Protein AF-A0A355TWX0-F1 (afdb_monomer_lite)

Structure (mmCIF, N/CA/C/O backbone):
data_AF-A0A355TWX0-F1
#
_entry.id   AF-A0A355TWX0-F1
#
loop_
_atom_site.group_PDB
_atom_site.id
_atom_site.type_symbol
_atom_site.label_atom_id
_atom_site.label_alt_id
_atom_site.label_comp_id
_atom_site.label_asym_id
_atom_site.label_entity_id
_atom_site.label_seq_id
_atom_site.pdbx_PDB_ins_code
_atom_site.Cartn_x
_atom_site.Cartn_y
_atom_site.Cartn_z
_atom_site.occupancy
_atom_site.B_iso_or_equiv
_atom_site.auth_seq_id
_atom_site.auth_comp_id
_atom_site.auth_asym_id
_atom_site.auth_atom_id
_atom_site.pdbx_PDB_model_num
ATOM 1 N N . MET A 1 1 ? -43.172 -21.709 34.635 1.00 44.25 1 MET A N 1
ATOM 2 C CA . MET A 1 1 ? -42.109 -20.843 35.189 1.00 44.25 1 MET A CA 1
ATOM 3 C C . MET A 1 1 ? -42.657 -19.439 35.405 1.00 44.25 1 MET A C 1
ATOM 5 O O . MET A 1 1 ? -43.652 -19.101 34.771 1.00 44.25 1 MET A O 1
ATOM 9 N N . GLY A 1 2 ? -42.067 -18.658 36.313 1.00 56.00 2 GLY A N 1
ATOM 10 C CA . GLY A 1 2 ? -42.347 -17.220 36.398 1.00 56.00 2 GLY A CA 1
ATOM 11 C C . GLY A 1 2 ? -41.626 -16.473 35.274 1.00 56.00 2 GLY A C 1
ATOM 12 O O . GLY A 1 2 ? -40.561 -16.911 34.855 1.00 56.00 2 GLY A O 1
ATOM 13 N N . LEU A 1 3 ? -42.208 -15.376 34.787 1.00 77.69 3 LEU A N 1
ATOM 14 C CA . LEU A 1 3 ? -41.522 -14.461 33.871 1.00 77.69 3 LEU A CA 1
ATOM 15 C C . LEU A 1 3 ? -40.485 -13.654 34.659 1.00 77.69 3 LEU A C 1
ATOM 17 O O . LEU A 1 3 ? -40.818 -13.106 35.714 1.00 77.69 3 LEU A O 1
ATOM 21 N N . GLN A 1 4 ? -39.258 -13.576 34.146 1.00 88.56 4 GLN A N 1
ATOM 22 C CA . GLN A 1 4 ? -38.233 -12.677 34.672 1.00 88.56 4 GLN A CA 1
ATOM 23 C C . GLN A 1 4 ? -38.623 -11.228 34.353 1.00 88.56 4 GLN A C 1
ATOM 25 O O . GLN A 1 4 ? -39.091 -10.934 33.254 1.00 88.56 4 GLN A O 1
ATOM 30 N N . LEU A 1 5 ? -38.485 -10.341 35.341 1.00 90.44 5 LEU A N 1
ATOM 31 C CA . LEU A 1 5 ? -38.778 -8.915 35.212 1.00 90.44 5 LEU A CA 1
ATOM 32 C C . LEU A 1 5 ? -37.480 -8.118 35.310 1.00 90.44 5 LEU A C 1
ATOM 34 O O . LEU A 1 5 ? -36.675 -8.365 36.205 1.00 90.44 5 LEU A O 1
ATOM 38 N N . TYR A 1 6 ? -37.347 -7.133 34.431 1.00 92.31 6 TYR A N 1
ATOM 39 C CA . TYR A 1 6 ? -36.217 -6.214 34.337 1.00 92.31 6 TYR A CA 1
ATOM 40 C C . TYR A 1 6 ? -36.683 -4.785 34.663 1.00 92.31 6 TYR A C 1
ATOM 42 O O . TYR A 1 6 ? -37.870 -4.461 34.511 1.00 92.31 6 TYR A O 1
ATOM 50 N N . GLY A 1 7 ? -35.767 -3.928 35.117 1.00 90.94 7 GLY A N 1
ATOM 51 C CA . GLY A 1 7 ? -36.046 -2.533 35.475 1.00 90.94 7 GLY A CA 1
ATOM 52 C C . GLY A 1 7 ? -36.865 -2.334 36.759 1.00 90.94 7 GLY A C 1
ATOM 53 O O . GLY A 1 7 ? -36.877 -3.152 37.684 1.00 90.94 7 GLY A O 1
ATOM 54 N N . ASN A 1 8 ? -37.583 -1.213 36.826 1.00 93.62 8 ASN A N 1
ATOM 55 C CA . ASN A 1 8 ? -38.192 -0.697 38.047 1.00 93.62 8 ASN A CA 1
ATOM 56 C C . ASN A 1 8 ? -39.490 -1.420 38.457 1.00 93.62 8 ASN A C 1
ATOM 58 O O . ASN A 1 8 ? -40.620 -0.984 38.194 1.00 93.62 8 ASN A O 1
ATOM 62 N N . THR A 1 9 ? -39.336 -2.510 39.208 1.00 90.44 9 THR A N 1
ATOM 63 C CA . THR A 1 9 ? -40.466 -3.237 39.810 1.00 90.44 9 THR A CA 1
ATOM 64 C C . THR A 1 9 ? -41.230 -2.420 40.866 1.00 90.44 9 THR A C 1
ATOM 66 O O . THR A 1 9 ? -42.434 -2.635 41.034 1.00 90.44 9 THR A O 1
ATOM 69 N N . ILE A 1 10 ? -40.590 -1.446 41.533 1.00 90.69 10 ILE A N 1
ATOM 70 C CA . ILE A 1 10 ? -41.229 -0.562 42.528 1.00 90.69 10 ILE A CA 1
ATOM 71 C C . ILE A 1 10 ? -42.217 0.380 41.833 1.00 90.69 10 ILE A C 1
ATOM 73 O O . ILE A 1 10 ? -43.380 0.451 42.238 1.00 90.69 10 ILE A O 1
ATOM 77 N N . TRP A 1 11 ? -41.785 1.050 40.762 1.00 92.56 11 TRP A N 1
ATOM 78 C CA . TRP A 1 11 ? -42.647 1.847 39.885 1.00 92.56 11 TRP A CA 1
ATOM 79 C C . TRP A 1 11 ? -43.801 0.997 39.336 1.00 92.56 11 TRP A C 1
ATOM 81 O O . TRP A 1 11 ? -44.975 1.339 39.508 1.00 92.56 11 TRP A O 1
ATOM 91 N N . ASN A 1 12 ? -43.490 -0.171 38.761 1.00 90.25 12 ASN A N 1
ATOM 92 C CA . ASN A 1 12 ? -44.493 -1.022 38.122 1.00 90.25 12 ASN A CA 1
ATOM 93 C C . ASN A 1 12 ? -45.580 -1.500 39.107 1.00 90.25 12 ASN A C 1
ATOM 95 O O . ASN A 1 12 ? -46.757 -1.557 38.749 1.00 90.25 12 ASN A O 1
ATOM 99 N N . ALA A 1 13 ? -45.218 -1.788 40.361 1.00 87.25 13 ALA A N 1
ATOM 100 C CA . ALA A 1 13 ? -46.159 -2.215 41.398 1.00 87.25 13 ALA A CA 1
ATOM 101 C C . ALA A 1 13 ? -47.043 -1.088 41.975 1.00 87.25 13 ALA A C 1
ATOM 103 O O . ALA A 1 13 ? -48.058 -1.391 42.611 1.00 87.25 13 ALA A O 1
ATOM 104 N N . ASN A 1 14 ? -46.671 0.185 41.786 1.00 86.88 14 ASN A N 1
ATOM 105 C CA . ASN A 1 14 ? -47.329 1.333 42.424 1.00 86.88 14 ASN A CA 1
ATOM 106 C C . ASN A 1 14 ? -47.987 2.320 41.444 1.00 86.88 14 ASN A C 1
ATOM 108 O O . ASN A 1 14 ? -48.842 3.100 41.862 1.00 86.88 14 ASN A O 1
ATOM 112 N N . VAL A 1 15 ? -47.659 2.267 40.150 1.00 86.25 15 VAL A N 1
ATOM 113 C CA . VAL A 1 15 ? -48.318 3.066 39.104 1.00 86.25 15 VAL A CA 1
ATOM 114 C C . VAL A 1 15 ? -49.469 2.283 38.461 1.00 86.25 15 VAL A C 1
ATOM 116 O O . VAL A 1 15 ? -49.325 1.112 38.105 1.00 86.25 15 VAL A O 1
ATOM 119 N N . SER A 1 16 ? -50.621 2.941 38.291 1.00 84.69 16 SER A N 1
ATOM 120 C CA . SER A 1 16 ? -51.802 2.373 37.623 1.00 84.69 16 SER A CA 1
ATOM 121 C C . SER A 1 16 ? -51.508 2.002 36.167 1.00 84.69 16 SER A C 1
ATOM 123 O O . SER A 1 16 ? -50.857 2.760 35.451 1.00 84.69 16 SER A O 1
ATOM 125 N N . ASN A 1 17 ? -52.064 0.884 35.694 1.00 86.00 17 ASN A N 1
ATOM 126 C CA . ASN A 1 17 ? -51.941 0.453 34.296 1.00 86.00 17 ASN A CA 1
ATOM 127 C C . ASN A 1 17 ? -52.525 1.478 33.306 1.00 86.00 17 ASN A C 1
ATOM 129 O O . ASN A 1 17 ? -52.008 1.607 32.202 1.00 86.00 17 ASN A O 1
ATOM 133 N N . SER A 1 18 ? -53.515 2.282 33.720 1.00 85.75 18 SER A N 1
ATOM 134 C CA . SER A 1 18 ? -54.042 3.418 32.940 1.00 85.75 18 SER A CA 1
ATOM 135 C C . SER A 1 18 ? -52.997 4.477 32.567 1.00 85.75 18 SER A C 1
ATOM 137 O O . SER A 1 18 ? -53.204 5.237 31.623 1.00 85.75 18 SER A O 1
ATOM 139 N N . ASN A 1 19 ? -51.899 4.550 33.325 1.00 88.25 19 ASN A N 1
ATOM 140 C CA . ASN A 1 19 ? -50.845 5.550 33.168 1.00 88.25 19 ASN A CA 1
ATOM 141 C C . ASN A 1 19 ? -49.601 4.961 32.481 1.00 88.25 19 ASN A C 1
ATOM 143 O O . ASN A 1 19 ? -48.581 5.640 32.390 1.00 88.25 19 ASN A O 1
ATOM 147 N N . LYS A 1 20 ? -49.681 3.711 32.004 1.00 91.31 20 LYS A N 1
ATOM 148 C CA . LYS A 1 20 ? -48.594 2.996 31.334 1.00 91.31 20 LYS A CA 1
ATOM 149 C C . LYS A 1 20 ? -48.941 2.704 29.879 1.00 91.31 20 LYS A C 1
ATOM 151 O O . LYS A 1 20 ? -50.099 2.437 29.547 1.00 91.31 20 LYS A O 1
ATOM 156 N N . VAL A 1 21 ? -47.915 2.665 29.044 1.00 93.00 21 VAL A N 1
ATOM 157 C CA . VAL A 1 21 ? -47.951 2.025 27.722 1.00 93.00 21 VAL A CA 1
ATOM 158 C C . VAL A 1 21 ? -46.900 0.921 27.675 1.00 93.00 21 VAL A C 1
ATOM 160 O O . VAL A 1 21 ? -46.016 0.877 28.530 1.00 93.00 21 VAL A O 1
ATOM 163 N N . VAL A 1 22 ? -47.032 -0.001 26.726 1.00 93.88 22 VAL A N 1
ATOM 164 C CA . VAL A 1 22 ? -46.075 -1.086 26.490 1.00 93.88 22 VAL A CA 1
ATOM 165 C C . VAL A 1 22 ? -45.462 -0.883 25.116 1.00 93.88 22 VAL A C 1
ATOM 167 O O . VAL A 1 22 ? -46.180 -0.888 24.120 1.00 93.88 22 VAL A O 1
ATOM 170 N N . ILE A 1 23 ? -44.148 -0.709 25.081 1.00 94.50 23 ILE A N 1
ATOM 171 C CA . ILE A 1 23 ? -43.345 -0.751 23.865 1.00 94.50 23 ILE A CA 1
ATOM 172 C C . ILE A 1 23 ? -43.099 -2.229 23.540 1.00 94.50 23 ILE A C 1
ATOM 174 O O . ILE A 1 23 ? -42.716 -3.004 24.424 1.00 94.50 23 ILE A O 1
ATOM 178 N N . LEU A 1 24 ? -43.364 -2.611 22.295 1.00 93.56 24 LEU A N 1
ATOM 179 C CA . LEU A 1 24 ? -42.996 -3.897 21.716 1.00 93.56 24 LEU A CA 1
ATOM 180 C C . LEU A 1 24 ? -41.779 -3.712 20.817 1.00 93.56 24 LEU A C 1
ATOM 182 O O . LEU A 1 24 ? -41.798 -2.860 19.927 1.00 93.56 24 LEU A O 1
ATOM 186 N N . ALA A 1 25 ? -40.763 -4.538 21.031 1.00 94.12 25 ALA A N 1
ATOM 187 C CA . ALA A 1 25 ? -39.569 -4.610 20.200 1.00 94.12 25 ALA A CA 1
ATOM 188 C C . ALA A 1 25 ? -39.130 -6.072 20.028 1.00 94.12 25 ALA A C 1
ATOM 190 O O . ALA A 1 25 ? -39.566 -6.960 20.769 1.00 94.12 25 ALA A O 1
ATOM 191 N N . GLU A 1 26 ? -38.266 -6.308 19.050 1.00 92.00 26 GLU A N 1
ATOM 192 C CA . GLU A 1 26 ? -37.586 -7.587 18.868 1.00 92.00 26 GLU A CA 1
ATOM 193 C C . GLU A 1 26 ? -36.626 -7.874 20.037 1.00 92.00 26 GLU A C 1
ATOM 195 O O . GLU A 1 26 ? -36.173 -6.965 20.738 1.00 92.00 26 GLU A O 1
ATOM 200 N N . GLU A 1 27 ? -36.337 -9.153 20.284 1.00 91.31 27 GLU A N 1
ATOM 201 C CA . GLU A 1 27 ? -35.490 -9.581 21.408 1.00 91.31 27 GLU A CA 1
ATOM 202 C C . GLU A 1 27 ? -34.032 -9.099 21.273 1.00 91.31 27 GLU A C 1
ATOM 204 O O . GLU A 1 27 ? -33.437 -8.684 22.262 1.00 91.31 27 GLU A O 1
ATOM 209 N N . ASN A 1 28 ? -33.502 -9.027 20.047 1.00 89.62 28 ASN A N 1
ATOM 210 C CA . ASN A 1 28 ? -32.175 -8.475 19.718 1.00 89.62 28 ASN A CA 1
ATOM 211 C C . ASN A 1 28 ? -32.001 -6.981 20.087 1.00 89.62 28 ASN A C 1
ATOM 213 O O . ASN A 1 28 ? -30.883 -6.546 20.350 1.00 89.62 28 ASN A O 1
ATOM 217 N N . LYS A 1 29 ? -33.078 -6.182 20.141 1.00 89.50 29 LYS A N 1
ATOM 218 C CA . LYS A 1 29 ? -33.030 -4.761 20.539 1.00 89.50 29 LYS A CA 1
ATOM 219 C C . LYS A 1 29 ? -33.185 -4.562 22.052 1.00 89.50 29 LYS A C 1
ATOM 221 O O . LYS A 1 29 ? -33.024 -3.440 22.532 1.00 89.50 29 LYS A O 1
ATOM 226 N N . PHE A 1 30 ? -33.510 -5.617 22.809 1.00 91.19 30 PHE A N 1
ATOM 227 C CA . PHE A 1 30 ? -33.924 -5.524 24.213 1.00 91.19 30 PHE A CA 1
ATOM 228 C C . PHE A 1 30 ? -32.911 -4.788 25.092 1.00 91.19 30 PHE A C 1
ATOM 230 O O . PHE A 1 30 ? -33.267 -3.787 25.719 1.00 91.19 30 PHE A O 1
ATOM 237 N N . ASP A 1 31 ? -31.660 -5.250 25.100 1.00 86.06 31 ASP A N 1
ATOM 238 C CA . ASP A 1 31 ? -30.634 -4.736 26.006 1.00 86.06 31 ASP A CA 1
ATOM 239 C C . ASP A 1 31 ? -30.263 -3.284 25.690 1.00 86.06 31 ASP A C 1
ATOM 241 O O . ASP A 1 31 ? -30.164 -2.477 26.615 1.00 86.06 31 ASP A O 1
ATOM 245 N N . ASN A 1 32 ? -30.174 -2.909 24.405 1.00 83.38 32 ASN A N 1
ATOM 246 C CA . ASN A 1 32 ? -29.962 -1.514 24.009 1.00 83.38 32 ASN A CA 1
ATOM 247 C C . ASN A 1 32 ? -31.094 -0.617 24.538 1.00 83.38 32 ASN A C 1
ATOM 249 O O . ASN A 1 32 ? -30.827 0.351 25.249 1.00 83.38 32 ASN A O 1
ATOM 253 N N . ILE A 1 33 ? -32.363 -0.987 24.309 1.00 89.31 33 ILE A N 1
ATOM 254 C CA . ILE A 1 33 ? -33.507 -0.197 24.796 1.00 89.31 33 ILE A CA 1
ATOM 255 C C . ILE A 1 33 ? -33.472 -0.056 26.326 1.00 89.31 33 ILE A C 1
ATOM 257 O O . ILE A 1 33 ? -33.697 1.038 26.848 1.00 89.31 33 ILE A O 1
ATOM 261 N N . LEU A 1 34 ? -33.181 -1.136 27.064 1.00 89.94 34 LEU A N 1
ATOM 262 C CA . LEU A 1 34 ? -33.087 -1.068 28.526 1.00 89.94 34 LEU A CA 1
ATOM 263 C C . LEU A 1 34 ? -31.946 -0.143 28.974 1.00 89.94 34 LEU A C 1
ATOM 265 O O . LEU A 1 34 ? -32.145 0.677 29.875 1.00 89.94 34 LEU A O 1
ATOM 269 N N . LYS A 1 35 ? -30.785 -0.238 28.318 1.00 84.62 35 LYS A N 1
ATOM 270 C CA . LYS A 1 35 ? -29.582 0.561 28.579 1.00 84.62 35 LYS A CA 1
ATOM 271 C C . LYS A 1 35 ? -29.831 2.053 28.318 1.00 84.62 35 LYS A C 1
ATOM 273 O O . LYS A 1 35 ? -29.577 2.870 29.205 1.00 84.62 35 LYS A O 1
ATOM 278 N N . THR A 1 36 ? -30.464 2.426 27.199 1.00 85.38 36 THR A N 1
ATOM 279 C CA . THR A 1 36 ? -30.859 3.825 26.930 1.00 85.38 36 THR A CA 1
ATOM 280 C C . THR A 1 36 ? -31.862 4.360 27.962 1.00 85.38 36 THR A C 1
ATOM 282 O O . THR A 1 36 ? -31.747 5.501 28.420 1.00 85.38 36 THR A O 1
ATOM 285 N N . LEU A 1 37 ? -32.854 3.554 28.363 1.00 90.00 37 LEU A N 1
ATOM 286 C CA . LEU A 1 37 ? -33.849 3.956 29.368 1.00 90.00 37 LEU A CA 1
ATOM 287 C C . LEU A 1 37 ? -33.242 4.089 30.779 1.00 90.00 37 LEU A C 1
ATOM 289 O O . LEU A 1 37 ? -33.706 4.915 31.569 1.00 90.00 37 LEU A O 1
ATOM 293 N N . GLU A 1 38 ? -32.198 3.317 31.099 1.00 87.31 38 GLU A N 1
ATOM 294 C CA . GLU A 1 38 ? -31.423 3.478 32.333 1.00 87.31 38 GLU A CA 1
ATOM 295 C C . GLU A 1 38 ? -30.555 4.744 32.327 1.00 87.31 38 GLU A C 1
ATOM 297 O O . GLU A 1 38 ? -30.631 5.504 33.295 1.00 87.31 38 GLU A O 1
ATOM 302 N N . TYR A 1 39 ? -29.796 5.023 31.258 1.00 79.31 39 TYR A N 1
ATOM 303 C CA . TYR A 1 39 ? -28.942 6.224 31.164 1.00 79.31 39 TYR A CA 1
ATOM 304 C C . TYR A 1 39 ? -29.718 7.544 31.182 1.00 79.31 39 TYR A C 1
ATOM 306 O O . TYR A 1 39 ? -29.200 8.573 31.603 1.00 79.31 39 TYR A O 1
ATOM 314 N N . THR A 1 40 ? -30.972 7.520 30.740 1.00 84.44 40 THR A N 1
ATOM 315 C CA . THR A 1 40 ? -31.854 8.697 30.689 1.00 84.44 40 THR A CA 1
ATOM 316 C C . THR A 1 40 ? -32.690 8.872 31.964 1.00 84.44 40 THR A C 1
ATOM 318 O O . THR A 1 40 ? -33.552 9.753 32.051 1.00 84.44 40 THR A O 1
ATOM 321 N N . GLY A 1 41 ? -32.476 8.017 32.974 1.00 88.44 41 GLY A N 1
ATOM 322 C CA . GLY A 1 41 ? -33.188 8.066 34.250 1.00 88.44 41 GLY A CA 1
ATOM 323 C C . GLY A 1 41 ? -34.691 7.774 34.140 1.00 88.44 41 GLY A C 1
ATOM 324 O O . GLY A 1 41 ? -35.460 8.155 35.032 1.00 88.44 41 GLY A O 1
ATOM 325 N N . LEU A 1 42 ? -35.151 7.137 33.056 1.00 92.44 42 LEU A N 1
ATOM 326 C CA . LEU A 1 42 ? -36.567 6.847 32.834 1.00 92.44 42 LEU A CA 1
ATOM 327 C C . LEU A 1 42 ? -37.028 5.608 33.617 1.00 92.44 42 LEU A C 1
ATOM 329 O O . LEU A 1 42 ? -36.277 4.665 33.888 1.00 92.44 42 LEU A O 1
ATOM 333 N N . ASN A 1 43 ? -38.304 5.620 34.007 1.00 94.62 43 ASN A N 1
ATOM 334 C CA . ASN A 1 43 ? -38.945 4.484 34.658 1.00 94.62 43 ASN A CA 1
ATOM 335 C C . ASN A 1 43 ? -39.535 3.536 33.612 1.00 94.62 43 ASN A C 1
ATOM 337 O O . ASN A 1 43 ? -40.449 3.901 32.870 1.00 94.62 43 ASN A O 1
ATOM 341 N N . TYR A 1 44 ? -39.061 2.294 33.627 1.00 95.56 44 TYR A N 1
ATOM 342 C CA . TYR A 1 44 ? -39.633 1.198 32.859 1.00 95.56 44 TYR A CA 1
ATOM 343 C C . TYR A 1 44 ? -39.730 -0.070 33.711 1.00 95.56 44 TYR A C 1
ATOM 345 O O . TYR A 1 44 ? -39.137 -0.162 34.785 1.00 95.56 44 TYR A O 1
ATOM 353 N N . CYS A 1 45 ? -40.461 -1.072 33.232 1.00 94.12 45 CYS A N 1
ATOM 354 C CA . CYS A 1 45 ? -40.326 -2.451 33.692 1.00 94.12 45 CYS A CA 1
ATOM 355 C C . CYS A 1 45 ? -40.658 -3.401 32.542 1.00 94.12 45 CYS A C 1
ATOM 357 O O . CYS A 1 45 ? -41.705 -3.255 31.907 1.00 94.12 45 CYS A O 1
ATOM 359 N N . ALA A 1 46 ? -39.773 -4.357 32.270 1.00 95.12 46 ALA A N 1
ATOM 360 C CA . ALA A 1 46 ? -39.812 -5.144 31.044 1.00 95.12 46 ALA A CA 1
ATOM 361 C C . ALA A 1 46 ? -39.712 -6.656 31.278 1.00 95.12 46 ALA A C 1
ATOM 363 O O . ALA A 1 46 ? -39.327 -7.107 32.357 1.00 95.12 46 ALA A O 1
ATOM 364 N N . TYR A 1 47 ? -40.086 -7.431 30.261 1.00 93.44 47 TYR A N 1
ATOM 365 C CA . TYR A 1 47 ? -39.895 -8.880 30.186 1.00 93.44 47 TYR A CA 1
ATOM 366 C C . TYR A 1 47 ? -39.862 -9.335 28.726 1.00 93.44 47 TYR A C 1
ATOM 368 O O . TYR A 1 47 ? -40.479 -8.710 27.863 1.00 93.44 47 TYR A O 1
ATOM 376 N N . ILE A 1 48 ? -39.196 -10.455 28.469 1.00 92.50 48 ILE A N 1
ATOM 377 C CA . ILE A 1 48 ? -39.247 -11.157 27.186 1.00 92.50 48 ILE A CA 1
ATOM 378 C C . ILE A 1 48 ? -40.395 -12.174 27.221 1.00 92.50 48 ILE A C 1
ATOM 380 O O . ILE A 1 48 ? -40.610 -12.870 28.221 1.00 92.50 48 ILE A O 1
ATOM 384 N N . TYR A 1 49 ? -41.160 -12.264 26.133 1.00 89.12 49 TYR A N 1
ATOM 385 C CA . TYR A 1 49 ? -42.185 -13.290 25.952 1.00 89.12 49 TYR A CA 1
ATOM 386 C C . TYR A 1 49 ? -42.325 -13.667 24.478 1.00 89.12 49 TYR A C 1
ATOM 388 O O . TYR A 1 49 ? -42.741 -12.845 23.668 1.00 89.12 49 TYR A O 1
ATOM 396 N N . LYS A 1 50 ? -42.033 -14.937 24.153 1.00 87.19 50 LYS A N 1
ATOM 397 C CA . LYS A 1 50 ? -42.103 -15.502 22.791 1.00 87.19 50 LYS A CA 1
ATOM 398 C C . LYS A 1 50 ? -41.314 -14.682 21.750 1.00 87.19 50 LYS A C 1
ATOM 400 O O . LYS A 1 50 ? -41.912 -14.191 20.795 1.00 87.19 50 LYS A O 1
ATOM 405 N N . GLY A 1 51 ? -40.004 -14.506 21.935 1.00 85.56 51 GLY A N 1
ATOM 406 C CA . GLY A 1 51 ? -39.159 -13.807 20.954 1.00 85.56 51 GLY A CA 1
ATOM 407 C C . GLY A 1 51 ? -39.326 -12.282 20.923 1.00 85.56 51 GLY A C 1
ATOM 408 O O . GLY A 1 51 ? -38.868 -11.642 19.986 1.00 85.56 51 GLY A O 1
ATOM 409 N N . ASN A 1 52 ? -40.074 -11.699 21.869 1.00 90.06 52 ASN A N 1
ATOM 410 C CA . ASN A 1 52 ? -40.479 -10.293 21.829 1.00 90.06 52 ASN A CA 1
ATOM 411 C C . ASN A 1 52 ? -40.296 -9.611 23.190 1.00 90.06 52 ASN A C 1
ATOM 413 O O . ASN A 1 52 ? -40.825 -10.067 24.217 1.00 90.06 52 ASN A O 1
ATOM 417 N N . ALA A 1 53 ? -39.625 -8.464 23.176 1.00 93.81 53 ALA A N 1
ATOM 418 C CA . ALA A 1 53 ? -39.484 -7.565 24.307 1.00 93.81 53 ALA A CA 1
ATOM 419 C C . ALA A 1 53 ? -40.795 -6.813 24.582 1.00 93.81 53 ALA A C 1
ATOM 421 O O . ALA A 1 53 ? -41.377 -6.187 23.698 1.00 93.81 53 ALA A O 1
ATOM 422 N N . HIS A 1 54 ? -41.256 -6.855 25.833 1.00 94.12 54 HIS A N 1
ATOM 423 C CA . HIS A 1 54 ? -42.442 -6.142 26.306 1.00 94.12 54 HIS A CA 1
ATOM 424 C C . HIS A 1 54 ? -42.031 -5.155 27.402 1.00 94.12 54 HIS A C 1
ATOM 426 O O . HIS A 1 54 ? -41.879 -5.536 28.565 1.00 94.12 54 HIS A O 1
ATOM 432 N N . ILE A 1 55 ? -41.859 -3.883 27.043 1.00 95.44 55 ILE A N 1
ATOM 433 C CA . ILE A 1 55 ? -41.259 -2.854 27.903 1.00 95.44 55 ILE A CA 1
ATOM 434 C C . ILE A 1 55 ? -42.342 -1.859 28.331 1.00 95.44 55 ILE A C 1
ATOM 436 O O . ILE A 1 55 ? -42.804 -1.036 27.543 1.00 95.44 55 ILE A O 1
ATOM 440 N N . ALA A 1 56 ? -42.801 -1.942 29.582 1.00 94.31 56 ALA A N 1
ATOM 441 C CA . ALA A 1 56 ? -43.791 -1.007 30.111 1.00 94.31 56 ALA A CA 1
ATOM 442 C C . ALA A 1 56 ? -43.118 0.291 30.572 1.00 94.31 56 ALA A C 1
ATOM 444 O O . ALA A 1 56 ? -42.203 0.233 31.386 1.00 94.31 56 ALA A O 1
ATOM 445 N N . VAL A 1 57 ? -43.623 1.442 30.125 1.00 94.94 57 VAL A N 1
ATOM 446 C CA . VAL A 1 57 ? -43.124 2.796 30.448 1.00 94.94 57 VAL A CA 1
ATOM 447 C C . VAL A 1 57 ? -44.276 3.720 30.859 1.00 94.94 57 VAL A C 1
ATOM 449 O O . VAL A 1 57 ? -45.451 3.385 30.670 1.00 94.94 57 VAL A O 1
ATOM 452 N N . ASN A 1 58 ? -43.975 4.897 31.416 1.00 93.69 58 ASN A N 1
ATOM 453 C CA . ASN A 1 58 ? -44.993 5.927 31.649 1.00 93.69 58 ASN A CA 1
ATOM 454 C C . ASN A 1 58 ? -45.584 6.429 30.326 1.00 93.69 58 ASN A C 1
ATOM 456 O O . ASN A 1 58 ? -44.863 6.793 29.400 1.00 93.69 58 ASN A O 1
ATOM 460 N N . LYS A 1 59 ? -46.908 6.600 30.283 1.00 92.19 59 LYS A N 1
ATOM 461 C CA . LYS A 1 59 ? -47.590 7.250 29.155 1.00 92.19 59 LYS A CA 1
ATOM 462 C C . LYS A 1 59 ? -47.161 8.716 28.958 1.00 92.19 59 LYS A C 1
ATOM 464 O O . LYS A 1 59 ? -47.244 9.222 27.849 1.00 92.19 59 LYS A O 1
ATOM 469 N N . SER A 1 60 ? -46.722 9.396 30.018 1.00 91.88 60 SER A N 1
ATOM 470 C CA . SER A 1 60 ? -46.245 10.787 29.975 1.00 91.88 60 SER A CA 1
ATOM 471 C C . SER A 1 60 ? -44.817 10.956 29.451 1.00 91.88 60 SER A C 1
ATOM 473 O O . SER A 1 60 ? -44.394 12.089 29.261 1.00 91.88 60 SER A O 1
ATOM 475 N N . ASP A 1 61 ? -44.072 9.864 29.253 1.00 93.31 61 ASP A N 1
ATOM 476 C CA . ASP A 1 61 ? -42.688 9.912 28.768 1.00 93.31 61 ASP A CA 1
ATOM 477 C C . ASP A 1 61 ? -42.566 9.501 27.287 1.00 93.31 61 ASP A C 1
ATOM 479 O O . ASP A 1 61 ? -41.457 9.438 26.772 1.00 93.31 61 ASP A O 1
ATOM 483 N N . ILE A 1 62 ? -43.680 9.271 26.573 1.00 91.94 62 ILE A N 1
ATOM 484 C CA . ILE A 1 62 ? -43.672 8.880 25.147 1.00 91.94 62 ILE A CA 1
ATOM 485 C C . ILE A 1 62 ? -42.916 9.908 24.293 1.00 91.94 62 ILE A C 1
ATOM 487 O O . ILE A 1 62 ? -42.019 9.522 23.553 1.00 91.94 62 ILE A O 1
ATOM 491 N N . ASP A 1 63 ? -43.193 11.202 24.464 1.00 90.25 63 ASP A N 1
ATOM 492 C CA . ASP A 1 63 ? -42.537 12.281 23.707 1.00 90.25 63 ASP A CA 1
ATOM 493 C C . ASP A 1 63 ? -41.016 12.346 23.966 1.00 90.25 63 ASP A C 1
ATOM 495 O O . ASP A 1 63 ? -40.257 12.843 23.141 1.00 90.25 63 ASP A O 1
ATOM 499 N N . LYS A 1 64 ? -40.549 11.839 25.118 1.00 92.00 64 LYS A N 1
ATOM 500 C CA . LYS A 1 64 ? -39.117 11.706 25.435 1.00 92.00 64 LYS A CA 1
ATOM 501 C C . LYS A 1 64 ? -38.524 10.472 24.767 1.00 92.00 64 LYS A C 1
ATOM 503 O O . LYS A 1 64 ? -37.456 10.549 24.183 1.00 92.00 64 LYS A O 1
ATOM 508 N N . ILE A 1 65 ? -39.241 9.354 24.840 1.00 91.06 65 ILE A N 1
ATOM 509 C CA . ILE A 1 65 ? -38.874 8.053 24.266 1.00 91.06 65 ILE A CA 1
ATOM 510 C C . ILE A 1 65 ? -38.773 8.135 22.737 1.00 91.06 65 ILE A C 1
ATOM 512 O O . ILE A 1 65 ? -37.855 7.565 22.166 1.00 91.06 65 ILE A O 1
ATOM 516 N N . GLN A 1 66 ? -39.643 8.908 22.082 1.00 89.56 66 GLN A N 1
ATOM 517 C CA . GLN A 1 66 ? -39.580 9.181 20.639 1.00 89.56 66 GLN A CA 1
ATOM 518 C C . GLN A 1 66 ? -38.343 9.978 20.198 1.00 89.56 66 GLN A C 1
ATOM 520 O O . GLN A 1 66 ? -38.049 10.010 19.010 1.00 89.56 66 GLN A O 1
ATOM 525 N N . ARG A 1 67 ? -37.634 10.623 21.133 1.00 88.56 67 ARG A N 1
ATOM 526 C CA . ARG A 1 67 ? -36.395 11.367 20.867 1.00 88.56 67 ARG A CA 1
ATOM 527 C C . ARG A 1 67 ? -35.135 10.542 21.136 1.00 88.56 67 ARG A C 1
ATOM 529 O O . ARG A 1 67 ? -34.046 11.045 20.891 1.00 88.56 67 ARG A O 1
ATOM 536 N N . LEU A 1 68 ? -35.268 9.339 21.697 1.00 87.88 68 LEU A N 1
ATOM 537 C CA . LEU A 1 68 ? -34.148 8.455 22.019 1.00 87.88 68 LEU A CA 1
ATOM 538 C C . LEU A 1 68 ? -33.778 7.573 20.815 1.00 87.88 68 LEU A C 1
ATOM 540 O O . LEU A 1 68 ? -34.662 7.246 20.022 1.00 87.88 68 LEU A O 1
ATOM 544 N N . PRO A 1 69 ? -32.513 7.125 20.704 1.00 83.69 69 PRO A N 1
ATOM 545 C CA . PRO A 1 69 ? -32.037 6.293 19.602 1.00 83.69 69 PRO A CA 1
ATOM 546 C C . PRO A 1 69 ? -32.413 4.822 19.846 1.00 83.69 69 PRO A C 1
ATOM 548 O O . PRO A 1 69 ? -31.555 3.957 20.010 1.00 83.69 69 PRO A O 1
ATOM 551 N N . ILE A 1 70 ? -33.716 4.549 19.956 1.00 86.12 70 ILE A N 1
ATOM 552 C CA . ILE A 1 70 ? -34.260 3.217 20.239 1.00 86.12 70 ILE A CA 1
ATOM 553 C C . ILE A 1 70 ? -35.255 2.786 19.168 1.00 86.12 70 ILE A C 1
ATOM 555 O O . ILE A 1 70 ? -36.250 3.456 18.894 1.00 86.12 70 ILE A O 1
ATOM 559 N N . GLU A 1 71 ? -35.008 1.614 18.599 1.00 85.50 71 GLU A N 1
ATOM 560 C CA . GLU A 1 71 ? -35.881 0.994 17.609 1.00 85.50 71 GLU A CA 1
ATOM 561 C C . GLU A 1 71 ? -36.939 0.129 18.297 1.00 85.50 71 GLU A C 1
ATOM 563 O O . GLU A 1 71 ? -36.644 -0.663 19.194 1.00 85.50 71 GLU A O 1
ATOM 568 N N . TYR A 1 72 ? -38.196 0.277 17.884 1.00 90.12 72 TYR A N 1
ATOM 569 C CA . TYR A 1 72 ? -39.317 -0.502 18.401 1.00 90.12 72 TYR A CA 1
ATOM 570 C C . TYR A 1 72 ? -40.423 -0.623 17.352 1.00 90.12 72 TYR A C 1
ATOM 572 O O . TYR A 1 72 ? -40.651 0.288 16.560 1.00 90.12 72 TYR A O 1
ATOM 580 N N . GLY A 1 73 ? -41.152 -1.740 17.370 1.00 87.62 73 GLY A N 1
ATOM 581 C CA . GLY A 1 73 ? -42.196 -2.020 16.384 1.00 87.62 73 GLY A CA 1
ATOM 582 C C . GLY A 1 73 ? -43.532 -1.336 16.686 1.00 87.62 73 GLY A C 1
ATOM 583 O O . GLY A 1 73 ? -44.207 -0.862 15.776 1.00 87.62 73 GLY A O 1
ATOM 584 N N . ALA A 1 74 ? -43.954 -1.282 17.957 1.00 90.19 74 ALA A N 1
ATOM 585 C CA . ALA A 1 74 ? -45.254 -0.703 18.316 1.00 90.19 74 ALA A CA 1
ATOM 586 C C . ALA A 1 74 ? -45.334 -0.193 19.761 1.00 90.19 74 ALA A C 1
ATOM 588 O O . ALA A 1 74 ? -44.768 -0.784 20.677 1.00 90.19 74 ALA A O 1
ATOM 589 N N . ILE A 1 75 ? -46.142 0.850 19.985 1.00 92.12 75 ILE A N 1
ATOM 590 C CA . ILE A 1 75 ? -46.542 1.311 21.323 1.00 92.12 75 ILE A CA 1
ATOM 591 C C . ILE A 1 75 ? -48.014 0.956 21.548 1.00 92.12 75 ILE A C 1
ATOM 593 O O . ILE A 1 75 ? -48.905 1.478 20.878 1.00 92.12 75 ILE A O 1
ATOM 597 N N . LEU A 1 76 ? -48.282 0.085 22.521 1.00 89.25 76 LEU A N 1
ATOM 598 C CA . LEU A 1 76 ? -49.623 -0.390 22.852 1.00 89.25 76 LEU A CA 1
ATOM 599 C C . LEU A 1 76 ? -50.137 0.195 24.181 1.00 89.25 76 LEU A C 1
ATOM 601 O O . LEU A 1 76 ? -49.383 0.303 25.154 1.00 89.25 76 LEU A O 1
ATOM 605 N N . PRO A 1 77 ? -51.438 0.527 24.289 1.00 82.62 77 PRO A N 1
ATOM 606 C CA . PRO A 1 77 ? -52.052 0.840 25.575 1.00 82.62 77 PRO A CA 1
ATOM 607 C C . PRO A 1 77 ? -52.084 -0.405 26.475 1.00 82.62 77 PRO A C 1
ATOM 609 O O . PRO A 1 77 ? -52.209 -1.533 25.996 1.00 82.62 77 PRO A O 1
ATOM 612 N N . SER A 1 78 ? -52.018 -0.217 27.797 1.00 70.62 78 SER A N 1
ATOM 613 C CA . SER A 1 78 ? -52.084 -1.352 28.723 1.00 70.62 78 SER A CA 1
ATOM 614 C C . SER A 1 78 ? -53.430 -2.085 28.635 1.00 70.62 78 SER A C 1
ATOM 616 O O . SER A 1 78 ? -54.486 -1.511 28.893 1.00 70.62 78 SER A O 1
ATOM 618 N N . SER A 1 79 ? -53.386 -3.383 28.327 1.00 62.47 79 SER A N 1
ATOM 619 C CA . SER A 1 79 ? -54.557 -4.266 28.215 1.00 62.47 79 SER A CA 1
ATOM 620 C C . SER A 1 79 ? -55.038 -4.849 29.554 1.00 62.47 79 SER A C 1
ATOM 622 O O . SER A 1 79 ? -55.986 -5.635 29.590 1.00 62.47 79 SER A O 1
ATOM 624 N N . LYS A 1 80 ? -54.397 -4.488 30.677 1.00 65.38 80 LYS A N 1
ATOM 625 C CA . LYS A 1 80 ? -54.749 -4.977 32.019 1.00 65.38 80 LYS A CA 1
ATOM 626 C C . LYS A 1 80 ? -55.665 -3.997 32.751 1.00 65.38 80 LYS A C 1
ATOM 628 O O . LYS A 1 80 ? -55.369 -2.810 32.843 1.00 65.38 80 LYS A O 1
ATOM 633 N N . ASN A 1 81 ? -56.717 -4.536 33.372 1.00 60.53 81 ASN A N 1
ATOM 634 C CA . ASN A 1 81 ? -57.612 -3.800 34.270 1.00 60.53 81 ASN A CA 1
ATOM 635 C C . ASN A 1 81 ? -56.842 -2.994 35.336 1.00 60.53 81 ASN A C 1
ATOM 637 O O . ASN A 1 81 ? -55.756 -3.391 35.773 1.00 60.53 81 ASN A O 1
ATOM 641 N N . ASN A 1 82 ? -57.436 -1.885 35.789 1.00 59.03 82 ASN A N 1
ATOM 642 C CA . ASN A 1 82 ? -56.870 -1.026 36.832 1.00 59.03 82 ASN A CA 1
ATOM 643 C C . ASN A 1 82 ? -56.667 -1.792 38.149 1.00 59.03 82 ASN A C 1
ATOM 645 O O . ASN A 1 82 ? -57.599 -1.988 38.930 1.00 59.03 82 ASN A O 1
ATOM 649 N N . THR A 1 83 ? -55.423 -2.174 38.425 1.00 56.28 83 THR A N 1
ATOM 650 C CA . THR A 1 83 ? -54.973 -2.589 39.754 1.00 56.28 83 THR A CA 1
ATOM 651 C C . THR A 1 83 ? -54.670 -1.355 40.596 1.00 56.28 83 THR A C 1
ATOM 653 O O . THR A 1 83 ? -53.831 -0.538 40.217 1.00 56.28 83 THR A O 1
ATOM 656 N N . LEU A 1 84 ? -55.339 -1.232 41.744 1.00 54.50 84 LEU A N 1
ATOM 657 C CA . LEU A 1 84 ? -55.020 -0.219 42.753 1.00 54.50 84 LEU A CA 1
ATOM 658 C C . LEU A 1 84 ? -53.580 -0.423 43.279 1.00 54.50 84 LEU A C 1
ATOM 660 O O . LEU A 1 84 ? -53.162 -1.578 43.412 1.00 54.50 84 LEU A O 1
ATOM 664 N N . PRO A 1 85 ? -52.831 0.653 43.601 1.00 57.97 85 PRO A N 1
ATOM 665 C CA . PRO A 1 85 ? -51.474 0.546 44.142 1.00 57.97 85 PRO A CA 1
ATOM 666 C C . PRO A 1 85 ? -51.410 -0.305 45.416 1.00 57.97 85 PRO A C 1
ATOM 668 O O . PRO A 1 85 ? -52.347 -0.306 46.222 1.00 57.97 85 PRO A O 1
ATOM 671 N N . LYS A 1 86 ? -50.283 -0.994 45.640 1.00 56.31 86 LYS A N 1
ATOM 672 C CA . LYS A 1 86 ? -50.033 -1.815 46.842 1.00 56.31 86 LYS A CA 1
ATOM 673 C C . LYS A 1 86 ? -49.717 -0.957 48.085 1.00 56.31 86 LYS A C 1
ATOM 675 O O . LYS A 1 86 ? -48.691 -1.127 48.737 1.00 56.31 86 LYS A O 1
ATOM 680 N N . GLY A 1 87 ? -50.645 -0.076 48.454 1.00 68.44 87 GLY A N 1
ATOM 681 C CA . GLY A 1 87 ? -50.528 0.826 49.601 1.00 68.44 87 GLY A CA 1
ATOM 682 C C . GLY A 1 87 ? -49.691 2.079 49.321 1.00 68.44 87 GLY A C 1
ATOM 683 O O . GLY A 1 87 ? -49.366 2.394 48.182 1.00 68.44 87 GLY A O 1
ATOM 684 N N . ASN A 1 88 ? -49.369 2.817 50.387 1.00 84.19 88 ASN A N 1
ATOM 685 C CA . ASN A 1 88 ? -48.745 4.146 50.309 1.00 84.19 88 ASN A CA 1
ATOM 686 C C . ASN A 1 88 ? -47.297 4.161 50.840 1.00 84.19 88 ASN A C 1
ATOM 688 O O . ASN A 1 88 ? -46.788 5.223 51.204 1.00 84.19 88 ASN A O 1
ATOM 692 N N . ILE A 1 89 ? -46.656 2.994 50.963 1.00 88.44 89 ILE A N 1
ATOM 693 C CA . ILE A 1 89 ? -45.298 2.837 51.498 1.00 88.44 89 ILE A CA 1
ATOM 694 C C . ILE A 1 89 ? -44.489 1.956 50.544 1.00 88.44 89 ILE A C 1
ATOM 696 O O . ILE A 1 89 ? -44.953 0.891 50.146 1.00 88.44 89 ILE A O 1
ATOM 700 N N . ILE A 1 90 ? -43.276 2.397 50.223 1.00 91.38 90 ILE A N 1
ATOM 701 C CA . ILE A 1 90 ? -42.261 1.667 49.452 1.00 91.38 90 ILE A CA 1
ATOM 702 C C . ILE A 1 90 ? -40.957 1.599 50.253 1.00 91.38 90 ILE A C 1
ATOM 704 O O . ILE A 1 90 ? -40.795 2.322 51.238 1.00 91.38 90 ILE A O 1
ATOM 708 N N . GLY A 1 91 ? -40.015 0.767 49.817 1.00 89.25 91 GLY A N 1
ATOM 709 C CA . GLY A 1 91 ? -38.653 0.737 50.349 1.00 89.25 91 GLY A CA 1
ATOM 710 C C . GLY A 1 91 ? -38.182 -0.630 50.822 1.00 89.25 91 GLY A C 1
ATOM 711 O O . GLY A 1 91 ? -38.972 -1.548 51.035 1.00 89.25 91 GLY A O 1
ATOM 712 N N . THR A 1 92 ? -36.866 -0.735 50.981 1.00 92.50 92 THR A N 1
ATOM 713 C CA . THR A 1 92 ? -36.142 -1.924 51.453 1.00 92.50 92 THR A CA 1
ATOM 714 C C . THR A 1 92 ? -36.189 -2.082 52.975 1.00 92.50 92 THR A C 1
ATOM 716 O O . THR A 1 92 ? -35.850 -3.141 53.501 1.00 92.50 92 THR A O 1
ATOM 719 N N . THR A 1 93 ? -36.621 -1.051 53.710 1.00 92.44 93 THR A N 1
ATOM 720 C CA . THR A 1 93 ? -36.678 -1.061 55.175 1.00 92.44 93 THR A CA 1
ATOM 721 C C . THR A 1 93 ? -37.915 -0.344 55.723 1.00 92.44 93 THR A C 1
ATOM 723 O O . THR A 1 93 ? -38.442 0.611 55.156 1.00 92.44 93 THR A O 1
ATOM 726 N N . SER A 1 94 ? -38.411 -0.816 56.870 1.00 90.38 94 SER A N 1
ATOM 727 C CA . SER A 1 94 ? -39.509 -0.167 57.595 1.00 90.38 94 SER A CA 1
ATOM 728 C C . SER A 1 94 ? -39.046 1.150 58.222 1.00 90.38 94 SER A C 1
ATOM 730 O O . SER A 1 94 ? -38.043 1.170 58.930 1.00 90.38 94 SER A O 1
ATOM 732 N N . TYR A 1 95 ? -39.836 2.220 58.085 1.00 90.44 95 TYR A N 1
ATOM 733 C CA . TYR A 1 95 ? -39.603 3.529 58.724 1.00 90.44 95 TYR A CA 1
ATOM 734 C C . TYR A 1 95 ? -39.264 3.453 60.228 1.00 90.44 95 TYR A C 1
ATOM 736 O O . TYR A 1 95 ? -38.545 4.299 60.756 1.00 90.44 95 TYR A O 1
ATOM 744 N N . LYS A 1 96 ? -39.782 2.441 60.941 1.00 90.56 96 LYS A N 1
ATOM 745 C CA . LYS A 1 96 ? -39.507 2.233 62.374 1.00 90.56 96 LYS A CA 1
ATOM 746 C C . LYS A 1 96 ? -38.079 1.757 62.667 1.00 90.56 96 LYS A C 1
ATOM 748 O O . LYS A 1 96 ? -37.628 1.945 63.790 1.00 90.56 96 LYS A O 1
ATOM 753 N N . ASN A 1 97 ? -37.412 1.142 61.690 1.00 92.44 97 ASN A N 1
ATOM 754 C CA . ASN A 1 97 ? -36.109 0.493 61.844 1.00 92.44 97 ASN A CA 1
ATOM 755 C C . ASN A 1 97 ? -34.938 1.414 61.454 1.00 92.44 97 ASN A C 1
ATOM 757 O O . ASN A 1 97 ? -33.801 1.115 61.796 1.00 92.44 97 ASN A O 1
ATOM 761 N N . ILE A 1 98 ? -35.210 2.526 60.764 1.00 92.50 98 ILE A N 1
ATOM 762 C CA . ILE A 1 98 ? -34.232 3.598 60.526 1.00 92.50 98 ILE A CA 1
ATOM 763 C C . ILE A 1 98 ? -33.964 4.281 61.871 1.00 92.50 98 ILE A C 1
ATOM 765 O O . ILE A 1 98 ? -34.927 4.596 62.580 1.00 92.50 98 ILE A O 1
ATOM 769 N N . SER A 1 99 ? -32.705 4.502 62.252 1.00 89.19 99 SER A N 1
ATOM 770 C CA . SER A 1 99 ? -32.368 4.998 63.591 1.00 89.19 99 SER A CA 1
ATOM 771 C C . SER A 1 99 ? -32.431 6.522 63.635 1.00 89.19 99 SER A C 1
ATOM 773 O O . SER A 1 99 ? -33.423 7.067 64.143 1.00 89.19 99 SER A O 1
ATOM 775 N N . ASP A 1 100 ? -31.443 7.198 63.043 1.00 94.88 100 ASP A N 1
ATOM 776 C CA . ASP A 1 100 ? -31.400 8.660 62.922 1.00 94.88 100 ASP A CA 1
ATOM 777 C C . ASP A 1 100 ? -31.969 9.057 61.554 1.00 94.88 100 ASP A C 1
ATOM 779 O O . ASP A 1 100 ? -31.437 8.681 60.517 1.00 94.88 100 ASP A O 1
ATOM 783 N N . LYS A 1 101 ? -33.126 9.725 61.531 1.00 95.06 101 LYS A N 1
ATOM 784 C CA . LYS A 1 101 ? -33.965 9.821 60.323 1.00 95.06 101 LYS A CA 1
ATOM 785 C C . LYS A 1 101 ? -33.743 11.133 59.596 1.00 95.06 101 LYS A C 1
ATOM 787 O O . LYS A 1 101 ? -34.260 12.164 60.026 1.00 95.06 101 LYS A O 1
ATOM 792 N N . GLU A 1 102 ? -33.116 11.060 58.431 1.00 96.19 102 GLU A N 1
ATOM 793 C CA . GLU A 1 102 ? -33.121 12.152 57.460 1.00 96.19 102 GLU A CA 1
ATOM 794 C C . GLU A 1 102 ? -34.138 11.870 56.353 1.00 96.19 102 GLU A C 1
ATOM 796 O O . GLU A 1 102 ? -34.324 10.731 55.917 1.00 96.19 102 GLU A O 1
ATOM 801 N N . TYR A 1 103 ? -34.829 12.913 55.892 1.00 92.81 103 TYR A N 1
ATOM 802 C CA . TYR A 1 103 ? -35.830 12.776 54.839 1.00 92.81 103 TYR A CA 1
ATOM 803 C C . TYR A 1 103 ? -35.784 13.904 53.811 1.00 92.81 103 TYR A C 1
ATOM 805 O O . TYR A 1 103 ? -35.432 15.057 54.084 1.00 92.81 103 TYR A O 1
ATOM 813 N N . ARG A 1 104 ? -36.170 13.542 52.589 1.00 94.75 104 ARG A N 1
ATOM 814 C CA . ARG A 1 104 ? -36.281 14.428 51.430 1.00 94.75 104 ARG A CA 1
ATOM 815 C C . ARG A 1 104 ? -37.584 14.137 50.694 1.00 94.75 104 ARG A C 1
ATOM 817 O O . ARG A 1 104 ? -38.145 13.047 50.802 1.00 94.75 104 ARG A O 1
ATOM 824 N N . LYS A 1 105 ? -38.105 15.134 49.985 1.00 95.38 105 LYS A N 1
ATOM 825 C CA . LYS A 1 105 ? -39.371 15.047 49.253 1.00 95.38 105 LYS A CA 1
ATOM 826 C C . LYS A 1 105 ? -39.105 15.312 47.779 1.00 95.38 105 LYS A C 1
ATOM 828 O O . LYS A 1 105 ? -38.545 16.353 47.452 1.00 95.38 105 LYS A O 1
ATOM 833 N N . TYR A 1 106 ? -39.555 14.400 46.928 1.00 95.69 106 TYR A N 1
ATOM 834 C CA . TYR A 1 106 ? -39.378 14.471 45.481 1.00 95.69 106 TYR A CA 1
ATOM 835 C C . TYR A 1 106 ? -40.728 14.354 44.771 1.00 95.69 106 TYR A C 1
ATOM 837 O O . TYR A 1 106 ? -41.727 13.944 45.378 1.00 95.69 106 TYR A O 1
ATOM 845 N N . ASP A 1 107 ? -40.744 14.703 43.485 1.00 93.50 107 ASP A N 1
ATOM 846 C CA . ASP A 1 107 ? -41.809 14.282 42.575 1.00 93.50 107 ASP A CA 1
ATOM 847 C C . ASP A 1 107 ? -41.986 12.750 42.619 1.00 93.50 107 ASP A C 1
ATOM 849 O O . ASP A 1 107 ? -41.047 12.010 42.923 1.00 93.50 107 ASP A O 1
ATOM 853 N N . ILE A 1 108 ? -43.207 12.277 42.367 1.00 90.38 108 ILE A N 1
ATOM 854 C CA . ILE A 1 108 ? -43.555 10.862 42.508 1.00 90.38 108 ILE A CA 1
ATOM 855 C C . ILE A 1 108 ? -42.809 9.958 41.512 1.00 90.38 108 ILE A C 1
ATOM 857 O O . ILE A 1 108 ? -42.384 8.874 41.908 1.00 90.38 108 ILE A O 1
ATOM 861 N N . ASP A 1 109 ? -42.590 10.401 40.270 1.00 90.94 109 ASP A N 1
ATOM 862 C CA . ASP A 1 109 ? -41.868 9.625 39.255 1.00 90.94 109 ASP A CA 1
ATOM 863 C C . ASP A 1 109 ? -40.364 9.580 39.556 1.00 90.94 109 ASP A C 1
ATOM 865 O O . ASP A 1 109 ? -39.759 8.504 39.623 1.00 90.94 109 ASP A O 1
ATOM 869 N N . PHE A 1 110 ? -39.778 10.749 39.844 1.00 94.19 110 PHE A N 1
ATOM 870 C CA . PHE A 1 110 ? -38.380 10.855 40.271 1.00 94.19 110 PHE A CA 1
ATOM 871 C C . PHE A 1 110 ? -38.106 9.983 41.504 1.00 94.19 110 PHE A C 1
ATOM 873 O O . PHE A 1 110 ? -37.117 9.255 41.548 1.00 94.19 110 PHE A O 1
ATOM 880 N N . ALA A 1 111 ? -39.012 9.991 42.486 1.00 94.94 111 ALA A N 1
ATOM 881 C CA . ALA A 1 111 ? -38.880 9.175 43.686 1.00 94.94 111 ALA A CA 1
ATOM 882 C C . ALA A 1 111 ? -38.937 7.668 43.417 1.00 94.94 111 ALA A C 1
ATOM 884 O O . ALA A 1 111 ? -38.282 6.916 44.136 1.00 94.94 111 ALA A O 1
ATOM 885 N N . PHE A 1 112 ? -39.704 7.207 42.422 1.00 94.56 112 PHE A N 1
ATOM 886 C CA . PHE A 1 112 ? -39.707 5.789 42.062 1.00 94.56 112 PHE A CA 1
ATOM 887 C C . PHE A 1 112 ? -38.387 5.362 41.416 1.00 94.56 112 PHE A C 1
ATOM 889 O O . PHE A 1 112 ? -37.892 4.285 41.753 1.00 94.56 112 PHE A O 1
ATOM 896 N N . LYS A 1 113 ? -37.782 6.194 40.557 1.00 95.12 113 LYS A N 1
ATOM 897 C CA . LYS A 1 113 ? -36.466 5.890 39.972 1.00 95.12 113 LYS A CA 1
ATOM 898 C C . LYS A 1 113 ? -35.356 5.955 41.024 1.00 95.12 113 LYS A C 1
ATOM 900 O O . LYS A 1 113 ? -34.542 5.043 41.122 1.00 95.12 113 LYS A O 1
ATOM 905 N N . LEU A 1 114 ? -35.394 6.952 41.909 1.00 95.31 114 LEU A N 1
ATOM 906 C CA . LEU A 1 114 ? -34.487 7.033 43.057 1.00 95.31 114 LEU A CA 1
ATOM 907 C C . LEU A 1 114 ? -34.635 5.821 43.999 1.00 95.31 114 LEU A C 1
ATOM 909 O O . LEU A 1 114 ? -33.642 5.307 44.501 1.00 95.31 114 LEU A O 1
ATOM 913 N N . ALA A 1 115 ? -35.857 5.318 44.202 1.00 94.50 115 ALA A N 1
ATOM 914 C CA . ALA A 1 115 ? -36.117 4.104 44.978 1.00 94.50 115 ALA A CA 1
ATOM 915 C C . ALA A 1 115 ? -35.540 2.828 44.328 1.00 94.50 115 ALA A C 1
ATOM 917 O O . ALA A 1 115 ? -35.107 1.931 45.055 1.00 94.50 115 ALA A O 1
ATOM 918 N N . GLN A 1 116 ? -35.499 2.747 42.991 1.00 93.94 116 GLN A N 1
ATOM 919 C CA . GLN A 1 116 ? -34.756 1.705 42.269 1.00 93.94 116 GLN A CA 1
ATOM 920 C C . GLN A 1 116 ? -33.254 1.831 42.574 1.00 93.94 116 GLN A C 1
ATOM 922 O O . GLN A 1 116 ? -32.693 0.914 43.173 1.00 93.94 116 GLN A O 1
ATOM 927 N N . ARG A 1 117 ? -32.644 2.996 42.300 1.00 91.31 117 ARG A N 1
ATOM 928 C CA . ARG A 1 117 ? -31.203 3.246 42.520 1.00 91.31 117 ARG A CA 1
ATOM 929 C C . ARG A 1 117 ? -30.753 2.962 43.961 1.00 91.31 117 ARG A C 1
ATOM 931 O O . ARG A 1 117 ? -29.715 2.340 44.168 1.00 91.31 117 ARG A O 1
ATOM 938 N N . LEU A 1 118 ? -31.540 3.369 44.963 1.00 93.50 118 LEU A N 1
ATOM 939 C CA . LEU A 1 118 ? -31.272 3.076 46.381 1.00 93.50 118 LEU A CA 1
ATOM 940 C C . LEU A 1 118 ? -31.296 1.569 46.680 1.00 93.50 118 LEU A C 1
ATOM 942 O O . LEU A 1 118 ? -30.482 1.092 47.466 1.00 93.50 118 LEU A O 1
ATOM 946 N N . SER A 1 119 ? -32.204 0.819 46.045 1.00 92.06 119 SER A N 1
ATOM 947 C CA . SER A 1 119 ? -32.285 -0.641 46.198 1.00 92.06 119 SER A CA 1
ATOM 948 C C . SER A 1 119 ? -31.079 -1.340 45.564 1.00 92.06 119 SER A C 1
ATOM 950 O O . SER A 1 119 ? -30.487 -2.210 46.194 1.00 92.06 119 SER A O 1
ATOM 952 N N . GLU A 1 120 ? -30.690 -0.925 44.355 1.00 89.00 120 GLU A N 1
ATOM 953 C CA . GLU A 1 120 ? -29.528 -1.446 43.613 1.00 89.00 120 GLU A CA 1
ATOM 954 C C . GLU A 1 120 ? -28.209 -1.188 44.358 1.00 89.00 120 GLU A C 1
ATOM 956 O O . GLU A 1 120 ? -27.355 -2.067 44.446 1.00 89.00 120 GLU A O 1
ATOM 961 N N . ASN A 1 121 ? -28.078 -0.018 44.990 1.00 87.69 121 ASN A N 1
ATOM 962 C CA . ASN A 1 121 ? -26.919 0.352 45.808 1.00 87.69 121 ASN A CA 1
ATOM 963 C C . ASN A 1 121 ? -26.977 -0.200 47.251 1.00 87.69 121 ASN A C 1
ATOM 965 O O . ASN A 1 121 ? -26.140 0.155 48.076 1.00 87.69 121 ASN A O 1
ATOM 969 N N . ASN A 1 122 ? -27.944 -1.070 47.574 1.00 91.88 122 ASN A N 1
ATOM 970 C CA . ASN A 1 122 ? -28.147 -1.666 48.904 1.00 91.88 122 ASN A CA 1
ATOM 971 C C . ASN A 1 122 ? -28.356 -0.654 50.056 1.00 91.88 122 ASN A C 1
ATOM 973 O O . ASN A 1 122 ? -28.133 -0.982 51.223 1.00 91.88 122 ASN A O 1
ATOM 977 N N . ILE A 1 123 ? -28.828 0.561 49.759 1.00 93.06 123 ILE A N 1
ATOM 978 C CA . ILE A 1 123 ? -29.068 1.617 50.752 1.00 93.06 123 ILE A CA 1
ATOM 979 C C . ILE A 1 123 ? -30.449 1.399 51.406 1.00 93.06 123 ILE A C 1
ATOM 981 O O . ILE A 1 123 ? -31.468 1.387 50.704 1.00 93.06 123 ILE A O 1
ATOM 985 N N . PRO A 1 124 ? -30.550 1.231 52.741 1.00 94.19 124 PRO A N 1
ATOM 986 C CA . PRO A 1 124 ? -31.833 1.039 53.413 1.00 94.19 124 PRO A CA 1
ATOM 987 C C . PRO A 1 124 ? -32.694 2.309 53.392 1.00 94.19 124 PRO A C 1
ATOM 989 O O . PRO A 1 124 ? -32.310 3.350 53.924 1.00 94.19 124 PRO A O 1
ATOM 992 N N . PHE A 1 125 ? -33.909 2.225 52.845 1.00 96.81 125 PHE A N 1
ATOM 993 C CA . PHE A 1 125 ? -34.830 3.368 52.820 1.00 96.81 125 PHE A CA 1
ATOM 994 C C . PHE A 1 125 ? -36.288 2.979 53.067 1.00 96.81 125 PHE A C 1
ATOM 996 O O . PHE A 1 125 ? -36.709 1.840 52.846 1.00 96.81 125 PHE A O 1
ATOM 1003 N N . SER A 1 126 ? -37.077 3.975 53.477 1.00 96.00 126 SER A N 1
ATOM 1004 C CA . SER A 1 126 ? -38.538 3.929 53.516 1.00 96.00 126 SER A CA 1
ATOM 1005 C C . SER A 1 126 ? -39.103 5.147 52.787 1.00 96.00 126 SER A C 1
ATOM 1007 O O . SER A 1 126 ? -38.815 6.286 53.147 1.00 96.00 126 SER A O 1
ATOM 1009 N N . GLY A 1 127 ? -39.909 4.918 51.752 1.00 94.50 127 GLY A N 1
ATOM 1010 C CA . GLY A 1 127 ? -40.621 5.954 51.012 1.00 94.50 127 GLY A CA 1
ATOM 1011 C C . GLY A 1 127 ? -42.101 5.997 51.381 1.00 94.50 127 GLY A C 1
ATOM 1012 O O . GLY A 1 127 ? -42.763 4.961 51.388 1.00 94.50 127 GLY A O 1
ATOM 1013 N N . ARG A 1 128 ? -42.655 7.185 51.641 1.00 92.88 128 ARG A N 1
ATOM 1014 C CA . ARG A 1 128 ? -44.101 7.396 51.821 1.00 92.88 128 ARG A CA 1
ATOM 1015 C C . ARG A 1 128 ? -44.686 8.161 50.641 1.00 92.88 128 ARG A C 1
ATOM 1017 O O . ARG A 1 128 ? -44.318 9.313 50.416 1.00 92.88 128 ARG A O 1
ATOM 1024 N N . ILE A 1 129 ? -45.613 7.519 49.935 1.00 90.06 129 ILE A N 1
ATOM 1025 C CA . ILE A 1 129 ? -46.294 8.055 48.754 1.00 90.06 129 ILE A CA 1
ATOM 1026 C C . ILE A 1 129 ? -47.454 8.965 49.186 1.00 90.06 129 ILE A C 1
ATOM 1028 O O . ILE A 1 129 ? -48.289 8.595 50.021 1.00 90.06 129 ILE A O 1
ATOM 1032 N N . TYR A 1 130 ? -47.522 10.139 48.565 1.00 85.38 130 TYR A N 1
ATOM 1033 C CA . TYR A 1 130 ? -48.644 11.079 48.582 1.00 85.38 130 TYR A CA 1
ATOM 1034 C C . TYR A 1 130 ? -49.121 11.325 47.136 1.00 85.38 130 TYR A C 1
ATOM 1036 O O . TYR A 1 130 ? -48.498 10.860 46.187 1.00 85.38 130 TYR A O 1
ATOM 1044 N N . ASN A 1 131 ? -50.208 12.081 46.948 1.00 77.50 131 ASN A N 1
ATOM 1045 C CA . ASN A 1 131 ? -50.890 12.223 45.648 1.00 77.50 131 ASN A CA 1
ATOM 1046 C C . ASN A 1 131 ? -50.000 12.657 44.462 1.00 77.50 131 ASN A C 1
ATOM 1048 O O . ASN A 1 131 ? -50.296 12.289 43.332 1.00 77.50 131 ASN A O 1
ATOM 1052 N N . SER A 1 132 ? -48.963 13.463 44.702 1.00 82.06 132 SER A N 1
ATOM 1053 C CA . SER A 1 132 ? -48.087 14.039 43.663 1.00 82.06 132 SER A CA 1
ATOM 1054 C C . SER A 1 132 ? -46.607 14.068 44.059 1.00 82.06 132 SER A C 1
ATOM 1056 O O . SER A 1 132 ? -45.819 14.829 43.513 1.00 82.06 132 SER A O 1
ATOM 1058 N N . SER A 1 133 ? -46.234 13.342 45.112 1.00 91.56 133 SER A N 1
ATOM 1059 C CA . SER A 1 133 ? -44.873 13.374 45.654 1.00 91.56 133 SER A CA 1
ATOM 1060 C C . SER A 1 133 ? -44.648 12.228 46.623 1.00 91.56 133 SER A C 1
ATOM 1062 O O . SER A 1 133 ? -45.589 11.745 47.252 1.00 91.56 133 SER A O 1
ATOM 1064 N N . THR A 1 134 ? -43.389 11.856 46.807 1.00 94.12 134 THR A N 1
ATOM 1065 C CA . THR A 1 134 ? -42.986 10.827 47.767 1.00 94.12 134 THR A CA 1
ATOM 1066 C C . THR A 1 134 ? -41.919 11.397 48.691 1.00 94.12 134 THR A C 1
ATOM 1068 O O . THR A 1 134 ? -40.989 12.078 48.253 1.00 94.12 134 THR A O 1
ATOM 1071 N N . THR A 1 135 ? -42.058 11.140 49.991 1.00 95.00 135 THR A N 1
ATOM 1072 C CA . THR A 1 135 ? -41.003 11.425 50.970 1.00 95.00 135 THR A CA 1
ATOM 1073 C C . THR A 1 135 ? -40.145 10.182 51.125 1.00 95.00 135 THR A C 1
ATOM 1075 O O . THR A 1 135 ? -40.647 9.176 51.616 1.00 95.00 135 THR A O 1
ATOM 1078 N N . ILE A 1 136 ? -38.880 10.257 50.719 1.00 97.00 136 ILE A N 1
ATOM 1079 C CA . ILE A 1 136 ? -37.871 9.221 50.961 1.00 97.00 136 ILE A CA 1
ATOM 1080 C C . ILE A 1 136 ? -37.197 9.523 52.303 1.00 97.00 136 ILE A C 1
ATOM 1082 O O . ILE A 1 136 ? -36.832 10.668 52.577 1.00 97.00 136 ILE A O 1
ATOM 1086 N N . THR A 1 137 ? -37.066 8.506 53.150 1.00 96.50 137 THR A N 1
ATOM 1087 C CA . THR A 1 137 ? -36.363 8.543 54.437 1.00 96.50 137 THR A CA 1
ATOM 1088 C C . THR A 1 137 ? -35.258 7.495 54.428 1.00 96.50 137 THR A C 1
ATOM 1090 O O . THR A 1 137 ? -35.522 6.338 54.098 1.00 96.50 137 THR A O 1
ATOM 1093 N N . VAL A 1 138 ? -34.053 7.909 54.812 1.00 96.81 138 VAL A N 1
ATOM 1094 C CA . VAL A 1 138 ? -32.845 7.080 54.972 1.00 96.81 138 VAL A CA 1
ATOM 1095 C C . VAL A 1 138 ? -32.285 7.280 56.382 1.00 96.81 138 VAL A C 1
ATOM 1097 O O . VAL A 1 138 ? -32.749 8.173 57.104 1.00 96.81 138 VAL A O 1
ATOM 1100 N N . ASP A 1 139 ? -31.308 6.468 56.792 1.00 96.12 139 ASP A N 1
ATOM 1101 C CA . ASP A 1 139 ? -30.528 6.818 57.980 1.00 96.12 139 ASP A CA 1
ATOM 1102 C C . ASP A 1 139 ? -29.602 8.003 57.667 1.00 96.12 139 ASP A C 1
ATOM 1104 O O . ASP A 1 139 ? -29.174 8.211 56.529 1.00 96.12 139 ASP A O 1
ATOM 1108 N N . LYS A 1 140 ? -29.297 8.815 58.674 1.00 95.00 140 LYS A N 1
ATOM 1109 C CA . LYS A 1 140 ? -28.430 9.984 58.540 1.00 95.00 140 LYS A CA 1
ATOM 1110 C C . LYS A 1 140 ? -27.017 9.627 58.085 1.00 95.00 140 LYS A C 1
ATOM 1112 O O . LYS A 1 140 ? -26.381 10.463 57.446 1.00 95.00 140 LYS A O 1
ATOM 1117 N N . SER A 1 141 ? -26.535 8.413 58.363 1.00 94.62 141 SER A N 1
ATOM 1118 C CA . SER A 1 141 ? -25.273 7.917 57.792 1.00 94.62 141 SER A CA 1
ATOM 1119 C C . SER A 1 141 ? -25.286 7.891 56.259 1.00 94.62 141 SER A C 1
ATOM 1121 O O . SER A 1 141 ? -24.265 8.173 55.636 1.00 94.62 141 SER A O 1
ATOM 1123 N N . ASP A 1 142 ? -26.449 7.639 55.654 1.00 94.12 142 ASP A N 1
ATOM 1124 C CA . ASP A 1 142 ? -26.605 7.426 54.211 1.00 94.12 142 ASP A CA 1
ATOM 1125 C C . ASP A 1 142 ? -26.986 8.711 53.455 1.00 94.12 142 ASP A C 1
ATOM 1127 O O . ASP A 1 142 ? -27.138 8.695 52.231 1.00 94.12 142 ASP A O 1
ATOM 1131 N N . ILE A 1 143 ? -27.126 9.855 54.145 1.00 92.19 143 ILE A N 1
ATOM 1132 C CA . ILE A 1 143 ? -27.569 11.110 53.512 1.00 92.19 143 ILE A CA 1
ATOM 1133 C C . ILE A 1 143 ? -26.614 11.591 52.409 1.00 92.19 143 ILE A C 1
ATOM 1135 O O . ILE A 1 143 ? -27.060 12.213 51.448 1.00 92.19 143 ILE A O 1
ATOM 1139 N N . GLY A 1 144 ? -25.316 11.283 52.522 1.00 88.38 144 GLY A N 1
ATOM 1140 C CA . GLY A 1 144 ? -24.330 11.547 51.471 1.00 88.38 144 GLY A CA 1
ATOM 1141 C C . GLY A 1 144 ? -24.642 10.756 50.201 1.00 88.38 144 GLY A C 1
ATOM 1142 O O . GLY A 1 144 ? -24.848 11.352 49.149 1.00 88.38 144 GLY A O 1
ATOM 1143 N N . ALA A 1 145 ? -24.791 9.435 50.325 1.00 87.44 145 ALA A N 1
ATOM 1144 C CA . ALA A 1 145 ? -25.120 8.552 49.207 1.00 87.44 145 ALA A CA 1
ATOM 1145 C C . ALA A 1 145 ? -26.492 8.870 48.579 1.00 87.44 145 ALA A C 1
ATOM 1147 O O . ALA A 1 145 ? -26.642 8.803 47.360 1.00 87.44 145 ALA A O 1
ATOM 1148 N N . LEU A 1 146 ? -27.480 9.293 49.384 1.00 91.62 146 LEU A N 1
ATOM 1149 C CA . LEU A 1 146 ? -28.754 9.797 48.863 1.00 91.62 146 LEU A CA 1
ATOM 1150 C C . LEU A 1 146 ? -28.556 11.048 47.994 1.00 91.62 146 LEU A C 1
ATOM 1152 O O . LEU A 1 146 ? -29.145 11.130 46.921 1.00 91.62 146 LEU A O 1
ATOM 1156 N N . ASN A 1 147 ? -27.758 12.023 48.444 1.00 90.81 147 ASN A N 1
ATOM 1157 C CA . ASN A 1 147 ? -27.515 13.248 47.675 1.00 90.81 147 ASN A CA 1
ATOM 1158 C C . ASN A 1 147 ? -26.712 12.968 46.393 1.00 90.81 147 ASN A C 1
ATOM 1160 O O . ASN A 1 147 ? -27.052 13.532 45.356 1.00 90.81 147 ASN A O 1
ATOM 1164 N N . ASP A 1 148 ? -25.718 12.071 46.445 1.00 83.00 148 ASP A N 1
ATOM 1165 C CA . ASP A 1 148 ? -24.974 11.609 45.265 1.00 83.00 148 ASP A CA 1
ATOM 1166 C C . ASP A 1 148 ? -25.940 11.045 44.210 1.00 83.00 148 ASP A C 1
ATOM 1168 O O . ASP A 1 148 ? -25.994 11.558 43.094 1.00 83.00 148 ASP A O 1
ATOM 1172 N N . LEU A 1 149 ? -26.769 10.053 44.572 1.00 87.88 149 LEU A N 1
ATOM 1173 C CA . LEU A 1 149 ? -27.740 9.433 43.655 1.00 87.88 149 LEU A CA 1
ATOM 1174 C C . LEU A 1 149 ? -28.801 10.416 43.134 1.00 87.88 149 LEU A C 1
ATOM 1176 O O . LEU A 1 149 ? -29.291 10.260 42.017 1.00 87.88 149 LEU A O 1
ATOM 1180 N N . VAL A 1 150 ? -29.163 11.428 43.927 1.00 89.94 150 VAL A N 1
ATOM 1181 C CA . VAL A 1 150 ? -30.068 12.502 43.491 1.00 89.94 150 VAL A CA 1
ATOM 1182 C C . VAL A 1 150 ? -29.405 13.383 42.437 1.00 89.94 150 VAL A C 1
ATOM 1184 O O . VAL A 1 150 ? -30.079 13.712 41.467 1.00 89.94 150 VAL A O 1
ATOM 1187 N N . SER A 1 151 ? -28.120 13.726 42.598 1.00 83.94 151 SER A N 1
ATOM 1188 C CA . SER A 1 151 ? -27.366 14.478 41.586 1.00 83.94 151 SER A CA 1
ATOM 1189 C C . SER A 1 151 ? -27.272 13.676 40.291 1.00 83.94 151 SER A C 1
ATOM 1191 O O . SER A 1 151 ? -27.712 14.167 39.259 1.00 83.94 151 SER A O 1
ATOM 1193 N N . VAL A 1 152 ? -26.833 12.410 40.365 1.00 79.62 152 VAL A N 1
ATOM 1194 C CA . VAL A 1 152 ? -26.744 11.519 39.192 1.00 79.62 152 VAL A CA 1
ATOM 1195 C C . VAL A 1 152 ? -28.060 11.483 38.421 1.00 79.62 152 VAL A C 1
ATOM 1197 O O . VAL A 1 152 ? -28.082 11.728 37.222 1.00 79.62 152 VAL A O 1
ATOM 1200 N N . LEU A 1 153 ? -29.179 11.248 39.109 1.00 86.06 153 LEU A N 1
ATOM 1201 C CA . LEU A 1 153 ? -30.483 11.141 38.456 1.00 86.06 153 LEU A CA 1
ATOM 1202 C C . LEU A 1 153 ? -31.017 12.491 37.925 1.00 86.06 153 LEU A C 1
ATOM 1204 O O . LEU A 1 153 ? -31.894 12.515 37.058 1.00 86.06 153 LEU A O 1
ATOM 1208 N N . GLN A 1 154 ? -30.527 13.622 38.442 1.00 86.00 154 GLN A N 1
ATOM 1209 C CA . GLN A 1 154 ? -30.797 14.947 37.875 1.00 86.00 154 GLN A CA 1
ATOM 1210 C C . GLN A 1 154 ? -29.985 15.180 36.596 1.00 86.00 154 GLN A C 1
ATOM 1212 O O . GLN A 1 154 ? -30.552 15.684 35.625 1.00 86.00 154 GLN A O 1
ATOM 1217 N N . ASP A 1 155 ? -28.719 14.760 36.581 1.00 76.25 155 ASP A N 1
ATOM 1218 C CA . ASP A 1 155 ? -27.827 14.845 35.423 1.00 76.25 155 ASP A CA 1
ATOM 1219 C C . ASP A 1 155 ? -28.333 13.934 34.280 1.00 76.25 155 ASP A C 1
ATOM 1221 O O . ASP A 1 155 ? -28.561 14.419 33.171 1.00 76.25 155 ASP A O 1
ATOM 1225 N N . GLU A 1 156 ? -28.667 12.667 34.571 1.00 81.69 156 GLU A N 1
ATOM 1226 C CA . GLU A 1 156 ? -29.279 11.701 33.631 1.00 81.69 156 GLU A CA 1
ATOM 1227 C C . GLU A 1 156 ? -30.560 12.247 32.972 1.00 81.69 156 GLU A C 1
ATOM 1229 O O . GLU A 1 156 ? -30.734 12.177 31.755 1.00 81.69 156 GLU A O 1
ATOM 1234 N N . LYS A 1 157 ? -31.464 12.849 33.761 1.00 85.88 157 LYS A N 1
ATOM 1235 C CA . LYS A 1 157 ? -32.708 13.437 33.231 1.00 85.88 157 LYS A CA 1
ATOM 1236 C C . LYS A 1 157 ? -32.495 14.774 32.509 1.00 85.88 157 LYS A C 1
ATOM 1238 O O . LYS A 1 157 ? -33.417 15.232 31.830 1.00 85.88 157 LYS A O 1
ATOM 1243 N N . SER A 1 158 ? -31.322 15.402 32.631 1.00 82.69 158 SER A N 1
ATOM 1244 C CA . SER A 1 158 ? -31.051 16.719 32.038 1.00 82.69 158 SER A CA 1
ATOM 1245 C C . SER A 1 158 ? -30.949 16.696 30.510 1.00 82.69 158 SER A C 1
ATOM 1247 O O . SER A 1 158 ? -31.214 17.719 29.877 1.00 82.69 158 SER A O 1
ATOM 1249 N N . VAL A 1 159 ? -30.676 15.529 29.910 1.00 78.56 159 VAL A N 1
ATOM 1250 C CA . VAL A 1 159 ? -30.618 15.328 28.450 1.00 78.56 159 VAL A CA 1
ATOM 1251 C C . VAL A 1 159 ? -31.911 15.762 27.739 1.00 78.56 159 VAL A C 1
ATOM 1253 O O . VAL A 1 159 ? -31.880 16.295 26.633 1.00 78.56 159 VAL A O 1
ATOM 1256 N N . PHE A 1 160 ? -33.062 15.649 28.413 1.00 84.75 160 PHE A N 1
ATOM 1257 C CA . PHE A 1 160 ? -34.359 16.057 27.868 1.00 84.75 160 PHE A CA 1
ATOM 1258 C C . PHE A 1 160 ? -34.637 17.569 27.938 1.00 84.75 160 PHE A C 1
ATOM 1260 O O . PHE A 1 160 ? -35.658 18.002 27.401 1.00 84.75 160 PHE A O 1
ATOM 1267 N N . ASN A 1 161 ? -33.770 18.369 28.575 1.00 83.06 161 ASN A N 1
ATOM 1268 C CA . ASN A 1 161 ? -33.953 19.822 28.724 1.00 83.06 161 ASN A CA 1
ATOM 1269 C C . ASN A 1 161 ? -33.728 20.607 27.421 1.00 83.06 161 ASN A C 1
ATOM 1271 O O . ASN A 1 161 ? -34.159 21.756 27.325 1.00 83.06 161 ASN A O 1
ATOM 1275 N N . ARG A 1 162 ? -33.025 20.019 26.447 1.00 73.12 162 ARG A N 1
ATOM 1276 C CA . ARG A 1 162 ? -32.853 20.566 25.091 1.00 73.12 162 ARG A CA 1
ATOM 1277 C C . ARG A 1 162 ? -33.951 20.014 24.174 1.00 73.12 162 ARG A C 1
ATOM 1279 O O . ARG A 1 162 ? -34.526 18.968 24.478 1.00 73.12 162 ARG A O 1
ATOM 1286 N N . GLU A 1 163 ? -34.247 20.695 23.072 1.00 69.19 163 GLU A N 1
ATOM 1287 C CA . GLU A 1 163 ? -35.102 20.168 21.993 1.00 69.19 163 GLU A CA 1
ATOM 1288 C C . GLU A 1 163 ? -34.256 19.370 20.983 1.00 69.19 163 GLU A C 1
ATOM 1290 O O . GLU A 1 163 ? -33.037 19.511 20.974 1.00 69.19 163 GLU A O 1
ATOM 1295 N N . GLY A 1 164 ? -34.888 18.526 20.159 1.00 76.12 164 GLY A N 1
ATOM 1296 C CA . GLY A 1 164 ? -34.208 17.698 19.150 1.00 76.12 164 GLY A CA 1
ATOM 1297 C C . GLY A 1 164 ? -34.064 16.216 19.519 1.00 76.12 164 GLY A C 1
ATOM 1298 O O . GLY A 1 164 ? -34.419 15.790 20.628 1.00 76.12 164 GLY A O 1
ATOM 1299 N N . ASN A 1 165 ? -33.566 15.434 18.560 1.00 80.06 165 ASN A N 1
ATOM 1300 C CA . ASN A 1 165 ? -33.206 14.030 18.757 1.00 80.06 165 ASN A CA 1
ATOM 1301 C C . ASN A 1 165 ? -31.996 13.923 19.693 1.00 80.06 165 ASN A C 1
ATOM 1303 O O . ASN A 1 165 ? -31.204 14.855 19.826 1.00 80.06 165 ASN A O 1
ATOM 1307 N N . ILE A 1 166 ? -31.884 12.790 20.375 1.00 82.94 166 ILE A N 1
ATOM 1308 C CA . ILE A 1 166 ? -30.816 12.504 21.325 1.00 82.94 166 ILE A CA 1
ATOM 1309 C C . ILE A 1 166 ? -30.001 11.345 20.755 1.00 82.94 166 ILE A C 1
ATOM 1311 O O . ILE A 1 166 ? -30.554 10.287 20.465 1.00 82.94 166 ILE A O 1
ATOM 1315 N N . TYR A 1 167 ? -28.691 11.530 20.635 1.00 82.56 167 TYR A N 1
ATOM 1316 C CA . TYR A 1 167 ? -27.747 10.450 20.368 1.00 82.56 167 TYR A CA 1
ATOM 1317 C C . TYR A 1 167 ? -27.111 10.010 21.688 1.00 82.56 167 TYR A C 1
ATOM 1319 O O . TYR A 1 167 ? -26.680 10.858 22.469 1.00 82.56 167 TYR A O 1
ATOM 1327 N N . ILE A 1 168 ? -27.063 8.704 21.954 1.00 82.25 168 ILE A N 1
ATOM 1328 C CA . ILE A 1 168 ? -26.368 8.106 23.102 1.00 82.25 168 ILE A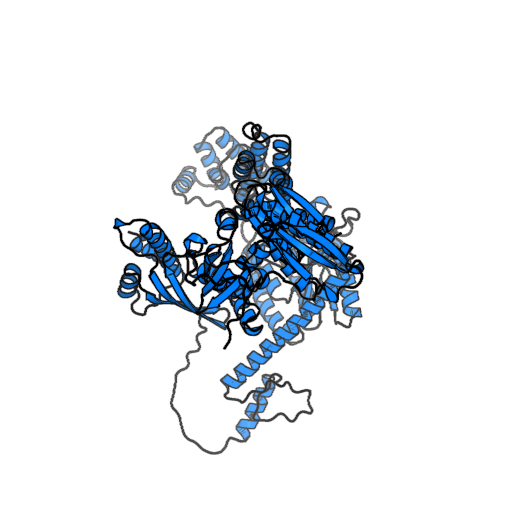 CA 1
ATOM 1329 C C . ILE A 1 168 ? -25.697 6.826 22.615 1.00 82.25 168 ILE A C 1
ATOM 1331 O O . ILE A 1 168 ? -26.379 5.938 22.107 1.00 82.25 168 ILE A O 1
ATOM 1335 N N . TYR A 1 169 ? -24.394 6.708 22.848 1.00 83.06 169 TYR A N 1
ATOM 1336 C CA . TYR A 1 169 ? -23.637 5.474 22.648 1.00 83.06 169 TYR A CA 1
ATOM 1337 C C . TYR A 1 169 ? -22.685 5.260 23.831 1.00 83.06 169 TYR A C 1
ATOM 1339 O O . TYR A 1 169 ? -22.133 6.218 24.373 1.00 83.06 169 TYR A O 1
ATOM 1347 N N . SER A 1 170 ? -22.510 4.012 24.269 1.00 80.62 170 SER A N 1
ATOM 1348 C CA . SER A 1 170 ? -21.625 3.676 25.389 1.00 80.62 170 SER A CA 1
ATOM 1349 C C . SER A 1 170 ? -21.114 2.245 25.303 1.00 80.62 170 SER A C 1
ATOM 1351 O O . SER A 1 170 ? -21.907 1.298 25.240 1.00 80.62 170 SER A O 1
ATOM 1353 N N . ASN A 1 171 ? -19.795 2.089 25.410 1.00 83.50 171 ASN A N 1
ATOM 1354 C CA . ASN A 1 171 ? -19.134 0.789 25.512 1.00 83.50 171 ASN A CA 1
ATOM 1355 C C . ASN A 1 171 ? -19.094 0.240 26.954 1.00 83.50 171 ASN A C 1
ATOM 1357 O O . ASN A 1 171 ? -18.557 -0.841 27.173 1.00 83.50 171 ASN A O 1
ATOM 1361 N N . SER A 1 172 ? -19.656 0.949 27.946 1.00 72.12 172 SER A N 1
ATOM 1362 C CA . SER A 1 172 ? -19.523 0.577 29.361 1.00 72.12 172 SER A CA 1
ATOM 1363 C C . SER A 1 172 ? -20.830 0.674 30.145 1.00 72.12 172 SER A C 1
ATOM 1365 O O . SER A 1 172 ? -21.401 1.749 30.337 1.00 72.12 172 SER A O 1
ATOM 1367 N N . ASP A 1 173 ? -21.271 -0.452 30.705 1.00 61.94 173 ASP A N 1
ATOM 1368 C CA . ASP A 1 173 ? -22.516 -0.543 31.484 1.00 61.94 173 ASP A CA 1
ATOM 1369 C C . ASP A 1 173 ? -22.496 0.277 32.790 1.00 61.94 173 ASP A C 1
ATOM 1371 O O . ASP A 1 173 ? -23.543 0.515 33.389 1.00 61.94 173 ASP A O 1
ATOM 1375 N N . ASN A 1 174 ? -21.317 0.736 33.232 1.00 56.47 174 ASN A N 1
ATOM 1376 C CA . ASN A 1 174 ? -21.136 1.467 34.490 1.00 56.47 174 ASN A CA 1
ATOM 1377 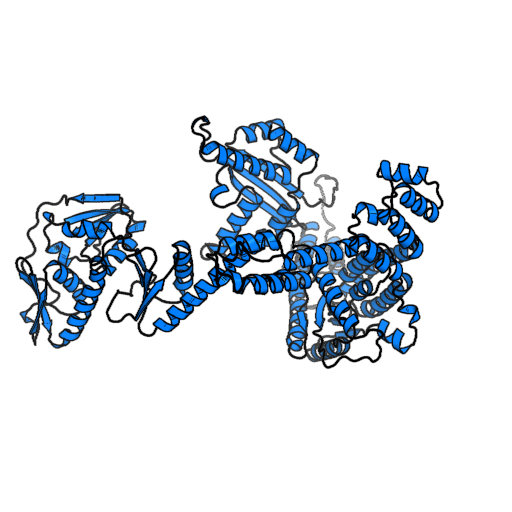C C . ASN A 1 174 ? -21.066 2.999 34.341 1.00 56.47 174 ASN A C 1
ATOM 1379 O O . ASN A 1 174 ? -21.178 3.704 35.351 1.00 56.47 174 ASN A O 1
ATOM 1383 N N . ILE A 1 175 ? -20.911 3.547 33.126 1.00 54.41 175 ILE A N 1
ATOM 1384 C CA . ILE A 1 175 ? -20.837 5.007 32.932 1.00 54.41 175 ILE A CA 1
ATOM 1385 C C . ILE A 1 175 ? -22.243 5.609 32.909 1.00 54.41 175 ILE A C 1
ATOM 1387 O O . ILE A 1 175 ? -22.837 5.887 31.868 1.00 54.41 175 ILE A O 1
ATOM 1391 N N . SER A 1 176 ? -22.758 5.854 34.112 1.00 53.59 176 SER A N 1
ATOM 1392 C CA . SER A 1 176 ? -23.789 6.872 34.334 1.00 53.59 176 SER A CA 1
ATOM 1393 C C . SER A 1 176 ? -23.254 8.269 33.986 1.00 53.59 176 SER A C 1
ATOM 1395 O O . SER A 1 176 ? -22.075 8.560 34.195 1.00 53.59 176 SER A O 1
ATOM 1397 N N . ILE A 1 177 ? -24.140 9.162 33.531 1.00 55.47 177 ILE A N 1
ATOM 1398 C CA . ILE A 1 177 ? -23.869 10.574 33.167 1.00 55.47 177 ILE A CA 1
ATOM 1399 C C . ILE A 1 177 ? -23.651 11.441 34.441 1.00 55.47 177 ILE A C 1
ATOM 1401 O O . ILE A 1 177 ? -24.078 12.584 34.553 1.00 55.47 177 ILE A O 1
ATOM 1405 N N . ALA A 1 178 ? -23.056 10.849 35.474 1.00 52.84 178 ALA A N 1
ATOM 1406 C CA . ALA A 1 178 ? -23.037 11.325 36.848 1.00 52.84 178 ALA A CA 1
ATOM 1407 C C . ALA A 1 178 ? -21.992 12.412 37.117 1.00 52.84 178 ALA A C 1
ATOM 1409 O O . ALA A 1 178 ? -20.892 12.381 36.568 1.00 52.84 178 ALA A O 1
ATOM 1410 N N . ALA A 1 179 ? -22.238 13.208 38.163 1.00 47.53 179 ALA A N 1
ATOM 1411 C CA . ALA A 1 179 ? -21.290 14.102 38.848 1.00 47.53 179 ALA A CA 1
ATOM 1412 C C . ALA A 1 179 ? -19.937 13.494 39.333 1.00 47.53 179 ALA A C 1
ATOM 1414 O O . ALA A 1 179 ? -19.192 14.146 40.072 1.00 47.53 179 ALA A O 1
ATOM 1415 N N . LYS A 1 180 ? -19.606 12.248 38.967 1.00 51.62 180 LYS A N 1
ATOM 1416 C CA . LYS A 1 180 ? -18.291 11.615 39.177 1.00 51.62 180 LYS A CA 1
ATOM 1417 C C . LYS A 1 180 ? -17.529 11.328 37.878 1.00 51.62 180 LYS A C 1
ATOM 1419 O O . LYS A 1 180 ? -16.340 11.059 37.988 1.00 51.62 180 LYS A O 1
ATOM 1424 N N . ALA A 1 181 ? -18.160 11.407 36.707 1.00 67.12 181 ALA A N 1
ATOM 1425 C CA . ALA A 1 181 ? -17.484 11.315 35.417 1.00 67.12 181 ALA A CA 1
ATOM 1426 C C . ALA A 1 181 ? -16.783 12.640 35.075 1.00 67.12 181 ALA A C 1
ATOM 1428 O O . ALA A 1 181 ? -17.289 13.719 35.399 1.00 67.12 181 ALA A O 1
ATOM 1429 N N . ASP A 1 182 ? -15.640 12.563 34.395 1.00 79.06 182 ASP A N 1
ATOM 1430 C CA . ASP A 1 182 ? -15.108 13.726 33.683 1.00 79.06 182 ASP A CA 1
ATOM 1431 C C . ASP A 1 182 ? -15.758 13.795 32.296 1.00 79.06 182 ASP A C 1
ATOM 1433 O O . ASP A 1 182 ? -16.081 12.764 31.708 1.00 79.06 182 ASP A O 1
ATOM 1437 N N . TYR A 1 183 ? -15.940 15.004 31.759 1.00 83.50 183 TYR A N 1
ATOM 1438 C CA . TYR A 1 183 ? -16.506 15.192 30.423 1.00 83.50 183 TYR A CA 1
ATOM 1439 C C . TYR A 1 183 ? -15.857 16.338 29.644 1.00 83.50 183 TYR A C 1
ATOM 1441 O O . TYR A 1 183 ? -15.172 17.203 30.214 1.00 83.50 183 TYR A O 1
ATOM 1449 N N . PHE A 1 184 ? -16.061 16.337 28.329 1.00 85.00 184 PHE A N 1
ATOM 1450 C CA . PHE A 1 184 ? -15.746 17.438 27.418 1.00 85.00 184 PHE A CA 1
ATOM 1451 C C . PHE A 1 184 ? -16.544 17.317 26.117 1.00 85.00 184 PHE A C 1
ATOM 1453 O O . PHE A 1 184 ? -16.946 16.225 25.727 1.00 85.00 184 PHE A O 1
ATOM 1460 N N . ASP A 1 185 ? -16.739 18.450 25.449 1.00 85.19 185 ASP A N 1
ATOM 1461 C CA . ASP A 1 185 ? -17.389 18.510 24.144 1.00 85.19 185 ASP A CA 1
ATOM 1462 C C . ASP A 1 185 ? -16.342 18.381 23.031 1.00 85.19 185 ASP A C 1
ATOM 1464 O O . ASP A 1 185 ? -15.292 19.031 23.075 1.00 85.19 185 ASP A O 1
ATOM 1468 N N . VAL A 1 186 ? -16.646 17.565 22.025 1.00 86.19 186 VAL A N 1
ATOM 1469 C CA . VAL A 1 186 ? -15.872 17.393 20.791 1.00 86.19 186 VAL A CA 1
ATOM 1470 C C . VAL A 1 186 ? -16.754 17.814 19.625 1.00 86.19 186 VAL A C 1
ATOM 1472 O O . VAL A 1 186 ? -17.928 17.451 19.568 1.00 86.19 186 VAL A O 1
ATOM 1475 N N . LYS A 1 187 ? -16.200 18.588 18.691 1.00 84.75 187 LYS A N 1
ATOM 1476 C CA . LYS A 1 187 ? -16.867 18.853 17.416 1.00 84.75 187 LYS A CA 1
ATOM 1477 C C . LYS A 1 187 ? -16.435 17.814 16.400 1.00 84.75 187 LYS A C 1
ATOM 1479 O O . LYS A 1 187 ? -15.237 17.596 16.259 1.00 84.75 187 LYS A O 1
ATOM 1484 N N . ILE A 1 188 ? -17.403 17.212 15.723 1.00 80.12 188 ILE A N 1
ATOM 1485 C CA . ILE A 1 188 ? -17.188 16.191 14.694 1.00 80.12 188 ILE A CA 1
ATOM 1486 C C . ILE A 1 188 ? -18.035 16.601 13.488 1.00 80.12 188 ILE A C 1
ATOM 1488 O O . ILE A 1 188 ? -19.160 17.080 13.661 1.00 80.12 188 ILE A O 1
ATOM 1492 N N . SER A 1 189 ? -17.475 16.508 12.281 1.00 69.31 189 SER A N 1
ATOM 1493 C CA . SER A 1 189 ? -18.064 17.137 11.092 1.00 69.31 189 SER A CA 1
ATOM 1494 C C . SER A 1 189 ? -19.139 16.280 10.421 1.00 69.31 189 SER A C 1
ATOM 1496 O O . SER A 1 189 ? -19.998 16.823 9.727 1.00 69.31 189 SER A O 1
ATOM 1498 N N . ASN A 1 190 ? -19.106 14.958 10.614 1.00 71.62 190 ASN A N 1
ATOM 1499 C CA . ASN A 1 190 ? -20.126 14.022 10.135 1.00 71.62 190 ASN A CA 1
ATOM 1500 C C . ASN A 1 190 ? -20.182 12.734 10.983 1.00 71.62 190 ASN A C 1
ATOM 1502 O O . ASN A 1 190 ? -19.327 12.483 11.830 1.00 71.62 190 ASN A O 1
ATOM 1506 N N . PHE A 1 191 ? -21.200 11.906 10.744 1.00 70.69 191 PHE A N 1
ATOM 1507 C CA . PHE A 1 191 ? -21.453 10.697 11.530 1.00 70.69 191 PHE A CA 1
ATOM 1508 C C . PHE A 1 191 ? -20.441 9.561 11.276 1.00 70.69 191 PHE A C 1
ATOM 1510 O O . PHE A 1 191 ? -20.068 8.867 12.214 1.00 70.69 191 PHE A O 1
ATOM 1517 N N . ASN A 1 192 ? -19.923 9.409 10.054 1.00 74.00 192 ASN A N 1
ATOM 1518 C CA . ASN A 1 192 ? -18.957 8.350 9.720 1.00 74.00 192 ASN A CA 1
ATOM 1519 C C . ASN A 1 192 ? -17.601 8.574 10.422 1.00 74.00 192 ASN A C 1
ATOM 1521 O O . ASN A 1 192 ? -16.923 7.631 10.835 1.00 74.00 192 ASN A O 1
ATOM 1525 N N . GLU A 1 193 ? -17.207 9.842 10.582 1.00 77.44 193 GLU A N 1
ATOM 1526 C CA . GLU A 1 193 ? -16.056 10.251 11.393 1.00 77.44 193 GLU A CA 1
ATOM 1527 C C . GLU A 1 193 ? -16.274 9.893 12.872 1.00 77.44 193 GLU A C 1
ATOM 1529 O O . GLU A 1 193 ? -15.389 9.305 13.492 1.00 77.44 193 GLU A O 1
ATOM 1534 N N . LEU A 1 194 ? -17.474 10.151 13.412 1.00 83.50 194 LEU A N 1
ATOM 1535 C CA . LEU A 1 194 ? -17.848 9.715 14.759 1.00 83.50 194 LEU A CA 1
ATOM 1536 C C . LEU A 1 194 ? -17.743 8.190 14.896 1.00 83.50 194 LEU A C 1
ATOM 1538 O O . LEU A 1 194 ? -17.061 7.738 15.807 1.00 83.50 194 LEU A O 1
ATOM 1542 N N . GLU A 1 195 ? -18.364 7.395 14.021 1.00 83.38 195 GLU A N 1
ATOM 1543 C CA . GLU A 1 195 ? -18.302 5.924 14.104 1.00 83.38 195 GLU A CA 1
ATOM 1544 C C . GLU A 1 195 ? -16.862 5.400 14.089 1.00 83.38 195 GLU A C 1
ATOM 1546 O O . GLU A 1 195 ? -16.502 4.565 14.918 1.00 83.38 195 GLU A O 1
ATOM 1551 N N . SER A 1 196 ? -16.009 5.960 13.229 1.00 82.38 196 SER A N 1
ATOM 1552 C CA . SER A 1 196 ? -14.583 5.616 13.167 1.00 82.38 196 SER A CA 1
ATOM 1553 C C . SER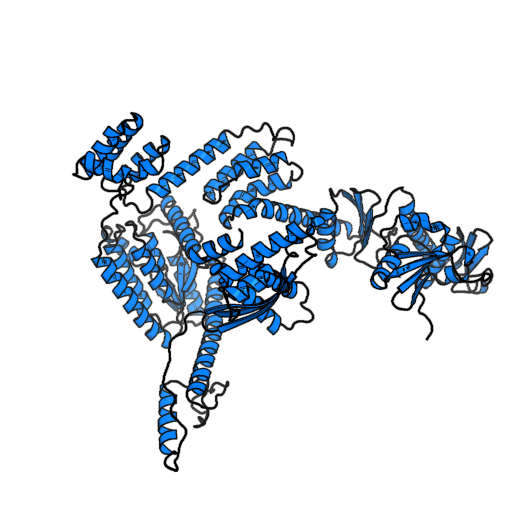 A 1 196 ? -13.862 5.895 14.498 1.00 82.38 196 SER A C 1
ATOM 1555 O O . SER A 1 196 ? -13.104 5.052 14.987 1.00 82.38 196 SER A O 1
ATOM 1557 N N . ILE A 1 197 ? -14.143 7.041 15.134 1.00 89.25 197 ILE A N 1
ATOM 1558 C CA . ILE A 1 197 ? -13.631 7.378 16.474 1.00 89.25 197 ILE A CA 1
ATOM 1559 C C . ILE A 1 197 ? -14.174 6.399 17.526 1.00 89.25 197 ILE A C 1
ATOM 1561 O O . ILE A 1 197 ? -13.408 5.890 18.344 1.00 89.25 197 ILE A O 1
ATOM 1565 N N . LEU A 1 198 ? -15.480 6.112 17.522 1.00 89.50 198 LEU A N 1
ATOM 1566 C CA . LEU A 1 198 ? -16.122 5.229 18.504 1.00 89.50 198 LEU A CA 1
ATOM 1567 C C . LEU A 1 198 ? -15.559 3.805 18.443 1.00 89.50 198 LEU A C 1
ATOM 1569 O O . LEU A 1 198 ? -15.244 3.238 19.491 1.00 89.50 198 LEU A O 1
ATOM 1573 N N . THR A 1 199 ? -15.365 3.272 17.235 1.00 88.12 199 THR A N 1
ATOM 1574 C CA . THR A 1 199 ? -14.730 1.971 16.987 1.00 88.12 199 THR A CA 1
ATOM 1575 C C . THR A 1 199 ? -13.288 1.958 17.485 1.00 88.12 199 THR A C 1
ATOM 1577 O O . THR A 1 199 ? -12.910 1.058 18.234 1.00 88.12 199 THR A O 1
ATOM 1580 N N . TYR A 1 200 ? -12.489 2.989 17.177 1.00 89.31 200 TYR A N 1
ATOM 1581 C CA . TYR A 1 200 ? -11.114 3.081 17.682 1.00 89.31 200 TYR A CA 1
ATOM 1582 C C . TYR A 1 200 ? -11.044 3.125 19.218 1.00 89.31 200 TYR A C 1
ATOM 1584 O O . TYR A 1 200 ? -10.112 2.575 19.806 1.00 89.31 200 TYR A O 1
ATOM 1592 N N . LEU A 1 201 ? -12.009 3.761 19.885 1.00 90.62 201 LEU A N 1
ATOM 1593 C CA . LEU A 1 201 ? -12.048 3.870 21.346 1.00 90.62 201 LEU A CA 1
ATOM 1594 C C . LEU A 1 201 ? -12.558 2.608 22.063 1.00 90.62 201 LEU A C 1
ATOM 1596 O O . LEU A 1 201 ? -12.283 2.462 23.259 1.00 90.62 201 LEU A O 1
ATOM 1600 N N . TYR A 1 202 ? -13.306 1.740 21.374 1.00 87.56 202 TYR A N 1
ATOM 1601 C CA . TYR A 1 202 ? -14.205 0.746 21.977 1.00 87.56 202 TYR A CA 1
ATOM 1602 C C . TYR A 1 202 ? -13.539 -0.197 22.992 1.00 87.56 202 TYR A C 1
ATOM 1604 O O . TYR A 1 202 ? -14.119 -0.475 24.040 1.00 87.56 202 TYR A O 1
ATOM 1612 N N . ASP A 1 203 ? -12.312 -0.639 22.727 1.00 88.62 203 ASP A N 1
ATOM 1613 C CA . ASP A 1 203 ? -11.516 -1.538 23.576 1.00 88.62 203 ASP A CA 1
ATOM 1614 C C . ASP A 1 203 ? -10.497 -0.805 24.478 1.00 88.62 203 ASP A C 1
ATOM 1616 O O . ASP A 1 203 ? -9.947 -1.389 25.414 1.00 88.62 203 ASP A O 1
ATOM 1620 N N . LYS A 1 204 ? -10.236 0.489 24.235 1.00 91.00 204 LYS A N 1
ATOM 1621 C CA . LYS A 1 204 ? -9.090 1.225 24.821 1.00 91.00 204 LYS A CA 1
ATOM 1622 C C . LYS A 1 204 ? -9.437 1.994 26.094 1.00 91.00 204 LYS A C 1
ATOM 1624 O O . LYS A 1 204 ? -8.546 2.312 26.901 1.00 91.00 204 LYS A O 1
ATOM 1629 N N . ILE A 1 205 ? -10.706 2.361 26.264 1.00 88.75 205 ILE A N 1
ATOM 1630 C CA . ILE A 1 205 ? -11.190 3.203 27.364 1.00 88.75 205 ILE A CA 1
ATOM 1631 C C . ILE A 1 205 ? -12.710 3.090 27.516 1.00 88.75 205 ILE A C 1
ATOM 1633 O O . ILE A 1 205 ? -13.424 3.063 26.524 1.00 88.75 205 ILE A O 1
ATOM 1637 N N . ASN A 1 206 ? -13.223 3.080 28.748 1.00 87.06 206 ASN A N 1
ATOM 1638 C CA . ASN A 1 206 ? -14.663 3.209 28.979 1.00 87.06 206 ASN A CA 1
ATOM 1639 C C . ASN A 1 206 ? -15.106 4.650 28.681 1.00 87.06 206 ASN A C 1
ATOM 1641 O O . ASN A 1 206 ? -14.560 5.597 29.260 1.00 87.06 206 ASN A O 1
ATOM 1645 N N . PHE A 1 207 ? -16.132 4.821 27.850 1.00 87.44 207 PHE A N 1
ATOM 1646 C CA . PHE A 1 207 ? -16.754 6.116 27.603 1.00 87.44 207 PHE A CA 1
ATOM 1647 C C . PHE A 1 207 ? -18.267 5.999 27.343 1.00 87.44 207 PHE A C 1
ATOM 1649 O O . PHE A 1 207 ? -18.789 4.962 26.935 1.00 87.44 207 PHE A O 1
ATOM 1656 N N . THR A 1 208 ? -18.972 7.109 27.546 1.00 85.12 208 THR A N 1
ATOM 1657 C CA . THR A 1 208 ? -20.329 7.333 27.034 1.00 85.12 208 THR A CA 1
ATOM 1658 C C . THR A 1 208 ? -20.304 8.629 26.244 1.00 85.12 208 THR A C 1
ATOM 1660 O O . THR A 1 208 ? -19.871 9.651 26.770 1.00 85.12 208 THR A O 1
ATOM 1663 N N . VAL A 1 209 ? -20.766 8.614 25.000 1.00 86.19 209 VAL A N 1
ATOM 1664 C CA . VAL A 1 209 ? -20.969 9.825 24.203 1.00 86.19 209 VAL A CA 1
ATOM 1665 C C . VAL A 1 209 ? -22.455 10.162 24.172 1.00 86.19 209 VAL A C 1
ATOM 1667 O O . VAL A 1 209 ? -23.306 9.281 24.025 1.00 86.19 209 VAL A O 1
ATOM 1670 N N . VAL A 1 210 ? -22.772 11.444 24.332 1.00 81.44 210 VAL A N 1
ATOM 1671 C CA . VAL A 1 210 ? -24.133 11.976 24.231 1.00 81.44 210 VAL A CA 1
ATOM 1672 C C . VAL A 1 210 ? -24.118 13.170 23.292 1.00 81.44 210 VAL A C 1
ATOM 1674 O O . VAL A 1 210 ? -23.241 14.025 23.399 1.00 81.44 210 VAL A O 1
ATOM 1677 N N . SER A 1 211 ? -25.112 13.268 22.413 1.00 81.38 211 SER A N 1
ATOM 1678 C CA . SER A 1 211 ? -25.376 14.502 21.679 1.00 81.38 211 SER A CA 1
ATOM 1679 C C . SER A 1 211 ? -26.859 14.871 21.652 1.00 81.38 211 SER A C 1
ATOM 1681 O O . SER A 1 211 ? -27.746 14.025 21.777 1.00 81.38 211 SER A O 1
ATOM 1683 N N . THR A 1 212 ? -27.105 16.169 21.493 1.00 69.62 212 THR A N 1
ATOM 1684 C CA . THR A 1 212 ? -28.413 16.784 21.228 1.00 69.62 212 THR A CA 1
ATOM 1685 C C . THR A 1 212 ? -28.408 17.652 19.963 1.00 69.62 212 THR A C 1
ATOM 1687 O O . THR A 1 212 ? -29.383 18.354 19.709 1.00 69.62 212 THR A O 1
ATOM 1690 N N . ASP A 1 213 ? -27.293 17.679 19.228 1.00 69.25 213 ASP A N 1
ATOM 1691 C CA . ASP A 1 213 ? -27.121 18.384 17.956 1.00 69.25 213 ASP A CA 1
ATOM 1692 C C . ASP A 1 213 ? -26.149 17.615 17.046 1.00 69.25 213 ASP A C 1
ATOM 1694 O O . ASP A 1 213 ? -25.318 16.844 17.520 1.00 69.25 213 ASP A O 1
ATOM 1698 N N . ASP A 1 214 ? -26.250 17.788 15.733 1.00 67.56 214 ASP A N 1
ATOM 1699 C CA . ASP A 1 214 ? -25.600 16.863 14.792 1.00 67.56 214 ASP A CA 1
ATOM 1700 C C . ASP A 1 214 ? -24.055 16.961 14.776 1.00 67.56 214 ASP A C 1
ATOM 1702 O O . ASP A 1 214 ? -23.392 16.093 14.212 1.00 67.56 214 ASP A O 1
ATOM 1706 N N . ASN A 1 215 ? -23.469 17.986 15.420 1.00 73.56 215 ASN A N 1
ATOM 1707 C CA . ASN A 1 215 ? -22.052 18.344 15.277 1.00 73.56 215 ASN A CA 1
ATOM 1708 C C . ASN A 1 215 ? -21.267 18.444 16.606 1.00 73.56 215 ASN A C 1
ATOM 1710 O O . ASN A 1 215 ? -20.049 18.639 16.560 1.00 73.56 215 ASN A O 1
ATOM 1714 N N . THR A 1 216 ? -21.913 18.371 17.780 1.00 82.75 216 THR A N 1
ATOM 1715 C CA . THR A 1 216 ? -21.266 18.578 19.096 1.00 82.75 216 THR A CA 1
ATOM 1716 C C . THR A 1 216 ? -21.528 17.416 20.051 1.00 82.75 216 THR A C 1
ATOM 1718 O O . THR A 1 216 ? -22.577 17.320 20.681 1.00 82.75 216 THR A O 1
ATOM 1721 N N . PHE A 1 217 ? -20.528 16.559 20.220 1.00 86.12 217 PHE A N 1
ATOM 1722 C CA . PHE A 1 217 ? -20.623 15.324 20.987 1.00 86.12 217 PHE A CA 1
ATOM 1723 C C . PHE A 1 217 ? -19.963 15.492 22.358 1.00 86.12 217 PHE A C 1
ATOM 1725 O O . PHE A 1 217 ? -18.756 15.719 22.453 1.00 86.12 217 PHE A O 1
ATOM 1732 N N . THR A 1 218 ? -20.739 15.377 23.436 1.00 85.44 218 THR A N 1
ATOM 1733 C CA . THR A 1 218 ? -20.210 15.385 24.805 1.00 85.44 218 THR A CA 1
ATOM 1734 C C . THR A 1 218 ? -19.755 13.975 25.174 1.00 85.44 218 THR A C 1
ATOM 1736 O O . THR A 1 218 ? -20.573 13.069 25.344 1.00 85.44 218 THR A O 1
ATOM 1739 N N . PHE A 1 219 ? -18.446 13.790 25.323 1.00 87.69 219 PHE A N 1
ATOM 1740 C CA . PHE A 1 219 ? -17.845 12.544 25.791 1.00 87.69 219 PHE A CA 1
ATOM 1741 C C . PHE A 1 219 ? -17.705 12.563 27.316 1.00 87.69 219 PHE A C 1
ATOM 1743 O O . PHE A 1 219 ? -17.148 13.505 27.881 1.00 87.69 219 PHE A O 1
ATOM 1750 N N . TYR A 1 220 ? -18.177 11.501 27.966 1.00 84.75 220 TYR A N 1
ATOM 1751 C CA . TYR A 1 220 ? -18.075 11.219 29.398 1.00 84.75 220 TYR A CA 1
ATOM 1752 C C . TYR A 1 220 ? -17.151 10.020 29.627 1.00 84.75 220 TYR A C 1
ATOM 1754 O O . TYR A 1 220 ? -17.245 9.027 28.906 1.00 84.75 220 TYR A O 1
ATOM 1762 N N . CYS A 1 221 ? -16.303 10.074 30.654 1.00 85.75 221 CYS A N 1
ATOM 1763 C CA . CYS A 1 221 ? -15.402 8.979 31.019 1.00 85.75 221 CYS A CA 1
ATOM 1764 C C . CYS A 1 221 ? -15.196 8.853 32.534 1.00 85.75 221 CYS A C 1
ATOM 1766 O O . CYS A 1 221 ? -15.515 9.758 33.312 1.00 85.75 221 CYS A O 1
ATOM 1768 N N . ASP A 1 222 ? -14.582 7.743 32.948 1.00 82.81 222 ASP A N 1
ATOM 1769 C CA . ASP A 1 222 ? -14.150 7.525 34.329 1.00 82.81 222 ASP A CA 1
ATOM 1770 C C . ASP A 1 222 ? -13.241 8.664 34.830 1.00 82.81 222 ASP A C 1
ATOM 1772 O O . ASP A 1 222 ? -12.391 9.186 34.099 1.00 82.81 222 ASP A O 1
ATOM 1776 N N . LYS A 1 223 ? -13.398 9.042 36.104 1.00 80.00 223 LYS A N 1
ATOM 1777 C CA . LYS A 1 223 ? -12.689 10.179 36.709 1.00 80.00 223 LYS A CA 1
ATOM 1778 C C . LYS A 1 223 ? -11.168 10.050 36.613 1.00 80.00 223 LYS A C 1
ATOM 1780 O O . LYS A 1 223 ? -10.603 9.040 37.023 1.00 80.00 223 LYS A O 1
ATOM 1785 N N . GLY A 1 224 ? -10.505 11.108 36.158 1.00 82.81 224 GLY A N 1
ATOM 1786 C CA . GLY A 1 224 ? -9.066 11.142 35.899 1.00 82.81 224 GLY A CA 1
ATOM 1787 C C . GLY A 1 224 ? -8.669 10.610 34.519 1.00 82.81 224 GLY A C 1
ATOM 1788 O O . GLY A 1 224 ? -7.510 10.748 34.144 1.00 82.81 224 GLY A O 1
ATOM 1789 N N . SER A 1 225 ? -9.603 10.055 33.736 1.00 87.75 225 SER A N 1
ATOM 1790 C CA . SER A 1 225 ? -9.312 9.489 32.406 1.00 87.75 225 SER A CA 1
ATOM 1791 C C . SER A 1 225 ? -9.449 10.500 31.263 1.00 87.75 225 SER A C 1
ATOM 1793 O O . SER A 1 225 ? -9.177 10.157 30.115 1.00 87.75 225 SER A O 1
ATOM 1795 N N . LYS A 1 226 ? -9.843 11.747 31.560 1.00 88.69 226 LYS A N 1
ATOM 1796 C CA . LYS A 1 226 ? -10.119 12.792 30.562 1.00 88.69 226 LYS A CA 1
ATOM 1797 C C . LYS A 1 226 ? -8.965 13.030 29.590 1.00 88.69 226 LYS A C 1
ATOM 1799 O O . LYS A 1 226 ? -9.191 13.065 28.386 1.00 88.69 226 LYS A O 1
ATOM 1804 N N . GLU A 1 227 ? -7.743 13.170 30.100 1.00 91.31 227 GLU A N 1
ATOM 1805 C CA . GLU A 1 227 ? -6.556 13.412 29.267 1.00 91.31 227 GLU A CA 1
ATOM 1806 C C . GLU A 1 227 ? -6.251 12.206 28.363 1.00 91.31 227 GLU A C 1
ATOM 1808 O O . GLU A 1 227 ? -5.975 12.389 27.179 1.00 91.31 227 GLU A O 1
ATOM 1813 N N . LYS A 1 228 ? -6.407 10.973 28.876 1.00 93.12 228 LYS A N 1
ATOM 1814 C CA . LYS A 1 228 ? -6.265 9.740 28.083 1.00 93.12 228 LYS A CA 1
ATOM 1815 C C . LYS A 1 228 ? -7.315 9.668 26.968 1.00 93.12 228 LYS A C 1
ATOM 1817 O O . LYS A 1 228 ? -6.971 9.332 25.841 1.00 93.12 228 LYS A O 1
ATOM 1822 N N . LEU A 1 229 ? -8.579 9.993 27.260 1.00 91.88 229 LEU A N 1
ATOM 1823 C CA . LEU A 1 229 ? -9.639 9.990 26.245 1.00 91.88 229 LEU A CA 1
ATOM 1824 C C . LEU A 1 229 ? -9.383 11.045 25.159 1.00 91.88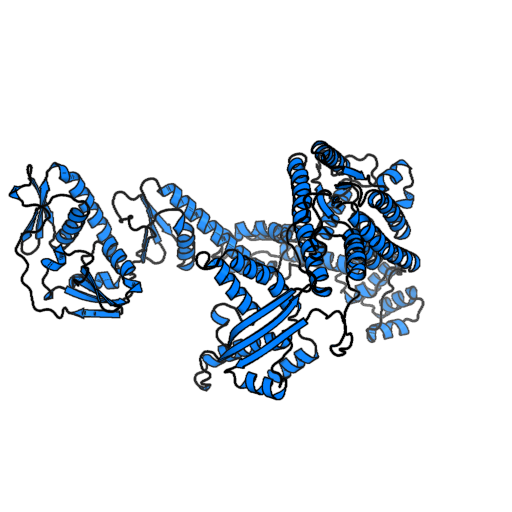 229 LEU A C 1
ATOM 1826 O O . LEU A 1 229 ? -9.553 10.755 23.982 1.00 91.88 229 LEU A O 1
ATOM 1830 N N . GLN A 1 230 ? -8.923 12.241 25.539 1.00 92.00 230 GLN A N 1
ATOM 1831 C CA . GLN A 1 230 ? -8.562 13.295 24.584 1.00 92.00 230 GLN A CA 1
ATOM 1832 C C . GLN A 1 230 ? -7.401 12.882 23.673 1.00 92.00 230 GLN A C 1
ATOM 1834 O O . GLN A 1 230 ? -7.479 13.091 22.467 1.00 92.00 230 GLN A O 1
ATOM 1839 N N . GLN A 1 231 ? -6.361 12.247 24.222 1.00 91.38 231 GLN A N 1
ATOM 1840 C CA . GLN A 1 231 ? -5.260 11.700 23.423 1.00 91.38 231 GLN A CA 1
ATOM 1841 C C . GLN A 1 231 ? -5.749 10.632 22.438 1.00 91.38 231 GLN A C 1
ATOM 1843 O O . GLN A 1 231 ? -5.439 10.720 21.256 1.00 91.38 231 GLN A O 1
ATOM 1848 N N . LEU A 1 232 ? -6.564 9.675 22.895 1.00 93.44 232 LEU A N 1
ATOM 1849 C CA . LEU A 1 232 ? -7.089 8.614 22.031 1.00 93.44 232 LEU A CA 1
ATOM 1850 C C . LEU A 1 232 ? -8.002 9.144 20.912 1.00 93.44 232 LEU A C 1
ATOM 1852 O O . LEU A 1 232 ? -7.935 8.631 19.802 1.00 93.44 232 LEU A O 1
ATOM 1856 N N . ILE A 1 233 ? -8.819 10.174 21.171 1.00 89.75 233 ILE A N 1
ATOM 1857 C CA . ILE A 1 233 ? -9.635 10.826 20.128 1.00 89.75 233 ILE A CA 1
ATOM 1858 C C . ILE A 1 233 ? -8.744 11.531 19.097 1.00 89.75 233 ILE A C 1
ATOM 1860 O O . ILE A 1 233 ? -8.993 11.412 17.901 1.00 89.75 233 ILE A O 1
ATOM 1864 N N . ASN A 1 234 ? -7.679 12.214 19.529 1.00 86.19 234 ASN A N 1
ATOM 1865 C CA . ASN A 1 234 ? -6.740 12.842 18.598 1.00 86.19 234 ASN A CA 1
ATOM 1866 C C . ASN A 1 234 ? -6.047 11.796 17.707 1.00 86.19 234 ASN A C 1
ATOM 1868 O O . ASN A 1 234 ? -6.027 11.965 16.493 1.00 86.19 234 ASN A O 1
ATOM 1872 N N . THR A 1 235 ? -5.571 10.685 18.281 1.00 88.31 235 THR A N 1
ATOM 1873 C CA . THR A 1 235 ? -4.963 9.585 17.511 1.00 88.31 235 THR A CA 1
ATOM 1874 C C . THR A 1 235 ? -5.964 8.907 16.569 1.00 88.31 235 THR A C 1
ATOM 1876 O O . THR A 1 235 ? -5.599 8.538 15.456 1.00 88.31 235 THR A O 1
ATOM 1879 N N . ALA A 1 236 ? -7.238 8.775 16.961 1.00 87.00 236 ALA A N 1
ATOM 1880 C CA . ALA A 1 236 ? -8.285 8.296 16.057 1.00 87.00 236 ALA A CA 1
ATOM 1881 C C . ALA A 1 236 ? -8.418 9.210 14.826 1.00 87.00 236 ALA A C 1
ATOM 1883 O O . ALA A 1 236 ? -8.430 8.723 13.698 1.00 87.00 236 ALA A O 1
ATOM 1884 N N . ASN A 1 237 ? -8.446 10.529 15.039 1.00 81.12 237 ASN A N 1
ATOM 1885 C CA . ASN A 1 237 ? -8.539 11.515 13.962 1.00 81.12 237 ASN A CA 1
ATOM 1886 C C . ASN A 1 237 ? -7.303 11.499 13.049 1.00 81.12 237 ASN A C 1
ATOM 1888 O O . ASN A 1 237 ? -7.453 11.528 11.830 1.00 81.12 237 ASN A O 1
ATOM 1892 N N . GLU A 1 238 ? -6.095 11.399 13.613 1.00 78.81 238 GLU A N 1
ATOM 1893 C CA . GLU A 1 238 ? -4.843 11.253 12.851 1.00 78.81 238 GLU A CA 1
ATOM 1894 C C . GLU A 1 238 ? -4.879 10.009 11.943 1.00 78.81 238 GLU A C 1
ATOM 1896 O O . GLU A 1 238 ? -4.567 10.103 10.754 1.00 78.81 238 GLU A O 1
ATOM 1901 N N . ASN A 1 239 ? -5.355 8.871 12.462 1.00 80.38 239 ASN A N 1
ATOM 1902 C CA . ASN A 1 239 ? -5.515 7.639 11.684 1.00 80.38 239 ASN A CA 1
ATOM 1903 C C . ASN A 1 239 ? -6.555 7.791 10.559 1.00 80.38 239 ASN A C 1
ATOM 1905 O O . ASN A 1 239 ? -6.286 7.393 9.429 1.00 80.38 239 ASN A O 1
ATOM 1909 N N . ILE A 1 240 ? -7.711 8.412 10.831 1.00 77.12 240 ILE A N 1
ATOM 1910 C CA . ILE A 1 240 ? -8.761 8.665 9.823 1.00 77.12 240 ILE A CA 1
ATOM 1911 C C . ILE A 1 240 ? -8.233 9.556 8.687 1.00 77.12 240 ILE A C 1
ATOM 1913 O O . ILE A 1 240 ? -8.502 9.290 7.512 1.00 77.12 240 ILE A O 1
ATOM 1917 N N . LEU A 1 241 ? -7.469 10.603 9.017 1.00 73.38 241 LEU A N 1
ATOM 1918 C CA . LEU A 1 241 ? -6.859 11.501 8.032 1.00 73.38 241 LEU A CA 1
ATOM 1919 C C . LEU A 1 241 ? -5.811 10.774 7.178 1.00 73.38 241 LEU A C 1
ATOM 1921 O O . LEU A 1 241 ? -5.823 10.916 5.954 1.00 73.38 241 LEU A O 1
ATOM 1925 N N . ALA A 1 242 ? -4.970 9.937 7.796 1.00 72.69 242 ALA A N 1
ATOM 1926 C CA . ALA A 1 242 ? -4.013 9.099 7.078 1.00 72.69 242 ALA A CA 1
ATOM 1927 C C . ALA A 1 242 ? -4.712 8.121 6.117 1.00 72.69 242 ALA A C 1
ATOM 1929 O O . ALA A 1 242 ? -4.354 8.072 4.943 1.00 72.69 242 ALA A O 1
ATOM 1930 N N . SER A 1 243 ? -5.761 7.417 6.561 1.00 76.50 243 SER A N 1
ATOM 1931 C CA . SER A 1 243 ? -6.537 6.511 5.700 1.00 76.50 243 SER A CA 1
ATOM 1932 C C . SER A 1 243 ? -7.150 7.230 4.495 1.00 76.50 243 SER A C 1
ATOM 1934 O O . SER A 1 243 ? -7.090 6.720 3.378 1.00 76.50 243 SER A O 1
ATOM 1936 N N . ARG A 1 244 ? -7.693 8.442 4.684 1.00 76.31 244 ARG A N 1
ATOM 1937 C CA . ARG A 1 244 ? -8.236 9.252 3.578 1.00 76.31 244 ARG A CA 1
ATOM 1938 C C . ARG A 1 244 ? -7.157 9.743 2.608 1.00 76.31 244 ARG A C 1
ATOM 1940 O O . ARG A 1 244 ? -7.439 9.841 1.418 1.00 76.31 244 ARG A O 1
ATOM 1947 N N . PHE A 1 245 ? -5.949 10.054 3.084 1.00 80.62 245 PHE A N 1
ATOM 1948 C CA . PHE A 1 245 ? -4.827 10.388 2.199 1.00 80.62 245 PHE A CA 1
ATOM 1949 C C . PHE A 1 245 ? -4.377 9.172 1.384 1.00 80.62 245 PHE A C 1
ATOM 1951 O O . PHE A 1 245 ? -4.202 9.291 0.176 1.00 80.62 245 PHE A O 1
ATOM 1958 N N . ASN A 1 246 ? -4.286 7.995 2.007 1.00 81.00 246 ASN A N 1
ATOM 1959 C CA . ASN A 1 246 ? -3.926 6.759 1.313 1.00 81.00 246 ASN A CA 1
ATOM 1960 C C . ASN A 1 246 ? -4.953 6.423 0.209 1.00 81.00 246 ASN A C 1
ATOM 1962 O O . ASN A 1 246 ? -4.568 6.150 -0.923 1.00 81.00 246 ASN A O 1
ATOM 1966 N N . LEU A 1 247 ? -6.256 6.579 0.483 1.00 81.12 247 LEU A N 1
ATOM 1967 C CA . LEU A 1 247 ? -7.330 6.471 -0.525 1.00 81.12 247 LEU A CA 1
ATOM 1968 C C . LEU A 1 247 ? -7.282 7.555 -1.623 1.00 81.12 247 LEU A C 1
ATOM 1970 O O . LEU A 1 247 ? -7.863 7.382 -2.689 1.00 81.12 247 LEU A O 1
ATOM 1974 N N . LEU A 1 248 ? -6.626 8.694 -1.380 1.00 81.62 248 LEU A N 1
ATOM 1975 C CA . LEU A 1 248 ? -6.414 9.740 -2.389 1.00 81.62 248 LEU A CA 1
ATOM 1976 C C . LEU A 1 248 ? -5.228 9.444 -3.316 1.00 81.62 248 LEU A C 1
ATOM 1978 O O . LEU A 1 248 ? -5.144 10.077 -4.372 1.00 81.62 248 LEU A O 1
ATOM 1982 N N . ILE A 1 249 ? -4.326 8.531 -2.930 1.00 85.06 249 ILE A N 1
ATOM 1983 C CA . ILE A 1 249 ? -3.143 8.152 -3.717 1.00 85.06 249 ILE A CA 1
ATOM 1984 C C . ILE A 1 249 ? -3.159 6.712 -4.244 1.00 85.06 249 ILE A C 1
ATOM 1986 O O . ILE A 1 249 ? -2.394 6.415 -5.162 1.00 85.06 249 ILE A O 1
ATOM 1990 N N . SER A 1 250 ? -4.046 5.848 -3.741 1.00 82.44 250 SER A N 1
ATOM 1991 C CA . SER A 1 250 ? -4.178 4.442 -4.159 1.00 82.44 250 SER A CA 1
ATOM 1992 C C . SER A 1 250 ? -4.343 4.274 -5.672 1.00 82.44 250 SER A C 1
ATOM 1994 O O . SER A 1 250 ? -3.760 3.367 -6.266 1.00 82.44 250 SER A O 1
ATOM 1996 N N . ASP A 1 251 ? -5.068 5.195 -6.312 1.00 80.50 251 ASP A N 1
ATOM 1997 C CA . ASP A 1 251 ? -5.315 5.197 -7.760 1.00 80.50 251 ASP A CA 1
ATOM 1998 C C . ASP A 1 251 ? -4.021 5.337 -8.589 1.00 80.50 251 ASP A C 1
ATOM 2000 O O . ASP A 1 251 ? -3.975 4.906 -9.744 1.00 80.50 251 ASP A O 1
ATOM 2004 N N . TYR A 1 252 ? -2.953 5.913 -8.017 1.00 84.75 252 TYR A N 1
ATOM 2005 C CA . TYR A 1 252 ? -1.681 6.137 -8.713 1.00 84.75 252 TYR A CA 1
ATOM 2006 C C . TYR A 1 252 ? -0.712 4.950 -8.642 1.00 84.75 252 TYR A C 1
ATOM 2008 O O . TYR A 1 252 ? 0.248 4.938 -9.410 1.00 84.75 252 TYR A O 1
ATOM 2016 N N . LYS A 1 253 ? -0.958 3.951 -7.778 1.00 84.88 253 LYS A N 1
ATOM 2017 C CA . LYS A 1 253 ? -0.121 2.739 -7.630 1.00 84.88 253 LYS A CA 1
ATOM 2018 C C . LYS A 1 253 ? 1.372 3.049 -7.429 1.00 84.88 253 LYS A C 1
ATOM 2020 O O . LYS A 1 253 ? 2.222 2.568 -8.177 1.00 84.88 253 LYS A O 1
ATOM 2025 N N . TYR A 1 254 ? 1.669 3.897 -6.450 1.00 87.25 254 TYR A N 1
ATOM 2026 C CA . TYR A 1 254 ? 3.038 4.251 -6.082 1.00 87.25 254 TYR A CA 1
ATOM 2027 C C . TYR A 1 254 ? 3.775 3.094 -5.391 1.00 87.25 254 TYR A C 1
ATOM 2029 O O . TYR A 1 254 ? 3.158 2.254 -4.743 1.00 87.25 254 TYR A O 1
ATOM 2037 N N . THR A 1 255 ? 5.104 3.071 -5.507 1.00 85.38 255 THR A N 1
ATOM 2038 C CA . THR A 1 255 ? 5.983 2.271 -4.636 1.00 85.38 255 THR A CA 1
ATOM 2039 C C . THR A 1 255 ? 6.164 2.950 -3.276 1.00 85.38 255 THR A C 1
ATOM 2041 O O . THR A 1 255 ? 6.024 4.169 -3.173 1.00 85.38 255 THR A O 1
ATOM 2044 N N . ASP A 1 256 ? 6.582 2.212 -2.245 1.00 83.56 256 ASP A N 1
ATOM 2045 C CA . ASP A 1 256 ? 6.872 2.735 -0.897 1.00 83.56 256 ASP A CA 1
ATOM 2046 C C . ASP A 1 256 ? 7.738 4.009 -0.880 1.00 83.56 256 ASP A C 1
ATOM 2048 O O . ASP A 1 256 ? 7.590 4.876 -0.017 1.00 83.56 256 ASP A O 1
ATOM 2052 N N . GLU A 1 257 ? 8.695 4.122 -1.804 1.00 82.19 257 GLU A N 1
ATOM 2053 C CA . GLU A 1 257 ? 9.575 5.290 -1.914 1.00 82.19 257 GLU A CA 1
ATOM 2054 C C . GLU A 1 257 ? 8.889 6.485 -2.584 1.00 82.19 257 GLU A C 1
ATOM 2056 O O . GLU A 1 257 ? 9.146 7.637 -2.225 1.00 82.19 257 GLU A O 1
ATOM 2061 N N . GLN A 1 258 ? 8.003 6.221 -3.546 1.00 89.25 258 GLN A N 1
ATOM 2062 C CA . GLN A 1 258 ? 7.148 7.228 -4.168 1.00 89.25 258 GLN A CA 1
ATOM 2063 C C . GLN A 1 258 ? 6.062 7.715 -3.189 1.00 89.25 258 GLN A C 1
ATOM 2065 O O . GLN A 1 258 ? 5.804 8.916 -3.133 1.00 89.25 258 GLN A O 1
ATOM 2070 N N . GLU A 1 259 ? 5.495 6.832 -2.358 1.00 88.25 259 GLU A N 1
ATOM 2071 C CA . GLU A 1 259 ? 4.558 7.199 -1.285 1.00 88.25 259 GLU A CA 1
ATOM 2072 C C . GLU A 1 259 ? 5.219 8.127 -0.254 1.00 88.25 259 GLU A C 1
ATOM 2074 O O . GLU A 1 259 ? 4.724 9.227 0.007 1.00 88.25 259 GLU A O 1
ATOM 2079 N N . LYS A 1 260 ? 6.410 7.761 0.243 1.00 88.19 260 LYS A N 1
ATOM 2080 C CA . LYS A 1 260 ? 7.222 8.625 1.128 1.00 88.19 260 LYS A CA 1
ATOM 2081 C C . LYS A 1 260 ? 7.541 9.982 0.490 1.00 88.19 260 LYS A C 1
ATOM 2083 O O . LYS A 1 260 ? 7.612 10.993 1.185 1.00 88.19 260 LYS A O 1
ATOM 2088 N N . ALA A 1 261 ? 7.708 10.033 -0.833 1.00 89.88 261 ALA A N 1
ATOM 2089 C CA . ALA A 1 261 ? 7.959 11.275 -1.563 1.00 89.88 261 ALA A CA 1
ATOM 2090 C C . ALA A 1 261 ? 6.724 12.190 -1.704 1.00 89.88 261 ALA A C 1
ATOM 2092 O O . ALA A 1 261 ? 6.881 13.398 -1.918 1.00 89.88 261 ALA A O 1
ATOM 2093 N N . VAL A 1 262 ? 5.504 11.655 -1.575 1.00 90.38 262 VAL A N 1
ATOM 2094 C CA . VAL A 1 262 ? 4.255 12.444 -1.546 1.00 90.38 262 VAL A CA 1
ATOM 2095 C C . VAL A 1 262 ? 3.731 12.711 -0.134 1.00 90.38 262 VAL A C 1
ATOM 2097 O O . VAL A 1 262 ? 2.846 13.550 0.034 1.00 90.38 262 VAL A O 1
ATOM 2100 N N . GLU A 1 263 ? 4.321 12.102 0.898 1.00 84.25 263 GLU A N 1
ATOM 2101 C CA . GLU A 1 263 ? 3.930 12.288 2.302 1.00 84.25 263 GLU A CA 1
ATOM 2102 C C . GLU A 1 263 ? 3.996 13.759 2.766 1.00 84.25 263 GLU A C 1
ATOM 2104 O O . GLU A 1 263 ? 3.158 14.190 3.548 1.00 84.25 263 GLU A O 1
ATOM 2109 N N . ALA A 1 264 ? 4.870 14.601 2.203 1.00 81.25 264 ALA A N 1
ATOM 2110 C CA . ALA A 1 264 ? 4.858 16.044 2.495 1.00 81.25 264 ALA A CA 1
ATOM 2111 C C . ALA A 1 264 ? 3.518 16.738 2.139 1.00 81.25 264 ALA A C 1
ATOM 2113 O O . ALA A 1 264 ? 3.158 17.753 2.735 1.00 81.25 264 ALA A O 1
ATOM 2114 N N . VAL A 1 265 ? 2.757 16.194 1.182 1.00 89.62 265 VAL A N 1
ATOM 2115 C CA . VAL A 1 265 ? 1.427 16.699 0.799 1.00 89.62 265 VAL A CA 1
ATOM 2116 C C . VAL A 1 265 ? 0.335 16.217 1.766 1.00 89.62 265 VAL A C 1
ATOM 2118 O O . VAL A 1 265 ? -0.683 16.897 1.925 1.00 89.62 265 VAL A O 1
ATOM 2121 N N . LYS A 1 266 ? 0.554 15.091 2.460 1.00 83.88 266 LYS A N 1
ATOM 2122 C CA . LYS A 1 266 ? -0.365 14.519 3.458 1.00 83.88 266 LYS A CA 1
ATOM 2123 C C . LYS A 1 266 ? -0.653 15.497 4.583 1.00 83.88 266 LYS A C 1
ATOM 2125 O O . LYS A 1 266 ? -1.821 15.677 4.910 1.00 83.88 266 LYS A O 1
ATOM 2130 N N . ASP A 1 267 ? 0.364 16.163 5.125 1.00 81.31 267 ASP A N 1
ATOM 2131 C CA . ASP A 1 267 ? 0.198 17.141 6.210 1.00 81.31 267 ASP A CA 1
ATOM 2132 C C . ASP A 1 267 ? -0.689 18.318 5.774 1.00 81.31 267 ASP A C 1
ATOM 2134 O O . ASP A 1 267 ? -1.642 18.696 6.466 1.00 81.31 267 ASP A O 1
ATOM 2138 N N . LEU A 1 268 ? -0.437 18.852 4.573 1.00 87.12 268 LEU A N 1
ATOM 2139 C CA . LEU A 1 268 ? -1.231 19.938 4.002 1.00 87.12 268 LEU A CA 1
ATOM 2140 C C . LEU A 1 268 ? -2.687 19.511 3.769 1.00 87.12 268 LEU A C 1
ATOM 2142 O O . LEU A 1 268 ? -3.599 20.203 4.228 1.00 87.12 268 LEU A O 1
ATOM 2146 N N . LEU A 1 269 ? -2.918 18.377 3.100 1.00 84.81 269 LEU A N 1
ATOM 2147 C CA . LEU A 1 269 ? -4.271 17.876 2.840 1.00 84.81 269 LEU A CA 1
ATOM 2148 C C . LEU A 1 269 ? -5.003 17.522 4.139 1.00 84.81 269 LEU A C 1
ATOM 2150 O O . LEU A 1 269 ? -6.159 17.902 4.301 1.00 84.81 269 LEU A O 1
ATOM 2154 N N . SER A 1 270 ? -4.328 16.889 5.100 1.00 76.69 270 SER A N 1
ATOM 2155 C CA . SER A 1 270 ? -4.894 16.542 6.411 1.00 76.69 270 SER A CA 1
ATOM 2156 C C . SER A 1 270 ? -5.345 17.781 7.186 1.00 76.69 270 SER A C 1
ATOM 2158 O O . SER A 1 270 ? -6.402 17.768 7.811 1.00 76.69 270 SER A O 1
ATOM 2160 N N . SER A 1 271 ? -4.601 18.890 7.085 1.00 73.81 271 SER A N 1
ATOM 2161 C CA . SER A 1 271 ? -4.972 20.167 7.716 1.00 73.81 271 SER A CA 1
ATOM 2162 C C . SER A 1 271 ? -6.173 20.881 7.067 1.00 73.81 271 SER A C 1
ATOM 2164 O O . SER A 1 271 ? -6.718 21.816 7.660 1.00 73.81 271 SER A O 1
ATOM 2166 N N . LYS A 1 272 ? -6.582 20.473 5.853 1.00 76.88 272 LYS A N 1
ATOM 2167 C CA . LYS A 1 272 ? -7.603 21.142 5.022 1.00 76.88 272 LYS A CA 1
ATOM 2168 C C . LYS A 1 272 ? -8.497 20.152 4.249 1.00 76.88 272 LYS A C 1
ATOM 2170 O O . LYS A 1 272 ? -8.904 20.452 3.131 1.00 76.88 272 LYS A O 1
ATOM 2175 N N . MET A 1 273 ? -8.838 18.989 4.815 1.00 68.75 273 MET A N 1
ATOM 2176 C CA . MET A 1 273 ? -9.613 17.959 4.088 1.00 68.75 273 MET A CA 1
ATOM 2177 C C . MET A 1 273 ? -11.014 18.400 3.629 1.00 68.75 273 MET A C 1
ATOM 2179 O O . MET A 1 273 ? -11.559 17.809 2.703 1.00 68.75 273 MET A O 1
ATOM 2183 N N . ASP A 1 274 ? -11.574 19.460 4.214 1.00 71.56 274 ASP A N 1
ATOM 2184 C CA . ASP A 1 274 ? -12.857 20.046 3.797 1.00 71.56 274 ASP A CA 1
ATOM 2185 C C . ASP A 1 274 ? -12.741 20.943 2.535 1.00 71.56 274 ASP A C 1
ATOM 2187 O O . ASP A 1 274 ? -13.719 21.568 2.112 1.00 71.56 274 ASP A O 1
ATOM 2191 N N . ASP A 1 275 ? -11.537 21.097 1.970 1.00 83.38 275 ASP A N 1
ATOM 2192 C CA . ASP A 1 275 ? -11.246 21.956 0.818 1.00 83.38 275 ASP A CA 1
ATOM 2193 C C . ASP A 1 275 ? -11.268 21.161 -0.499 1.00 83.38 275 ASP A C 1
ATOM 2195 O O . ASP A 1 275 ? -10.241 20.725 -1.025 1.00 83.38 275 ASP A O 1
ATOM 2199 N N . GLU A 1 276 ? -12.468 21.014 -1.066 1.00 85.69 276 GLU A N 1
ATOM 2200 C CA . GLU A 1 276 ? -12.695 20.372 -2.370 1.00 85.69 276 GLU A CA 1
ATOM 2201 C C . GLU A 1 276 ? -11.820 20.958 -3.495 1.00 85.69 276 GLU A C 1
ATOM 2203 O O . GLU A 1 276 ? -11.406 20.223 -4.393 1.00 85.69 276 GLU A O 1
ATOM 2208 N N . ASN A 1 277 ? -11.488 22.257 -3.449 1.00 89.88 277 ASN A N 1
ATOM 2209 C CA . ASN A 1 277 ? -10.657 22.897 -4.473 1.00 89.88 277 ASN A CA 1
ATOM 2210 C C . ASN A 1 277 ? -9.190 22.471 -4.355 1.00 89.88 277 ASN A C 1
ATOM 2212 O O . ASN A 1 277 ? -8.527 22.264 -5.372 1.00 89.88 277 ASN A O 1
ATOM 2216 N N . LEU A 1 278 ? -8.686 22.319 -3.127 1.00 91.94 278 LEU A N 1
ATOM 2217 C CA . LEU A 1 278 ? -7.343 21.803 -2.866 1.00 91.94 278 LEU A CA 1
ATOM 2218 C C . LEU A 1 278 ? -7.223 20.324 -3.264 1.00 91.94 278 LEU A C 1
ATOM 2220 O O . LEU A 1 278 ? -6.238 19.939 -3.894 1.00 91.94 278 LEU A O 1
ATOM 2224 N N . ILE A 1 279 ? -8.242 19.512 -2.966 1.00 89.88 279 ILE A N 1
ATOM 2225 C CA . ILE A 1 279 ? -8.292 18.098 -3.373 1.00 89.88 279 ILE A CA 1
ATOM 2226 C C . ILE A 1 279 ? -8.365 17.970 -4.904 1.00 89.88 279 ILE A C 1
ATOM 2228 O O . ILE A 1 279 ? -7.644 17.161 -5.489 1.00 89.88 279 ILE A O 1
ATOM 2232 N N . ALA A 1 280 ? -9.180 18.788 -5.576 1.00 90.56 280 ALA A N 1
ATOM 2233 C CA . ALA A 1 280 ? -9.246 18.812 -7.038 1.00 90.56 280 ALA A CA 1
ATOM 2234 C C . ALA A 1 280 ? -7.913 19.250 -7.673 1.00 90.56 280 ALA A C 1
ATOM 2236 O O . ALA A 1 280 ? -7.471 18.651 -8.654 1.00 90.56 280 ALA A O 1
ATOM 2237 N N . ALA A 1 281 ? -7.242 20.251 -7.090 1.00 92.69 281 ALA A N 1
ATOM 2238 C CA . ALA A 1 281 ? -5.912 20.674 -7.517 1.00 92.69 281 ALA A CA 1
ATOM 2239 C C . ALA A 1 281 ? -4.864 19.566 -7.339 1.00 92.69 281 ALA A C 1
ATOM 2241 O O . ALA A 1 281 ? -4.077 19.330 -8.253 1.00 92.69 281 ALA A O 1
ATOM 2242 N N . PHE A 1 282 ? -4.881 18.852 -6.208 1.00 93.62 282 PHE A N 1
ATOM 2243 C CA . PHE A 1 282 ? -4.010 17.699 -5.980 1.00 93.62 282 PHE A CA 1
ATOM 2244 C C . PHE A 1 282 ? -4.201 16.637 -7.069 1.00 93.62 282 PHE A C 1
ATOM 2246 O O . PHE A 1 282 ? -3.235 16.277 -7.740 1.00 93.62 282 PHE A O 1
ATOM 2253 N N . LYS A 1 283 ? -5.448 16.209 -7.315 1.00 91.81 283 LYS A N 1
ATOM 2254 C CA . LYS A 1 283 ? -5.758 15.203 -8.345 1.00 91.81 283 LYS A CA 1
ATOM 2255 C C . LYS A 1 283 ? -5.286 15.615 -9.743 1.00 91.81 283 LYS A C 1
ATOM 2257 O O . LYS A 1 283 ? -4.732 14.791 -10.458 1.00 91.81 283 LYS A O 1
ATOM 2262 N N . LEU A 1 284 ? -5.440 16.887 -10.116 1.00 92.56 284 LEU A N 1
ATOM 2263 C CA . LEU A 1 284 ? -4.988 17.402 -11.415 1.00 92.56 284 LEU A CA 1
ATOM 2264 C C . LEU A 1 284 ? -3.450 17.457 -11.538 1.00 92.56 284 LEU A C 1
ATOM 2266 O O . LEU A 1 284 ? -2.888 17.144 -12.588 1.00 92.56 284 LEU A O 1
ATOM 2270 N N . ILE A 1 285 ? -2.748 17.866 -10.477 1.00 94.50 285 ILE A N 1
ATOM 2271 C CA . ILE A 1 285 ? -1.283 17.994 -10.500 1.00 94.50 285 ILE A CA 1
ATOM 2272 C C . ILE A 1 285 ? -0.596 16.623 -10.434 1.00 94.50 285 ILE A C 1
ATOM 2274 O O . ILE A 1 285 ? 0.372 16.409 -11.166 1.00 94.50 285 ILE A O 1
ATOM 2278 N N . PHE A 1 286 ? -1.118 15.677 -9.653 1.00 94.00 286 PHE A N 1
ATOM 2279 C CA . PHE A 1 286 ? -0.574 14.317 -9.517 1.00 94.00 286 PHE A CA 1
ATOM 2280 C C . PHE A 1 286 ? -1.176 13.306 -10.513 1.00 94.00 286 PHE A C 1
ATOM 2282 O O . PHE A 1 286 ? -0.868 12.118 -10.483 1.00 94.00 286 PHE A O 1
ATOM 2289 N N . GLU A 1 287 ? -1.976 13.772 -11.476 1.00 91.19 287 GLU A N 1
ATOM 2290 C CA . GLU A 1 287 ? -2.439 12.930 -12.577 1.00 91.19 287 GLU A CA 1
ATOM 2291 C C . GLU A 1 287 ? -1.250 12.384 -13.395 1.00 91.19 287 GLU A C 1
ATOM 2293 O O . GLU A 1 287 ? -0.382 13.149 -13.846 1.00 91.19 287 GLU A O 1
ATOM 2298 N N . ASN A 1 288 ? -1.247 11.064 -13.621 1.00 88.62 288 ASN A N 1
ATOM 2299 C CA . ASN A 1 288 ? -0.256 10.312 -14.402 1.00 88.62 288 ASN A CA 1
ATOM 2300 C C . ASN A 1 288 ? 1.202 10.393 -13.896 1.00 88.62 288 ASN A C 1
ATOM 2302 O O . ASN A 1 288 ? 2.131 10.188 -14.681 1.00 88.62 288 ASN A O 1
ATOM 2306 N N . THR A 1 289 ? 1.435 10.660 -12.604 1.00 93.62 289 THR A N 1
ATOM 2307 C CA . THR A 1 289 ? 2.798 10.779 -12.042 1.00 93.62 289 THR A CA 1
ATOM 2308 C C . THR A 1 289 ? 3.403 9.472 -11.508 1.00 93.62 289 THR A C 1
ATOM 2310 O O . THR A 1 289 ? 4.509 9.492 -10.981 1.00 93.62 289 THR A O 1
ATOM 2313 N N . SER A 1 290 ? 2.755 8.319 -11.702 1.00 89.38 290 SER A N 1
ATOM 2314 C CA . SER A 1 290 ? 3.285 6.988 -11.331 1.00 89.38 290 SER A CA 1
ATOM 2315 C C . SER A 1 290 ? 4.613 6.627 -12.015 1.00 89.38 290 SER A C 1
ATOM 2317 O O . SER A 1 290 ? 5.443 5.917 -11.456 1.00 89.38 290 SER A O 1
ATOM 2319 N N . LYS A 1 291 ? 4.848 7.178 -13.210 1.00 89.25 291 LYS A N 1
ATOM 2320 C CA . LYS A 1 291 ? 6.096 7.069 -13.988 1.00 89.25 291 LYS A CA 1
ATOM 2321 C C . LYS A 1 291 ? 7.231 7.999 -13.518 1.00 89.25 291 LYS A C 1
ATOM 2323 O O . LYS A 1 291 ? 8.299 7.984 -14.123 1.00 89.25 291 LYS A O 1
ATOM 2328 N N . TYR A 1 292 ? 7.003 8.861 -12.524 1.00 92.75 292 TYR A N 1
ATOM 2329 C CA . TYR A 1 292 ? 8.022 9.782 -12.001 1.00 92.75 292 TYR A CA 1
ATOM 2330 C C . TYR A 1 292 ? 8.837 9.098 -10.900 1.00 92.75 292 TYR A C 1
ATOM 2332 O O . TYR A 1 292 ? 8.285 8.366 -10.082 1.00 92.75 292 TYR A O 1
ATOM 2340 N N . SER A 1 293 ? 10.142 9.365 -10.821 1.00 88.69 293 SER A N 1
ATOM 2341 C CA . SER A 1 293 ? 10.954 8.839 -9.713 1.00 88.69 293 SER A CA 1
ATOM 2342 C C . SER A 1 293 ? 10.546 9.453 -8.368 1.00 88.69 293 SER A C 1
ATOM 2344 O O . SER A 1 293 ? 10.015 10.567 -8.314 1.00 88.69 293 SER A O 1
ATOM 2346 N N . SER A 1 294 ? 10.853 8.770 -7.260 1.00 90.12 294 SER A N 1
ATOM 2347 C CA . SER A 1 294 ? 10.643 9.282 -5.893 1.00 90.12 294 SER A CA 1
ATOM 2348 C C . SER A 1 294 ? 11.230 10.693 -5.709 1.00 90.12 294 SER A C 1
ATOM 2350 O O . SER A 1 294 ? 10.587 11.582 -5.155 1.00 90.12 294 SER A O 1
ATOM 2352 N N . LYS A 1 295 ? 12.402 10.970 -6.290 1.00 91.12 295 LYS A N 1
ATOM 2353 C CA . LYS A 1 295 ? 13.027 12.304 -6.304 1.00 91.12 295 LYS A CA 1
ATOM 2354 C C . LYS A 1 295 ? 12.226 13.360 -7.080 1.00 91.12 295 LYS A C 1
ATOM 2356 O O . LYS A 1 295 ? 12.139 14.503 -6.631 1.00 91.12 295 LYS A O 1
ATOM 2361 N N . GLN A 1 296 ? 11.655 13.008 -8.234 1.00 94.38 296 GLN A N 1
ATOM 2362 C CA . GLN A 1 296 ? 10.805 13.911 -9.022 1.00 94.38 296 GLN A CA 1
ATOM 2363 C C . GLN A 1 296 ? 9.478 14.191 -8.298 1.00 94.38 296 GLN A C 1
ATOM 2365 O O . GLN A 1 296 ? 9.059 15.347 -8.215 1.00 94.38 296 GLN A O 1
ATOM 2370 N N . LEU A 1 297 ? 8.867 13.164 -7.694 1.00 95.88 297 LEU A N 1
ATOM 2371 C CA . LEU A 1 297 ? 7.686 13.319 -6.841 1.00 95.88 297 LEU A CA 1
ATOM 2372 C C . LEU A 1 297 ? 7.975 14.207 -5.627 1.00 95.88 297 LEU A C 1
ATOM 2374 O O . LEU A 1 297 ? 7.205 15.124 -5.377 1.00 95.88 297 LEU A O 1
ATOM 2378 N N . ALA A 1 298 ? 9.105 14.037 -4.935 1.00 94.69 298 ALA A N 1
ATOM 2379 C CA . ALA A 1 298 ? 9.463 14.870 -3.782 1.00 94.69 298 ALA A CA 1
ATOM 2380 C C . ALA A 1 298 ? 9.591 16.364 -4.146 1.00 94.69 298 ALA A C 1
ATOM 2382 O O . ALA A 1 298 ? 9.153 17.237 -3.389 1.00 94.69 298 ALA A O 1
ATOM 2383 N N . LEU A 1 299 ? 10.146 16.674 -5.324 1.00 95.69 299 LEU A N 1
ATOM 2384 C CA . LEU A 1 299 ? 10.212 18.042 -5.850 1.00 95.69 299 LEU A CA 1
ATOM 2385 C C . LEU A 1 299 ? 8.820 18.595 -6.197 1.00 95.69 299 LEU A C 1
ATOM 2387 O O . LEU A 1 299 ? 8.513 19.730 -5.828 1.00 95.69 299 LEU A O 1
ATOM 2391 N N . LEU A 1 300 ? 7.972 17.797 -6.856 1.00 97.06 300 LEU A N 1
ATOM 2392 C CA . LEU A 1 300 ? 6.596 18.182 -7.195 1.00 97.06 300 LEU A CA 1
ATOM 2393 C C . LEU A 1 300 ? 5.752 18.426 -5.934 1.00 97.06 300 LEU A C 1
ATOM 2395 O O . LEU A 1 300 ? 5.075 19.446 -5.836 1.00 97.06 300 LEU A O 1
ATOM 2399 N N . SER A 1 301 ? 5.854 17.534 -4.947 1.00 96.06 301 SER A N 1
ATOM 2400 C CA . SER A 1 301 ? 5.230 17.629 -3.623 1.00 96.06 301 SER A CA 1
ATOM 2401 C C . SER A 1 301 ? 5.654 18.882 -2.872 1.00 96.06 301 SER A C 1
ATOM 2403 O O . SER A 1 301 ? 4.804 19.609 -2.362 1.00 96.06 301 SER A O 1
ATOM 2405 N N . THR A 1 302 ? 6.955 19.182 -2.857 1.00 96.19 302 THR A N 1
ATOM 2406 C CA . THR A 1 302 ? 7.484 20.391 -2.210 1.00 96.19 302 THR A CA 1
ATOM 2407 C C . THR A 1 302 ? 6.902 21.656 -2.844 1.00 96.19 302 THR A C 1
ATOM 2409 O O . THR A 1 302 ? 6.433 22.541 -2.128 1.00 96.19 302 THR A O 1
ATOM 2412 N N . GLU A 1 303 ? 6.869 21.746 -4.178 1.00 97.19 303 GLU A N 1
ATOM 2413 C CA . GLU A 1 303 ? 6.307 22.927 -4.844 1.00 97.19 303 GLU A CA 1
ATOM 2414 C C . GLU A 1 303 ? 4.776 22.984 -4.744 1.00 97.19 303 GLU A C 1
ATOM 2416 O O . GLU A 1 303 ? 4.208 24.075 -4.690 1.00 97.19 303 GLU A O 1
ATOM 2421 N N . PHE A 1 304 ? 4.092 21.841 -4.629 1.00 97.06 304 PHE A N 1
ATOM 2422 C CA . PHE A 1 304 ? 2.650 21.801 -4.380 1.00 97.06 304 PHE A CA 1
ATOM 2423 C C . PHE A 1 304 ? 2.331 22.373 -2.994 1.00 97.06 304 PHE A C 1
ATOM 2425 O O . PHE A 1 304 ? 1.488 23.264 -2.875 1.00 97.06 304 PHE A O 1
ATOM 2432 N N . VAL A 1 305 ? 3.068 21.953 -1.960 1.00 95.81 305 VAL A N 1
ATOM 2433 C CA . VAL A 1 305 ? 2.941 22.521 -0.610 1.00 95.81 305 VAL A CA 1
ATOM 2434 C C . VAL A 1 305 ? 3.231 24.024 -0.626 1.00 95.81 305 VAL A C 1
ATOM 2436 O O . VAL A 1 305 ? 2.370 24.798 -0.209 1.00 95.81 305 VAL A O 1
ATOM 2439 N N . ASN A 1 306 ? 4.355 24.463 -1.210 1.00 95.19 306 ASN A N 1
ATOM 2440 C CA . ASN A 1 306 ? 4.697 25.891 -1.336 1.00 95.19 306 ASN A CA 1
ATOM 2441 C C . ASN A 1 306 ? 3.578 26.724 -1.995 1.00 95.19 306 ASN A C 1
ATOM 2443 O O . ASN A 1 306 ? 3.359 27.879 -1.622 1.00 95.19 306 ASN A O 1
ATOM 2447 N N . THR A 1 307 ? 2.888 26.145 -2.983 1.00 96.12 307 THR A N 1
ATOM 2448 C CA . THR A 1 307 ? 1.832 26.808 -3.763 1.00 96.12 307 THR A CA 1
ATOM 2449 C C . THR A 1 307 ? 0.531 26.956 -2.965 1.00 96.12 307 THR A C 1
ATOM 2451 O O . THR A 1 307 ? -0.132 27.990 -3.064 1.00 96.12 307 THR A O 1
ATOM 2454 N N . TYR A 1 308 ? 0.168 25.953 -2.158 1.00 95.19 308 TYR A N 1
ATOM 2455 C CA . TYR A 1 308 ? -1.166 25.834 -1.552 1.00 95.19 308 TYR A CA 1
ATOM 2456 C C . TYR A 1 308 ? -1.221 25.996 -0.017 1.00 95.19 308 TYR A C 1
ATOM 2458 O O . TYR A 1 308 ? -2.298 26.252 0.534 1.00 95.19 308 TYR A O 1
ATOM 2466 N N . GLU A 1 309 ? -0.098 25.900 0.703 1.00 93.12 309 GLU A N 1
ATOM 2467 C CA . GLU A 1 309 ? -0.064 25.958 2.177 1.00 93.12 309 GLU A CA 1
ATOM 2468 C C . GLU A 1 309 ? -0.680 27.253 2.729 1.00 93.12 309 GLU A C 1
ATOM 2470 O O . GLU A 1 309 ? -1.497 27.222 3.652 1.00 93.12 309 GLU A O 1
ATOM 2475 N N . ASN A 1 310 ? -0.376 28.391 2.103 1.00 91.69 310 ASN A N 1
ATOM 2476 C CA . ASN A 1 310 ? -0.799 29.714 2.569 1.00 91.69 310 ASN A CA 1
ATOM 2477 C C . ASN A 1 310 ? -2.149 30.190 1.993 1.00 91.69 310 ASN A C 1
ATOM 2479 O O . ASN A 1 310 ? -2.574 31.304 2.300 1.00 91.69 310 ASN A O 1
ATOM 2483 N N . LEU A 1 311 ? -2.828 29.373 1.179 1.00 92.75 311 LEU A N 1
ATOM 2484 C CA . LEU A 1 311 ? -4.115 29.715 0.560 1.00 92.75 311 LEU A CA 1
ATOM 2485 C C . LEU A 1 311 ? -5.300 29.208 1.394 1.00 92.75 311 LEU A C 1
ATOM 2487 O O . LEU A 1 311 ? -5.239 28.132 1.997 1.00 92.75 311 LEU A O 1
ATOM 2491 N N . ASN A 1 312 ? -6.404 29.959 1.405 1.00 87.56 312 ASN A N 1
ATOM 2492 C CA . ASN A 1 312 ? -7.699 29.453 1.873 1.00 87.56 312 ASN A CA 1
ATOM 2493 C C . ASN A 1 312 ? -8.525 28.841 0.724 1.00 87.56 312 ASN A C 1
ATOM 2495 O O . ASN A 1 312 ? -8.249 29.091 -0.447 1.00 87.56 312 ASN A O 1
ATOM 2499 N N . LYS A 1 313 ? -9.600 28.113 1.049 1.00 85.81 313 LYS A N 1
ATOM 2500 C CA . LYS A 1 313 ? -10.415 27.370 0.068 1.00 85.81 313 LYS A CA 1
ATOM 2501 C C . LYS A 1 313 ? -10.988 28.163 -1.107 1.00 85.81 313 LYS A C 1
ATOM 2503 O O . LYS A 1 313 ? -11.295 27.583 -2.144 1.00 85.81 313 LYS A O 1
ATOM 2508 N N . PHE A 1 314 ? -11.155 29.480 -0.970 1.00 86.38 314 PHE A N 1
ATOM 2509 C CA . PHE A 1 314 ? -11.582 30.347 -2.074 1.00 86.38 314 PHE A CA 1
ATOM 2510 C C . PHE A 1 314 ? -10.405 30.863 -2.920 1.00 86.38 314 PHE A C 1
ATOM 2512 O O . PHE A 1 314 ? -10.606 31.274 -4.059 1.00 86.38 314 PHE A O 1
ATOM 2519 N N . GLU A 1 315 ? -9.187 30.844 -2.376 1.00 91.00 315 GLU A N 1
ATOM 2520 C CA . GLU A 1 315 ? -7.944 31.254 -3.041 1.00 91.00 315 GLU A CA 1
ATOM 2521 C C . GLU A 1 315 ? -7.284 30.099 -3.804 1.00 91.00 315 GLU A C 1
ATOM 2523 O O . GLU A 1 315 ? -6.674 30.353 -4.838 1.00 91.00 315 GLU A O 1
ATOM 2528 N N . CYS A 1 316 ? -7.472 28.843 -3.374 1.00 90.06 316 CYS A N 1
ATOM 2529 C CA . CYS A 1 316 ? -6.981 27.638 -4.064 1.00 90.06 316 CYS A CA 1
ATOM 2530 C C . CYS A 1 316 ? -7.375 27.588 -5.559 1.00 90.06 316 CYS A C 1
ATOM 2532 O O . CYS A 1 316 ? -6.599 27.121 -6.389 1.00 90.06 316 CYS A O 1
ATOM 2534 N N . VAL A 1 317 ? -8.542 28.139 -5.920 1.00 89.50 317 VAL A N 1
ATOM 2535 C CA . VAL A 1 317 ? -9.046 28.255 -7.308 1.00 89.50 317 VAL A CA 1
ATOM 2536 C C . VAL A 1 317 ? -8.198 29.201 -8.181 1.00 89.50 317 VAL A C 1
ATOM 2538 O O . VAL A 1 317 ? -8.227 29.112 -9.406 1.00 89.50 317 VAL A O 1
ATOM 2541 N N . PHE A 1 318 ? -7.438 30.109 -7.565 1.00 90.69 318 PHE A N 1
ATOM 2542 C CA . PHE A 1 318 ? -6.613 31.126 -8.227 1.00 90.69 318 PHE A CA 1
ATOM 2543 C C . PHE A 1 318 ? -5.102 30.899 -8.031 1.00 90.69 318 PHE A C 1
ATOM 2545 O O . PHE A 1 318 ? -4.315 31.819 -8.258 1.00 90.69 318 PHE A O 1
ATOM 2552 N N . ALA A 1 319 ? -4.697 29.701 -7.598 1.00 93.06 319 ALA A N 1
ATOM 2553 C CA . ALA A 1 319 ? -3.298 29.338 -7.392 1.00 93.06 319 ALA A CA 1
ATOM 2554 C C . ALA A 1 319 ? -2.466 29.423 -8.691 1.00 93.06 319 ALA A C 1
ATOM 2556 O O . ALA A 1 319 ? -2.919 29.035 -9.771 1.00 93.06 319 ALA A O 1
ATOM 2557 N N . ASP A 1 320 ? -1.229 29.916 -8.583 1.00 94.12 320 ASP A N 1
ATOM 2558 C CA . ASP A 1 320 ? -0.294 30.003 -9.708 1.00 94.12 320 ASP A CA 1
ATOM 2559 C C . ASP A 1 320 ? 0.456 28.677 -9.896 1.00 94.12 320 ASP A C 1
ATOM 2561 O O . ASP A 1 320 ? 1.539 28.460 -9.357 1.00 94.12 320 ASP A O 1
ATOM 2565 N N . ASN A 1 321 ? -0.122 27.798 -10.712 1.00 94.94 321 ASN A N 1
ATOM 2566 C CA . ASN A 1 321 ? 0.450 26.490 -11.030 1.00 94.94 321 ASN A CA 1
ATOM 2567 C C . ASN A 1 321 ? 1.561 26.533 -12.100 1.00 94.94 321 ASN A C 1
ATOM 2569 O O . ASN A 1 321 ? 1.949 25.479 -12.603 1.00 94.94 321 ASN A O 1
ATOM 2573 N N . SER A 1 322 ? 2.078 27.710 -12.489 1.00 94.81 322 SER A N 1
ATOM 2574 C CA . SER A 1 322 ? 3.106 27.828 -13.544 1.00 94.81 322 SER A CA 1
ATOM 2575 C C . SER A 1 322 ? 4.324 26.938 -13.282 1.00 94.81 322 SER A C 1
ATOM 2577 O O . SER A 1 322 ? 4.662 26.103 -14.116 1.00 94.81 322 SER A O 1
ATOM 2579 N N . ARG A 1 323 ? 4.911 27.027 -12.085 1.00 96.06 323 ARG A N 1
ATOM 2580 C CA . ARG A 1 323 ? 6.088 26.233 -11.698 1.00 96.06 323 ARG A CA 1
ATOM 2581 C C . ARG A 1 323 ? 5.815 24.735 -11.593 1.00 96.06 323 ARG A C 1
ATOM 2583 O O . ARG A 1 323 ? 6.679 23.941 -11.947 1.00 96.06 323 ARG A O 1
ATOM 2590 N N . LEU A 1 324 ? 4.624 24.345 -11.139 1.00 97.31 324 LEU A N 1
ATOM 2591 C CA . LEU A 1 324 ? 4.205 22.940 -11.102 1.00 97.31 324 LEU A CA 1
ATOM 2592 C C . LEU A 1 324 ? 4.121 22.357 -12.518 1.00 97.31 324 LEU A C 1
ATOM 2594 O O . LEU A 1 324 ? 4.611 21.257 -12.769 1.00 97.31 324 LEU A O 1
ATOM 2598 N N . ASN A 1 325 ? 3.566 23.123 -13.459 1.00 95.56 325 ASN A N 1
ATOM 2599 C CA . ASN A 1 325 ? 3.507 22.741 -14.868 1.00 95.56 325 ASN A CA 1
ATOM 2600 C C . ASN A 1 325 ? 4.903 22.705 -15.516 1.00 95.56 325 ASN A C 1
ATOM 2602 O O . ASN A 1 325 ? 5.189 21.780 -16.276 1.00 95.56 325 ASN A O 1
ATOM 2606 N N . ASP A 1 326 ? 5.782 23.658 -15.187 1.00 95.88 326 ASP A N 1
ATOM 2607 C CA . ASP A 1 326 ? 7.177 23.670 -15.649 1.00 95.88 326 ASP A CA 1
ATOM 2608 C C . ASP A 1 326 ? 7.951 22.438 -15.144 1.00 95.88 326 ASP A C 1
ATOM 2610 O O . ASP A 1 326 ? 8.651 21.797 -15.931 1.00 95.88 326 ASP A O 1
ATOM 2614 N N . LEU A 1 327 ? 7.776 22.051 -13.870 1.00 97.19 327 LEU A N 1
ATOM 2615 C CA . LEU A 1 327 ? 8.355 20.826 -13.300 1.00 97.19 327 LEU A CA 1
ATOM 2616 C C . LEU A 1 327 ? 7.830 19.568 -14.000 1.00 97.19 327 LEU A C 1
ATOM 2618 O O . LEU A 1 327 ? 8.638 18.745 -14.427 1.00 97.19 327 LEU A O 1
ATOM 2622 N N . LYS A 1 328 ? 6.505 19.426 -14.189 1.00 96.31 328 LYS A N 1
ATOM 2623 C CA . LYS A 1 328 ? 5.949 18.283 -14.944 1.00 96.31 328 LYS A CA 1
ATOM 2624 C C . LYS A 1 328 ? 6.551 18.220 -16.352 1.00 96.31 328 LYS A C 1
ATOM 2626 O O . LYS A 1 328 ? 7.054 17.176 -16.743 1.00 96.31 328 LYS A O 1
ATOM 2631 N N . ASN A 1 329 ? 6.589 19.337 -17.081 1.00 94.69 329 ASN A N 1
ATOM 2632 C CA . ASN A 1 329 ? 7.180 19.406 -18.423 1.00 94.69 329 ASN A CA 1
ATOM 2633 C C . ASN A 1 329 ? 8.680 19.041 -18.444 1.00 94.69 329 ASN A C 1
ATOM 2635 O O . ASN A 1 329 ? 9.142 18.389 -19.380 1.00 94.69 329 ASN A O 1
ATOM 2639 N N . GLN A 1 330 ? 9.446 19.421 -17.416 1.00 95.44 330 GLN A N 1
ATOM 2640 C CA . GLN A 1 330 ? 10.838 18.987 -17.271 1.00 95.44 330 GLN A CA 1
ATOM 2641 C C . GLN A 1 330 ? 10.933 17.466 -17.070 1.00 95.44 330 GLN A C 1
ATOM 2643 O O . GLN A 1 330 ? 11.713 16.814 -17.764 1.00 95.44 330 GLN A O 1
ATOM 2648 N N . PHE A 1 331 ? 10.139 16.894 -16.162 1.00 96.12 331 PHE A N 1
ATOM 2649 C CA . PHE A 1 331 ? 10.187 15.461 -15.851 1.00 96.12 331 PHE A CA 1
ATOM 2650 C C . PHE A 1 331 ? 9.751 14.595 -17.040 1.00 96.12 331 PHE A C 1
ATOM 2652 O O . PHE A 1 331 ? 10.409 13.601 -17.337 1.00 96.12 331 PHE A O 1
ATOM 2659 N N . GLU A 1 332 ? 8.731 15.012 -17.797 1.00 94.50 332 GLU A N 1
ATOM 2660 C CA . GLU A 1 332 ? 8.337 14.355 -19.055 1.00 94.50 332 GLU A CA 1
ATOM 2661 C C . GLU A 1 332 ? 9.487 14.324 -20.079 1.00 94.50 332 GLU A C 1
ATOM 2663 O O . GLU A 1 332 ? 9.697 13.315 -20.753 1.00 94.50 332 GLU A O 1
ATOM 2668 N N . LYS A 1 333 ? 10.280 15.401 -20.170 1.00 94.75 333 LYS A N 1
ATOM 2669 C CA . LYS A 1 333 ? 11.460 15.469 -21.052 1.00 94.75 333 LYS A CA 1
ATOM 2670 C C . LYS A 1 333 ? 12.616 14.600 -20.559 1.00 94.75 333 LYS A C 1
ATOM 2672 O O . LYS A 1 333 ? 13.302 13.991 -21.376 1.00 94.75 333 LYS A O 1
ATOM 2677 N N . GLU A 1 334 ? 12.830 14.517 -19.248 1.00 92.00 334 GLU A N 1
ATOM 2678 C CA . GLU A 1 334 ? 13.819 13.612 -18.646 1.00 92.00 334 GLU A CA 1
ATOM 2679 C C . GLU A 1 334 ? 13.453 12.140 -18.890 1.00 92.00 334 GLU A C 1
ATOM 2681 O O . GLU A 1 334 ? 14.308 11.362 -19.314 1.00 92.00 334 GLU A O 1
ATOM 2686 N N . ILE A 1 335 ? 12.177 11.780 -18.714 1.00 88.81 335 ILE A N 1
ATOM 2687 C CA . ILE A 1 335 ? 11.651 10.429 -18.961 1.00 88.81 335 ILE A CA 1
ATOM 2688 C C . ILE A 1 335 ? 11.731 10.074 -20.449 1.00 88.81 335 ILE A C 1
ATOM 2690 O O . ILE A 1 335 ? 12.227 9.001 -20.785 1.00 88.81 335 ILE A O 1
ATOM 2694 N N . LEU A 1 336 ? 11.321 10.977 -21.349 1.00 93.56 336 LEU A N 1
ATOM 2695 C CA . LEU A 1 336 ? 11.434 10.759 -22.794 1.00 93.56 336 LEU A CA 1
ATOM 2696 C C . LEU A 1 336 ? 12.895 10.579 -23.229 1.00 93.56 336 LEU A C 1
ATOM 2698 O O . LEU A 1 336 ? 13.185 9.692 -24.028 1.00 93.56 336 LEU A O 1
ATOM 2702 N N . LEU A 1 337 ? 13.821 11.387 -22.698 1.00 93.19 337 LEU A N 1
ATOM 2703 C CA . LEU A 1 337 ? 15.251 11.231 -22.975 1.00 93.19 337 LEU A CA 1
ATOM 2704 C C . LEU A 1 337 ? 15.767 9.867 -22.501 1.00 93.19 337 LEU A C 1
ATOM 2706 O O . LEU A 1 337 ? 16.501 9.213 -23.243 1.00 93.19 337 LEU A O 1
ATOM 2710 N N . ALA A 1 338 ? 15.388 9.437 -21.294 1.00 83.38 338 ALA A N 1
ATOM 2711 C CA . ALA A 1 338 ? 15.758 8.128 -20.772 1.00 83.38 338 ALA A CA 1
ATOM 2712 C C . ALA A 1 338 ? 15.205 7.002 -21.662 1.00 83.38 338 ALA A C 1
ATOM 2714 O O . ALA A 1 338 ? 15.973 6.163 -22.111 1.00 83.38 338 ALA A O 1
ATOM 2715 N N . ASP A 1 339 ? 13.918 7.022 -22.006 1.00 84.88 339 ASP A N 1
ATOM 2716 C CA . ASP A 1 339 ? 13.253 6.028 -22.865 1.00 84.88 339 ASP A CA 1
ATOM 2717 C C . ASP A 1 339 ? 13.905 5.895 -24.260 1.00 84.88 339 ASP A C 1
ATOM 2719 O O . ASP A 1 339 ? 14.202 4.786 -24.708 1.00 84.88 339 ASP A O 1
ATOM 2723 N N . VAL A 1 340 ? 14.232 7.009 -24.932 1.00 86.44 340 VAL A N 1
ATOM 2724 C CA . VAL A 1 340 ? 14.843 6.957 -26.280 1.00 86.44 340 VAL A CA 1
ATOM 2725 C C . VAL A 1 340 ? 16.352 6.682 -26.283 1.00 86.44 340 VAL A C 1
ATOM 2727 O O . VAL A 1 340 ? 16.913 6.458 -27.356 1.00 86.44 340 VAL A O 1
ATOM 2730 N N . THR A 1 341 ? 17.029 6.688 -25.126 1.00 81.75 341 THR A N 1
ATOM 2731 C CA . THR A 1 341 ? 18.485 6.434 -25.031 1.00 81.75 341 THR A CA 1
ATOM 2732 C C . THR A 1 341 ? 18.858 5.179 -24.236 1.00 81.75 341 THR A C 1
ATOM 2734 O O . THR A 1 341 ? 19.881 4.556 -24.550 1.00 81.75 341 THR A O 1
ATOM 2737 N N . LYS A 1 342 ? 18.034 4.757 -23.265 1.00 75.25 342 LYS A N 1
ATOM 2738 C CA . LYS A 1 342 ? 18.222 3.542 -22.458 1.00 75.25 342 LYS A CA 1
ATOM 2739 C C . LYS A 1 342 ? 18.369 2.351 -23.397 1.00 75.25 342 LYS A C 1
ATOM 2741 O O . LYS A 1 342 ? 17.565 2.127 -24.297 1.00 75.25 342 LYS A O 1
ATOM 2746 N N . ASN A 1 343 ? 19.440 1.594 -23.193 1.00 62.59 343 ASN A N 1
ATOM 2747 C CA . ASN A 1 343 ? 19.748 0.369 -23.928 1.00 62.59 343 ASN A CA 1
ATOM 2748 C C . ASN A 1 343 ? 20.008 0.529 -25.447 1.00 62.59 343 ASN A C 1
ATOM 2750 O O . ASN A 1 343 ? 20.091 -0.472 -26.154 1.00 62.59 343 ASN A O 1
ATOM 2754 N N . ARG A 1 344 ? 20.193 1.755 -25.968 1.00 70.06 344 ARG A N 1
ATOM 2755 C CA . ARG A 1 344 ? 20.396 2.008 -27.414 1.00 70.06 344 ARG A CA 1
ATOM 2756 C C . ARG A 1 344 ? 21.856 2.093 -27.879 1.00 70.06 344 ARG A C 1
ATOM 2758 O O . ARG A 1 344 ? 22.091 2.222 -29.074 1.00 70.06 344 ARG A O 1
ATOM 2765 N N . GLY A 1 345 ? 22.834 2.013 -26.974 1.00 69.56 345 GLY A N 1
ATOM 2766 C CA . GLY A 1 345 ? 24.266 2.017 -27.323 1.00 69.56 345 GLY A CA 1
ATOM 2767 C C . GLY A 1 345 ? 24.864 3.390 -27.666 1.00 69.56 345 GLY A C 1
ATOM 2768 O O . GLY A 1 345 ? 25.945 3.451 -28.246 1.00 69.56 345 GLY A O 1
ATOM 2769 N N . TYR A 1 346 ? 24.183 4.488 -27.322 1.00 82.12 346 TYR A N 1
ATOM 2770 C CA . TYR A 1 346 ? 24.691 5.842 -27.546 1.00 82.12 346 TYR A CA 1
ATOM 2771 C C . TYR A 1 346 ? 25.875 6.203 -26.630 1.00 82.12 346 TYR A C 1
ATOM 2773 O O . TYR A 1 346 ? 25.871 5.941 -25.429 1.00 82.12 346 TYR A O 1
ATOM 2781 N N . LEU A 1 347 ? 26.856 6.898 -27.201 1.00 81.00 347 LEU A N 1
ATOM 2782 C CA . LEU A 1 347 ? 27.936 7.600 -26.513 1.00 81.00 347 LEU A CA 1
ATOM 2783 C C . LEU A 1 347 ? 27.418 8.889 -25.840 1.00 81.00 347 LEU A C 1
ATOM 2785 O O . LEU A 1 347 ? 26.471 9.499 -26.345 1.00 81.00 347 LEU A O 1
ATOM 2789 N N . PRO A 1 348 ? 28.079 9.396 -24.779 1.00 82.94 348 PRO A N 1
ATOM 2790 C CA . PRO A 1 348 ? 27.649 10.611 -24.075 1.00 82.94 348 PRO A CA 1
ATOM 2791 C C . PRO A 1 348 ? 27.422 11.831 -24.985 1.00 82.94 348 PRO A C 1
ATOM 2793 O O . PRO A 1 348 ? 26.402 12.500 -24.870 1.00 82.94 348 PRO A O 1
ATOM 2796 N N . GLU A 1 349 ? 28.302 12.070 -25.965 1.00 85.25 349 GLU A N 1
ATOM 2797 C CA . GLU A 1 349 ? 28.176 13.194 -26.912 1.00 85.25 349 GLU A CA 1
ATOM 2798 C C . GLU A 1 349 ? 26.946 13.081 -27.841 1.00 85.25 349 GLU A C 1
ATOM 2800 O O . GLU A 1 349 ? 26.395 14.092 -28.292 1.00 85.25 349 GLU A O 1
ATOM 2805 N N . GLN A 1 350 ? 26.497 11.853 -28.132 1.00 91.50 350 GLN A N 1
ATOM 2806 C CA . GLN A 1 350 ? 25.247 11.606 -28.859 1.00 91.50 350 GLN A CA 1
ATOM 2807 C C . GLN A 1 350 ? 24.049 11.899 -27.944 1.00 91.50 350 GLN A C 1
ATOM 2809 O O . GLN A 1 350 ? 23.144 12.621 -28.359 1.00 91.50 350 GLN A O 1
ATOM 2814 N N . ILE A 1 351 ? 24.078 11.426 -26.690 1.00 89.50 351 ILE A N 1
ATOM 2815 C CA . ILE A 1 351 ? 23.023 11.659 -25.685 1.00 89.50 351 ILE A CA 1
ATOM 2816 C C . ILE A 1 351 ? 22.830 13.158 -25.413 1.00 89.50 351 ILE A C 1
ATOM 2818 O O . ILE A 1 351 ? 21.693 13.627 -25.419 1.00 89.50 351 ILE A O 1
ATOM 2822 N N . ASP A 1 352 ? 23.909 13.931 -25.260 1.00 92.50 352 ASP A N 1
ATOM 2823 C CA . ASP A 1 352 ? 23.838 15.393 -25.096 1.00 92.50 352 ASP A CA 1
ATOM 2824 C C . ASP A 1 352 ? 23.145 16.072 -26.290 1.00 92.50 352 ASP A C 1
ATOM 2826 O O . ASP A 1 352 ? 22.309 16.963 -26.120 1.00 92.50 352 ASP A O 1
ATOM 2830 N N . THR A 1 353 ? 23.426 15.607 -27.511 1.00 96.19 353 THR A N 1
ATOM 2831 C CA . THR A 1 353 ? 22.790 16.141 -28.725 1.00 96.19 353 THR A CA 1
ATOM 2832 C C . THR A 1 353 ? 21.311 15.727 -28.824 1.00 96.19 353 THR A C 1
ATOM 2834 O O . THR A 1 353 ? 20.463 16.534 -29.210 1.00 96.19 353 THR A O 1
ATOM 2837 N N . ILE A 1 354 ? 20.968 14.496 -28.430 1.00 96.31 354 ILE A N 1
ATOM 2838 C CA . ILE A 1 354 ? 19.578 14.012 -28.353 1.00 96.31 354 ILE A CA 1
ATOM 2839 C C . ILE A 1 354 ? 18.797 14.797 -27.288 1.00 96.31 354 ILE A C 1
ATOM 2841 O O . ILE A 1 354 ? 17.651 15.177 -27.520 1.00 96.31 354 ILE A O 1
ATOM 2845 N N . LYS A 1 355 ? 19.427 15.142 -26.159 1.00 96.50 355 LYS A N 1
ATOM 2846 C CA . LYS A 1 355 ? 18.853 15.998 -25.112 1.00 96.50 355 LYS A CA 1
ATOM 2847 C C . LYS A 1 355 ? 18.526 17.404 -25.619 1.00 96.50 355 LYS A C 1
ATOM 2849 O O . LYS A 1 355 ? 17.475 17.940 -25.270 1.00 96.50 355 LYS A O 1
ATOM 2854 N N . GLU A 1 356 ? 19.361 18.005 -26.471 1.00 96.31 356 GLU A N 1
ATOM 2855 C CA . GLU A 1 356 ? 19.003 19.264 -27.149 1.00 96.31 356 GLU A CA 1
ATOM 2856 C C . GLU A 1 356 ? 17.768 19.114 -28.054 1.00 96.31 356 GLU A C 1
ATOM 2858 O O . GLU A 1 356 ? 16.937 20.024 -28.105 1.00 96.31 356 GLU A O 1
ATOM 2863 N N . LEU A 1 357 ? 17.619 17.972 -28.731 1.00 95.56 357 LEU A N 1
ATOM 2864 C CA . LEU A 1 357 ? 16.490 17.685 -29.618 1.00 95.56 357 LEU A CA 1
ATOM 2865 C C . LEU A 1 357 ? 15.182 17.445 -28.831 1.00 95.56 357 LEU A C 1
ATOM 2867 O O . LEU A 1 357 ? 14.157 18.038 -29.167 1.00 95.56 357 LEU A O 1
ATOM 2871 N N . VAL A 1 358 ? 15.234 16.690 -27.726 1.00 96.69 358 VAL A N 1
ATOM 2872 C CA . VAL A 1 358 ? 14.123 16.516 -26.760 1.00 96.69 358 VAL A CA 1
ATOM 2873 C C . VAL A 1 358 ? 13.690 17.859 -26.161 1.00 96.69 358 VAL A C 1
ATOM 2875 O O . VAL A 1 358 ? 12.500 18.166 -26.090 1.00 96.69 358 VAL A O 1
ATOM 2878 N N . ASN A 1 359 ? 14.644 18.718 -25.788 1.00 94.75 359 ASN A N 1
ATOM 2879 C CA . ASN A 1 359 ? 14.341 20.050 -25.256 1.00 94.75 359 ASN A CA 1
ATOM 2880 C C . ASN A 1 359 ? 13.611 20.961 -26.261 1.00 94.75 359 ASN A C 1
ATOM 2882 O O . ASN A 1 359 ? 12.953 21.910 -25.833 1.00 94.75 359 ASN A O 1
ATOM 2886 N N . ARG A 1 360 ? 13.689 20.653 -27.564 1.00 93.75 360 ARG A N 1
ATOM 2887 C CA . ARG A 1 360 ? 12.977 21.313 -28.677 1.00 93.75 360 ARG A CA 1
ATOM 2888 C C . ARG A 1 360 ? 11.666 20.612 -29.060 1.00 93.75 360 ARG A C 1
ATOM 2890 O O . ARG A 1 360 ? 11.208 20.748 -30.196 1.00 93.75 360 ARG A O 1
ATOM 2897 N N . ASP A 1 361 ? 11.097 19.855 -28.126 1.00 93.81 361 ASP A N 1
ATOM 2898 C CA . ASP A 1 361 ? 9.794 19.195 -28.240 1.00 93.81 361 ASP A CA 1
ATOM 2899 C C . ASP A 1 361 ? 9.711 18.212 -29.426 1.00 93.81 361 ASP A C 1
ATOM 2901 O O . ASP A 1 361 ? 8.647 18.001 -30.008 1.00 93.81 361 ASP A O 1
ATOM 2905 N N . ALA A 1 362 ? 10.845 17.604 -29.801 1.00 94.06 362 ALA A N 1
ATOM 2906 C CA . ALA A 1 362 ? 10.863 16.515 -30.771 1.00 94.06 362 ALA A CA 1
ATOM 2907 C C . ALA A 1 362 ? 10.094 15.309 -30.220 1.00 94.06 362 ALA A C 1
ATOM 2909 O O . ALA A 1 362 ? 10.370 14.826 -29.122 1.00 94.06 362 ALA A O 1
ATOM 2910 N N . SER A 1 363 ? 9.121 14.819 -30.988 1.00 92.75 363 SER A N 1
ATOM 2911 C CA . SER A 1 363 ? 8.309 13.671 -30.589 1.00 92.75 363 SER A CA 1
ATOM 2912 C C . SER A 1 363 ? 9.126 12.377 -30.568 1.00 92.75 363 SER A C 1
ATOM 2914 O O . SER A 1 363 ? 10.097 12.231 -31.315 1.00 92.75 363 SER A O 1
ATOM 2916 N N . LYS A 1 364 ? 8.679 11.400 -29.766 1.00 92.44 364 LYS A N 1
ATOM 2917 C CA . LYS A 1 364 ? 9.275 10.055 -29.694 1.00 92.44 364 LYS A CA 1
ATOM 2918 C C . LYS A 1 364 ? 9.516 9.448 -31.085 1.00 92.44 364 LYS A C 1
ATOM 2920 O O . LYS A 1 364 ? 10.636 9.055 -31.372 1.00 92.44 364 LYS A O 1
ATOM 2925 N N . LEU A 1 365 ? 8.534 9.531 -31.987 1.00 90.44 365 LEU A N 1
ATOM 2926 C CA . LEU A 1 365 ? 8.641 9.046 -33.373 1.00 90.44 365 LEU A CA 1
ATOM 2927 C C . LEU A 1 365 ? 9.789 9.673 -34.186 1.00 90.44 365 LEU A C 1
ATOM 2929 O O . LEU A 1 365 ? 10.324 9.019 -35.070 1.00 90.44 365 LEU A O 1
ATOM 2933 N N . ILE A 1 366 ? 10.162 10.933 -33.926 1.00 92.44 366 ILE A N 1
ATOM 2934 C CA . ILE A 1 366 ? 11.294 11.599 -34.598 1.00 92.44 366 ILE A CA 1
ATOM 2935 C C . ILE A 1 366 ? 12.625 11.181 -33.966 1.00 92.44 366 ILE A C 1
ATOM 2937 O O . ILE A 1 366 ? 13.617 11.010 -34.674 1.00 92.44 366 ILE A O 1
ATOM 2941 N N . LEU A 1 367 ? 12.647 11.013 -32.642 1.00 94.06 367 LEU A N 1
ATOM 2942 C CA . LEU A 1 367 ? 13.819 10.570 -31.883 1.00 94.06 367 LEU A CA 1
ATOM 2943 C C . LEU A 1 367 ? 14.168 9.107 -32.197 1.00 94.06 367 LEU A C 1
ATOM 2945 O O . LEU A 1 367 ? 15.339 8.774 -32.347 1.00 94.06 367 LEU A O 1
ATOM 2949 N N . GLU A 1 368 ? 13.156 8.260 -32.384 1.00 90.69 368 GLU A N 1
ATOM 2950 C CA . GLU A 1 368 ? 13.286 6.848 -32.763 1.00 90.69 368 GLU A CA 1
ATOM 2951 C C . GLU A 1 368 ? 13.777 6.627 -34.201 1.00 90.69 368 GLU A C 1
ATOM 2953 O O . GLU A 1 368 ? 14.065 5.493 -34.558 1.00 90.69 368 GLU A O 1
ATOM 2958 N N . LEU A 1 369 ? 13.939 7.671 -35.025 1.00 93.38 369 LEU A N 1
ATOM 2959 C CA . LEU A 1 369 ? 14.623 7.539 -36.321 1.00 93.38 369 LEU A CA 1
ATOM 2960 C C . LEU A 1 369 ? 16.153 7.431 -36.183 1.00 93.38 369 LEU A C 1
ATOM 2962 O O . LEU A 1 369 ? 16.832 7.056 -37.145 1.00 93.38 369 LEU A O 1
ATOM 2966 N N . LEU A 1 370 ? 16.690 7.771 -35.008 1.00 94.25 370 LEU A N 1
ATOM 2967 C CA . LEU A 1 370 ? 18.112 7.738 -34.680 1.00 94.25 370 LEU A CA 1
ATOM 2968 C C . LEU A 1 370 ? 18.513 6.406 -34.026 1.00 94.25 370 LEU A C 1
ATOM 2970 O O . LEU A 1 370 ? 17.715 5.742 -33.364 1.00 94.25 370 LEU A O 1
ATOM 2974 N N . ASP A 1 371 ? 19.791 6.060 -34.164 1.00 91.31 371 ASP A N 1
ATOM 2975 C CA . ASP A 1 371 ? 20.448 4.979 -33.426 1.00 91.31 371 ASP A CA 1
ATOM 2976 C C . ASP A 1 371 ? 21.956 5.245 -33.258 1.00 91.31 371 ASP A C 1
ATOM 2978 O O . ASP A 1 371 ? 22.481 6.268 -33.713 1.00 91.31 371 ASP A O 1
ATOM 2982 N N . TYR A 1 372 ? 22.666 4.320 -32.603 1.00 85.56 372 TYR A N 1
ATOM 2983 C CA . TYR A 1 372 ? 24.088 4.447 -32.268 1.00 85.56 372 TYR A CA 1
ATOM 2984 C C . TYR A 1 372 ? 25.014 4.704 -33.474 1.00 85.56 372 TYR A C 1
ATOM 2986 O O . TYR A 1 372 ? 26.125 5.206 -33.280 1.00 85.56 372 TYR A O 1
ATOM 2994 N N . THR A 1 373 ? 24.586 4.398 -34.709 1.00 89.12 373 THR A N 1
ATOM 2995 C CA . THR A 1 373 ? 25.394 4.618 -35.926 1.00 89.12 373 THR A CA 1
ATOM 2996 C C . THR A 1 373 ? 25.513 6.095 -36.321 1.00 89.12 373 THR A C 1
ATOM 2998 O O . THR A 1 373 ? 26.440 6.466 -37.044 1.00 89.12 373 THR A O 1
ATOM 3001 N N . PHE A 1 374 ? 24.616 6.961 -35.836 1.00 94.94 374 PHE A N 1
ATOM 3002 C CA . PHE A 1 374 ? 24.634 8.397 -36.124 1.00 94.94 374 PHE A CA 1
ATOM 3003 C C . PHE A 1 374 ? 25.682 9.103 -35.264 1.00 94.94 374 PHE A C 1
ATOM 3005 O O . PHE A 1 374 ? 25.515 9.207 -34.051 1.00 94.94 374 PHE A O 1
ATOM 3012 N N . THR A 1 375 ? 26.738 9.670 -35.853 1.00 94.06 375 THR A N 1
ATOM 3013 C CA . THR A 1 375 ? 27.693 10.475 -35.065 1.00 94.06 375 THR A CA 1
ATOM 3014 C C . THR A 1 375 ? 27.001 11.692 -34.436 1.00 94.06 375 THR A C 1
ATOM 3016 O O . THR A 1 375 ? 25.985 12.165 -34.946 1.00 94.06 375 THR A O 1
ATOM 3019 N N . ALA A 1 376 ? 27.560 12.267 -33.365 1.00 92.81 376 ALA A N 1
ATOM 3020 C CA . ALA A 1 376 ? 26.991 13.472 -32.748 1.00 92.81 376 ALA A CA 1
ATOM 3021 C C . ALA A 1 376 ? 26.808 14.634 -33.755 1.00 92.81 376 ALA A C 1
ATOM 3023 O O . ALA A 1 376 ? 25.871 15.419 -33.635 1.00 92.81 376 ALA A O 1
ATOM 3024 N N . ASP A 1 377 ? 27.647 14.723 -34.794 1.00 95.00 377 ASP A N 1
ATOM 3025 C CA . ASP A 1 377 ? 27.500 15.720 -35.862 1.00 95.00 377 ASP A CA 1
ATOM 3026 C C . ASP A 1 377 ? 26.429 15.348 -36.908 1.00 95.00 377 ASP A C 1
ATOM 3028 O O . ASP A 1 377 ? 25.788 16.242 -37.471 1.00 95.00 377 ASP A O 1
ATOM 3032 N N . ASP A 1 378 ? 26.157 14.057 -37.132 1.00 97.31 378 ASP A N 1
ATOM 3033 C CA . ASP A 1 378 ? 24.987 13.615 -37.904 1.00 97.31 378 ASP A CA 1
ATOM 3034 C C . ASP A 1 378 ? 23.686 13.917 -37.146 1.00 97.31 378 ASP A C 1
ATOM 3036 O O . ASP A 1 378 ? 22.753 14.451 -37.745 1.00 97.31 378 ASP A O 1
ATOM 3040 N N . ILE A 1 379 ? 23.646 13.701 -35.824 1.00 97.50 379 ILE A N 1
ATOM 3041 C CA . ILE A 1 379 ? 22.496 14.068 -34.975 1.00 97.50 379 ILE A CA 1
ATOM 3042 C C . ILE A 1 379 ? 22.294 15.595 -34.961 1.00 97.50 379 ILE A C 1
ATOM 3044 O O . ILE A 1 379 ? 21.165 16.064 -35.099 1.00 97.50 379 ILE A O 1
ATOM 3048 N N . LYS A 1 380 ? 23.363 16.408 -34.898 1.00 97.19 380 LYS A N 1
ATOM 3049 C CA . LYS A 1 380 ? 23.254 17.878 -35.055 1.00 97.19 380 LYS A CA 1
ATOM 3050 C C . LYS A 1 380 ? 22.719 18.274 -36.431 1.00 97.19 380 LYS A C 1
ATOM 3052 O O . LYS A 1 380 ? 21.932 19.214 -36.528 1.00 97.19 380 LYS A O 1
ATOM 3057 N N . SER A 1 381 ? 23.132 17.572 -37.487 1.00 97.25 381 SER A N 1
ATOM 3058 C CA . SER A 1 381 ? 22.638 17.809 -38.851 1.00 97.25 381 SER A CA 1
ATOM 3059 C C . SER A 1 381 ? 21.148 17.468 -38.962 1.00 97.25 381 SER A C 1
ATOM 3061 O O . SER A 1 381 ? 20.370 18.267 -39.478 1.00 97.25 381 SER A O 1
ATOM 3063 N N . PHE A 1 382 ? 20.732 16.334 -38.393 1.00 97.44 382 PHE A N 1
ATOM 3064 C CA . PHE A 1 382 ? 19.332 15.926 -38.271 1.00 97.44 382 PHE A CA 1
ATOM 3065 C C . PHE A 1 382 ? 18.507 16.964 -37.491 1.00 97.44 382 PHE A C 1
ATOM 3067 O O . PHE A 1 382 ? 17.475 17.428 -37.972 1.00 97.44 382 PHE A O 1
ATOM 3074 N N . MET A 1 383 ? 19.007 17.430 -36.340 1.00 96.62 383 MET A N 1
ATOM 3075 C CA . MET A 1 383 ? 18.368 18.483 -35.545 1.00 96.62 383 MET A CA 1
ATOM 3076 C C . MET A 1 383 ? 18.189 19.795 -36.328 1.00 96.62 383 MET A C 1
ATOM 3078 O O . MET A 1 383 ? 17.153 20.442 -36.185 1.00 96.62 383 MET A O 1
ATOM 3082 N N . GLN A 1 384 ? 19.150 20.202 -37.166 1.00 96.31 384 GLN A N 1
ATOM 3083 C CA . GLN A 1 384 ? 18.984 21.399 -38.004 1.00 96.31 384 GLN A CA 1
ATOM 3084 C C . GLN A 1 384 ? 17.844 21.237 -39.015 1.00 96.31 384 GLN A C 1
ATOM 3086 O O . GLN A 1 384 ? 17.036 22.153 -39.173 1.00 96.31 384 GLN A O 1
ATOM 3091 N N . GLU A 1 385 ? 17.729 20.077 -39.662 1.00 96.94 385 GLU A N 1
ATOM 3092 C CA . GLU A 1 385 ? 16.636 19.811 -40.602 1.00 96.94 385 GLU A CA 1
ATOM 3093 C C . GLU A 1 385 ? 15.272 19.697 -39.895 1.00 96.94 385 GLU A C 1
ATOM 3095 O O . GLU A 1 385 ? 14.272 20.181 -40.431 1.00 96.94 385 GLU A O 1
ATOM 3100 N N . TYR A 1 386 ? 15.235 19.179 -38.659 1.00 95.12 386 TYR A N 1
ATOM 3101 C CA . TYR A 1 386 ? 14.045 19.190 -37.795 1.00 95.12 386 TYR A CA 1
ATOM 3102 C C . TYR A 1 386 ? 13.605 20.624 -37.462 1.00 95.12 386 TYR A C 1
ATOM 3104 O O . TYR A 1 386 ? 12.454 20.986 -37.701 1.00 95.12 386 TYR A O 1
ATOM 3112 N N . ILE A 1 387 ? 14.532 21.477 -37.002 1.00 93.62 387 ILE A N 1
ATOM 3113 C CA . ILE A 1 387 ? 14.273 22.900 -36.704 1.00 93.62 387 ILE A CA 1
ATOM 3114 C C . ILE A 1 387 ? 13.760 23.651 -37.946 1.00 93.62 387 ILE A C 1
ATOM 3116 O O . ILE A 1 387 ? 12.913 24.536 -37.830 1.00 93.62 387 ILE A O 1
ATOM 3120 N N . ASN A 1 388 ? 14.246 23.289 -39.136 1.00 94.56 388 ASN A N 1
ATOM 3121 C CA . ASN A 1 388 ? 13.807 23.868 -40.407 1.00 94.56 388 ASN A CA 1
ATOM 3122 C C . ASN A 1 388 ? 12.458 23.314 -40.914 1.00 94.56 388 ASN A C 1
ATOM 3124 O O . ASN A 1 388 ? 11.969 23.780 -41.945 1.00 94.56 388 ASN A O 1
ATOM 3128 N N . GLY A 1 389 ? 11.870 22.309 -40.251 1.00 93.31 389 GLY A N 1
ATOM 3129 C CA . GLY A 1 389 ? 10.676 21.598 -40.727 1.00 93.31 389 GLY A CA 1
ATOM 3130 C C . GLY A 1 389 ? 10.899 20.835 -42.042 1.00 93.31 389 GLY A C 1
ATOM 3131 O O . GLY A 1 389 ? 9.951 20.577 -42.786 1.00 93.31 389 GLY A O 1
ATOM 3132 N N . ASN A 1 390 ? 12.151 20.510 -42.375 1.00 94.75 390 ASN A N 1
ATOM 3133 C CA . ASN A 1 390 ? 12.529 19.940 -43.661 1.00 94.75 390 ASN A CA 1
ATOM 3134 C C . ASN A 1 390 ? 12.577 18.410 -43.593 1.00 94.75 390 ASN A C 1
ATOM 3136 O O . ASN A 1 390 ? 13.642 17.807 -43.459 1.00 94.75 390 ASN A O 1
ATOM 3140 N N . TYR A 1 391 ? 11.415 17.778 -43.762 1.00 92.25 391 TYR A N 1
ATOM 3141 C CA . TYR A 1 391 ? 11.288 16.318 -43.803 1.00 92.25 391 TYR A CA 1
ATOM 3142 C C . TYR A 1 391 ? 12.274 15.660 -44.789 1.00 92.25 391 TYR A C 1
ATOM 3144 O O . TYR A 1 391 ? 13.015 14.755 -44.418 1.00 92.25 391 TYR A O 1
ATOM 3152 N N . ARG A 1 392 ? 12.410 16.191 -46.015 1.00 93.06 392 ARG A N 1
ATOM 3153 C CA . ARG A 1 392 ? 13.404 15.690 -46.987 1.00 93.06 392 ARG A CA 1
ATOM 3154 C C . ARG A 1 392 ? 14.850 15.827 -46.504 1.00 93.06 392 ARG A C 1
ATOM 3156 O O . ARG A 1 392 ? 15.686 15.013 -46.882 1.00 93.06 392 ARG A O 1
ATOM 3163 N N . GLY A 1 393 ? 15.151 16.847 -45.705 1.00 93.81 393 GLY A N 1
ATOM 3164 C CA . GLY A 1 393 ? 16.445 17.021 -45.047 1.00 93.81 393 GLY A CA 1
ATOM 3165 C C . GLY A 1 393 ? 16.736 15.890 -44.063 1.00 93.81 393 GLY A C 1
ATOM 3166 O O . GLY A 1 393 ? 17.783 15.258 -44.172 1.00 93.81 393 GLY A O 1
ATOM 3167 N N . LEU A 1 394 ? 15.778 15.571 -43.185 1.00 94.50 394 LEU A N 1
ATOM 3168 C CA . LEU A 1 394 ? 15.873 14.456 -42.231 1.00 94.50 394 LEU A CA 1
ATOM 3169 C C . LEU A 1 394 ? 16.154 13.127 -42.946 1.00 94.50 394 LEU A C 1
ATOM 3171 O O . LEU A 1 394 ? 17.142 12.458 -42.643 1.00 94.50 394 LEU A O 1
ATOM 3175 N N . ILE A 1 395 ? 15.352 12.801 -43.964 1.00 96.31 395 ILE A N 1
ATOM 3176 C CA . ILE A 1 395 ? 15.499 11.579 -44.769 1.00 96.31 395 ILE A CA 1
ATOM 3177 C C . ILE A 1 395 ? 16.876 11.513 -45.458 1.00 96.31 395 ILE A C 1
ATOM 3179 O O . ILE A 1 395 ? 17.500 10.453 -45.494 1.00 96.31 395 ILE A O 1
ATOM 3183 N N . ASN A 1 396 ? 17.405 12.641 -45.952 1.00 95.56 396 ASN A N 1
ATOM 3184 C CA . ASN A 1 396 ? 18.753 12.692 -46.532 1.00 95.56 396 ASN A CA 1
ATOM 3185 C C . ASN A 1 396 ? 19.862 12.416 -45.498 1.00 95.56 396 ASN A C 1
ATOM 3187 O O . ASN A 1 396 ? 20.869 11.799 -45.852 1.00 95.56 396 ASN A O 1
ATOM 3191 N N . VAL A 1 397 ? 19.705 12.865 -44.245 1.00 96.81 397 VAL A N 1
ATOM 3192 C CA . VAL A 1 397 ? 20.672 12.584 -43.166 1.00 96.81 397 VAL A CA 1
ATOM 3193 C C . VAL A 1 397 ? 20.646 11.099 -42.800 1.00 96.81 397 VAL A C 1
ATOM 3195 O O . VAL A 1 397 ? 21.708 10.479 -42.767 1.00 96.81 397 VAL A O 1
ATOM 3198 N N . ILE A 1 398 ? 19.458 10.506 -42.628 1.00 95.94 398 ILE A N 1
ATOM 3199 C CA . ILE A 1 398 ? 19.311 9.063 -42.370 1.00 95.94 398 ILE A CA 1
ATOM 3200 C C . ILE A 1 398 ? 19.939 8.252 -43.513 1.00 95.94 398 ILE A C 1
ATOM 3202 O O . ILE A 1 398 ? 20.811 7.422 -43.274 1.00 95.94 398 ILE A O 1
ATOM 3206 N N . ALA A 1 399 ? 19.572 8.532 -44.769 1.00 94.62 399 ALA A N 1
ATOM 3207 C CA . ALA A 1 399 ? 20.067 7.793 -45.933 1.00 94.62 399 ALA A CA 1
ATOM 3208 C C . ALA A 1 399 ? 21.597 7.868 -46.098 1.00 94.62 399 ALA A C 1
ATOM 3210 O O . ALA A 1 399 ? 22.229 6.887 -46.498 1.00 94.62 399 ALA A O 1
ATOM 3211 N N . LYS A 1 400 ? 22.211 9.007 -45.740 1.00 96.31 400 LYS A N 1
ATOM 3212 C CA . LYS A 1 400 ? 23.673 9.175 -45.694 1.00 96.31 400 LYS A CA 1
ATOM 3213 C C . LYS A 1 400 ? 24.314 8.221 -44.677 1.00 96.31 400 LYS A C 1
ATOM 3215 O O . LYS A 1 400 ? 25.288 7.554 -45.032 1.00 96.31 400 LYS A O 1
ATOM 3220 N N . VAL A 1 401 ? 23.788 8.170 -43.448 1.00 94.62 401 VAL A N 1
ATOM 3221 C CA . VAL A 1 401 ? 24.297 7.305 -42.362 1.00 94.62 401 VAL A CA 1
ATOM 3222 C C . VAL A 1 401 ? 24.075 5.829 -42.699 1.00 94.62 401 VAL A C 1
ATOM 3224 O O . VAL A 1 401 ? 25.017 5.047 -42.657 1.00 94.62 401 VAL A O 1
ATOM 3227 N N . LYS A 1 402 ? 22.870 5.472 -43.156 1.00 91.50 402 LYS A N 1
ATOM 3228 C CA . LYS A 1 402 ? 22.468 4.106 -43.535 1.00 91.50 402 LYS A CA 1
ATOM 3229 C C . LYS A 1 402 ? 22.983 3.633 -44.902 1.00 91.50 402 LYS A C 1
ATOM 3231 O O . LYS A 1 402 ? 22.645 2.541 -45.345 1.00 91.50 402 LYS A O 1
ATOM 3236 N N . HIS A 1 403 ? 23.793 4.448 -45.582 1.00 92.62 403 HIS A N 1
ATOM 3237 C CA . HIS A 1 403 ? 24.430 4.139 -46.871 1.00 92.62 403 HIS A CA 1
ATOM 3238 C C . HIS A 1 403 ? 23.459 3.620 -47.958 1.00 92.62 403 HIS A C 1
ATOM 3240 O O . HIS A 1 403 ? 23.800 2.766 -48.777 1.00 92.62 403 HIS A O 1
ATOM 3246 N N . THR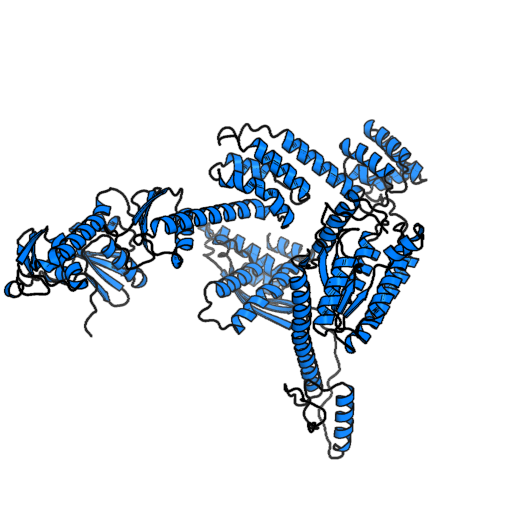 A 1 404 ? 22.251 4.182 -47.981 1.00 92.62 404 THR A N 1
ATOM 3247 C CA . THR A 1 404 ? 21.107 3.808 -48.833 1.00 92.62 404 THR A CA 1
ATOM 3248 C C . THR A 1 404 ? 20.549 5.063 -49.522 1.00 92.62 404 THR A C 1
ATOM 3250 O O . THR A 1 404 ? 21.120 6.153 -49.406 1.00 92.62 404 THR A O 1
ATOM 3253 N N . THR A 1 405 ? 19.480 4.950 -50.311 1.00 93.94 405 THR A N 1
ATOM 3254 C CA . THR A 1 405 ? 18.865 6.110 -50.964 1.00 93.94 405 THR A CA 1
ATOM 3255 C C . THR A 1 405 ? 17.802 6.768 -50.076 1.00 93.94 405 THR A C 1
ATOM 3257 O O . THR A 1 405 ? 17.105 6.082 -49.329 1.00 93.94 405 THR A O 1
ATOM 3260 N N . PRO A 1 406 ? 17.589 8.094 -50.198 1.00 93.88 406 PRO A N 1
ATOM 3261 C CA . PRO A 1 406 ? 16.483 8.771 -49.525 1.00 93.88 406 PRO A CA 1
ATOM 3262 C C . PRO A 1 406 ? 15.122 8.128 -49.805 1.00 93.88 406 PRO A C 1
ATOM 3264 O O . PRO A 1 406 ? 14.304 8.058 -48.906 1.00 93.88 406 PRO A O 1
ATOM 3267 N N . PHE A 1 407 ? 14.895 7.616 -51.020 1.00 92.94 407 PHE A N 1
ATOM 3268 C CA . PHE A 1 407 ? 13.639 6.964 -51.407 1.00 92.94 407 PHE A CA 1
ATOM 3269 C C . PHE A 1 407 ? 13.375 5.653 -50.647 1.00 92.94 407 PHE A C 1
ATOM 3271 O O . PHE A 1 407 ? 12.232 5.374 -50.305 1.00 92.94 407 PHE A O 1
ATOM 3278 N N . GLU A 1 408 ? 14.416 4.862 -50.376 1.00 91.75 408 GLU A N 1
ATOM 3279 C CA . GLU A 1 408 ? 14.294 3.612 -49.615 1.00 91.75 408 GLU A CA 1
ATOM 3280 C C . GLU A 1 408 ? 13.972 3.893 -48.139 1.00 91.75 408 GLU A C 1
ATOM 3282 O O . GLU A 1 408 ? 13.087 3.253 -47.580 1.00 91.75 408 GLU A O 1
ATOM 3287 N N . ILE A 1 409 ? 14.607 4.906 -47.534 1.00 93.19 409 ILE A N 1
ATOM 3288 C CA . ILE A 1 409 ? 14.277 5.361 -46.172 1.00 93.19 409 ILE A CA 1
ATOM 3289 C C . ILE A 1 409 ? 12.848 5.915 -46.087 1.00 93.19 409 ILE A C 1
ATOM 3291 O O . ILE A 1 409 ? 12.117 5.556 -45.168 1.00 93.19 409 ILE A O 1
ATOM 3295 N N . ASP A 1 410 ? 12.447 6.762 -47.042 1.00 93.25 410 ASP A N 1
ATOM 3296 C CA . ASP A 1 410 ? 11.102 7.360 -47.109 1.00 93.25 410 ASP A CA 1
ATOM 3297 C C . ASP A 1 410 ? 10.026 6.260 -47.128 1.00 93.25 410 ASP A C 1
ATOM 3299 O O . ASP A 1 410 ? 9.105 6.266 -46.316 1.00 93.25 410 ASP A O 1
ATOM 3303 N N . ALA A 1 411 ? 10.208 5.248 -47.986 1.00 90.12 411 ALA A N 1
ATOM 3304 C CA . ALA A 1 411 ? 9.291 4.117 -48.112 1.00 90.12 411 ALA A CA 1
ATOM 3305 C C . ALA A 1 411 ? 9.227 3.234 -46.850 1.00 90.12 411 ALA A C 1
ATOM 3307 O O . ALA A 1 411 ? 8.141 2.791 -46.479 1.00 90.12 411 ALA A O 1
ATOM 3308 N N . LEU A 1 412 ? 10.360 2.992 -46.176 1.00 91.12 412 LEU A N 1
ATOM 3309 C CA . LEU A 1 412 ? 10.389 2.235 -44.917 1.00 91.12 412 LEU A CA 1
ATOM 3310 C C . LEU A 1 412 ? 9.663 2.979 -43.786 1.00 91.12 412 LEU A C 1
ATOM 3312 O O . LEU A 1 412 ? 8.959 2.352 -42.997 1.00 91.12 412 LEU A O 1
ATOM 3316 N N . ILE A 1 413 ? 9.802 4.306 -43.712 1.00 91.12 413 ILE A N 1
ATOM 3317 C CA . ILE A 1 413 ? 9.122 5.126 -42.699 1.00 91.12 413 ILE A CA 1
ATOM 3318 C C . ILE A 1 413 ? 7.619 5.224 -42.997 1.00 91.12 413 ILE A C 1
ATOM 3320 O O . ILE A 1 413 ? 6.817 4.999 -42.093 1.00 91.12 413 ILE A O 1
ATOM 3324 N N . GLU A 1 414 ? 7.216 5.478 -44.249 1.00 89.31 414 GLU A N 1
ATOM 3325 C CA . GLU A 1 414 ? 5.795 5.482 -44.648 1.00 89.31 414 GLU A CA 1
ATOM 3326 C C . GLU A 1 414 ? 5.118 4.114 -44.441 1.00 89.31 414 GLU A C 1
ATOM 3328 O O . GLU A 1 414 ? 3.933 4.060 -44.109 1.00 89.31 414 GLU A O 1
ATOM 3333 N N . GLY A 1 415 ? 5.858 3.012 -44.611 1.00 84.00 415 GLY A N 1
ATOM 3334 C CA . GLY A 1 415 ? 5.373 1.650 -44.369 1.00 84.00 415 GLY A CA 1
ATOM 3335 C C . GLY A 1 415 ? 5.335 1.221 -42.896 1.00 84.00 415 GLY A C 1
ATOM 3336 O O . GLY A 1 415 ? 4.739 0.191 -42.591 1.00 84.00 415 GLY A O 1
ATOM 3337 N N . GLY A 1 416 ? 5.961 1.975 -41.983 1.00 86.94 416 GLY A N 1
ATOM 3338 C CA . GLY A 1 416 ? 6.165 1.546 -40.591 1.00 86.94 416 GLY A CA 1
ATOM 3339 C C . GLY A 1 416 ? 7.179 0.400 -40.432 1.00 86.94 416 GLY A C 1
ATOM 3340 O O . GLY A 1 416 ? 7.206 -0.255 -39.394 1.00 86.94 416 GLY A O 1
ATOM 3341 N N . GLU A 1 417 ? 8.005 0.154 -41.453 1.00 88.69 417 GLU A N 1
ATOM 3342 C CA . GLU A 1 417 ? 9.009 -0.919 -41.517 1.00 88.69 417 GLU A CA 1
ATOM 3343 C C . GLU A 1 417 ? 10.437 -0.428 -41.197 1.00 88.69 417 GLU A C 1
ATOM 3345 O O . GLU A 1 417 ? 11.381 -1.220 -41.183 1.00 88.69 417 GLU A O 1
ATOM 3350 N N . TYR A 1 418 ? 10.631 0.872 -40.940 1.00 87.69 418 TYR A N 1
ATOM 3351 C CA . TYR A 1 418 ? 11.927 1.412 -40.520 1.00 87.69 418 TYR A CA 1
ATOM 3352 C C . TYR A 1 418 ? 12.293 0.921 -39.113 1.00 87.69 418 TYR A C 1
ATOM 3354 O O . TYR A 1 418 ? 11.686 1.322 -38.121 1.00 87.69 418 TYR A O 1
ATOM 3362 N N . VAL A 1 419 ? 13.324 0.078 -39.031 1.00 81.25 419 VAL A N 1
ATOM 3363 C CA . VAL A 1 419 ? 13.884 -0.431 -37.774 1.00 81.25 419 VAL A CA 1
ATOM 3364 C C . VAL A 1 419 ? 15.273 0.184 -37.563 1.00 81.25 419 VAL A C 1
ATOM 3366 O O . VAL A 1 419 ? 16.159 -0.056 -38.388 1.00 81.25 419 VAL A O 1
ATOM 3369 N N . PRO A 1 420 ? 15.496 0.955 -36.482 1.00 81.62 420 PRO A N 1
ATOM 3370 C CA . PRO A 1 420 ? 16.817 1.482 -36.143 1.00 81.62 420 PRO A CA 1
ATOM 3371 C C . PRO A 1 420 ? 17.794 0.352 -35.799 1.00 81.62 420 PRO A C 1
ATOM 3373 O O . PRO A 1 420 ? 17.404 -0.673 -35.235 1.00 81.62 420 PRO A O 1
ATOM 3376 N N . GLU A 1 421 ? 19.076 0.537 -36.105 1.00 77.50 421 GLU A N 1
ATOM 3377 C CA . GLU A 1 421 ? 20.096 -0.471 -35.810 1.00 77.50 421 GLU A CA 1
ATOM 3378 C C . GLU A 1 421 ? 20.337 -0.581 -34.298 1.00 77.50 421 GLU A C 1
ATOM 3380 O O . GLU A 1 421 ? 20.577 0.406 -33.605 1.00 77.50 421 GLU A O 1
ATOM 3385 N N . LEU A 1 422 ? 20.309 -1.809 -33.783 1.00 66.00 422 LEU A N 1
ATOM 3386 C CA . LEU A 1 422 ? 20.735 -2.114 -32.418 1.00 66.00 422 LEU A CA 1
ATOM 3387 C C . LEU A 1 422 ? 22.254 -2.338 -32.386 1.00 66.00 422 LEU A C 1
ATOM 3389 O O . LEU A 1 422 ? 22.793 -2.875 -33.359 1.00 66.00 422 LEU A O 1
ATOM 3393 N N . PRO A 1 423 ? 22.951 -1.970 -31.292 1.00 64.31 423 PRO A N 1
ATOM 3394 C CA . PRO A 1 423 ? 24.388 -2.198 -31.169 1.00 64.31 423 PRO A CA 1
ATOM 3395 C C . PRO A 1 423 ? 24.731 -3.682 -31.395 1.00 64.31 423 PRO A C 1
ATOM 3397 O O . PRO A 1 423 ? 23.966 -4.562 -30.984 1.00 64.31 423 PRO A O 1
ATOM 3400 N N . PRO A 1 424 ? 25.863 -3.989 -32.057 1.00 56.75 424 PRO A N 1
ATOM 3401 C CA . PRO A 1 424 ? 26.183 -5.350 -32.457 1.00 56.75 424 PRO A CA 1
ATOM 3402 C C . PRO A 1 424 ? 26.429 -6.218 -31.222 1.00 56.75 424 PRO A C 1
ATOM 3404 O O . PRO A 1 424 ? 27.366 -5.998 -30.461 1.00 56.75 424 PRO A O 1
ATOM 3407 N N . VAL A 1 425 ? 25.577 -7.223 -31.041 1.00 55.84 425 VAL A N 1
ATOM 3408 C CA . VAL A 1 425 ? 25.677 -8.192 -29.949 1.00 55.84 425 VAL A CA 1
ATOM 3409 C C . VAL A 1 425 ? 26.766 -9.212 -30.275 1.00 55.84 425 VAL A C 1
ATOM 3411 O O . VAL A 1 425 ? 26.665 -9.897 -31.297 1.00 55.84 425 VAL A O 1
ATOM 3414 N N . ASP A 1 426 ? 27.763 -9.382 -29.400 1.00 63.72 426 ASP A N 1
ATOM 3415 C CA . ASP A 1 426 ? 28.699 -10.504 -29.523 1.00 63.72 426 ASP A CA 1
ATOM 3416 C C . ASP A 1 426 ? 27.993 -11.820 -29.161 1.00 63.72 426 ASP A C 1
ATOM 3418 O O . ASP A 1 426 ? 27.870 -12.229 -28.003 1.00 63.72 426 ASP A O 1
ATOM 3422 N N . ALA A 1 427 ? 27.490 -12.486 -30.199 1.00 62.09 427 ALA A N 1
ATOM 3423 C CA . ALA A 1 427 ? 26.802 -13.764 -30.088 1.00 62.09 427 ALA A CA 1
ATOM 3424 C C . ALA A 1 427 ? 27.705 -14.897 -29.561 1.00 62.09 427 ALA A C 1
ATOM 3426 O O . ALA A 1 427 ? 27.179 -15.913 -29.106 1.00 62.09 427 ALA A O 1
ATOM 3427 N N . THR A 1 428 ? 29.032 -14.735 -29.607 1.00 70.38 428 THR A N 1
ATOM 3428 C CA . THR A 1 428 ? 30.000 -15.715 -29.093 1.00 70.38 428 THR A CA 1
ATOM 3429 C C . THR A 1 428 ? 29.967 -15.726 -27.570 1.00 70.38 428 THR A C 1
ATOM 3431 O O . THR A 1 428 ? 29.730 -16.771 -26.967 1.00 70.38 428 THR A O 1
ATOM 3434 N N . ILE A 1 429 ? 30.095 -14.546 -26.953 1.00 77.62 429 ILE A N 1
ATOM 3435 C CA . ILE A 1 429 ? 30.132 -14.385 -25.493 1.00 77.62 429 ILE A CA 1
ATOM 3436 C C . ILE A 1 429 ? 28.800 -14.811 -24.866 1.00 77.62 429 ILE A C 1
ATOM 3438 O O . ILE A 1 429 ? 28.795 -15.523 -23.866 1.00 77.62 429 ILE A O 1
ATOM 3442 N N . LEU A 1 430 ? 27.660 -14.469 -25.480 1.00 79.44 430 LEU A N 1
ATOM 3443 C CA . LEU A 1 430 ? 26.353 -14.929 -24.989 1.00 79.44 430 LEU A CA 1
ATOM 3444 C C . LEU A 1 430 ? 26.171 -16.454 -25.085 1.00 79.44 430 LEU A C 1
ATOM 3446 O O . LEU A 1 430 ? 25.533 -17.046 -24.217 1.00 79.44 430 LEU A O 1
ATOM 3450 N N . ALA A 1 431 ? 26.718 -17.105 -26.117 1.00 78.31 431 ALA A N 1
ATOM 3451 C CA . ALA A 1 431 ? 26.669 -18.563 -26.225 1.00 78.31 431 ALA A CA 1
ATOM 3452 C C . ALA A 1 431 ? 27.556 -19.242 -25.166 1.00 78.31 431 ALA A C 1
ATOM 3454 O O . ALA A 1 431 ? 27.155 -20.251 -24.583 1.00 78.31 431 ALA A O 1
ATOM 3455 N N . GLU A 1 432 ? 28.731 -18.674 -24.884 1.00 84.12 432 GLU A N 1
ATOM 3456 C CA . GLU A 1 432 ? 29.614 -19.141 -23.811 1.00 84.12 432 GLU A CA 1
ATOM 3457 C C . GLU A 1 432 ? 29.003 -18.918 -22.421 1.00 84.12 432 GLU A C 1
ATOM 3459 O O . GLU A 1 432 ? 29.062 -19.827 -21.593 1.00 84.12 432 GLU A O 1
ATOM 3464 N N . LEU A 1 433 ? 28.361 -17.770 -22.182 1.00 88.62 433 LEU A N 1
ATOM 3465 C CA . LEU A 1 433 ? 27.660 -17.464 -20.933 1.00 88.62 433 LEU A CA 1
ATOM 3466 C C . LEU A 1 433 ? 26.484 -18.414 -20.689 1.00 88.62 433 LEU A C 1
ATOM 3468 O O . LEU A 1 433 ? 26.412 -18.997 -19.615 1.00 88.62 433 LEU A O 1
ATOM 3472 N N . ASN A 1 434 ? 25.616 -18.649 -21.678 1.00 84.88 434 ASN A N 1
ATOM 3473 C CA . ASN A 1 434 ? 24.495 -19.585 -21.522 1.00 84.88 434 ASN A CA 1
ATOM 3474 C C . ASN A 1 434 ? 24.980 -21.008 -21.188 1.00 84.88 434 ASN A C 1
ATOM 3476 O O . ASN A 1 434 ? 24.486 -21.637 -20.254 1.00 84.88 434 ASN A O 1
ATOM 3480 N N . ASN A 1 435 ? 26.001 -21.492 -21.905 1.00 84.38 435 ASN A N 1
ATOM 3481 C CA . ASN A 1 435 ? 26.635 -22.781 -21.621 1.00 84.38 435 ASN A CA 1
ATOM 3482 C C . ASN A 1 435 ? 27.266 -22.796 -20.213 1.00 84.38 435 ASN A C 1
ATOM 3484 O O . ASN A 1 435 ? 27.175 -23.788 -19.492 1.00 84.38 435 ASN A O 1
ATOM 3488 N N . TYR A 1 436 ? 27.878 -21.692 -19.777 1.00 89.06 436 TYR A N 1
ATOM 3489 C CA . TYR A 1 436 ? 28.399 -21.559 -18.416 1.00 89.06 436 TYR A CA 1
ATOM 3490 C C . TYR A 1 436 ? 27.274 -21.634 -17.367 1.00 89.06 436 TYR A C 1
ATOM 3492 O O . TYR A 1 436 ? 27.406 -22.396 -16.412 1.00 89.06 436 TYR A O 1
ATOM 3500 N N . THR A 1 437 ? 26.153 -20.932 -17.568 1.00 87.19 437 THR A N 1
ATOM 3501 C CA . THR A 1 437 ? 24.970 -20.948 -16.688 1.00 87.19 437 THR A CA 1
ATOM 3502 C C . THR A 1 437 ? 24.378 -22.352 -16.531 1.00 87.19 437 THR A C 1
ATOM 3504 O O . THR A 1 437 ? 24.136 -22.792 -15.404 1.00 87.19 437 THR A O 1
ATOM 3507 N N . GLU A 1 438 ? 24.209 -23.098 -17.629 1.00 83.19 438 GLU A N 1
ATOM 3508 C CA . GLU A 1 438 ? 23.720 -24.486 -17.588 1.00 83.19 438 GLU A CA 1
ATOM 3509 C C . GLU A 1 438 ? 24.687 -25.423 -16.843 1.00 83.19 438 GLU A C 1
ATOM 3511 O O . GLU A 1 438 ? 24.272 -26.217 -15.993 1.00 83.19 438 GLU A O 1
ATOM 3516 N N . ASN A 1 439 ? 25.995 -25.316 -17.108 1.00 83.56 439 ASN A N 1
ATOM 3517 C CA . ASN A 1 439 ? 27.004 -26.114 -16.403 1.00 83.56 439 ASN A CA 1
ATOM 3518 C C . ASN A 1 439 ? 27.088 -25.754 -14.910 1.00 83.56 439 ASN A C 1
ATOM 3520 O O . ASN A 1 439 ? 27.257 -26.644 -14.073 1.00 83.56 439 ASN A O 1
ATOM 3524 N N . HIS A 1 440 ? 26.937 -24.472 -14.570 1.00 90.06 440 HIS A N 1
ATOM 3525 C CA . HIS A 1 440 ? 26.904 -23.982 -13.196 1.00 90.06 440 HIS A CA 1
ATOM 3526 C C . HIS A 1 440 ? 25.711 -24.559 -12.425 1.00 90.06 440 HIS A C 1
ATOM 3528 O O . HIS A 1 440 ? 25.913 -25.125 -11.353 1.00 90.06 440 HIS A O 1
ATOM 3534 N N . ARG A 1 441 ? 24.493 -24.521 -12.991 1.00 84.69 441 ARG A N 1
ATOM 3535 C CA . ARG A 1 441 ? 23.296 -25.158 -12.402 1.00 84.69 441 ARG A CA 1
ATOM 3536 C C . ARG A 1 441 ? 23.561 -26.611 -12.013 1.00 84.69 441 ARG A C 1
ATOM 3538 O O . ARG A 1 441 ? 23.354 -27.004 -10.868 1.00 84.69 441 ARG A O 1
ATOM 3545 N N . ASN A 1 442 ? 24.061 -27.401 -12.964 1.00 82.00 442 ASN A N 1
ATOM 3546 C CA . ASN A 1 442 ? 24.333 -28.824 -12.754 1.00 82.00 442 ASN A CA 1
ATOM 3547 C C . ASN A 1 442 ? 25.398 -29.057 -11.670 1.00 82.00 442 ASN A C 1
ATOM 3549 O O . ASN A 1 442 ? 25.276 -29.980 -10.869 1.00 82.00 442 ASN A O 1
ATOM 3553 N N . LYS A 1 443 ? 26.426 -28.203 -11.617 1.00 85.12 443 LYS A N 1
ATOM 3554 C CA . LYS A 1 443 ? 27.489 -28.246 -10.605 1.00 85.12 443 LYS A CA 1
ATOM 3555 C C . LYS A 1 443 ? 26.975 -27.909 -9.202 1.00 85.12 443 LYS A C 1
ATOM 3557 O O . LYS A 1 443 ? 27.316 -28.622 -8.261 1.00 85.12 443 LYS A O 1
ATOM 3562 N N . ILE A 1 444 ? 26.164 -26.860 -9.051 1.00 84.88 444 ILE A N 1
ATOM 3563 C CA . ILE A 1 444 ? 25.633 -26.455 -7.741 1.00 84.88 444 ILE A CA 1
ATOM 3564 C C . ILE A 1 444 ? 24.627 -27.482 -7.207 1.00 84.88 444 ILE A C 1
ATOM 3566 O O . ILE A 1 444 ? 24.763 -27.887 -6.057 1.00 84.88 444 ILE A O 1
ATOM 3570 N N . ASN A 1 445 ? 23.739 -28.018 -8.054 1.00 77.06 445 ASN A N 1
ATOM 3571 C CA . ASN A 1 445 ? 22.798 -29.090 -7.685 1.00 77.06 445 ASN A CA 1
ATOM 3572 C C . ASN A 1 445 ? 23.478 -30.390 -7.205 1.00 77.06 445 ASN A C 1
ATOM 3574 O O . ASN A 1 445 ? 22.859 -31.199 -6.514 1.00 77.06 445 ASN A O 1
ATOM 3578 N N . LEU A 1 446 ? 24.736 -30.630 -7.596 1.00 77.31 446 LEU A N 1
ATOM 3579 C CA . LEU A 1 446 ? 25.537 -31.743 -7.080 1.00 77.31 446 LEU A CA 1
ATOM 3580 C C . LEU A 1 446 ? 26.140 -31.406 -5.707 1.00 77.31 446 LEU A C 1
ATOM 3582 O O . LEU A 1 446 ? 26.086 -32.239 -4.804 1.00 77.31 446 LEU A O 1
ATOM 3586 N N . LEU A 1 447 ? 26.677 -30.191 -5.548 1.00 74.81 447 LEU A N 1
ATOM 3587 C CA . LEU A 1 447 ? 27.336 -29.717 -4.323 1.00 74.81 447 LEU A CA 1
ATOM 3588 C C . LEU A 1 447 ? 26.360 -29.451 -3.167 1.00 74.81 447 LEU A C 1
ATOM 3590 O O . LEU A 1 447 ? 26.718 -29.671 -2.012 1.00 74.81 447 LEU A O 1
ATOM 3594 N N . SER A 1 448 ? 25.127 -29.025 -3.451 1.00 65.44 448 SER A N 1
ATOM 3595 C CA . SER A 1 448 ? 24.092 -28.747 -2.440 1.00 65.44 448 SER A CA 1
ATOM 3596 C C . SER A 1 448 ? 23.741 -29.957 -1.562 1.00 65.44 448 SER A C 1
ATOM 3598 O O . SER A 1 448 ? 23.223 -29.783 -0.462 1.00 65.44 448 SER A O 1
ATOM 3600 N N . ASN A 1 449 ? 24.054 -31.177 -2.015 1.00 60.53 449 ASN A N 1
ATOM 3601 C CA . ASN A 1 449 ? 23.824 -32.414 -1.264 1.00 60.53 449 ASN A CA 1
ATOM 3602 C C . ASN A 1 449 ? 24.897 -32.696 -0.190 1.00 60.53 449 ASN A C 1
ATOM 3604 O O . ASN A 1 449 ? 24.681 -33.560 0.655 1.00 60.53 449 ASN A O 1
ATOM 3608 N N . GLU A 1 450 ? 26.048 -32.006 -0.206 1.00 68.00 450 GLU A N 1
ATOM 3609 C CA . GLU A 1 450 ? 27.115 -32.192 0.798 1.00 68.00 450 GLU A CA 1
ATOM 3610 C C . GLU A 1 450 ? 26.829 -31.414 2.099 1.00 68.00 450 GLU A C 1
ATOM 3612 O O . GLU A 1 450 ? 27.044 -31.926 3.201 1.00 68.00 450 GLU A O 1
ATOM 3617 N N . ARG A 1 451 ? 26.332 -30.175 1.979 1.00 78.44 451 ARG A N 1
ATOM 3618 C CA . ARG A 1 451 ? 25.924 -29.297 3.088 1.00 78.44 451 ARG A CA 1
ATOM 3619 C C . ARG A 1 451 ? 25.063 -28.162 2.538 1.00 78.44 451 ARG A C 1
ATOM 3621 O O . ARG A 1 451 ? 25.440 -27.536 1.553 1.00 78.44 451 ARG A O 1
ATOM 3628 N N . ASN A 1 452 ? 23.972 -27.819 3.220 1.00 85.00 452 ASN A N 1
ATOM 3629 C CA . ASN A 1 452 ? 23.268 -26.564 2.952 1.00 85.00 452 ASN A CA 1
ATOM 3630 C C . ASN A 1 452 ? 24.233 -25.386 3.224 1.00 85.00 452 ASN A C 1
ATOM 3632 O O . ASN A 1 452 ? 24.752 -25.259 4.340 1.00 85.00 452 ASN A O 1
ATOM 3636 N N . THR A 1 453 ? 24.464 -24.535 2.222 1.00 93.44 453 THR A N 1
ATOM 3637 C CA . THR A 1 453 ? 25.365 -23.375 2.279 1.00 93.44 453 THR A CA 1
ATOM 3638 C C . THR A 1 453 ? 24.593 -22.113 1.916 1.00 93.44 453 THR A C 1
ATOM 3640 O O . THR A 1 453 ? 24.125 -22.006 0.792 1.00 93.44 453 THR A O 1
ATOM 3643 N N . ILE A 1 454 ? 24.525 -21.133 2.819 1.00 95.00 454 ILE A N 1
ATOM 3644 C CA . ILE A 1 454 ? 23.880 -19.843 2.534 1.00 95.00 454 ILE A CA 1
ATOM 3645 C C . ILE A 1 454 ? 24.926 -18.836 2.033 1.00 95.00 454 ILE A C 1
ATOM 3647 O O . ILE A 1 454 ? 25.981 -18.670 2.655 1.00 95.00 454 ILE A O 1
ATOM 3651 N N . VAL A 1 455 ? 24.647 -18.144 0.928 1.00 97.12 455 VAL A N 1
ATOM 3652 C CA . VAL A 1 455 ? 25.477 -17.046 0.408 1.00 97.12 455 VAL A CA 1
ATOM 3653 C C . VAL A 1 455 ? 24.944 -15.719 0.942 1.00 97.12 455 VAL A C 1
ATOM 3655 O O . VAL A 1 455 ? 23.881 -15.252 0.545 1.00 97.12 455 VAL A O 1
ATOM 3658 N N . ILE A 1 456 ? 25.694 -15.108 1.856 1.00 97.19 456 ILE A N 1
ATOM 3659 C CA . ILE A 1 456 ? 25.409 -13.800 2.444 1.00 97.19 456 ILE A CA 1
ATOM 3660 C C . ILE A 1 456 ? 26.017 -12.712 1.547 1.00 97.19 456 ILE A C 1
ATOM 3662 O O . ILE A 1 456 ? 27.242 -12.571 1.450 1.00 97.19 456 ILE A O 1
ATOM 3666 N N . ASN A 1 457 ? 25.146 -11.937 0.904 1.00 97.19 457 ASN A N 1
ATOM 3667 C CA . ASN A 1 457 ? 25.468 -10.938 -0.111 1.00 97.19 457 ASN A CA 1
ATOM 3668 C C . ASN A 1 457 ? 25.400 -9.510 0.451 1.00 97.19 457 ASN A C 1
ATOM 3670 O O . ASN A 1 457 ? 24.326 -9.051 0.844 1.00 97.19 457 ASN A O 1
ATOM 3674 N N . ALA A 1 458 ? 26.521 -8.783 0.418 1.00 95.31 458 ALA A N 1
ATOM 3675 C CA . ALA A 1 458 ? 26.562 -7.367 0.782 1.00 95.31 458 ALA A CA 1
ATOM 3676 C C . ALA A 1 458 ? 26.352 -6.456 -0.440 1.00 95.31 458 ALA A C 1
ATOM 3678 O O . ALA A 1 458 ? 27.217 -6.367 -1.316 1.00 95.31 458 ALA A O 1
ATOM 3679 N N . PHE A 1 459 ? 25.247 -5.716 -0.471 1.00 94.25 459 PHE A N 1
ATOM 3680 C CA . PHE A 1 459 ? 24.944 -4.725 -1.504 1.00 94.25 459 PHE A CA 1
ATOM 3681 C C . PHE A 1 459 ? 25.304 -3.307 -1.055 1.00 94.25 459 PHE A C 1
ATOM 3683 O O . PHE A 1 459 ? 25.069 -2.931 0.089 1.00 94.25 459 PHE A O 1
ATOM 3690 N N . ALA A 1 460 ? 25.940 -2.558 -1.960 1.00 90.56 460 ALA A N 1
ATOM 3691 C CA . ALA A 1 460 ? 26.157 -1.105 -1.959 1.00 90.56 460 ALA A CA 1
ATOM 3692 C C . ALA A 1 460 ? 27.197 -0.747 -3.038 1.00 90.56 460 ALA A C 1
ATOM 3694 O O . ALA A 1 460 ? 28.075 -1.553 -3.383 1.00 90.56 460 ALA A O 1
ATOM 3695 N N . GLY A 1 461 ? 27.184 0.498 -3.501 1.00 85.50 461 GLY A N 1
ATOM 3696 C CA . GLY A 1 461 ? 28.228 1.090 -4.325 1.00 85.50 461 GLY A CA 1
ATOM 3697 C C . GLY A 1 461 ? 29.586 1.187 -3.608 1.00 85.50 461 GLY A C 1
ATOM 3698 O O . GLY A 1 461 ? 29.703 0.968 -2.392 1.00 85.50 461 GLY A O 1
ATOM 3699 N N . PRO A 1 462 ? 30.669 1.516 -4.331 1.00 83.56 462 PRO A N 1
ATOM 3700 C CA . PRO A 1 462 ? 32.027 1.525 -3.789 1.00 83.56 462 PRO A CA 1
ATOM 3701 C C . PRO A 1 462 ? 32.152 2.403 -2.537 1.00 83.56 462 PRO A C 1
ATOM 3703 O O . PRO A 1 462 ? 31.749 3.558 -2.530 1.00 83.56 462 PRO A O 1
ATOM 3706 N N . GLY A 1 463 ? 32.711 1.867 -1.452 1.00 80.00 463 GLY A N 1
ATOM 3707 C CA . GLY A 1 463 ? 33.029 2.656 -0.254 1.00 80.00 463 GLY A CA 1
ATOM 3708 C C . GLY A 1 463 ? 31.918 2.894 0.764 1.00 80.00 463 GLY A C 1
ATOM 3709 O O . GLY A 1 463 ? 32.085 3.759 1.614 1.00 80.00 463 GLY A O 1
ATOM 3710 N N . ALA A 1 464 ? 30.835 2.112 0.741 1.00 85.56 464 ALA A N 1
ATOM 3711 C CA . ALA A 1 464 ? 29.884 2.077 1.859 1.00 85.56 464 ALA A CA 1
ATOM 3712 C C . ALA A 1 464 ? 30.408 1.308 3.094 1.00 85.56 464 ALA A C 1
ATOM 3714 O O . ALA A 1 464 ? 29.878 1.470 4.184 1.00 85.56 464 ALA A O 1
ATOM 3715 N N . GLY A 1 465 ? 31.455 0.483 2.940 1.00 86.88 465 GLY A N 1
ATOM 3716 C CA . GLY A 1 465 ? 32.019 -0.343 4.021 1.00 86.88 465 GLY A CA 1
ATOM 3717 C C . GLY A 1 465 ? 31.794 -1.856 3.885 1.00 86.88 465 GLY A C 1
ATOM 3718 O O . GLY A 1 465 ? 32.054 -2.584 4.839 1.00 86.88 465 GLY A O 1
ATOM 3719 N N . LYS A 1 466 ? 31.362 -2.345 2.709 1.00 90.62 466 LYS A N 1
ATOM 3720 C CA . LYS A 1 466 ? 31.052 -3.767 2.437 1.00 90.62 466 LYS A CA 1
ATOM 3721 C C . LYS A 1 466 ? 32.092 -4.766 2.962 1.00 90.62 466 LYS A C 1
ATOM 3723 O O . LYS A 1 466 ? 31.752 -5.639 3.749 1.00 90.62 466 LYS A O 1
ATOM 3728 N N . THR A 1 467 ? 33.365 -4.605 2.582 1.00 91.00 467 THR A N 1
ATOM 3729 C CA . THR A 1 467 ? 34.473 -5.460 3.050 1.00 91.00 467 THR A CA 1
ATOM 3730 C C . THR A 1 467 ? 34.508 -5.557 4.585 1.00 91.00 467 THR A C 1
ATOM 3732 O O . THR A 1 467 ? 34.698 -6.637 5.134 1.00 91.00 467 THR A O 1
ATOM 3735 N N . THR A 1 468 ? 34.305 -4.436 5.286 1.00 90.00 468 THR A N 1
ATOM 3736 C CA . THR A 1 468 ? 34.322 -4.371 6.755 1.00 90.00 468 THR A CA 1
ATOM 3737 C C . THR A 1 468 ? 33.145 -5.131 7.361 1.00 90.00 468 THR A C 1
ATOM 3739 O O . THR A 1 468 ? 33.362 -5.951 8.251 1.00 90.00 468 THR A O 1
ATOM 3742 N N . SER A 1 469 ? 31.922 -4.918 6.857 1.00 91.50 469 SER A N 1
ATOM 3743 C CA . SER A 1 469 ? 30.735 -5.622 7.363 1.00 91.50 469 SER A CA 1
ATOM 3744 C C . SER A 1 469 ? 30.805 -7.127 7.098 1.00 91.50 469 SER A C 1
ATOM 3746 O O . SER A 1 469 ? 30.512 -7.912 7.994 1.00 91.50 469 SER A O 1
ATOM 3748 N N . CYS A 1 470 ? 31.299 -7.544 5.927 1.00 94.94 470 CYS A N 1
ATOM 3749 C CA . CYS A 1 470 ? 31.487 -8.959 5.597 1.00 94.94 470 CYS A CA 1
ATOM 3750 C C . CYS A 1 470 ? 32.464 -9.663 6.550 1.00 94.94 470 CYS A C 1
ATOM 3752 O O . CYS A 1 470 ? 32.203 -10.780 6.997 1.00 94.94 470 CYS A O 1
ATOM 3754 N N . LEU A 1 471 ? 33.585 -9.011 6.878 1.00 94.94 471 LEU A N 1
ATOM 3755 C CA . LEU A 1 471 ? 34.571 -9.548 7.819 1.00 94.94 471 LEU A CA 1
ATOM 3756 C C . LEU A 1 471 ? 34.007 -9.650 9.242 1.00 94.94 471 LEU A C 1
ATOM 3758 O O . LEU A 1 471 ? 34.255 -10.648 9.917 1.00 94.94 471 LEU A O 1
ATOM 3762 N N . GLU A 1 472 ? 33.235 -8.656 9.688 1.00 93.31 472 GLU A N 1
ATOM 3763 C CA . GLU A 1 472 ? 32.636 -8.639 11.027 1.00 93.31 472 GLU A CA 1
ATOM 3764 C C . GLU A 1 472 ? 31.499 -9.680 11.161 1.00 93.31 472 GLU A C 1
ATOM 3766 O O . GLU A 1 472 ? 31.438 -10.402 12.159 1.00 93.31 472 GLU A O 1
ATOM 3771 N N . ILE A 1 473 ? 30.666 -9.861 10.125 1.00 94.75 473 ILE A N 1
ATOM 3772 C CA . ILE A 1 473 ? 29.657 -10.937 10.049 1.00 94.75 473 ILE A CA 1
ATOM 3773 C C . ILE A 1 473 ? 30.336 -12.314 10.063 1.00 94.75 473 ILE A C 1
ATOM 3775 O O . ILE A 1 473 ? 29.980 -13.171 10.874 1.00 94.75 473 ILE A O 1
ATOM 3779 N N . ALA A 1 474 ? 31.359 -12.526 9.225 1.00 96.69 474 ALA A N 1
ATOM 3780 C CA . ALA A 1 474 ? 32.089 -13.793 9.176 1.00 96.69 474 ALA A CA 1
ATOM 3781 C C . ALA A 1 474 ? 32.800 -14.116 10.505 1.00 96.69 474 ALA A C 1
ATOM 3783 O O . ALA A 1 474 ? 32.846 -15.277 10.916 1.00 96.69 474 ALA A O 1
ATOM 3784 N N . GLU A 1 475 ? 33.322 -13.105 11.211 1.00 96.56 475 GLU A N 1
ATOM 3785 C CA . GLU A 1 475 ? 33.876 -13.265 12.559 1.00 96.56 475 GLU A CA 1
ATOM 3786 C C . GLU A 1 475 ? 32.802 -13.726 13.558 1.00 96.56 475 GLU A C 1
ATOM 3788 O O . GLU A 1 475 ? 33.032 -14.673 14.317 1.00 96.56 475 GLU A O 1
ATOM 3793 N N . LYS A 1 476 ? 31.630 -13.077 13.558 1.00 95.38 476 LYS A N 1
ATOM 3794 C CA . LYS A 1 476 ? 30.518 -13.393 14.468 1.00 95.38 476 LYS A CA 1
ATOM 3795 C C . LYS A 1 476 ? 29.953 -14.794 14.208 1.00 95.38 476 LYS A C 1
ATOM 3797 O O . LYS A 1 476 ? 29.838 -15.565 15.158 1.00 95.38 476 LYS A O 1
ATOM 3802 N N . LEU A 1 477 ? 29.723 -15.180 12.951 1.00 96.69 477 LEU A N 1
ATOM 3803 C CA . LEU A 1 477 ? 29.260 -16.529 12.592 1.00 96.69 477 LEU A CA 1
ATOM 3804 C C . LEU A 1 477 ? 30.278 -17.618 12.985 1.00 96.69 477 LEU A C 1
ATOM 3806 O O . LEU A 1 477 ? 29.908 -18.596 13.639 1.00 96.69 477 LEU A O 1
ATOM 3810 N N . LYS A 1 478 ? 31.580 -17.418 12.706 1.00 96.75 478 LYS A N 1
ATOM 3811 C CA . LYS A 1 478 ? 32.644 -18.333 13.176 1.00 96.75 478 LYS A CA 1
ATOM 3812 C C . LYS A 1 478 ? 32.683 -18.437 14.709 1.00 96.75 478 LYS A C 1
ATOM 3814 O O . LYS A 1 478 ? 32.903 -19.526 15.235 1.00 96.75 478 LYS A O 1
ATOM 3819 N N . LYS A 1 479 ? 32.464 -17.335 15.442 1.00 93.94 479 LYS A N 1
ATOM 3820 C CA . LYS A 1 479 ? 32.393 -17.323 16.920 1.00 93.94 479 LYS A CA 1
ATOM 3821 C C . LYS A 1 479 ? 31.197 -18.100 17.475 1.00 93.94 479 LYS A C 1
ATOM 3823 O O . LYS A 1 479 ? 31.317 -18.651 18.566 1.00 93.94 479 LYS A O 1
ATOM 3828 N N . GLN A 1 480 ? 30.084 -18.153 16.743 1.00 93.06 480 GLN A N 1
ATOM 3829 C CA . GLN A 1 480 ? 28.910 -18.960 17.099 1.00 93.06 480 GLN A CA 1
ATOM 3830 C C . GLN A 1 480 ? 29.049 -20.447 16.714 1.00 93.06 480 GLN A C 1
ATOM 3832 O O . GLN A 1 480 ? 28.224 -21.261 17.109 1.00 93.06 480 GLN A O 1
ATOM 3837 N N . GLY A 1 481 ? 30.130 -20.828 16.022 1.00 93.00 481 GLY A N 1
ATOM 3838 C CA . GLY A 1 481 ? 30.467 -22.220 15.705 1.00 93.00 481 GLY A CA 1
ATOM 3839 C C . GLY A 1 481 ? 30.205 -22.635 14.256 1.00 93.00 481 GLY A C 1
ATOM 3840 O O . GLY A 1 481 ? 30.565 -23.751 13.883 1.00 93.00 481 GLY A O 1
ATOM 3841 N N . PHE A 1 482 ? 29.648 -21.749 13.427 1.00 95.56 482 PHE A N 1
ATOM 3842 C CA . PHE A 1 482 ? 29.395 -22.031 12.016 1.00 95.56 482 PHE A CA 1
ATOM 3843 C C . PHE A 1 482 ? 30.685 -22.023 11.189 1.00 95.56 482 PHE A C 1
ATOM 3845 O O . PHE A 1 482 ? 31.527 -21.120 11.290 1.00 95.56 482 PHE A O 1
ATOM 3852 N N . VAL A 1 483 ? 30.817 -22.999 10.292 1.00 96.69 483 VAL A N 1
ATOM 3853 C CA . VAL A 1 483 ? 31.874 -23.038 9.281 1.00 96.69 483 VAL A CA 1
ATOM 3854 C C . VAL A 1 483 ? 31.554 -21.962 8.247 1.00 96.69 483 VAL A C 1
ATOM 3856 O O . VAL A 1 483 ? 30.758 -22.178 7.347 1.00 96.69 483 VAL A O 1
ATOM 3859 N N . THR A 1 484 ? 32.141 -20.780 8.394 1.00 97.44 484 THR A N 1
ATOM 3860 C CA . THR A 1 484 ? 31.866 -19.619 7.529 1.00 97.44 484 THR A CA 1
ATOM 3861 C C . THR A 1 484 ? 33.127 -19.198 6.798 1.00 97.44 484 THR A C 1
ATOM 3863 O O . THR A 1 484 ? 34.169 -19.143 7.442 1.00 97.44 484 THR A O 1
ATOM 3866 N N . GLU A 1 485 ? 33.074 -18.850 5.515 1.00 98.00 485 GLU A N 1
ATOM 3867 C CA . GLU A 1 485 ? 34.231 -18.315 4.777 1.00 98.00 485 GLU A CA 1
ATOM 3868 C C . GLU A 1 485 ? 33.905 -16.997 4.062 1.00 98.00 485 GLU A C 1
ATOM 3870 O O . GLU A 1 485 ? 32.776 -16.767 3.638 1.00 98.00 485 GLU A O 1
ATOM 3875 N N . TYR A 1 486 ? 34.906 -16.120 3.949 1.00 97.88 486 TYR A N 1
ATOM 3876 C CA . TYR A 1 486 ? 34.774 -14.807 3.311 1.00 97.88 486 TYR A CA 1
ATOM 3877 C C . TYR A 1 486 ? 35.356 -14.826 1.890 1.00 97.88 486 TYR A C 1
ATOM 3879 O O . TYR A 1 486 ? 36.494 -15.258 1.683 1.00 97.88 486 TYR A O 1
ATOM 3887 N N . VAL A 1 487 ? 34.591 -14.326 0.917 1.00 97.31 487 VAL A N 1
ATOM 3888 C CA . VAL A 1 487 ? 34.986 -14.225 -0.495 1.00 97.31 487 VAL A CA 1
ATOM 3889 C C . VAL A 1 487 ? 35.049 -12.758 -0.916 1.00 97.31 487 VAL A C 1
ATOM 3891 O O . VAL A 1 487 ? 34.024 -12.094 -1.061 1.00 97.31 487 VAL A O 1
ATOM 3894 N N . GLN A 1 488 ? 36.272 -12.279 -1.141 1.00 94.50 488 GLN A N 1
ATOM 3895 C CA . GLN A 1 488 ? 36.568 -10.909 -1.558 1.00 94.50 488 GLN A CA 1
ATOM 3896 C C . GLN A 1 488 ? 36.293 -10.662 -3.052 1.00 94.50 488 GLN A C 1
ATOM 3898 O O . GLN A 1 488 ? 36.660 -11.481 -3.900 1.00 94.50 488 GLN A O 1
ATOM 3903 N N . GLU A 1 489 ? 35.757 -9.475 -3.347 1.00 93.00 489 GLU A N 1
ATOM 3904 C CA . GLU A 1 489 ? 35.615 -8.855 -4.670 1.00 93.00 489 GLU A CA 1
ATOM 3905 C C . GLU A 1 489 ? 36.884 -8.954 -5.539 1.00 93.00 489 GLU A C 1
ATOM 3907 O O . GLU A 1 489 ? 37.911 -8.323 -5.258 1.00 93.00 489 GLU A O 1
ATOM 3912 N N . TYR A 1 490 ? 36.790 -9.683 -6.658 1.00 93.50 490 TYR A N 1
ATOM 3913 C CA . TYR A 1 490 ? 37.888 -9.798 -7.624 1.00 93.50 490 TYR A CA 1
ATOM 3914 C C . TYR A 1 490 ? 38.233 -8.468 -8.321 1.00 93.50 490 TYR A C 1
ATOM 3916 O O . TYR A 1 490 ? 39.408 -8.165 -8.537 1.00 93.50 490 TYR A O 1
ATOM 3924 N N . ALA A 1 491 ? 37.242 -7.616 -8.611 1.00 88.06 491 ALA A N 1
ATOM 3925 C CA . ALA A 1 491 ? 37.474 -6.315 -9.252 1.00 88.06 491 ALA A CA 1
ATOM 3926 C C . ALA A 1 491 ? 38.444 -5.420 -8.450 1.00 88.06 491 ALA A C 1
ATOM 3928 O O . ALA A 1 491 ? 39.266 -4.708 -9.029 1.00 88.06 491 ALA A O 1
ATOM 3929 N N . LYS A 1 492 ? 38.423 -5.519 -7.115 1.00 87.44 492 LYS A N 1
ATOM 3930 C CA . LYS A 1 492 ? 39.343 -4.814 -6.211 1.00 87.44 492 LYS A CA 1
ATOM 3931 C C . LYS A 1 492 ? 40.792 -5.286 -6.372 1.00 87.44 492 LYS A C 1
ATOM 3933 O O . LYS A 1 492 ? 41.706 -4.468 -6.316 1.00 87.44 492 LYS A O 1
ATOM 3938 N N . GLU A 1 493 ? 41.020 -6.578 -6.618 1.00 89.81 493 GLU A N 1
ATOM 3939 C CA . GLU A 1 493 ? 42.354 -7.114 -6.940 1.00 89.81 493 GLU A CA 1
ATOM 3940 C C . GLU A 1 493 ? 42.862 -6.587 -8.286 1.00 89.81 493 GLU A C 1
ATOM 3942 O O . GLU A 1 493 ? 44.026 -6.208 -8.381 1.00 89.81 493 GLU A O 1
ATOM 3947 N N . LEU A 1 494 ? 41.993 -6.465 -9.298 1.00 89.00 494 LEU A N 1
ATOM 3948 C CA . LEU A 1 494 ? 42.360 -5.887 -10.598 1.00 89.00 494 LEU A CA 1
ATOM 3949 C C . LEU A 1 494 ? 42.805 -4.417 -10.494 1.00 89.00 494 LEU A C 1
ATOM 3951 O O . LEU A 1 494 ? 43.700 -4.002 -11.236 1.00 89.00 494 LEU A O 1
ATOM 3955 N N . VAL A 1 495 ? 42.247 -3.644 -9.552 1.00 85.12 495 VAL A N 1
ATOM 3956 C CA . VAL A 1 495 ? 42.731 -2.286 -9.238 1.00 85.12 495 VAL A CA 1
ATOM 3957 C C . VAL A 1 495 ? 44.140 -2.325 -8.635 1.00 85.12 495 VAL A C 1
ATOM 3959 O O . VAL A 1 495 ? 45.009 -1.583 -9.093 1.00 85.12 495 VAL A O 1
ATOM 3962 N N . TRP A 1 496 ? 44.404 -3.204 -7.660 1.00 83.69 496 TRP A N 1
ATOM 3963 C CA . TRP A 1 496 ? 45.738 -3.344 -7.046 1.00 83.69 496 TRP A CA 1
ATOM 3964 C C . TRP A 1 496 ? 46.803 -3.863 -8.023 1.00 83.69 496 TRP A C 1
ATOM 3966 O O . TRP A 1 496 ? 47.938 -3.388 -8.003 1.00 83.69 496 TRP A O 1
ATOM 3976 N N . ASP A 1 497 ? 46.424 -4.777 -8.917 1.00 88.38 497 ASP A N 1
ATOM 3977 C CA . ASP A 1 497 ? 47.255 -5.284 -10.016 1.00 88.38 497 ASP A CA 1
ATOM 3978 C C . ASP A 1 497 ? 47.468 -4.253 -11.145 1.00 88.38 497 ASP A C 1
ATOM 3980 O O . ASP A 1 497 ? 48.212 -4.521 -12.093 1.00 88.38 497 ASP A O 1
ATOM 3984 N N . ASN A 1 498 ? 46.817 -3.083 -11.073 1.00 81.69 498 ASN A N 1
ATOM 3985 C CA . ASN A 1 498 ? 46.818 -2.040 -12.102 1.00 81.69 498 ASN A CA 1
ATOM 3986 C C . ASN A 1 498 ? 46.358 -2.559 -13.488 1.00 81.69 498 ASN A C 1
ATOM 3988 O O . ASN A 1 498 ? 46.858 -2.135 -14.531 1.00 81.69 498 ASN A O 1
ATOM 3992 N N . LYS A 1 499 ? 45.379 -3.473 -13.505 1.00 82.50 499 LYS A N 1
ATOM 3993 C CA . LYS A 1 499 ? 44.737 -4.042 -14.708 1.00 82.50 499 LYS A CA 1
ATOM 3994 C C . LYS A 1 499 ? 43.427 -3.316 -15.036 1.00 82.50 499 LYS A C 1
ATOM 3996 O O . LYS A 1 499 ? 42.398 -3.940 -15.281 1.00 82.50 499 LYS A O 1
ATOM 4001 N N . LEU A 1 500 ? 43.460 -1.983 -15.020 1.00 80.25 500 LEU A N 1
ATOM 4002 C CA . LEU A 1 500 ? 42.262 -1.144 -15.169 1.00 80.25 500 LEU A CA 1
ATOM 4003 C C . LEU A 1 500 ? 41.558 -1.318 -16.527 1.00 80.25 500 LEU A C 1
ATOM 4005 O O . LEU A 1 500 ? 40.353 -1.102 -16.611 1.00 80.25 500 LEU A O 1
ATOM 4009 N N . ASP A 1 501 ? 42.275 -1.772 -17.558 1.00 73.56 501 ASP A N 1
ATOM 4010 C CA . ASP A 1 501 ? 41.709 -2.079 -18.880 1.00 73.56 501 ASP A CA 1
ATOM 4011 C C . ASP A 1 501 ? 40.638 -3.191 -18.826 1.00 73.56 501 ASP A C 1
ATOM 4013 O O . ASP A 1 501 ? 39.717 -3.196 -19.642 1.00 73.56 501 ASP A O 1
ATOM 4017 N N . LEU A 1 502 ? 40.710 -4.088 -17.830 1.00 76.56 502 LEU A N 1
ATOM 4018 C CA . LEU A 1 502 ? 39.708 -5.132 -17.568 1.00 76.56 502 LEU A CA 1
ATOM 4019 C C . LEU A 1 502 ? 38.482 -4.613 -16.791 1.00 76.56 502 LEU A C 1
ATOM 4021 O O . LEU A 1 502 ? 37.507 -5.333 -16.630 1.00 76.56 502 LEU A O 1
ATOM 4025 N N . LEU A 1 503 ? 38.504 -3.366 -16.310 1.00 82.31 503 LEU A N 1
ATOM 4026 C CA . LEU A 1 503 ? 37.391 -2.717 -15.599 1.00 82.31 503 LEU A CA 1
ATOM 4027 C C . LEU A 1 503 ? 36.655 -1.706 -16.500 1.00 82.31 503 LEU A C 1
ATOM 4029 O O . LEU A 1 503 ? 35.986 -0.784 -16.028 1.00 82.31 503 LEU A O 1
ATOM 4033 N N . ASN A 1 504 ? 36.787 -1.857 -17.821 1.00 78.62 504 ASN A N 1
ATOM 4034 C CA . ASN A 1 504 ? 36.159 -0.975 -18.803 1.00 78.62 504 ASN A CA 1
ATOM 4035 C C . ASN A 1 504 ? 34.618 -1.079 -18.813 1.00 78.62 504 ASN A C 1
ATOM 4037 O O . ASN A 1 504 ? 33.969 -0.085 -19.142 1.00 78.62 504 ASN A O 1
ATOM 4041 N N . GLY A 1 505 ? 34.047 -2.217 -18.398 1.00 79.38 505 GLY A N 1
ATOM 4042 C CA . GLY A 1 505 ? 32.610 -2.513 -18.402 1.00 79.38 505 GLY A CA 1
ATOM 4043 C C . GLY A 1 505 ? 32.090 -3.214 -19.665 1.00 79.38 505 GLY A C 1
ATOM 4044 O O . GLY A 1 505 ? 30.875 -3.222 -19.862 1.00 79.38 505 GLY A O 1
ATOM 4045 N N . SER A 1 506 ? 32.968 -3.763 -20.517 1.00 81.50 506 SER A N 1
ATOM 4046 C CA . SER A 1 506 ? 32.562 -4.555 -21.689 1.00 81.50 506 SER A CA 1
ATOM 4047 C C . SER A 1 506 ? 32.061 -5.948 -21.308 1.00 81.50 506 SER A C 1
ATOM 4049 O O . SER A 1 506 ? 32.438 -6.477 -20.258 1.00 81.50 506 SER A O 1
ATOM 4051 N N . MET A 1 507 ? 31.249 -6.571 -22.169 1.00 83.88 507 MET A N 1
ATOM 4052 C CA . MET A 1 507 ? 30.669 -7.894 -21.895 1.00 83.88 507 MET A CA 1
ATOM 4053 C C . MET A 1 507 ? 31.735 -8.986 -21.712 1.00 83.88 507 MET A C 1
ATOM 4055 O O . MET A 1 507 ? 31.625 -9.795 -20.797 1.00 83.88 507 MET A O 1
ATOM 4059 N N . GLU A 1 508 ? 32.801 -8.968 -22.522 1.00 82.44 508 GLU A N 1
ATOM 4060 C CA . GLU A 1 508 ? 33.946 -9.892 -22.413 1.00 82.44 508 GLU A CA 1
ATOM 4061 C C . GLU A 1 508 ? 34.604 -9.819 -21.027 1.00 82.44 508 GLU A C 1
ATOM 4063 O O . GLU A 1 508 ? 34.812 -10.833 -20.357 1.00 82.44 508 GLU A O 1
ATOM 4068 N N . ASN A 1 509 ? 34.884 -8.599 -20.566 1.00 87.31 509 ASN A N 1
ATOM 4069 C CA . ASN A 1 509 ? 35.565 -8.371 -19.300 1.00 87.31 509 ASN A CA 1
ATOM 4070 C C . ASN A 1 509 ? 34.651 -8.625 -18.100 1.00 87.31 509 ASN A C 1
ATOM 4072 O O . ASN A 1 509 ? 35.099 -9.217 -17.117 1.00 87.31 509 ASN A O 1
ATOM 4076 N N . GLN A 1 510 ? 33.370 -8.243 -18.175 1.00 91.62 510 GLN A N 1
ATOM 4077 C CA . GLN A 1 510 ? 32.416 -8.586 -17.122 1.00 91.62 510 GLN A CA 1
ATOM 4078 C C . GLN A 1 510 ? 32.208 -10.097 -17.024 1.00 91.62 510 GLN A C 1
ATOM 4080 O O . GLN A 1 510 ? 32.156 -10.607 -15.905 1.00 91.62 510 GLN A O 1
ATOM 4085 N N . PHE A 1 511 ? 32.193 -10.829 -18.143 1.00 92.75 511 PHE A N 1
ATOM 4086 C CA . PHE A 1 511 ? 32.102 -12.288 -18.109 1.00 92.75 511 PHE A CA 1
ATOM 4087 C C . PHE A 1 511 ? 33.348 -12.916 -17.473 1.00 92.75 511 PHE A C 1
ATOM 4089 O O . PHE A 1 511 ? 33.225 -13.783 -16.610 1.00 92.75 511 PHE A O 1
ATOM 4096 N N . ALA A 1 512 ? 34.548 -12.432 -17.808 1.00 88.12 512 ALA A N 1
ATOM 4097 C CA . ALA A 1 512 ? 35.788 -12.891 -17.179 1.00 88.12 512 ALA A CA 1
ATOM 4098 C C . ALA A 1 512 ? 35.823 -12.618 -15.658 1.00 88.12 512 ALA A C 1
ATOM 4100 O O . ALA A 1 512 ? 36.265 -13.470 -14.883 1.00 88.12 512 ALA A O 1
ATOM 4101 N N . ILE A 1 513 ? 35.320 -11.458 -15.214 1.00 93.75 513 ILE A N 1
ATOM 4102 C CA . ILE A 1 513 ? 35.183 -11.119 -13.787 1.00 93.75 513 ILE A CA 1
ATOM 4103 C C . ILE A 1 513 ? 34.171 -12.046 -13.101 1.00 93.75 513 ILE A C 1
ATOM 4105 O O . ILE A 1 513 ? 34.459 -12.566 -12.022 1.00 93.75 513 ILE A O 1
ATOM 4109 N N . LEU A 1 514 ? 33.020 -12.290 -13.736 1.00 95.19 514 LEU A N 1
ATOM 4110 C CA . LEU A 1 514 ? 31.969 -13.184 -13.246 1.00 95.19 514 LEU A CA 1
ATOM 4111 C C . LEU A 1 514 ? 32.493 -14.612 -13.049 1.00 95.19 514 LEU A C 1
ATOM 4113 O O . LEU A 1 514 ? 32.297 -15.196 -11.985 1.00 95.19 514 LEU A O 1
ATOM 4117 N N . GLN A 1 515 ? 33.208 -15.155 -14.038 1.00 93.44 515 GLN A N 1
ATOM 4118 C CA . GLN A 1 515 ? 33.769 -16.509 -13.987 1.00 93.44 515 GLN A CA 1
ATOM 4119 C C . GLN A 1 515 ? 34.735 -16.709 -12.811 1.00 93.44 515 GLN A C 1
ATOM 4121 O O . GLN A 1 515 ? 34.667 -17.736 -12.133 1.00 93.44 515 GLN A O 1
ATOM 4126 N N . GLU A 1 516 ? 35.627 -15.748 -12.551 1.00 94.62 516 GLU A N 1
ATOM 4127 C CA . GLU A 1 516 ? 36.571 -15.829 -11.429 1.00 94.62 516 GLU A CA 1
ATOM 4128 C C . GLU A 1 516 ? 35.878 -15.596 -10.076 1.00 94.62 516 GLU A C 1
ATOM 4130 O O . GLU A 1 516 ? 36.200 -16.279 -9.101 1.00 94.62 516 GLU A O 1
ATOM 4135 N N . GLN A 1 517 ? 34.883 -14.704 -10.005 1.00 96.06 517 GLN A N 1
ATOM 4136 C CA . GLN A 1 517 ? 34.095 -14.498 -8.785 1.00 96.06 517 GLN A CA 1
ATOM 4137 C C . GLN A 1 517 ? 33.297 -15.761 -8.409 1.00 96.06 517 GLN A C 1
ATOM 4139 O O . GLN A 1 517 ? 33.359 -16.205 -7.262 1.00 96.06 517 GLN A O 1
ATOM 4144 N N . LEU A 1 518 ? 32.631 -16.404 -9.375 1.00 95.19 518 LEU A N 1
ATOM 4145 C CA . LEU A 1 518 ? 31.899 -17.660 -9.159 1.00 95.19 518 LEU A CA 1
ATOM 4146 C C . LEU A 1 518 ? 32.841 -18.812 -8.801 1.00 95.19 518 LEU A C 1
ATOM 4148 O O . LEU A 1 518 ? 32.618 -19.500 -7.813 1.00 95.19 518 LEU A O 1
ATOM 4152 N N . ASN A 1 519 ? 33.979 -18.956 -9.486 1.00 94.12 519 ASN A N 1
ATOM 4153 C CA . ASN A 1 519 ? 35.012 -19.942 -9.135 1.00 94.12 519 ASN A CA 1
ATOM 4154 C C . ASN A 1 519 ? 35.447 -19.862 -7.649 1.00 94.12 519 ASN A C 1
ATOM 4156 O O . ASN A 1 519 ? 35.739 -20.886 -7.019 1.00 94.12 519 ASN A O 1
ATOM 4160 N N . ARG A 1 520 ? 35.450 -18.658 -7.054 1.00 95.62 520 ARG A N 1
ATOM 4161 C CA . ARG A 1 520 ? 35.760 -18.439 -5.629 1.00 95.62 520 ARG A CA 1
ATOM 4162 C C . ARG A 1 520 ? 34.632 -18.844 -4.676 1.00 95.62 520 ARG A C 1
ATOM 4164 O O . ARG A 1 520 ? 34.958 -19.267 -3.563 1.00 95.62 520 ARG A O 1
ATOM 4171 N N . ILE A 1 521 ? 33.372 -18.727 -5.103 1.00 96.06 521 ILE A N 1
ATOM 4172 C CA . ILE A 1 521 ? 32.158 -19.110 -4.360 1.00 96.06 521 ILE A CA 1
ATOM 4173 C C . ILE A 1 521 ? 31.923 -20.624 -4.491 1.00 96.06 521 ILE A C 1
ATOM 4175 O O . ILE A 1 521 ? 31.949 -21.343 -3.492 1.00 96.06 521 ILE A O 1
ATOM 4179 N N . ASP A 1 522 ? 31.827 -21.141 -5.718 1.00 93.69 522 ASP A N 1
ATOM 4180 C CA . ASP A 1 522 ? 31.546 -22.543 -6.058 1.00 93.69 522 ASP A CA 1
ATOM 4181 C C . ASP A 1 522 ? 32.455 -23.551 -5.352 1.00 93.69 522 ASP A C 1
ATOM 4183 O O . ASP A 1 522 ? 32.046 -24.658 -5.010 1.00 93.69 522 ASP A O 1
ATOM 4187 N N . ARG A 1 523 ? 33.737 -23.210 -5.169 1.00 93.06 523 ARG A N 1
ATOM 4188 C CA . ARG A 1 523 ? 34.701 -24.112 -4.518 1.00 93.06 523 ARG A CA 1
ATOM 4189 C C . ARG A 1 523 ? 34.363 -24.362 -3.041 1.00 93.06 523 ARG A C 1
ATOM 4191 O O . ARG A 1 523 ? 34.809 -25.381 -2.507 1.00 93.06 523 ARG A O 1
ATOM 4198 N N . LEU A 1 524 ? 33.617 -23.443 -2.416 1.00 94.75 524 LEU A N 1
ATOM 4199 C CA . LEU A 1 524 ? 33.169 -23.456 -1.020 1.00 94.75 524 LEU A CA 1
ATOM 4200 C C . LEU A 1 524 ? 31.715 -23.933 -0.872 1.00 94.75 524 LEU A C 1
ATOM 4202 O O . LEU A 1 524 ? 31.380 -24.490 0.173 1.00 94.75 524 LEU A O 1
ATOM 4206 N N . TYR A 1 525 ? 30.868 -23.728 -1.888 1.00 93.06 525 TYR A N 1
ATOM 4207 C CA . TYR A 1 525 ? 29.467 -24.157 -1.857 1.00 93.06 525 TYR A CA 1
ATOM 4208 C C . TYR A 1 525 ? 29.364 -25.675 -1.642 1.00 93.06 525 TYR A C 1
ATOM 4210 O O . TYR A 1 525 ? 30.170 -26.438 -2.184 1.00 93.06 525 TYR A O 1
ATOM 4218 N N . GLY A 1 526 ? 28.429 -26.103 -0.792 1.00 89.31 526 GLY A N 1
ATOM 4219 C CA . GLY A 1 526 ? 28.314 -27.488 -0.330 1.00 89.31 526 GLY A CA 1
ATOM 4220 C C . GLY A 1 526 ? 29.236 -27.866 0.838 1.00 89.31 526 GLY A C 1
ATOM 4221 O O . GLY A 1 526 ? 29.098 -28.945 1.398 1.00 89.31 526 GLY A O 1
ATOM 4222 N N . LYS A 1 527 ? 30.194 -27.016 1.244 1.00 92.06 527 LYS A N 1
ATOM 4223 C CA . LYS A 1 527 ? 31.260 -27.404 2.205 1.00 92.06 527 LYS A CA 1
ATOM 4224 C C . LYS A 1 527 ? 31.314 -26.555 3.467 1.00 92.06 527 LYS A C 1
ATOM 4226 O O . LYS A 1 527 ? 31.975 -26.930 4.436 1.00 92.06 527 LYS A O 1
ATOM 4231 N N . VAL A 1 528 ? 30.633 -25.414 3.461 1.00 94.69 528 VAL A N 1
ATOM 4232 C CA . VAL A 1 528 ? 30.590 -24.437 4.556 1.00 94.69 528 VAL A CA 1
ATOM 4233 C C . VAL A 1 528 ? 29.129 -24.100 4.878 1.00 94.69 528 VAL A C 1
ATOM 4235 O O . VAL A 1 528 ? 28.253 -24.286 4.039 1.00 94.69 528 VAL A O 1
ATOM 4238 N N . ASP A 1 529 ? 28.835 -23.640 6.089 1.00 94.75 529 ASP A N 1
ATOM 4239 C CA . ASP A 1 529 ? 27.489 -23.188 6.468 1.00 94.75 529 ASP A CA 1
ATOM 4240 C C . ASP A 1 529 ? 27.105 -21.885 5.769 1.00 94.75 529 ASP A C 1
ATOM 4242 O O . ASP A 1 529 ? 25.953 -21.726 5.358 1.00 94.75 529 ASP A O 1
ATOM 4246 N N . PHE A 1 530 ? 28.082 -20.982 5.649 1.00 97.50 530 PHE A N 1
ATOM 4247 C CA . PHE A 1 530 ? 27.917 -19.627 5.141 1.00 97.50 530 PHE A CA 1
ATOM 4248 C C . PHE A 1 530 ? 29.106 -19.204 4.268 1.00 97.50 530 PHE A C 1
ATOM 4250 O O . PHE A 1 530 ? 30.269 -19.407 4.632 1.00 97.50 530 PHE A O 1
ATOM 4257 N N . ILE A 1 531 ? 28.815 -18.552 3.145 1.00 98.25 531 ILE A N 1
ATOM 4258 C CA . ILE A 1 531 ? 29.784 -17.808 2.333 1.00 98.25 531 ILE A CA 1
ATOM 4259 C C . ILE A 1 531 ? 29.403 -16.335 2.434 1.00 98.25 531 ILE A C 1
ATOM 4261 O O . ILE A 1 531 ? 28.311 -15.970 2.022 1.00 98.25 531 ILE A O 1
ATOM 4265 N N . VAL A 1 532 ? 30.278 -15.482 2.961 1.00 97.94 532 VAL A N 1
ATOM 4266 C CA . VAL A 1 532 ? 30.023 -14.034 3.062 1.00 97.94 532 VAL A CA 1
ATOM 4267 C C . VAL A 1 532 ? 30.811 -13.320 1.969 1.00 97.94 532 VAL A C 1
ATOM 4269 O O . VAL A 1 532 ? 32.023 -13.524 1.873 1.00 97.94 532 VAL A O 1
ATOM 4272 N N . THR A 1 533 ? 30.171 -12.486 1.144 1.00 97.12 533 THR A N 1
ATOM 4273 C CA . THR A 1 533 ? 30.860 -11.791 0.043 1.00 97.12 533 THR A CA 1
ATOM 4274 C C . THR A 1 533 ? 30.511 -10.309 -0.081 1.00 97.12 533 THR A C 1
ATOM 4276 O O . THR A 1 533 ? 29.352 -9.908 0.015 1.00 97.12 533 THR A O 1
ATOM 4279 N N . ASP A 1 534 ? 31.542 -9.497 -0.353 1.00 93.94 534 ASP A N 1
ATOM 4280 C CA . ASP A 1 534 ? 31.406 -8.080 -0.707 1.00 93.94 534 ASP A CA 1
ATOM 4281 C C . ASP A 1 534 ? 31.252 -7.840 -2.220 1.00 93.94 534 ASP A C 1
ATOM 4283 O O . ASP A 1 534 ? 31.240 -6.691 -2.663 1.00 93.94 534 ASP A O 1
ATOM 4287 N N . SER A 1 535 ? 31.085 -8.910 -3.005 1.00 92.88 535 SER A N 1
ATOM 4288 C CA . SER A 1 535 ? 30.781 -8.874 -4.437 1.00 92.88 535 SER A CA 1
ATOM 4289 C C . SER A 1 535 ? 29.690 -9.901 -4.775 1.00 92.88 535 SER A C 1
ATOM 4291 O O . SER A 1 535 ? 29.995 -11.005 -5.238 1.00 92.88 535 SER A O 1
ATOM 4293 N N . PRO A 1 536 ? 28.410 -9.557 -4.520 1.00 93.88 536 PRO A N 1
ATOM 4294 C CA . PRO A 1 536 ? 27.267 -10.366 -4.934 1.00 93.88 536 PRO A CA 1
ATOM 4295 C C . PRO A 1 536 ? 27.264 -10.593 -6.445 1.00 93.88 536 PRO A C 1
ATOM 4297 O O . PRO A 1 536 ? 27.635 -9.700 -7.205 1.00 93.88 536 PRO A O 1
ATOM 4300 N N . VAL A 1 537 ? 26.773 -11.747 -6.899 1.00 93.56 537 VAL A N 1
ATOM 4301 C CA . VAL A 1 537 ? 26.744 -12.109 -8.332 1.00 93.56 537 VAL A CA 1
ATOM 4302 C C . VAL A 1 537 ? 26.032 -11.048 -9.184 1.00 93.56 537 VAL A C 1
ATOM 4304 O O . VAL A 1 537 ? 26.536 -10.664 -10.238 1.00 93.56 537 VAL A O 1
ATOM 4307 N N . LEU A 1 538 ? 24.917 -10.498 -8.689 1.00 92.31 538 LEU A N 1
ATOM 4308 C CA . LEU A 1 538 ? 24.139 -9.455 -9.371 1.00 92.31 538 LEU A CA 1
ATOM 4309 C C . LEU A 1 538 ? 24.923 -8.151 -9.612 1.00 92.31 538 LEU A C 1
ATOM 4311 O O . LEU A 1 538 ? 24.658 -7.460 -10.592 1.00 92.31 538 LEU A O 1
ATOM 4315 N N . LEU A 1 539 ? 25.937 -7.843 -8.791 1.00 90.75 539 LEU A N 1
ATOM 4316 C CA . LEU A 1 539 ? 26.772 -6.642 -8.938 1.00 90.75 539 LEU A CA 1
ATOM 4317 C C . LEU A 1 539 ? 27.516 -6.608 -10.287 1.00 90.75 539 LEU A C 1
ATOM 4319 O O . LEU A 1 539 ? 27.856 -5.537 -10.790 1.00 90.75 539 LEU A O 1
ATOM 4323 N N . ASN A 1 540 ? 27.751 -7.776 -10.896 1.00 93.19 540 ASN A N 1
ATOM 4324 C CA . ASN A 1 540 ? 28.353 -7.894 -12.222 1.00 93.19 540 ASN A CA 1
ATOM 4325 C C . ASN A 1 540 ? 27.487 -7.256 -13.324 1.00 93.19 540 ASN A C 1
ATOM 4327 O O . ASN A 1 540 ? 28.028 -6.620 -14.228 1.00 93.19 540 ASN A O 1
ATOM 4331 N N . ALA A 1 541 ? 26.158 -7.376 -13.222 1.00 89.12 541 ALA A N 1
ATOM 4332 C CA . ALA A 1 541 ? 25.228 -6.770 -14.171 1.00 89.12 541 ALA A CA 1
ATOM 4333 C C . ALA A 1 541 ? 25.221 -5.234 -14.058 1.00 89.12 541 ALA A C 1
ATOM 4335 O O . ALA A 1 541 ? 25.213 -4.553 -15.079 1.00 89.12 541 ALA A O 1
ATOM 4336 N N . THR A 1 542 ? 25.315 -4.685 -12.842 1.00 86.31 542 THR A N 1
ATOM 4337 C CA . THR A 1 542 ? 25.354 -3.230 -12.595 1.00 86.31 542 THR A CA 1
ATOM 4338 C C . THR A 1 542 ? 26.582 -2.551 -13.215 1.00 86.31 542 THR A C 1
ATOM 4340 O O . THR A 1 542 ? 26.501 -1.416 -13.671 1.00 86.31 542 THR A O 1
ATOM 4343 N N . TYR A 1 543 ? 27.730 -3.236 -13.285 1.00 83.88 543 TYR A N 1
ATOM 4344 C CA . TYR A 1 543 ? 28.947 -2.685 -13.904 1.00 83.88 543 TYR A CA 1
ATOM 4345 C C . TYR A 1 543 ? 29.077 -2.955 -15.415 1.00 83.88 543 TYR A C 1
ATOM 4347 O O . TYR A 1 543 ? 30.110 -2.625 -16.017 1.00 83.88 543 TYR A O 1
ATOM 4355 N N . LEU A 1 544 ? 28.059 -3.539 -16.050 1.00 84.31 544 LEU A N 1
ATOM 4356 C CA . LEU A 1 544 ? 28.011 -3.733 -17.495 1.00 84.31 544 LEU A CA 1
ATOM 4357 C C . LEU A 1 544 ? 27.586 -2.426 -18.189 1.00 84.31 544 LEU A C 1
ATOM 4359 O O . LEU A 1 544 ? 26.462 -1.960 -18.034 1.00 84.31 544 LEU A O 1
ATOM 4363 N N . LYS A 1 545 ? 28.480 -1.834 -18.990 1.00 77.69 545 LYS A N 1
ATOM 4364 C CA . LYS A 1 545 ? 28.187 -0.598 -19.750 1.00 77.69 545 LYS A CA 1
ATOM 4365 C C . LYS A 1 545 ? 27.566 -0.868 -21.119 1.00 77.69 545 LYS A C 1
ATOM 4367 O O . LYS A 1 545 ? 26.973 0.023 -21.722 1.00 77.69 545 LYS A O 1
ATOM 4372 N N . GLU A 1 546 ? 27.716 -2.088 -21.620 1.00 71.25 546 GLU A N 1
ATOM 4373 C CA . GLU A 1 546 ? 27.040 -2.573 -22.818 1.00 71.25 546 GLU A CA 1
ATOM 4374 C C . GLU A 1 546 ? 25.661 -3.098 -22.433 1.00 71.25 546 GLU A C 1
ATOM 4376 O O . GLU A 1 546 ? 25.547 -4.176 -21.858 1.00 71.25 546 GLU A O 1
ATOM 4381 N N . SER A 1 547 ? 24.593 -2.367 -22.746 1.00 67.31 547 SER A N 1
ATOM 4382 C CA . SER A 1 547 ? 23.265 -2.865 -22.396 1.00 67.31 547 SER A CA 1
ATOM 4383 C C . SER A 1 547 ? 22.936 -4.162 -23.136 1.00 67.31 547 SER A C 1
ATOM 4385 O O . SER A 1 547 ? 22.879 -4.201 -24.368 1.00 67.31 547 SER A O 1
ATOM 4387 N N . ASN A 1 548 ? 22.716 -5.231 -22.370 1.00 77.31 548 ASN A N 1
ATOM 4388 C CA . ASN A 1 548 ? 22.375 -6.536 -22.904 1.00 77.31 548 ASN A CA 1
ATOM 4389 C C . ASN A 1 548 ? 21.468 -7.313 -21.941 1.00 77.31 548 ASN A C 1
ATOM 4391 O O . ASN A 1 548 ? 21.925 -7.961 -21.003 1.00 77.31 548 ASN A O 1
ATOM 4395 N N . GLU A 1 549 ? 20.165 -7.290 -22.211 1.00 79.56 549 GLU A N 1
ATOM 4396 C CA . GLU A 1 549 ? 19.149 -7.957 -21.388 1.00 79.56 549 GLU A CA 1
ATOM 4397 C C . GLU A 1 549 ? 19.386 -9.473 -21.239 1.00 79.56 549 GLU A C 1
ATOM 4399 O O . GLU A 1 549 ? 19.092 -10.045 -20.193 1.00 79.56 549 GLU A O 1
ATOM 4404 N N . LYS A 1 550 ? 19.961 -10.136 -22.255 1.00 81.88 550 LYS A N 1
ATOM 4405 C CA . LYS A 1 550 ? 20.270 -11.576 -22.196 1.00 81.88 550 LYS A CA 1
ATOM 4406 C C . LYS A 1 550 ? 21.413 -11.868 -21.229 1.00 81.88 550 LYS A C 1
ATOM 4408 O O . LYS A 1 550 ? 21.327 -12.833 -20.478 1.00 81.88 550 LYS A O 1
ATOM 4413 N N . TYR A 1 551 ? 22.444 -11.022 -21.222 1.00 87.75 551 TYR A N 1
ATOM 4414 C CA . TYR A 1 551 ? 23.530 -11.105 -20.247 1.00 87.75 551 TYR A CA 1
ATOM 4415 C C . TYR A 1 551 ? 22.995 -10.915 -18.822 1.00 87.75 551 TYR A C 1
ATOM 4417 O O . TYR A 1 551 ? 23.243 -11.745 -17.952 1.00 87.75 551 TYR A O 1
ATOM 4425 N N . VAL A 1 552 ? 22.200 -9.861 -18.602 1.00 87.19 552 VAL A N 1
ATOM 4426 C CA . VAL A 1 552 ? 21.604 -9.553 -17.291 1.00 87.19 552 VAL A CA 1
ATOM 4427 C C . VAL A 1 552 ? 20.737 -10.716 -16.790 1.00 87.19 552 VAL A C 1
ATOM 4429 O O . VAL A 1 552 ? 20.914 -11.159 -15.656 1.00 87.19 552 VAL A O 1
ATOM 4432 N N . LYS A 1 553 ? 19.880 -11.283 -17.651 1.00 87.00 553 LYS A N 1
ATOM 4433 C CA . LYS A 1 553 ? 19.061 -12.463 -17.326 1.00 87.00 553 LYS A CA 1
ATOM 4434 C C . LYS A 1 553 ? 19.894 -13.696 -16.979 1.00 87.00 553 LYS A C 1
ATOM 4436 O O . LYS A 1 553 ? 19.575 -14.374 -16.010 1.00 87.00 553 LYS A O 1
ATOM 4441 N N . ALA A 1 554 ? 20.984 -13.960 -17.699 1.00 89.06 554 ALA A N 1
ATOM 4442 C CA . ALA A 1 554 ? 21.876 -15.071 -17.372 1.00 89.06 554 ALA A CA 1
ATOM 4443 C C . ALA A 1 554 ? 22.603 -14.871 -16.024 1.00 89.06 554 ALA A C 1
ATOM 4445 O O . ALA A 1 554 ? 22.778 -15.834 -15.282 1.00 89.06 554 ALA A O 1
ATOM 4446 N N . VAL A 1 555 ? 22.975 -13.637 -15.657 1.00 93.12 555 VAL A N 1
ATOM 4447 C CA . VAL A 1 555 ? 23.539 -13.326 -14.324 1.00 93.12 555 VAL A CA 1
ATOM 4448 C C . VAL A 1 555 ? 22.501 -13.523 -13.212 1.00 93.12 555 VAL A C 1
ATOM 4450 O O . VAL A 1 555 ? 22.828 -14.087 -12.167 1.00 93.12 555 VAL A O 1
ATOM 4453 N N . GLN A 1 556 ? 21.249 -13.116 -13.439 1.00 90.75 556 GLN A N 1
ATOM 4454 C CA . GLN A 1 556 ? 20.128 -13.346 -12.515 1.00 90.75 556 GLN A CA 1
ATOM 4455 C C . GLN A 1 556 ? 19.831 -14.847 -12.343 1.00 90.75 556 GLN A C 1
ATOM 4457 O O . GLN A 1 556 ? 19.661 -15.325 -11.223 1.00 90.75 556 GLN A O 1
ATOM 4462 N N . GLU A 1 557 ? 19.853 -15.609 -13.439 1.00 89.38 557 GLU A N 1
ATOM 4463 C CA . GLU A 1 557 ? 19.716 -17.068 -13.437 1.00 89.38 557 GLU A CA 1
ATOM 4464 C C . GLU A 1 557 ? 20.852 -17.735 -12.643 1.00 89.38 557 GLU A C 1
ATOM 4466 O O . GLU A 1 557 ? 20.583 -18.585 -11.795 1.00 89.38 557 GLU A O 1
ATOM 4471 N N . ILE A 1 558 ? 22.108 -17.304 -12.826 1.00 92.31 558 ILE A N 1
ATOM 4472 C CA . ILE A 1 558 ? 23.242 -17.785 -12.019 1.00 92.31 558 ILE A CA 1
ATOM 4473 C C . ILE A 1 558 ? 23.045 -17.478 -10.530 1.00 92.31 558 ILE A C 1
ATOM 4475 O O . ILE A 1 558 ? 23.245 -18.370 -9.708 1.00 92.31 558 ILE A O 1
ATOM 4479 N N . TYR A 1 559 ? 22.643 -16.251 -10.181 1.00 94.06 559 TYR A N 1
ATOM 4480 C CA . TYR A 1 559 ? 22.366 -15.861 -8.794 1.00 94.06 559 TYR A CA 1
ATOM 4481 C C . TYR A 1 559 ? 21.302 -16.769 -8.154 1.00 94.06 559 TYR A C 1
ATOM 4483 O O . TYR A 1 559 ? 21.507 -17.240 -7.037 1.00 94.06 559 TYR A O 1
ATOM 4491 N N . SER A 1 560 ? 20.231 -17.100 -8.889 1.00 88.44 560 SER A N 1
ATOM 4492 C CA . SER A 1 560 ? 19.143 -17.975 -8.416 1.00 88.44 560 SER A CA 1
ATOM 4493 C C . SER A 1 560 ? 19.545 -19.432 -8.135 1.00 88.44 560 SER A C 1
ATOM 4495 O O . SER A 1 560 ? 18.768 -20.170 -7.540 1.00 88.44 560 SER A O 1
ATOM 4497 N N . HIS A 1 561 ? 20.747 -19.865 -8.537 1.00 89.94 561 HIS A N 1
ATOM 4498 C CA . HIS A 1 561 ? 21.253 -21.204 -8.216 1.00 89.94 561 HIS A CA 1
ATOM 4499 C C . HIS A 1 561 ? 21.773 -21.340 -6.778 1.00 89.94 561 HIS A C 1
ATOM 4501 O O . HIS A 1 561 ? 22.067 -22.457 -6.361 1.00 89.94 561 HIS A O 1
ATOM 4507 N N . PHE A 1 562 ? 21.922 -20.237 -6.042 1.00 91.00 562 PHE A N 1
ATOM 4508 C CA . PHE A 1 562 ? 22.393 -20.236 -4.658 1.00 91.00 562 PHE A CA 1
ATOM 4509 C C . PHE A 1 562 ? 21.252 -19.956 -3.672 1.00 91.00 562 PHE A C 1
ATOM 4511 O O . PHE A 1 562 ? 20.336 -19.185 -3.961 1.00 91.00 562 PHE A O 1
ATOM 4518 N N . ASP A 1 563 ? 21.362 -20.502 -2.462 1.00 90.38 563 ASP A N 1
ATOM 4519 C CA . ASP A 1 563 ? 20.536 -20.102 -1.324 1.00 90.38 563 ASP A CA 1
ATOM 4520 C C . ASP A 1 563 ? 21.069 -18.761 -0.789 1.00 90.38 563 ASP A C 1
ATOM 4522 O O . ASP A 1 563 ? 22.075 -18.706 -0.077 1.00 90.38 563 ASP A O 1
ATOM 4526 N N . ASN A 1 564 ? 20.453 -17.654 -1.207 1.00 93.56 564 ASN A N 1
ATOM 4527 C CA . ASN A 1 564 ? 20.954 -16.302 -0.955 1.00 93.56 564 ASN A CA 1
ATOM 4528 C C . ASN A 1 564 ? 20.293 -15.649 0.267 1.00 93.56 564 ASN A C 1
ATOM 4530 O O . ASN A 1 564 ? 19.079 -15.695 0.430 1.00 93.56 564 ASN A O 1
ATOM 4534 N N . PHE A 1 565 ? 21.092 -14.928 1.051 1.00 94.06 565 PHE A N 1
ATOM 4535 C CA . PHE A 1 565 ? 20.635 -13.981 2.067 1.00 94.06 565 PHE A CA 1
ATOM 4536 C C . PHE A 1 565 ? 21.244 -12.607 1.758 1.00 94.06 565 PHE A C 1
ATOM 4538 O O . PHE A 1 565 ? 22.459 -12.496 1.585 1.00 94.06 565 PHE A O 1
ATOM 4545 N N . ASN A 1 566 ? 20.434 -11.551 1.663 1.00 94.88 566 ASN A N 1
ATOM 4546 C CA . ASN A 1 566 ? 20.894 -10.242 1.187 1.00 94.88 566 ASN A CA 1
ATOM 4547 C C . ASN A 1 566 ? 20.855 -9.183 2.289 1.00 94.88 566 ASN A C 1
ATOM 4549 O O . ASN A 1 566 ? 19.921 -9.120 3.088 1.00 94.88 566 ASN A O 1
ATOM 4553 N N . TYR A 1 567 ? 21.834 -8.282 2.278 1.00 94.06 567 TYR A N 1
ATOM 4554 C CA . TYR A 1 567 ? 21.785 -7.074 3.093 1.00 94.06 567 TYR A CA 1
ATOM 4555 C C . TYR A 1 567 ? 22.397 -5.877 2.362 1.00 94.06 567 TYR A C 1
ATOM 4557 O O . TYR A 1 567 ? 23.346 -6.023 1.589 1.00 94.06 567 TYR A O 1
ATOM 4565 N N . PHE A 1 568 ? 21.871 -4.680 2.617 1.00 93.56 568 PHE A N 1
ATOM 4566 C CA . PHE A 1 568 ? 22.360 -3.432 2.031 1.00 93.56 568 PHE A CA 1
ATOM 4567 C C . PHE A 1 568 ? 23.142 -2.621 3.068 1.00 93.56 568 PHE A C 1
ATOM 4569 O O . PHE A 1 568 ? 22.690 -2.441 4.197 1.00 93.56 568 PHE A O 1
ATOM 4576 N N . VAL A 1 569 ? 24.327 -2.132 2.706 1.00 89.94 569 VAL A N 1
ATOM 4577 C CA . VAL A 1 569 ? 25.224 -1.398 3.610 1.00 89.94 569 VAL A CA 1
ATOM 4578 C C . VAL A 1 569 ? 24.909 0.095 3.582 1.00 89.94 569 VAL A C 1
ATOM 4580 O O . VAL A 1 569 ? 25.159 0.772 2.586 1.00 89.94 569 VAL A O 1
ATOM 4583 N N . GLU A 1 570 ? 24.418 0.627 4.700 1.00 85.69 570 GLU A N 1
ATOM 4584 C CA . GLU A 1 570 ? 24.183 2.057 4.886 1.00 85.69 570 GLU A CA 1
ATOM 4585 C C . GLU A 1 570 ? 25.520 2.824 4.896 1.00 85.69 570 GLU A C 1
ATOM 4587 O O . GLU A 1 570 ? 26.392 2.623 5.748 1.00 85.69 570 GLU A O 1
ATOM 4592 N N . ARG A 1 571 ? 25.702 3.708 3.911 1.00 83.19 571 ARG A N 1
ATOM 4593 C CA . ARG A 1 571 ? 26.941 4.465 3.703 1.00 83.19 571 ARG A CA 1
ATOM 4594 C C . ARG A 1 571 ? 27.078 5.604 4.713 1.00 83.19 571 ARG A C 1
ATOM 4596 O O . ARG A 1 571 ? 26.313 6.564 4.681 1.00 83.19 571 ARG A O 1
ATOM 4603 N N . ASN A 1 572 ? 28.167 5.608 5.484 1.00 79.06 572 ASN A N 1
ATOM 4604 C CA . ASN A 1 572 ? 28.592 6.821 6.185 1.00 79.06 572 ASN A CA 1
ATOM 4605 C C . ASN A 1 572 ? 29.243 7.818 5.203 1.00 79.06 572 ASN A C 1
ATOM 4607 O O . ASN A 1 572 ? 30.417 7.690 4.846 1.00 79.06 572 ASN A O 1
ATOM 4611 N N . VAL A 1 573 ? 28.481 8.835 4.792 1.00 71.31 573 VAL A N 1
ATOM 4612 C CA . VAL A 1 573 ? 28.925 9.898 3.870 1.00 71.31 573 VAL A CA 1
ATOM 4613 C C . VAL A 1 573 ? 30.084 10.756 4.398 1.00 71.31 573 VAL A C 1
ATOM 4615 O O . VAL A 1 573 ? 30.822 11.322 3.594 1.00 71.31 573 VAL A O 1
ATOM 4618 N N . GLU A 1 574 ? 30.303 10.826 5.716 1.00 64.44 574 GLU A N 1
ATOM 4619 C CA . GLU A 1 574 ? 31.416 11.588 6.309 1.00 64.44 574 GLU A CA 1
ATOM 4620 C C . GLU A 1 574 ? 32.768 10.856 6.205 1.00 64.44 574 GLU A C 1
ATOM 4622 O O . GLU A 1 574 ? 33.823 11.474 6.362 1.00 64.44 574 GLU A O 1
ATOM 4627 N N . ALA A 1 575 ? 32.752 9.545 5.931 1.00 61.59 575 ALA A N 1
ATOM 4628 C CA . ALA A 1 575 ? 33.913 8.655 6.002 1.00 61.59 575 ALA A CA 1
ATOM 4629 C C . ALA A 1 575 ? 34.209 7.928 4.671 1.00 61.59 575 ALA A C 1
ATOM 4631 O O . ALA A 1 575 ? 34.637 6.774 4.668 1.00 61.59 575 ALA A O 1
ATOM 4632 N N . PHE A 1 576 ? 33.986 8.592 3.529 1.00 69.12 576 PHE A N 1
ATOM 4633 C CA . PHE A 1 576 ? 34.223 8.002 2.206 1.00 69.12 576 PHE A CA 1
ATOM 4634 C C . PHE A 1 576 ? 35.715 7.717 1.943 1.00 69.12 576 PHE A C 1
ATOM 4636 O O . PHE A 1 576 ? 36.522 8.617 1.709 1.00 69.12 576 PHE A O 1
ATOM 4643 N N . GLU A 1 577 ? 36.074 6.437 1.946 1.00 63.31 577 GLU A N 1
ATOM 4644 C CA . GLU A 1 577 ? 37.411 5.938 1.617 1.00 63.31 577 GLU A CA 1
ATOM 4645 C C . GLU A 1 577 ? 37.612 5.865 0.087 1.00 63.31 577 GLU A C 1
ATOM 4647 O O . GLU A 1 577 ? 36.734 5.420 -0.654 1.00 63.31 577 GLU A O 1
ATOM 4652 N N . THR A 1 578 ? 38.791 6.262 -0.397 1.00 62.47 578 THR A N 1
ATOM 4653 C CA . THR A 1 578 ? 39.125 6.321 -1.836 1.00 62.47 578 THR A CA 1
ATOM 4654 C C . THR A 1 578 ? 40.162 5.288 -2.287 1.00 62.47 578 THR A C 1
ATOM 4656 O O . THR A 1 578 ? 40.381 5.127 -3.487 1.00 62.47 578 THR A O 1
ATOM 4659 N N . GLU A 1 579 ? 40.813 4.575 -1.363 1.00 63.38 579 GLU A N 1
ATOM 4660 C CA . GLU A 1 579 ? 41.869 3.617 -1.704 1.00 63.38 579 GLU A CA 1
ATOM 4661 C C . GLU A 1 579 ? 41.305 2.356 -2.383 1.00 63.38 579 GLU A C 1
ATOM 4663 O O . GLU A 1 579 ? 40.273 1.813 -1.985 1.00 63.38 579 GLU A O 1
ATOM 4668 N N . GLY A 1 580 ? 41.978 1.893 -3.443 1.00 57.69 580 GLY A N 1
ATOM 4669 C CA . GLY A 1 580 ? 41.545 0.735 -4.232 1.00 57.69 580 GLY A CA 1
ATOM 4670 C C . GLY A 1 580 ? 40.247 0.945 -5.029 1.00 57.69 580 GLY A C 1
ATOM 4671 O O . GLY A 1 580 ? 39.574 -0.036 -5.337 1.00 57.69 580 GLY A O 1
ATOM 4672 N N . ARG A 1 581 ? 39.864 2.195 -5.343 1.00 74.06 581 ARG A N 1
ATOM 4673 C CA . ARG A 1 581 ? 38.607 2.539 -6.039 1.00 74.06 581 ARG A CA 1
ATOM 4674 C C . ARG A 1 581 ? 38.830 3.481 -7.221 1.00 74.06 581 ARG A C 1
ATOM 4676 O O . ARG A 1 581 ? 39.753 4.289 -7.217 1.00 74.06 581 ARG A O 1
ATOM 4683 N N . ILE A 1 582 ? 37.941 3.387 -8.212 1.00 68.75 582 ILE A N 1
ATOM 4684 C CA . ILE A 1 582 ? 37.923 4.244 -9.414 1.00 68.75 582 ILE A CA 1
ATOM 4685 C C . ILE A 1 582 ? 36.783 5.282 -9.418 1.00 68.75 582 ILE A C 1
ATOM 4687 O O . ILE A 1 582 ? 36.786 6.178 -10.256 1.00 68.75 582 ILE A O 1
ATOM 4691 N N . HIS A 1 583 ? 35.828 5.172 -8.489 1.00 73.75 583 HIS A N 1
ATOM 4692 C CA . HIS A 1 583 ? 34.632 6.018 -8.402 1.00 73.75 583 HIS A CA 1
ATOM 4693 C C . HIS A 1 583 ? 34.744 7.059 -7.280 1.00 73.75 583 HIS A C 1
ATOM 4695 O O . HIS A 1 583 ? 35.344 6.799 -6.234 1.00 73.75 583 HIS A O 1
ATOM 4701 N N . ASN A 1 584 ? 34.135 8.229 -7.484 1.00 77.75 584 ASN A N 1
ATOM 4702 C CA . ASN A 1 584 ? 33.966 9.251 -6.446 1.00 77.75 584 ASN A CA 1
ATOM 4703 C C . ASN A 1 584 ? 32.672 9.024 -5.624 1.00 77.75 584 ASN A C 1
ATOM 4705 O O . ASN A 1 584 ? 31.921 8.081 -5.884 1.00 77.75 584 ASN A O 1
ATOM 4709 N N . LEU A 1 585 ? 32.412 9.870 -4.619 1.00 76.75 585 LEU A N 1
ATOM 4710 C CA . LEU A 1 585 ? 31.234 9.745 -3.746 1.00 76.75 585 LEU A CA 1
ATOM 4711 C C . LEU A 1 585 ? 29.903 9.891 -4.506 1.00 76.75 585 LEU A C 1
ATOM 4713 O O . LEU A 1 585 ? 28.991 9.115 -4.261 1.00 76.75 585 LEU A O 1
ATOM 4717 N N . GLU A 1 586 ? 29.800 10.842 -5.435 1.00 77.06 586 GLU A N 1
ATOM 4718 C CA . GLU A 1 586 ? 28.585 11.099 -6.226 1.00 77.06 586 GLU A CA 1
ATOM 4719 C C . GLU A 1 586 ? 28.241 9.906 -7.131 1.00 77.06 586 GLU A C 1
ATOM 4721 O O . GLU A 1 586 ? 27.120 9.409 -7.110 1.00 77.06 586 GLU A O 1
ATOM 4726 N N . GLN A 1 587 ? 29.242 9.363 -7.829 1.00 75.25 587 GLN A N 1
ATOM 4727 C CA . GLN A 1 587 ? 29.114 8.138 -8.623 1.00 75.25 587 GLN A CA 1
ATOM 4728 C C . GLN A 1 587 ? 28.774 6.923 -7.754 1.00 75.25 587 GLN A C 1
ATOM 4730 O O . GLN A 1 587 ? 27.998 6.068 -8.161 1.00 75.25 587 GLN A O 1
ATOM 4735 N N . SER A 1 588 ? 29.341 6.836 -6.547 1.00 80.19 588 SER A N 1
ATOM 4736 C CA . SER A 1 588 ? 29.058 5.724 -5.634 1.00 80.19 588 SER A CA 1
ATOM 4737 C C . SER A 1 588 ? 27.642 5.780 -5.059 1.00 80.19 588 SER A C 1
ATOM 4739 O O . SER A 1 588 ? 27.076 4.721 -4.820 1.00 80.19 588 SER A O 1
ATOM 4741 N N . LEU A 1 589 ? 27.077 6.980 -4.873 1.00 81.31 589 LEU A N 1
ATOM 4742 C CA . LEU A 1 589 ? 25.673 7.180 -4.497 1.00 81.31 589 LEU A CA 1
ATOM 4743 C C . LEU A 1 589 ? 24.727 6.830 -5.652 1.00 81.31 589 LEU A C 1
ATOM 4745 O O . LEU A 1 589 ? 23.742 6.143 -5.426 1.00 81.31 589 LEU A O 1
ATOM 4749 N N . GLN A 1 590 ? 25.059 7.205 -6.893 1.00 81.75 590 GLN A N 1
ATOM 4750 C CA . GLN A 1 590 ? 24.285 6.769 -8.062 1.00 81.75 590 GLN A CA 1
ATOM 4751 C C . GLN A 1 590 ? 24.238 5.231 -8.164 1.00 81.75 590 GLN A C 1
ATOM 4753 O O . GLN A 1 590 ? 23.172 4.667 -8.376 1.00 81.75 590 GLN A O 1
ATOM 4758 N N . ILE A 1 591 ? 25.368 4.551 -7.933 1.00 81.62 591 ILE A N 1
ATOM 4759 C CA . ILE A 1 591 ? 25.423 3.079 -7.897 1.00 81.62 591 ILE A CA 1
ATOM 4760 C C . ILE A 1 591 ? 24.649 2.508 -6.690 1.00 81.62 591 ILE A C 1
ATOM 4762 O O . ILE A 1 591 ? 24.111 1.409 -6.789 1.00 81.62 591 ILE A O 1
ATOM 4766 N N . ASP A 1 592 ? 24.575 3.214 -5.551 1.00 85.25 592 ASP A N 1
ATOM 4767 C CA . ASP A 1 592 ? 23.722 2.787 -4.429 1.00 85.25 592 ASP A CA 1
ATOM 4768 C C . ASP A 1 592 ? 22.243 2.760 -4.839 1.00 85.25 592 ASP A C 1
ATOM 4770 O O . ASP A 1 592 ? 21.537 1.827 -4.466 1.00 85.25 592 ASP A O 1
ATOM 4774 N N . ASP A 1 593 ? 21.784 3.757 -5.598 1.00 84.12 593 ASP A N 1
ATOM 4775 C CA . ASP A 1 593 ? 20.394 3.856 -6.052 1.00 84.12 593 ASP A CA 1
ATOM 4776 C C . ASP A 1 593 ? 20.095 2.844 -7.178 1.00 84.12 593 ASP A C 1
ATOM 4778 O O . ASP A 1 593 ? 19.153 2.066 -7.052 1.00 84.12 593 ASP A O 1
ATOM 4782 N N . GLU A 1 594 ? 20.964 2.723 -8.192 1.00 82.38 594 GLU A N 1
ATOM 4783 C CA . GLU A 1 594 ? 20.839 1.714 -9.267 1.00 82.38 594 GLU A CA 1
ATOM 4784 C C . GLU A 1 594 ? 20.788 0.267 -8.728 1.00 82.38 594 GLU A C 1
ATOM 4786 O O . GLU A 1 594 ? 20.106 -0.597 -9.287 1.00 82.38 594 GLU A O 1
ATOM 4791 N N . LEU A 1 595 ? 21.487 -0.018 -7.620 1.00 86.50 595 LEU A N 1
ATOM 4792 C CA . LEU A 1 595 ? 21.425 -1.321 -6.949 1.00 86.50 595 LEU A CA 1
ATOM 4793 C C . LEU A 1 595 ? 20.103 -1.554 -6.208 1.00 86.50 595 LEU A C 1
ATOM 4795 O O . LEU A 1 595 ? 19.626 -2.687 -6.212 1.00 86.50 595 LEU A O 1
ATOM 4799 N N . LYS A 1 596 ? 19.506 -0.527 -5.587 1.00 86.88 596 LYS A N 1
ATOM 4800 C CA . LYS A 1 596 ? 18.182 -0.652 -4.949 1.00 86.88 596 LYS A CA 1
ATOM 4801 C C . LYS A 1 596 ? 17.095 -0.858 -5.992 1.00 86.88 596 LYS A C 1
ATOM 4803 O O . LYS A 1 596 ? 16.307 -1.785 -5.835 1.00 86.88 596 LYS A O 1
ATOM 4808 N N . ASP A 1 597 ? 17.122 -0.074 -7.073 1.00 82.25 597 ASP A N 1
ATOM 4809 C CA . ASP A 1 597 ? 16.222 -0.240 -8.220 1.00 82.25 597 ASP A CA 1
ATOM 4810 C C . ASP A 1 597 ? 16.294 -1.686 -8.739 1.00 82.25 597 ASP A C 1
ATOM 4812 O O . ASP A 1 597 ? 15.272 -2.347 -8.880 1.00 82.25 597 ASP A O 1
ATOM 4816 N N . THR A 1 598 ? 17.508 -2.228 -8.913 1.00 78.62 598 THR A N 1
ATOM 4817 C CA . THR A 1 598 ? 17.716 -3.622 -9.351 1.00 78.62 598 THR A CA 1
ATOM 4818 C C . THR A 1 598 ? 17.154 -4.655 -8.360 1.00 78.62 598 THR A C 1
ATOM 4820 O O . THR A 1 598 ? 16.593 -5.665 -8.782 1.00 78.62 598 THR A O 1
ATOM 4823 N N . LEU A 1 599 ? 17.309 -4.444 -7.046 1.00 82.31 599 LEU A N 1
ATOM 4824 C CA . LEU A 1 599 ? 16.771 -5.353 -6.022 1.00 82.31 599 LEU A CA 1
ATOM 4825 C C . LEU A 1 599 ? 15.235 -5.300 -5.976 1.00 82.31 599 LEU A C 1
ATOM 4827 O O . LEU A 1 599 ? 14.598 -6.349 -5.872 1.00 82.31 599 LEU A O 1
ATOM 4831 N N . ALA A 1 600 ? 14.646 -4.110 -6.124 1.00 77.44 600 ALA A N 1
ATOM 4832 C CA . ALA A 1 600 ? 13.200 -3.908 -6.186 1.00 77.44 600 ALA A CA 1
ATOM 4833 C C . ALA A 1 600 ? 12.582 -4.484 -7.475 1.00 77.44 600 ALA A C 1
ATOM 4835 O O . ALA A 1 600 ? 11.594 -5.211 -7.399 1.00 77.44 600 ALA A O 1
ATOM 4836 N N . GLU A 1 601 ? 13.194 -4.251 -8.646 1.00 75.19 601 GLU A N 1
ATOM 4837 C CA . GLU A 1 601 ? 12.779 -4.843 -9.934 1.00 75.19 601 GLU A CA 1
ATOM 4838 C C . GLU A 1 601 ? 12.772 -6.384 -9.897 1.00 75.19 601 GLU A C 1
ATOM 4840 O O . GLU A 1 601 ? 11.980 -7.018 -10.596 1.00 75.19 601 GLU A O 1
ATOM 4845 N N . LEU A 1 602 ? 13.639 -6.992 -9.079 1.00 71.50 602 LEU A N 1
ATOM 4846 C CA . LEU A 1 602 ? 13.741 -8.444 -8.899 1.00 71.50 602 LEU A CA 1
ATOM 4847 C C . LEU A 1 602 ? 12.948 -8.993 -7.704 1.00 71.50 602 LEU A C 1
ATOM 4849 O O . LEU A 1 602 ? 12.970 -10.205 -7.488 1.00 71.50 602 LEU A O 1
ATOM 4853 N N . ASN A 1 603 ? 12.256 -8.134 -6.948 1.00 77.56 603 ASN A N 1
ATOM 4854 C CA . ASN A 1 603 ? 11.557 -8.487 -5.708 1.00 77.56 603 ASN A CA 1
ATOM 4855 C C . ASN A 1 603 ? 12.455 -9.262 -4.716 1.00 77.56 603 ASN A C 1
ATOM 4857 O O . ASN A 1 603 ? 12.048 -10.270 -4.135 1.00 77.56 603 ASN A O 1
ATOM 4861 N N . LEU A 1 604 ? 13.709 -8.819 -4.569 1.00 79.75 604 LEU A N 1
ATOM 4862 C CA . LEU A 1 604 ? 14.695 -9.428 -3.678 1.00 79.75 604 LEU A CA 1
ATOM 4863 C C . LEU A 1 604 ? 14.735 -8.688 -2.343 1.00 79.75 604 LEU A C 1
ATOM 4865 O O . LEU A 1 604 ? 15.265 -7.581 -2.244 1.00 79.75 604 LEU A O 1
ATOM 4869 N N . GLU A 1 605 ? 14.224 -9.342 -1.303 1.00 80.69 605 GLU A N 1
ATOM 4870 C CA . GLU A 1 605 ? 14.301 -8.848 0.069 1.00 80.69 605 GLU A CA 1
ATOM 4871 C C . GLU A 1 605 ? 15.758 -8.683 0.530 1.00 80.69 605 GLU A C 1
ATOM 4873 O O . GLU A 1 605 ? 16.642 -9.484 0.194 1.00 80.69 605 GLU A O 1
ATOM 4878 N N . TYR A 1 606 ? 16.003 -7.631 1.316 1.00 86.88 606 TYR A N 1
ATOM 4879 C CA . TYR A 1 606 ? 17.286 -7.358 1.954 1.00 86.88 606 TYR A CA 1
ATOM 4880 C C . TYR A 1 606 ? 17.105 -6.591 3.270 1.00 86.88 606 TYR A C 1
ATOM 4882 O O . TYR A 1 606 ? 16.279 -5.684 3.373 1.00 86.88 606 TYR A O 1
ATOM 4890 N N . ASN A 1 607 ? 17.958 -6.878 4.256 1.00 84.75 607 ASN A N 1
ATOM 4891 C CA . ASN A 1 607 ? 17.988 -6.122 5.514 1.00 84.75 607 ASN A CA 1
ATOM 4892 C C . ASN A 1 607 ? 19.002 -4.966 5.436 1.00 84.75 607 ASN A C 1
ATOM 4894 O O . ASN A 1 607 ? 20.030 -5.066 4.766 1.00 84.75 607 ASN A O 1
ATOM 4898 N N . THR A 1 608 ? 18.740 -3.843 6.115 1.00 84.44 608 THR A N 1
ATOM 4899 C CA . THR A 1 608 ? 19.656 -2.683 6.097 1.00 84.44 608 THR A CA 1
ATOM 4900 C C . THR A 1 608 ? 20.665 -2.742 7.247 1.00 84.44 608 THR A C 1
ATOM 4902 O O . THR A 1 608 ? 20.317 -2.809 8.428 1.00 84.44 608 THR A O 1
ATOM 4905 N N . TYR A 1 609 ? 21.946 -2.693 6.891 1.00 77.94 609 TYR A N 1
ATOM 4906 C CA . TYR A 1 609 ? 23.081 -2.755 7.802 1.00 77.94 609 TYR A CA 1
ATOM 4907 C C . TYR A 1 609 ? 23.630 -1.366 8.126 1.00 77.94 609 TYR A C 1
ATOM 4909 O O . TYR A 1 609 ? 24.003 -0.614 7.228 1.00 77.94 609 TYR A O 1
ATOM 4917 N N . ASN A 1 610 ? 23.872 -1.123 9.411 1.00 77.69 610 ASN A N 1
ATOM 4918 C CA . ASN A 1 610 ? 24.935 -0.245 9.889 1.00 77.69 610 ASN A CA 1
ATOM 4919 C C . ASN A 1 610 ? 25.639 -0.911 11.089 1.00 77.69 610 ASN A C 1
ATOM 4921 O O . ASN A 1 610 ? 25.220 -1.966 11.565 1.00 77.69 610 ASN A O 1
ATOM 4925 N N . HIS A 1 611 ? 26.709 -0.307 11.617 1.00 72.44 611 HIS A N 1
ATOM 4926 C CA . HIS A 1 611 ? 27.467 -0.890 12.741 1.00 72.44 611 HIS A CA 1
ATOM 4927 C C . HIS A 1 611 ? 26.640 -1.143 14.020 1.00 72.44 611 HIS A C 1
ATOM 4929 O O . HIS A 1 611 ? 27.111 -1.865 14.895 1.00 72.44 611 HIS A O 1
ATOM 4935 N N . SER A 1 612 ? 25.438 -0.567 14.160 1.00 72.88 612 SER A N 1
ATOM 4936 C CA . SER A 1 612 ? 24.548 -0.843 15.297 1.00 72.88 612 SER A CA 1
ATOM 4937 C C . SER A 1 612 ? 23.559 -1.990 15.054 1.00 72.88 612 SER A C 1
ATOM 4939 O O . SER A 1 612 ? 23.067 -2.555 16.027 1.00 72.88 612 SER A O 1
ATOM 4941 N N . THR A 1 613 ? 23.304 -2.374 13.796 1.00 80.31 613 THR A N 1
ATOM 4942 C CA . THR A 1 613 ? 22.353 -3.443 13.427 1.00 80.31 613 THR A CA 1
ATOM 4943 C C . THR A 1 613 ? 23.021 -4.766 13.040 1.00 80.31 613 THR A C 1
ATOM 4945 O O . THR A 1 613 ? 22.327 -5.733 12.744 1.00 80.31 613 THR A O 1
ATOM 4948 N N . ILE A 1 614 ? 24.357 -4.859 13.078 1.00 81.31 614 ILE A N 1
ATOM 4949 C CA . ILE A 1 614 ? 25.085 -6.063 12.645 1.00 81.31 614 ILE A CA 1
ATOM 4950 C C . ILE A 1 614 ? 24.673 -7.352 13.372 1.00 81.31 614 ILE A C 1
ATOM 4952 O O . ILE A 1 614 ? 24.631 -8.409 12.748 1.00 81.31 614 ILE A O 1
ATOM 4956 N N . ASP A 1 615 ? 24.391 -7.291 14.676 1.00 84.56 615 ASP A N 1
ATOM 4957 C CA . ASP A 1 615 ? 24.006 -8.488 15.432 1.00 84.56 615 ASP A CA 1
ATOM 4958 C C . ASP A 1 615 ? 22.642 -9.029 14.977 1.00 84.56 615 ASP A C 1
ATOM 4960 O O . ASP A 1 615 ? 22.456 -10.242 14.989 1.00 84.56 615 ASP A O 1
ATOM 4964 N N . ASN A 1 616 ? 21.753 -8.163 14.471 1.00 86.56 616 ASN A N 1
ATOM 4965 C CA . ASN A 1 616 ? 20.503 -8.578 13.834 1.00 86.56 616 ASN A CA 1
ATOM 4966 C C . ASN A 1 616 ? 20.811 -9.323 12.531 1.00 86.56 616 ASN A C 1
ATOM 4968 O O . ASN A 1 616 ? 20.432 -10.471 12.407 1.00 86.56 616 ASN A O 1
ATOM 4972 N N . ILE A 1 617 ? 21.620 -8.752 11.626 1.00 88.06 617 ILE A N 1
ATOM 4973 C CA . ILE A 1 617 ? 21.987 -9.395 10.345 1.00 88.06 617 ILE A CA 1
ATOM 4974 C C . ILE A 1 617 ? 22.589 -10.799 10.542 1.00 88.06 617 ILE A C 1
ATOM 4976 O O . ILE A 1 617 ? 22.330 -11.709 9.758 1.00 88.06 617 ILE A O 1
ATOM 4980 N N . VAL A 1 618 ? 23.400 -10.986 11.589 1.00 90.56 618 VAL A N 1
ATOM 4981 C CA . VAL A 1 618 ? 23.955 -12.303 11.943 1.00 90.56 618 VAL A CA 1
ATOM 4982 C C . VAL A 1 618 ? 22.860 -13.254 12.431 1.00 90.56 618 VAL A C 1
ATOM 4984 O O . VAL A 1 618 ? 22.866 -14.416 12.036 1.00 90.56 618 VAL A O 1
ATOM 4987 N N . GLN A 1 619 ? 21.943 -12.775 13.273 1.00 89.50 619 GLN A N 1
ATOM 4988 C CA . GLN A 1 619 ? 20.826 -13.557 13.799 1.00 89.50 619 GLN A CA 1
ATOM 4989 C C . GLN A 1 619 ? 19.822 -13.928 12.693 1.00 89.50 619 GLN A C 1
ATOM 4991 O O . GLN A 1 619 ? 19.515 -15.104 12.534 1.00 89.50 619 GLN A O 1
ATOM 4996 N N . ASP A 1 620 ? 19.411 -12.965 11.868 1.00 88.50 620 ASP A N 1
ATOM 4997 C CA . ASP A 1 620 ? 18.513 -13.136 10.721 1.00 88.50 620 ASP A CA 1
ATOM 4998 C C . ASP A 1 620 ? 19.054 -14.197 9.744 1.00 88.50 620 ASP A C 1
ATOM 5000 O O . ASP A 1 620 ? 18.318 -15.069 9.287 1.00 88.50 620 ASP A O 1
ATOM 5004 N N . ALA A 1 621 ? 20.362 -14.177 9.452 1.00 88.56 621 ALA A N 1
ATOM 5005 C CA . ALA A 1 621 ? 20.998 -15.161 8.572 1.00 88.56 621 ALA A CA 1
ATOM 5006 C C . ALA A 1 621 ? 21.062 -16.575 9.188 1.00 88.56 621 ALA A C 1
ATOM 5008 O O . ALA A 1 621 ? 21.041 -17.570 8.456 1.00 88.56 621 ALA A O 1
ATOM 5009 N N . ILE A 1 622 ? 21.132 -16.681 10.520 1.00 90.81 622 ILE A N 1
ATOM 5010 C CA . ILE A 1 622 ? 21.036 -17.958 11.243 1.00 90.81 622 ILE A CA 1
ATOM 5011 C C . ILE A 1 622 ? 19.594 -18.467 11.214 1.00 90.81 622 ILE A C 1
ATOM 5013 O O . ILE A 1 622 ? 19.371 -19.611 10.825 1.00 90.81 622 ILE A O 1
ATOM 5017 N N . GLU A 1 623 ? 18.616 -17.620 11.533 1.00 86.94 623 GLU A N 1
ATOM 5018 C CA . GLU A 1 623 ? 17.191 -17.970 11.509 1.00 86.94 623 GLU A CA 1
ATOM 5019 C C . GLU A 1 623 ? 16.730 -18.363 10.099 1.00 86.94 623 GLU A C 1
ATOM 5021 O O . GLU A 1 623 ? 16.029 -19.361 9.937 1.00 86.94 623 GLU A O 1
ATOM 5026 N N . TYR A 1 624 ? 17.206 -17.672 9.059 1.00 83.94 624 TYR A N 1
ATOM 5027 C CA . TYR A 1 624 ? 17.000 -18.057 7.660 1.00 83.94 624 TYR A CA 1
ATOM 5028 C C . TYR A 1 624 ? 17.505 -19.485 7.386 1.00 83.94 624 TYR A C 1
ATOM 5030 O O . TYR A 1 624 ? 16.786 -20.309 6.815 1.00 83.94 624 TYR A O 1
ATOM 5038 N N . LYS A 1 625 ? 18.714 -19.821 7.859 1.00 85.31 625 LYS A N 1
ATOM 5039 C CA . LYS A 1 625 ? 19.295 -21.166 7.725 1.00 85.31 625 LYS A CA 1
ATOM 5040 C C . LYS A 1 625 ? 18.513 -22.231 8.508 1.00 85.31 625 LYS A C 1
ATOM 5042 O O . LYS A 1 625 ? 18.340 -23.349 8.017 1.00 85.31 625 LYS A O 1
ATOM 5047 N N . GLU A 1 626 ? 18.051 -21.909 9.713 1.00 79.38 626 GLU A N 1
ATOM 5048 C CA . GLU A 1 626 ? 17.295 -22.827 10.576 1.00 79.38 626 GLU A CA 1
ATOM 5049 C C . GLU A 1 626 ? 15.879 -23.089 10.039 1.00 79.38 626 GLU A C 1
ATOM 5051 O O . GLU A 1 626 ? 15.464 -24.246 9.943 1.00 79.38 626 GLU A O 1
ATOM 5056 N N . ASN A 1 627 ? 15.173 -22.053 9.582 1.00 67.50 627 ASN A N 1
ATOM 5057 C CA . ASN A 1 627 ? 13.850 -22.185 8.966 1.00 67.50 627 ASN A CA 1
ATOM 5058 C C . ASN A 1 627 ? 13.911 -22.986 7.655 1.00 67.50 627 ASN A C 1
ATOM 5060 O O . ASN A 1 627 ? 13.082 -23.873 7.425 1.00 67.50 627 ASN A O 1
ATOM 5064 N N . TYR A 1 628 ? 14.951 -22.767 6.840 1.00 60.44 628 TYR A N 1
ATOM 5065 C CA . TYR A 1 628 ? 15.208 -23.577 5.646 1.00 60.44 628 TYR A CA 1
ATOM 5066 C C . TYR A 1 628 ? 15.443 -25.056 6.000 1.00 60.44 628 TYR A C 1
ATOM 5068 O O . TYR A 1 628 ? 14.943 -25.939 5.305 1.00 60.44 628 TYR A O 1
ATOM 5076 N N . SER A 1 629 ? 16.145 -25.357 7.101 1.00 49.91 629 SER A N 1
ATOM 5077 C CA . SER A 1 629 ? 16.364 -26.738 7.569 1.00 49.91 629 SER A CA 1
ATOM 5078 C C . SER A 1 629 ? 15.048 -27.484 7.832 1.00 49.91 629 SER A C 1
ATOM 5080 O O . SER A 1 629 ? 14.912 -28.644 7.443 1.00 49.91 629 SER A O 1
ATOM 5082 N N . VAL A 1 630 ? 14.046 -26.820 8.419 1.00 47.75 630 VAL A N 1
ATOM 5083 C CA . VAL A 1 630 ? 12.728 -27.426 8.695 1.00 47.75 630 VAL A CA 1
ATOM 5084 C C . VAL A 1 630 ? 11.926 -27.650 7.407 1.00 47.75 630 VAL A C 1
ATOM 5086 O O . VAL A 1 630 ? 11.323 -28.713 7.234 1.00 47.75 630 VAL A O 1
ATOM 5089 N N . ALA A 1 631 ? 11.942 -26.691 6.477 1.00 45.03 631 ALA A N 1
ATOM 5090 C CA . ALA A 1 631 ? 11.283 -26.835 5.176 1.00 45.03 631 ALA A CA 1
ATOM 5091 C C . ALA A 1 631 ? 11.931 -27.943 4.322 1.00 45.03 631 ALA A C 1
ATOM 5093 O O . ALA A 1 631 ? 11.229 -28.786 3.757 1.00 45.03 631 ALA A O 1
ATOM 5094 N N . ALA A 1 632 ? 13.266 -28.004 4.295 1.00 46.47 632 ALA A N 1
ATOM 5095 C CA . ALA A 1 632 ? 14.024 -29.042 3.603 1.00 46.47 632 ALA A CA 1
ATOM 5096 C C . ALA A 1 632 ? 13.765 -30.437 4.194 1.00 46.47 632 ALA A C 1
ATOM 5098 O O . ALA A 1 632 ? 13.515 -31.373 3.435 1.00 46.47 632 ALA A O 1
ATOM 5099 N N . GLN A 1 633 ? 13.729 -30.576 5.527 1.00 44.44 633 GLN A N 1
ATOM 5100 C CA . GLN A 1 633 ? 13.372 -31.838 6.189 1.00 44.44 633 GLN A CA 1
ATOM 5101 C C . GLN A 1 633 ? 11.953 -32.290 5.825 1.00 44.44 633 GLN A C 1
ATOM 5103 O O . GLN A 1 633 ? 11.774 -33.448 5.454 1.00 44.44 633 GLN A O 1
ATOM 5108 N N . LYS A 1 634 ? 10.954 -31.391 5.837 1.00 45.94 634 LYS A N 1
ATOM 5109 C CA . LYS A 1 634 ? 9.586 -31.710 5.379 1.00 45.94 634 LYS A CA 1
ATOM 5110 C C . LYS A 1 634 ? 9.545 -32.127 3.905 1.00 45.94 634 LYS A C 1
ATOM 5112 O O . LYS A 1 634 ? 8.840 -33.072 3.563 1.00 45.94 634 LYS A O 1
ATOM 5117 N N . ALA A 1 635 ? 10.310 -31.469 3.032 1.00 47.56 635 ALA A N 1
ATOM 5118 C CA . ALA A 1 635 ? 10.401 -31.834 1.617 1.00 47.56 635 ALA A CA 1
ATOM 5119 C C . ALA A 1 635 ? 11.095 -33.192 1.398 1.00 47.56 635 ALA A C 1
ATOM 5121 O O . ALA A 1 635 ? 10.734 -33.932 0.482 1.00 47.56 635 ALA A O 1
ATOM 5122 N N . GLN A 1 636 ? 12.071 -33.541 2.240 1.00 47.44 636 GLN A N 1
ATOM 5123 C CA . GLN A 1 636 ? 12.758 -34.833 2.221 1.00 47.44 636 GLN A CA 1
ATOM 5124 C C . GLN A 1 636 ? 11.843 -35.956 2.740 1.00 47.44 636 GLN A C 1
ATOM 5126 O O . GLN A 1 636 ? 11.749 -36.998 2.095 1.00 47.44 636 GLN A O 1
ATOM 5131 N N . LEU A 1 637 ? 11.065 -35.688 3.797 1.00 48.81 637 LEU A N 1
ATOM 5132 C CA . LEU A 1 637 ? 9.976 -36.542 4.292 1.00 48.81 637 LEU A CA 1
ATOM 5133 C C . LEU A 1 637 ? 8.913 -36.799 3.212 1.00 48.81 637 LEU A C 1
ATOM 5135 O O . LEU A 1 637 ? 8.649 -37.955 2.897 1.00 48.81 637 LEU A O 1
ATOM 5139 N N . LYS A 1 638 ? 8.384 -35.745 2.563 1.00 51.78 638 LYS A N 1
ATOM 5140 C CA . LYS A 1 638 ? 7.426 -35.864 1.441 1.00 51.78 638 LYS A CA 1
ATOM 5141 C C . LYS A 1 638 ? 8.002 -36.691 0.273 1.00 51.78 638 LYS A C 1
ATOM 5143 O O . LYS A 1 638 ? 7.281 -37.476 -0.337 1.00 51.78 638 LYS A O 1
ATOM 5148 N N . LYS A 1 639 ? 9.301 -36.558 -0.043 1.00 52.25 639 LYS A N 1
ATOM 5149 C CA . LYS A 1 639 ? 9.974 -37.378 -1.076 1.00 52.25 639 LYS A CA 1
ATO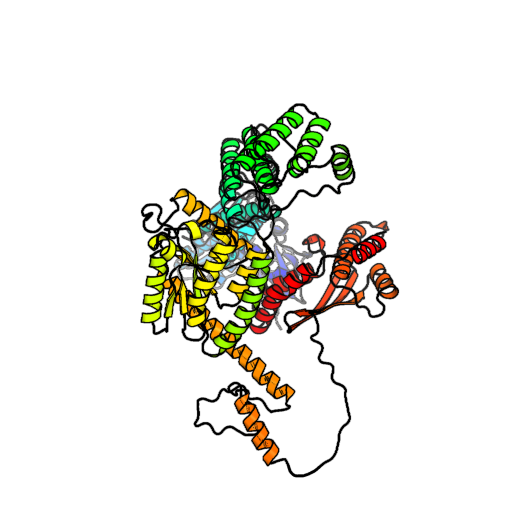M 5150 C C . LYS A 1 639 ? 10.105 -38.848 -0.665 1.00 52.25 639 LYS A C 1
ATOM 5152 O O . LYS A 1 639 ? 9.879 -39.717 -1.502 1.00 52.25 639 LYS A O 1
ATOM 5157 N N . ALA A 1 640 ? 10.450 -39.122 0.592 1.00 50.72 640 ALA A N 1
ATOM 5158 C CA . ALA A 1 640 ? 10.565 -40.477 1.128 1.00 50.72 640 ALA A CA 1
ATOM 5159 C C . ALA A 1 640 ? 9.196 -41.181 1.210 1.00 50.72 640 ALA A C 1
ATOM 5161 O O . ALA A 1 640 ? 9.078 -42.325 0.777 1.00 50.72 640 ALA A O 1
ATOM 5162 N N . GLN A 1 641 ? 8.152 -40.465 1.651 1.00 52.06 641 GLN A N 1
ATOM 5163 C CA . GLN A 1 641 ? 6.751 -40.906 1.611 1.00 52.06 641 GLN A CA 1
ATOM 5164 C C . GLN A 1 641 ? 6.336 -41.286 0.186 1.00 52.06 641 GLN A C 1
ATOM 5166 O O . GLN A 1 641 ? 5.919 -42.416 -0.056 1.00 52.06 641 GLN A O 1
ATOM 5171 N N . LYS A 1 642 ? 6.544 -40.384 -0.781 1.00 56.41 642 LYS A N 1
ATOM 5172 C CA . LYS A 1 642 ? 6.193 -40.631 -2.184 1.00 56.41 642 LYS A CA 1
ATOM 5173 C C . LYS A 1 642 ? 6.949 -41.818 -2.791 1.00 56.41 642 LYS A C 1
ATOM 5175 O O . LYS A 1 642 ? 6.352 -42.606 -3.516 1.00 56.41 642 LYS A O 1
ATOM 5180 N N . LEU A 1 643 ? 8.239 -41.983 -2.484 1.00 53.69 643 LEU A N 1
ATOM 5181 C CA . LEU A 1 643 ? 9.015 -43.129 -2.970 1.00 53.69 643 LEU A CA 1
ATOM 5182 C C . LEU A 1 643 ? 8.528 -44.452 -2.352 1.00 53.69 643 LEU A C 1
ATOM 5184 O O . LEU A 1 643 ? 8.489 -45.467 -3.047 1.00 53.69 643 LEU A O 1
ATOM 5188 N N . ALA A 1 644 ? 8.117 -44.445 -1.080 1.00 55.84 644 ALA A N 1
ATOM 5189 C CA . ALA A 1 644 ? 7.503 -45.604 -0.437 1.00 55.84 644 ALA A CA 1
ATOM 5190 C C . ALA A 1 644 ? 6.148 -45.956 -1.081 1.00 55.84 644 ALA A C 1
ATOM 5192 O O . ALA A 1 644 ? 5.923 -47.118 -1.422 1.00 55.84 644 ALA A O 1
ATOM 5193 N N . GLU A 1 645 ? 5.291 -44.963 -1.344 1.00 57.22 645 GLU A N 1
ATOM 5194 C CA . GLU A 1 645 ? 4.011 -45.140 -2.049 1.00 57.22 645 GLU A CA 1
ATOM 5195 C C . GLU A 1 645 ? 4.194 -45.692 -3.473 1.00 57.22 645 GLU A C 1
ATOM 5197 O O . GLU A 1 645 ? 3.566 -46.690 -3.831 1.00 57.22 645 GLU A O 1
ATOM 5202 N N . GLU A 1 646 ? 5.100 -45.106 -4.266 1.00 57.31 646 GLU A N 1
ATOM 5203 C CA . GLU A 1 646 ? 5.417 -45.552 -5.634 1.00 57.31 646 GLU A CA 1
ATOM 5204 C C . GLU A 1 646 ? 5.906 -47.013 -5.685 1.00 57.31 646 GLU A C 1
ATOM 5206 O O . GLU A 1 646 ? 5.713 -47.694 -6.695 1.00 57.31 646 GLU A O 1
ATOM 5211 N N . ASN A 1 647 ? 6.484 -47.519 -4.589 1.00 53.56 647 ASN A N 1
ATOM 5212 C CA . ASN A 1 647 ? 6.997 -48.887 -4.463 1.00 53.56 647 ASN A CA 1
ATOM 5213 C C . ASN A 1 647 ? 6.130 -49.808 -3.572 1.00 53.56 647 ASN A C 1
ATOM 5215 O O . ASN A 1 647 ? 6.520 -50.947 -3.324 1.00 53.56 647 ASN A O 1
ATOM 5219 N N . ASN A 1 648 ? 4.941 -49.365 -3.137 1.00 60.00 648 ASN A N 1
ATOM 5220 C CA . ASN A 1 648 ? 4.033 -50.087 -2.224 1.00 60.00 648 ASN A CA 1
ATOM 5221 C C . ASN A 1 648 ? 4.669 -50.530 -0.884 1.00 60.00 648 ASN A C 1
ATOM 5223 O O . ASN A 1 648 ? 4.313 -51.578 -0.337 1.00 60.00 648 ASN A O 1
ATOM 5227 N N . LEU A 1 649 ? 5.594 -49.738 -0.337 1.00 54.03 649 LEU A N 1
ATOM 5228 C CA . LEU A 1 649 ? 6.220 -49.985 0.963 1.00 54.03 649 LEU A CA 1
ATOM 5229 C C . LEU A 1 649 ? 5.488 -49.235 2.097 1.00 54.03 649 LEU A C 1
ATOM 5231 O O . LEU A 1 649 ? 5.086 -48.086 1.909 1.00 54.03 649 LEU A O 1
ATOM 5235 N N . PRO A 1 650 ? 5.335 -49.833 3.295 1.00 49.81 650 PRO A N 1
ATOM 5236 C CA . PRO A 1 650 ? 4.909 -49.113 4.495 1.00 49.81 650 PRO A CA 1
ATOM 5237 C C . PRO A 1 650 ? 5.892 -47.988 4.842 1.00 49.81 650 PRO A C 1
ATOM 5239 O O . PRO A 1 650 ? 7.097 -48.230 4.883 1.00 49.81 650 PRO A O 1
ATOM 5242 N N . PHE A 1 651 ? 5.390 -46.788 5.140 1.00 55.22 651 PHE A N 1
ATOM 5243 C CA . PHE A 1 651 ? 6.212 -45.637 5.528 1.00 55.22 651 PHE A CA 1
ATOM 5244 C C . PHE A 1 651 ? 6.175 -45.362 7.043 1.00 55.22 651 PHE A C 1
ATOM 5246 O O . PHE A 1 651 ? 5.152 -45.592 7.693 1.00 55.22 651 PHE A O 1
ATOM 5253 N N . SER A 1 652 ? 7.269 -44.829 7.597 1.00 54.72 652 SER A N 1
ATOM 5254 C CA . SER A 1 652 ? 7.363 -44.360 8.986 1.00 54.72 652 SER A CA 1
ATOM 5255 C C . SER A 1 652 ? 7.855 -42.911 9.079 1.00 54.72 652 SER A C 1
ATOM 5257 O O . SER A 1 652 ? 8.973 -42.594 8.676 1.00 54.72 652 SER A O 1
ATOM 5259 N N . ASP A 1 653 ? 7.063 -42.048 9.726 1.00 50.56 653 ASP A N 1
ATOM 5260 C CA . ASP A 1 653 ? 7.409 -40.636 9.985 1.00 50.56 653 ASP A CA 1
ATOM 5261 C C . ASP A 1 653 ? 8.509 -40.448 11.054 1.00 50.56 653 ASP A C 1
ATOM 5263 O O . ASP A 1 653 ? 8.892 -39.322 11.378 1.00 50.56 653 ASP A O 1
ATOM 5267 N N . LYS A 1 654 ? 9.015 -41.539 11.645 1.00 50.84 654 LYS A N 1
ATOM 5268 C CA . LYS A 1 654 ? 10.161 -41.503 12.562 1.00 50.84 654 LYS A CA 1
ATOM 5269 C C . LYS A 1 654 ? 11.472 -41.625 11.795 1.00 50.84 654 LYS A C 1
ATOM 5271 O O . LYS A 1 654 ? 11.723 -42.658 11.189 1.00 50.84 654 LYS A O 1
ATOM 5276 N N . PHE A 1 655 ? 12.336 -40.627 11.943 1.00 51.91 655 PHE A N 1
ATOM 5277 C CA . PHE A 1 655 ? 13.757 -40.745 11.621 1.00 51.91 655 PHE A CA 1
ATOM 5278 C C . PHE A 1 655 ? 14.457 -41.709 12.593 1.00 51.91 655 PHE A C 1
ATOM 5280 O O . PHE A 1 655 ? 14.153 -41.700 13.791 1.00 51.91 655 PHE A O 1
ATOM 5287 N N . SER A 1 656 ? 15.404 -42.505 12.091 1.00 52.59 656 SER A N 1
ATOM 5288 C CA . SER A 1 656 ? 16.323 -43.283 12.934 1.00 52.59 656 SER A CA 1
ATOM 5289 C C . SER A 1 656 ? 17.260 -42.348 13.714 1.00 52.59 656 SER A C 1
ATOM 5291 O O . SER A 1 656 ? 17.740 -41.346 13.179 1.00 52.59 656 SER A O 1
ATOM 5293 N N . GLU A 1 657 ? 17.550 -42.679 14.979 1.00 43.53 657 GLU A N 1
ATOM 5294 C CA . GLU A 1 657 ? 18.468 -41.898 15.828 1.00 43.53 657 GLU A CA 1
ATOM 5295 C C . GLU A 1 657 ? 19.926 -42.410 15.774 1.00 43.53 657 GLU A C 1
ATOM 5297 O O . GLU A 1 657 ? 20.790 -41.913 16.503 1.00 43.53 657 GLU A O 1
ATOM 5302 N N . GLY A 1 658 ? 20.248 -43.349 14.872 1.00 45.03 658 GLY A N 1
ATOM 5303 C CA . GLY A 1 658 ? 21.630 -43.679 14.522 1.00 45.03 658 GLY A CA 1
ATOM 5304 C C . GLY A 1 658 ? 21.869 -45.117 14.058 1.00 45.03 658 GLY A C 1
ATOM 5305 O O . GLY A 1 658 ? 20.979 -45.956 14.018 1.00 45.03 658 GLY A O 1
ATOM 5306 N N . ALA A 1 659 ? 23.135 -45.419 13.759 1.00 39.06 659 ALA A N 1
ATOM 5307 C CA . ALA A 1 659 ? 23.585 -46.677 13.147 1.00 39.06 659 ALA A CA 1
ATOM 5308 C C . ALA A 1 659 ? 23.425 -47.960 14.003 1.00 39.06 659 ALA A C 1
ATOM 5310 O O . ALA A 1 659 ? 23.892 -49.017 13.581 1.00 39.06 659 ALA A O 1
ATOM 5311 N N . ASP A 1 660 ? 22.811 -47.864 15.186 1.00 40.12 660 ASP A N 1
ATOM 5312 C CA . ASP A 1 660 ? 22.513 -48.988 16.086 1.00 40.12 660 ASP A CA 1
ATOM 5313 C C . ASP A 1 660 ? 21.009 -49.369 16.091 1.00 40.12 660 ASP A C 1
ATOM 5315 O O . ASP A 1 660 ? 20.638 -50.339 16.756 1.00 40.12 660 ASP A O 1
ATOM 5319 N N . ASP A 1 661 ? 20.142 -48.647 15.363 1.00 47.25 661 ASP A N 1
ATOM 5320 C CA . ASP A 1 661 ? 18.742 -49.047 15.165 1.00 47.25 661 ASP A CA 1
ATOM 5321 C C . ASP A 1 661 ? 18.657 -50.254 14.204 1.00 47.25 661 ASP A C 1
ATOM 5323 O O . ASP A 1 661 ? 19.234 -50.253 13.113 1.00 47.25 661 ASP A O 1
ATOM 5327 N N . GLU A 1 662 ? 17.916 -51.300 14.589 1.00 44.56 662 GLU A N 1
ATOM 5328 C CA . GLU A 1 662 ? 17.612 -52.430 13.700 1.00 44.56 662 GLU A CA 1
ATOM 5329 C C . GLU A 1 662 ? 16.659 -51.958 12.588 1.00 44.56 662 GLU A C 1
ATOM 5331 O O . GLU A 1 662 ? 15.455 -51.838 12.814 1.00 44.56 662 GLU A O 1
ATOM 5336 N N . ILE A 1 663 ? 17.201 -51.691 11.392 1.00 45.78 663 ILE A N 1
ATOM 5337 C CA . ILE A 1 663 ? 16.422 -51.350 10.189 1.00 45.78 663 ILE A CA 1
ATOM 5338 C C . ILE A 1 663 ? 15.414 -52.476 9.923 1.00 45.78 663 ILE A C 1
ATOM 5340 O O . ILE A 1 663 ? 15.808 -53.607 9.625 1.00 45.78 663 ILE A O 1
ATOM 5344 N N . ASP A 1 664 ? 14.119 -52.167 10.022 1.00 51.53 664 ASP A N 1
ATOM 5345 C CA . ASP A 1 664 ? 13.049 -53.108 9.695 1.00 51.53 664 ASP A CA 1
ATOM 5346 C C . ASP A 1 664 ? 13.034 -53.318 8.167 1.00 51.53 664 ASP A C 1
ATOM 5348 O O . ASP A 1 664 ? 12.766 -52.369 7.427 1.00 51.53 664 ASP A O 1
ATOM 5352 N N . PRO A 1 665 ? 13.318 -54.532 7.652 1.00 50.62 665 PRO A N 1
ATOM 5353 C CA . PRO A 1 665 ? 13.459 -54.775 6.215 1.00 50.62 665 PRO A CA 1
ATOM 5354 C C . PRO A 1 665 ? 12.143 -54.634 5.430 1.00 50.62 665 PRO A C 1
ATOM 5356 O O . PRO A 1 665 ? 12.132 -54.859 4.220 1.00 50.62 665 PRO A O 1
ATOM 5359 N N . VAL A 1 666 ? 11.037 -54.288 6.100 1.00 48.97 666 VAL A N 1
ATOM 5360 C CA . VAL A 1 666 ? 9.699 -54.146 5.514 1.00 48.97 666 VAL A CA 1
ATOM 5361 C C . VAL A 1 666 ? 9.098 -52.745 5.720 1.00 48.97 666 VAL A C 1
ATOM 5363 O O . VAL A 1 666 ? 7.932 -52.548 5.383 1.00 48.97 666 VAL A O 1
ATOM 5366 N N . ILE A 1 667 ? 9.842 -51.766 6.257 1.00 54.75 667 ILE A N 1
ATOM 5367 C CA . ILE A 1 667 ? 9.347 -50.394 6.494 1.00 54.75 667 ILE A CA 1
ATOM 5368 C C . ILE A 1 667 ? 10.366 -49.367 5.983 1.00 54.75 667 ILE A C 1
ATOM 5370 O O . ILE A 1 667 ? 11.537 -49.416 6.342 1.00 54.75 667 ILE A O 1
ATOM 5374 N N . TYR A 1 668 ? 9.907 -48.422 5.162 1.00 54.59 668 TYR A N 1
ATOM 5375 C CA . TYR A 1 668 ? 10.709 -47.318 4.632 1.00 54.59 668 TYR A CA 1
ATOM 5376 C C . TYR A 1 668 ? 10.623 -46.099 5.566 1.00 54.59 668 TYR A C 1
ATOM 5378 O O . TYR A 1 668 ? 9.519 -45.700 5.946 1.00 54.59 668 TYR A O 1
ATOM 5386 N N . ASP A 1 669 ? 11.752 -45.489 5.937 1.00 61.34 669 ASP A N 1
ATOM 5387 C CA . ASP A 1 669 ? 11.782 -44.315 6.826 1.00 61.34 669 ASP A CA 1
ATOM 5388 C C . ASP A 1 669 ? 12.290 -43.031 6.142 1.00 61.34 669 ASP A C 1
ATOM 5390 O O . ASP A 1 669 ? 12.881 -43.053 5.059 1.00 61.34 669 ASP A O 1
ATOM 5394 N N . GLY A 1 670 ? 12.033 -41.879 6.773 1.00 51.09 670 GLY A N 1
ATOM 5395 C CA . GLY A 1 670 ? 12.405 -40.555 6.251 1.00 51.09 670 GLY A CA 1
ATOM 5396 C C . GLY A 1 670 ? 13.914 -40.267 6.166 1.00 51.09 670 GLY A C 1
ATOM 5397 O O . GLY A 1 670 ? 14.300 -39.250 5.589 1.00 51.09 670 GLY A O 1
ATOM 5398 N N . SER A 1 671 ? 14.760 -41.134 6.728 1.00 52.00 671 SER A N 1
ATOM 5399 C CA . SER A 1 671 ? 16.229 -41.056 6.721 1.00 52.00 671 SER A CA 1
ATOM 5400 C C . SER A 1 671 ? 16.898 -41.933 5.649 1.00 52.00 671 SER A C 1
ATOM 5402 O O . SER A 1 671 ? 18.086 -41.737 5.385 1.00 52.00 671 SER A O 1
ATOM 5404 N N . MET A 1 672 ? 16.182 -42.869 5.013 1.00 58.09 672 MET A N 1
ATOM 5405 C CA . MET A 1 672 ? 16.763 -43.801 4.033 1.00 58.09 672 MET A CA 1
ATOM 5406 C C . MET A 1 672 ? 17.201 -43.119 2.726 1.00 58.09 672 MET A C 1
ATOM 5408 O O . MET A 1 672 ? 16.432 -42.400 2.079 1.00 58.09 672 MET A O 1
ATOM 5412 N N . THR A 1 673 ? 18.437 -43.395 2.293 1.00 51.97 673 THR A N 1
ATOM 5413 C CA . THR A 1 673 ? 18.970 -42.928 1.001 1.00 51.97 673 THR A CA 1
ATOM 5414 C C . THR A 1 673 ? 18.629 -43.890 -0.145 1.00 51.97 673 THR A C 1
ATOM 5416 O O . THR A 1 673 ? 18.258 -45.042 0.081 1.00 51.97 673 THR A O 1
ATOM 5419 N N . SER A 1 674 ? 18.821 -43.464 -1.400 1.00 48.94 674 SER A N 1
ATOM 5420 C CA . SER A 1 674 ? 18.655 -44.345 -2.570 1.00 48.94 674 SER A CA 1
ATOM 5421 C C . SER A 1 674 ? 19.545 -45.598 -2.518 1.00 48.94 674 SER A C 1
ATOM 5423 O O . SER A 1 674 ? 19.114 -46.657 -2.961 1.00 48.94 674 SER A O 1
ATOM 5425 N N . GLU A 1 675 ? 20.750 -45.517 -1.937 1.00 51.75 675 GLU A N 1
ATOM 5426 C CA . GLU A 1 675 ? 21.620 -46.692 -1.744 1.00 51.75 675 GLU A CA 1
ATOM 5427 C C . GLU A 1 675 ? 21.081 -47.649 -0.666 1.00 51.75 675 GLU A C 1
ATOM 5429 O O . GLU A 1 675 ? 21.374 -48.844 -0.692 1.00 51.75 675 GLU A O 1
ATOM 5434 N N . ASP A 1 676 ? 20.307 -47.152 0.301 1.00 54.50 676 ASP A N 1
ATOM 5435 C CA . ASP A 1 676 ? 19.688 -47.986 1.337 1.00 54.50 676 ASP A CA 1
ATOM 5436 C C . ASP A 1 676 ? 18.411 -48.657 0.819 1.00 54.50 676 ASP A C 1
ATOM 5438 O O . ASP A 1 676 ? 18.162 -49.820 1.137 1.00 54.50 676 ASP A O 1
ATOM 5442 N N . PHE A 1 677 ? 17.672 -47.984 -0.072 1.00 55.12 677 PHE A N 1
ATOM 5443 C CA . PHE A 1 677 ? 16.597 -48.594 -0.859 1.00 55.12 677 PHE A CA 1
ATOM 5444 C C . PHE A 1 677 ? 17.106 -49.734 -1.759 1.00 55.12 677 PHE A C 1
ATOM 5446 O O . PHE A 1 677 ? 16.498 -50.803 -1.788 1.00 55.12 677 PHE A O 1
ATOM 5453 N N . GLU A 1 678 ? 18.242 -49.559 -2.447 1.00 58.16 678 GLU A N 1
ATOM 5454 C CA . GLU A 1 678 ? 18.844 -50.630 -3.260 1.00 58.16 678 GLU A CA 1
ATOM 5455 C C . GLU A 1 678 ? 19.231 -51.853 -2.405 1.00 58.16 678 GLU A C 1
ATOM 5457 O O . GLU A 1 678 ? 18.911 -52.983 -2.772 1.00 58.16 678 GLU A O 1
ATOM 5462 N N . LYS A 1 679 ? 19.811 -51.653 -1.211 1.00 57.78 679 LYS A N 1
ATOM 5463 C CA . LYS A 1 679 ? 20.093 -52.753 -0.260 1.00 57.78 679 LYS A CA 1
ATOM 5464 C C . LYS A 1 679 ? 18.815 -53.417 0.269 1.00 57.78 679 LYS A C 1
ATOM 5466 O O . LYS A 1 679 ? 18.806 -54.623 0.511 1.00 57.78 679 LYS A O 1
ATOM 5471 N N . MET A 1 680 ? 17.742 -52.652 0.478 1.00 60.91 680 MET A N 1
ATOM 5472 C CA . MET A 1 680 ? 16.435 -53.179 0.895 1.00 60.91 680 MET A CA 1
ATOM 5473 C C . MET A 1 680 ? 15.830 -54.073 -0.199 1.00 60.91 680 MET A C 1
ATOM 5475 O O . MET A 1 680 ? 15.394 -55.185 0.099 1.00 60.91 680 MET A O 1
ATOM 5479 N N . GLN A 1 681 ? 15.891 -53.638 -1.463 1.00 56.62 681 GLN A N 1
ATOM 5480 C CA . GLN A 1 681 ? 15.512 -54.431 -2.641 1.00 56.62 681 GLN A CA 1
ATOM 5481 C C . GLN A 1 681 ? 16.340 -55.722 -2.757 1.00 56.62 681 GLN A C 1
ATOM 5483 O O . GLN A 1 681 ? 15.758 -56.800 -2.854 1.00 56.62 681 GLN A O 1
ATOM 5488 N N . GLU A 1 682 ? 17.676 -55.652 -2.649 1.00 55.88 682 GLU A N 1
ATOM 5489 C CA . GLU A 1 682 ? 18.544 -56.846 -2.686 1.00 55.88 682 GLU A CA 1
ATOM 5490 C C . GLU A 1 682 ? 18.196 -57.872 -1.587 1.00 55.88 682 GLU A C 1
ATOM 5492 O O . GLU A 1 682 ? 18.264 -59.084 -1.819 1.00 55.88 682 GLU A O 1
ATOM 5497 N N . ASN A 1 683 ? 17.784 -57.409 -0.401 1.00 55.12 683 ASN A N 1
ATOM 5498 C CA . ASN A 1 683 ? 17.330 -58.284 0.682 1.00 55.12 683 ASN A CA 1
ATOM 5499 C C . ASN A 1 683 ? 15.936 -58.884 0.406 1.00 55.12 683 ASN A C 1
ATOM 5501 O O . ASN A 1 683 ? 15.754 -60.087 0.607 1.00 55.12 683 ASN A O 1
ATOM 5505 N N . LEU A 1 684 ? 14.978 -58.099 -0.101 1.00 53.34 684 LEU A N 1
ATOM 5506 C CA . LEU A 1 684 ? 13.626 -58.566 -0.456 1.00 53.34 684 LEU A CA 1
ATOM 5507 C C . LEU A 1 684 ? 13.643 -59.614 -1.583 1.00 53.34 684 LEU A C 1
ATOM 5509 O O . LEU A 1 684 ? 12.997 -60.662 -1.460 1.00 53.34 684 LEU A O 1
ATOM 5513 N N . ASP A 1 685 ? 14.446 -59.389 -2.628 1.00 50.06 685 ASP A N 1
ATOM 5514 C CA . ASP A 1 685 ? 14.669 -60.341 -3.728 1.00 50.06 685 ASP A CA 1
ATOM 5515 C C . ASP A 1 685 ? 15.277 -61.668 -3.239 1.00 50.06 685 ASP A C 1
ATOM 5517 O O . ASP A 1 685 ? 15.026 -62.733 -3.814 1.00 50.06 685 ASP A O 1
ATOM 5521 N N . SER A 1 686 ? 16.046 -61.636 -2.143 1.00 46.59 686 SER A N 1
ATOM 5522 C CA . SER A 1 686 ? 16.623 -62.842 -1.539 1.00 46.59 686 SER A CA 1
ATOM 5523 C C . SER A 1 686 ? 15.591 -63.719 -0.808 1.00 46.59 686 SER A C 1
ATOM 5525 O O . SER A 1 686 ? 15.798 -64.932 -0.694 1.00 46.59 686 SER A O 1
ATOM 5527 N N . GLU A 1 687 ? 14.457 -63.149 -0.375 1.00 46.62 687 GLU A N 1
ATOM 5528 C CA . GLU A 1 687 ? 13.379 -63.875 0.314 1.00 46.62 687 GLU A CA 1
ATOM 5529 C C . GLU A 1 687 ? 12.207 -64.274 -0.606 1.00 46.62 687 GLU A C 1
ATOM 5531 O O . GLU A 1 687 ? 11.558 -65.293 -0.359 1.00 46.62 687 GLU A O 1
ATOM 5536 N N . HIS A 1 688 ? 11.951 -63.548 -1.703 1.00 40.59 688 HIS A N 1
ATOM 5537 C CA . HIS A 1 688 ? 10.748 -63.725 -2.544 1.00 40.59 688 HIS A CA 1
ATOM 5538 C C . HIS A 1 688 ? 10.758 -64.908 -3.539 1.00 40.59 688 HIS A C 1
ATOM 5540 O O . HIS A 1 688 ? 9.907 -65.016 -4.424 1.00 40.59 688 HIS A O 1
ATOM 5546 N N . SER A 1 689 ? 11.654 -65.881 -3.366 1.00 32.78 689 SER A N 1
ATOM 5547 C CA . SER A 1 689 ? 11.636 -67.129 -4.145 1.00 32.78 689 SER A CA 1
ATOM 5548 C C . SER A 1 689 ? 10.611 -68.158 -3.624 1.00 32.78 689 SER A C 1
ATOM 5550 O O . SER A 1 689 ? 11.032 -69.226 -3.184 1.00 32.78 689 SER A O 1
ATOM 5552 N N . ILE A 1 690 ? 9.291 -67.883 -3.697 1.00 34.84 690 ILE A N 1
ATOM 5553 C CA . ILE A 1 690 ? 8.183 -68.882 -3.694 1.00 34.84 690 ILE A CA 1
ATOM 5554 C C . ILE A 1 690 ? 6.813 -68.251 -4.103 1.00 34.84 690 ILE A C 1
ATOM 5556 O O . ILE A 1 690 ? 6.298 -67.381 -3.412 1.00 34.84 690 ILE A O 1
ATOM 5560 N N . ASN A 1 691 ? 6.184 -68.834 -5.142 1.00 30.91 691 ASN A N 1
ATOM 5561 C CA . ASN A 1 691 ? 4.771 -68.756 -5.609 1.00 30.91 691 ASN A CA 1
ATOM 5562 C C . ASN A 1 691 ? 4.253 -67.586 -6.497 1.00 30.91 691 ASN A C 1
ATOM 5564 O O . ASN A 1 691 ? 4.215 -66.427 -6.103 1.00 30.91 691 ASN A O 1
ATOM 5568 N N . GLU A 1 692 ? 3.707 -67.990 -7.658 1.00 32.28 692 GLU A N 1
ATOM 5569 C CA . GLU A 1 692 ? 2.968 -67.231 -8.700 1.00 32.28 692 GLU A CA 1
ATOM 5570 C C . GLU A 1 692 ? 1.420 -67.241 -8.426 1.00 32.28 692 GLU A C 1
ATOM 5572 O O . GLU A 1 692 ? 0.988 -67.862 -7.453 1.00 32.28 692 GLU A O 1
ATOM 5577 N N . GLU A 1 693 ? 0.466 -66.631 -9.163 1.00 26.58 693 GLU A N 1
ATOM 5578 C CA . GLU A 1 693 ? 0.411 -66.048 -10.528 1.00 26.58 693 GLU A CA 1
ATOM 5579 C C . GLU A 1 693 ? -0.120 -64.557 -10.571 1.00 26.58 693 GLU A C 1
ATOM 5581 O O . GLU A 1 693 ? 0.648 -63.723 -10.096 1.00 26.58 693 GLU A O 1
ATOM 5586 N N . PRO A 1 694 ? -1.276 -64.096 -11.157 1.00 39.38 694 PRO A N 1
ATOM 5587 C CA . PRO A 1 694 ? -1.212 -62.865 -11.991 1.00 39.38 694 PRO A CA 1
ATOM 5588 C C . PRO A 1 694 ? -2.344 -61.795 -11.878 1.00 39.38 694 PRO A C 1
ATOM 5590 O O . PRO A 1 694 ? -3.518 -62.127 -11.714 1.00 39.38 694 PRO A O 1
ATOM 5593 N N . ILE A 1 695 ? -2.037 -60.512 -12.146 1.00 26.31 695 ILE A N 1
ATOM 5594 C CA . ILE A 1 695 ? -3.024 -59.460 -12.517 1.00 26.31 695 ILE A CA 1
ATOM 5595 C C . ILE A 1 695 ? -2.520 -58.640 -13.733 1.00 26.31 695 ILE A C 1
ATOM 5597 O O . ILE A 1 695 ? -1.335 -58.654 -14.061 1.00 26.31 695 ILE A O 1
ATOM 5601 N N . GLU A 1 696 ? -3.459 -58.044 -14.474 1.00 25.58 696 GLU A N 1
ATOM 5602 C CA . GLU A 1 696 ? -3.367 -57.624 -15.881 1.00 25.58 696 GLU A CA 1
ATOM 5603 C C . GLU A 1 696 ? -2.563 -56.339 -16.187 1.00 25.58 696 GLU A C 1
ATOM 5605 O O . GLU A 1 696 ? -2.257 -55.517 -15.329 1.00 25.58 696 GLU A O 1
ATOM 5610 N N . GLN A 1 697 ? -2.246 -56.170 -17.476 1.00 27.30 697 GLN A N 1
ATOM 5611 C CA . GLN A 1 697 ? -1.471 -55.063 -18.046 1.00 27.30 697 GLN A CA 1
ATOM 5612 C C . GLN A 1 697 ? -2.221 -53.720 -18.023 1.00 27.30 697 GLN A C 1
ATOM 5614 O O . GLN A 1 697 ? -3.324 -53.624 -18.560 1.00 27.30 697 GLN A O 1
ATOM 5619 N N . ILE A 1 698 ? -1.551 -52.650 -17.578 1.00 24.61 698 ILE A N 1
ATOM 5620 C CA . ILE A 1 698 ? -1.886 -51.257 -17.927 1.00 24.61 698 ILE A CA 1
ATOM 5621 C C . ILE A 1 698 ? -0.619 -50.561 -18.459 1.00 24.61 698 ILE A C 1
ATOM 5623 O O . ILE A 1 698 ? 0.498 -50.865 -18.045 1.00 24.61 698 ILE A O 1
ATOM 5627 N N . GLN A 1 699 ? -0.789 -49.690 -19.456 1.00 25.30 699 GLN A N 1
ATOM 5628 C CA . GLN A 1 699 ? 0.293 -49.015 -20.186 1.00 25.30 699 GLN A CA 1
ATOM 5629 C C . GLN A 1 699 ? 0.887 -47.827 -19.402 1.00 25.30 699 GLN A C 1
ATOM 5631 O O . GLN A 1 699 ? 0.161 -47.181 -18.648 1.00 25.30 699 GLN A O 1
ATOM 5636 N N . PRO A 1 700 ? 2.171 -47.475 -19.618 1.00 26.98 700 PRO A N 1
ATOM 5637 C CA . PRO A 1 700 ? 2.792 -46.328 -18.965 1.00 26.98 700 PRO A CA 1
ATOM 5638 C C . PRO A 1 700 ? 2.410 -45.007 -19.647 1.00 26.98 700 PRO A C 1
ATOM 5640 O O . PRO A 1 700 ? 2.533 -44.867 -20.865 1.00 26.98 700 PRO A O 1
ATOM 5643 N N . LEU A 1 701 ? 2.022 -44.013 -18.846 1.00 24.39 701 LEU A N 1
ATOM 5644 C CA . LEU A 1 701 ? 1.826 -42.626 -19.273 1.00 24.39 701 LEU A CA 1
ATOM 5645 C C . LEU A 1 701 ? 2.186 -41.676 -18.120 1.00 24.39 701 LEU A C 1
ATOM 5647 O O . LEU A 1 701 ? 1.322 -41.159 -17.422 1.00 24.39 701 LEU A O 1
ATOM 5651 N N . VAL A 1 702 ? 3.487 -41.433 -17.935 1.00 26.97 702 VAL A N 1
ATOM 5652 C CA . VAL A 1 702 ? 3.966 -40.277 -17.165 1.00 26.97 702 VAL A CA 1
ATOM 5653 C C . VAL A 1 702 ? 4.184 -39.136 -18.153 1.00 26.97 702 VAL A C 1
ATOM 5655 O O . VAL A 1 702 ? 5.218 -39.047 -18.812 1.00 26.97 702 VAL A O 1
ATOM 5658 N N . GLN A 1 703 ? 3.175 -38.279 -18.279 1.00 28.67 703 GLN A N 1
ATOM 5659 C CA . GLN A 1 703 ? 3.357 -36.910 -18.748 1.00 28.67 703 GLN A CA 1
ATOM 5660 C C . GLN A 1 703 ? 3.372 -36.015 -17.511 1.00 28.67 703 GLN A C 1
ATOM 5662 O O . GLN A 1 703 ? 2.469 -36.100 -16.682 1.00 28.67 703 GLN A O 1
ATOM 5667 N N . THR A 1 704 ? 4.375 -35.147 -17.397 1.00 34.12 704 THR A N 1
ATOM 5668 C CA . THR A 1 704 ? 4.326 -34.006 -16.478 1.00 34.12 704 THR A CA 1
ATOM 5669 C C . THR A 1 704 ? 3.127 -33.147 -16.868 1.00 34.12 704 THR A C 1
ATOM 5671 O O . THR A 1 704 ? 3.147 -32.533 -17.939 1.00 34.12 704 THR A O 1
ATOM 5674 N N . GLN A 1 705 ? 2.067 -33.142 -16.057 1.00 33.59 705 GLN A N 1
ATOM 5675 C CA . GLN A 1 705 ? 0.913 -32.295 -16.342 1.00 33.59 705 GLN A CA 1
ATOM 5676 C C . GLN A 1 705 ? 1.303 -30.822 -16.135 1.00 33.59 705 GLN A C 1
ATOM 5678 O O . GLN A 1 705 ? 1.968 -30.511 -15.146 1.00 33.59 705 GLN A O 1
ATOM 5683 N N . PRO A 1 706 ? 0.946 -29.917 -17.064 1.00 39.56 706 PRO A N 1
ATOM 5684 C CA . PRO A 1 706 ? 1.119 -28.486 -16.848 1.00 39.56 706 PRO A CA 1
ATOM 5685 C C . PRO A 1 706 ? 0.193 -28.005 -15.724 1.00 39.56 706 PRO A C 1
ATOM 5687 O O . PRO A 1 706 ? -0.850 -28.619 -15.485 1.00 39.56 706 PRO A O 1
ATOM 5690 N N . ASN A 1 707 ? 0.537 -26.878 -15.089 1.00 50.50 707 ASN A N 1
ATOM 5691 C CA . ASN A 1 707 ? -0.374 -26.182 -14.179 1.00 50.50 707 ASN A CA 1
ATOM 5692 C C . ASN A 1 707 ? -1.735 -26.016 -14.863 1.00 50.50 707 ASN A C 1
ATOM 5694 O O . ASN A 1 707 ? -1.824 -25.571 -16.012 1.00 50.50 707 ASN A O 1
ATOM 5698 N N . LYS A 1 708 ? -2.788 -26.407 -14.156 1.00 71.19 708 LYS A N 1
ATOM 5699 C CA . LYS A 1 708 ? -4.132 -26.556 -14.705 1.00 71.19 708 LYS A CA 1
ATOM 5700 C C . LYS A 1 708 ? -5.067 -25.631 -13.945 1.00 71.19 708 LYS A C 1
ATOM 5702 O O . LYS A 1 708 ? -4.998 -25.606 -12.727 1.00 71.19 708 LYS A O 1
ATOM 5707 N N . LEU A 1 709 ? -5.914 -24.878 -14.641 1.00 88.44 709 LEU A N 1
ATOM 5708 C CA . LEU A 1 709 ? -6.936 -24.023 -14.035 1.00 88.44 709 LEU A CA 1
ATOM 5709 C C . LEU A 1 709 ? -8.240 -24.196 -14.818 1.00 88.44 709 LEU A C 1
ATOM 5711 O O . LEU A 1 709 ? -8.348 -23.735 -15.953 1.00 88.44 709 LEU A O 1
ATOM 5715 N N . GLU A 1 710 ? -9.203 -24.899 -14.228 1.00 86.50 710 GLU A N 1
ATOM 5716 C CA . GLU A 1 710 ? -10.546 -25.104 -14.785 1.00 86.50 710 GLU A CA 1
ATOM 5717 C C . GLU A 1 710 ? -11.596 -24.422 -13.904 1.00 86.50 710 GLU A C 1
ATOM 5719 O O . GLU A 1 710 ? -11.500 -24.451 -12.676 1.00 86.50 710 GLU A O 1
ATOM 5724 N N . LEU A 1 711 ? -12.616 -23.854 -14.550 1.00 93.94 711 LEU A N 1
ATOM 5725 C CA . LEU A 1 711 ? -13.831 -23.349 -13.919 1.00 93.94 711 LEU A CA 1
ATOM 5726 C C . LEU A 1 711 ? -15.023 -24.144 -14.460 1.00 93.94 711 LEU A C 1
ATOM 5728 O O . LEU A 1 711 ? -15.215 -24.241 -15.672 1.00 93.94 711 LEU A O 1
ATOM 5732 N N . GLU A 1 712 ? -15.829 -24.711 -13.570 1.00 94.81 712 GLU A N 1
ATOM 5733 C CA . GLU A 1 712 ? -17.079 -25.392 -13.905 1.00 94.81 712 GLU A CA 1
ATOM 5734 C C . GLU A 1 712 ? -18.268 -24.565 -13.399 1.00 94.81 712 GLU A C 1
ATOM 5736 O O . GLU A 1 712 ? -18.318 -24.194 -12.225 1.00 94.81 712 GLU A O 1
ATOM 5741 N N . ILE A 1 713 ? -19.231 -24.269 -14.279 1.00 90.50 713 ILE A N 1
ATOM 5742 C CA . ILE A 1 713 ? -20.474 -23.569 -13.916 1.00 90.50 713 ILE A CA 1
ATOM 5743 C C . ILE A 1 713 ? -21.578 -24.610 -13.720 1.00 90.50 713 ILE A C 1
ATOM 5745 O O . ILE A 1 713 ? -22.107 -25.179 -14.676 1.00 90.50 713 ILE A O 1
ATOM 5749 N N . GLY A 1 714 ? -21.925 -24.876 -12.462 1.00 86.81 714 GLY A N 1
ATOM 5750 C CA . GLY A 1 714 ? -22.803 -25.971 -12.062 1.00 86.81 714 GLY A CA 1
ATOM 5751 C C . GLY A 1 714 ? -24.281 -25.704 -12.353 1.00 86.81 714 GLY A C 1
ATOM 5752 O O . GLY A 1 714 ? -24.843 -26.202 -13.330 1.00 86.81 714 GLY A O 1
ATOM 5753 N N . PHE A 1 715 ? -24.948 -24.971 -11.468 1.00 88.38 715 PHE A N 1
ATOM 5754 C CA . PHE A 1 715 ? -26.350 -24.557 -11.608 1.00 88.38 715 PHE A CA 1
ATOM 5755 C C . PHE A 1 715 ? -26.399 -23.033 -11.639 1.00 88.38 715 PHE A C 1
ATOM 5757 O O . PHE A 1 715 ? -25.727 -22.405 -10.831 1.00 88.38 715 PHE A O 1
ATOM 5764 N N . THR A 1 716 ? -27.197 -22.442 -12.525 1.00 91.56 716 THR A N 1
ATOM 5765 C CA . THR A 1 716 ? -27.420 -20.993 -12.561 1.00 91.56 716 THR A CA 1
ATOM 5766 C C . THR A 1 716 ? -28.903 -20.692 -12.746 1.00 91.56 716 THR A C 1
ATOM 5768 O O . THR A 1 716 ? -29.588 -21.373 -13.513 1.00 91.56 716 THR A O 1
ATOM 5771 N N . GLU A 1 717 ? -29.401 -19.696 -12.015 1.00 89.50 717 GLU A N 1
ATOM 5772 C CA . GLU A 1 717 ? -30.741 -19.126 -12.202 1.00 89.50 717 GLU A CA 1
ATOM 5773 C C . GLU A 1 717 ? -30.779 -18.168 -13.412 1.00 89.50 717 GLU A C 1
ATOM 5775 O O . GLU A 1 717 ? -31.844 -17.979 -14.003 1.00 89.50 717 GLU A O 1
ATOM 5780 N N . SER A 1 718 ? -29.618 -17.666 -13.859 1.00 90.62 718 SER A N 1
ATOM 5781 C CA . SER A 1 718 ? -29.514 -16.762 -15.005 1.00 90.62 718 SER A CA 1
ATOM 5782 C C . SER A 1 718 ? -29.758 -17.487 -16.325 1.00 90.62 718 SER A C 1
ATOM 5784 O O . SER A 1 718 ? -28.952 -18.308 -16.774 1.00 90.62 718 SER A O 1
ATOM 5786 N N . GLY A 1 719 ? -30.863 -17.142 -16.990 1.00 87.06 719 GLY A N 1
ATOM 5787 C CA . GLY A 1 719 ? -31.233 -17.720 -18.285 1.00 87.06 719 GLY A CA 1
ATOM 5788 C C . GLY A 1 719 ? -30.173 -17.499 -19.369 1.00 87.06 719 GLY A C 1
ATOM 5789 O O . GLY A 1 719 ? -29.860 -18.428 -20.106 1.00 87.06 719 GLY A O 1
ATOM 5790 N N . LEU A 1 720 ? -29.561 -16.307 -19.417 1.00 90.56 720 LEU A N 1
ATOM 5791 C CA . LEU A 1 720 ? -28.513 -15.980 -20.394 1.00 90.56 720 LEU A CA 1
ATOM 5792 C C . LEU A 1 720 ? -27.266 -16.854 -20.207 1.00 90.56 720 LEU A C 1
ATOM 5794 O O . LEU A 1 720 ? -26.749 -17.400 -21.181 1.00 90.56 720 LEU A O 1
ATOM 5798 N N . LEU A 1 721 ? -26.804 -17.021 -18.961 1.00 93.00 721 LEU A N 1
ATOM 5799 C CA . LEU A 1 721 ? -25.646 -17.865 -18.666 1.00 93.00 721 LEU A CA 1
ATOM 5800 C C . LEU A 1 721 ? -25.958 -19.347 -18.896 1.00 93.00 721 LEU A C 1
ATOM 5802 O O . LEU A 1 721 ? -25.139 -20.060 -19.472 1.00 93.00 721 LEU A O 1
ATOM 5806 N N . ASN A 1 722 ? -27.146 -19.808 -18.490 1.00 92.38 722 ASN A N 1
ATOM 5807 C CA . ASN A 1 722 ? -27.587 -21.179 -18.731 1.00 92.38 722 ASN A CA 1
ATOM 5808 C C . ASN A 1 722 ? -27.598 -21.506 -20.230 1.00 92.38 722 ASN A C 1
ATOM 5810 O O . ASN A 1 722 ? -27.056 -22.535 -20.633 1.00 92.38 722 ASN A O 1
ATOM 5814 N N . ASP A 1 723 ? -28.207 -20.657 -21.054 1.00 92.06 723 ASP A N 1
ATOM 5815 C CA . ASP A 1 723 ? -28.341 -20.922 -22.487 1.00 92.06 723 ASP A CA 1
ATOM 5816 C C . ASP A 1 723 ? -26.965 -20.878 -23.174 1.00 92.06 723 ASP A C 1
ATOM 5818 O O . ASP A 1 723 ? -26.603 -21.823 -23.877 1.00 92.06 723 ASP A O 1
ATOM 5822 N N . PHE A 1 724 ? -26.131 -19.881 -22.855 1.00 93.50 724 PHE A N 1
ATOM 5823 C CA . PHE A 1 724 ? -24.757 -19.788 -23.358 1.00 93.50 724 PHE A CA 1
ATOM 5824 C C . PHE A 1 724 ? -23.889 -21.001 -22.985 1.00 93.50 724 PHE A C 1
ATOM 5826 O O . PHE A 1 724 ? -23.198 -21.546 -23.853 1.00 93.50 724 PHE A O 1
ATOM 5833 N N . MET A 1 725 ? -23.940 -21.458 -21.728 1.00 93.12 725 MET A N 1
ATOM 5834 C CA . MET A 1 725 ? -23.193 -22.642 -21.288 1.00 93.12 725 MET A CA 1
ATOM 5835 C C . MET A 1 725 ? -23.706 -23.916 -21.968 1.00 93.12 725 MET A C 1
ATOM 5837 O O . MET A 1 725 ? -22.900 -24.719 -22.428 1.00 93.12 725 MET A O 1
ATOM 5841 N N . ASN A 1 726 ? -25.024 -24.097 -22.110 1.00 89.12 726 ASN A N 1
ATOM 5842 C CA . ASN A 1 726 ? -25.581 -25.279 -22.782 1.00 89.12 726 ASN A CA 1
ATOM 5843 C C . ASN A 1 726 ? -25.264 -25.327 -24.290 1.00 89.12 726 ASN A C 1
ATOM 5845 O O . ASN A 1 726 ? -25.135 -26.421 -24.842 1.00 89.12 726 ASN A O 1
ATOM 5849 N N . GLU A 1 727 ? -25.145 -24.175 -24.960 1.00 89.81 727 GLU A N 1
ATOM 5850 C CA . GLU A 1 727 ? -24.807 -24.109 -26.388 1.00 89.81 727 GLU A CA 1
ATOM 5851 C C . GLU A 1 727 ? -23.305 -24.278 -26.666 1.00 89.81 727 GLU A C 1
ATOM 5853 O O . GLU A 1 727 ? -22.941 -24.953 -27.633 1.00 89.81 727 GLU A O 1
ATOM 5858 N N . ASN A 1 728 ? -22.434 -23.699 -25.829 1.00 87.38 728 ASN A N 1
ATOM 5859 C CA . ASN A 1 728 ? -20.994 -23.595 -26.110 1.00 87.38 728 ASN A CA 1
ATOM 5860 C C . ASN A 1 728 ? -20.115 -24.532 -25.259 1.00 87.38 728 ASN A C 1
ATOM 5862 O O . ASN A 1 728 ? -19.055 -24.952 -25.721 1.00 87.38 728 ASN A O 1
ATOM 5866 N N . TYR A 1 729 ? -20.561 -24.900 -24.052 1.00 89.56 729 TYR A N 1
ATOM 5867 C CA . TYR A 1 729 ? -19.786 -25.637 -23.043 1.00 89.56 729 TYR A CA 1
ATOM 5868 C C . TYR A 1 729 ? -20.613 -26.794 -22.437 1.00 89.56 729 TYR A C 1
ATOM 5870 O O . TYR A 1 729 ? -20.986 -26.763 -21.262 1.00 89.56 729 TYR A O 1
ATOM 5878 N N . PRO A 1 730 ? -20.939 -27.841 -23.226 1.00 79.38 730 PRO A N 1
ATOM 5879 C CA . PRO A 1 730 ? -21.878 -28.898 -22.827 1.00 79.38 730 PRO A CA 1
ATOM 5880 C C . PRO A 1 730 ? -21.371 -29.822 -21.704 1.00 79.38 730 PRO A C 1
ATOM 5882 O O . PRO A 1 730 ? -22.155 -30.588 -21.142 1.00 79.38 730 PRO A O 1
ATOM 5885 N N . ASP A 1 731 ? -20.079 -29.774 -21.379 1.00 86.50 731 ASP A N 1
ATOM 5886 C CA . ASP A 1 731 ? -19.461 -30.413 -20.211 1.00 86.50 731 ASP A CA 1
ATOM 5887 C C . ASP A 1 731 ? -19.389 -29.483 -18.984 1.00 86.50 731 ASP A C 1
ATOM 5889 O O . ASP A 1 731 ? -18.831 -29.872 -17.962 1.00 86.50 731 ASP A O 1
ATOM 5893 N N . LYS A 1 732 ? -19.983 -28.282 -19.082 1.00 87.62 732 LYS A N 1
ATOM 5894 C CA . LYS A 1 732 ? -20.029 -27.200 -18.082 1.00 87.62 732 LYS A CA 1
ATOM 5895 C C . LYS A 1 732 ? -18.699 -26.525 -17.761 1.00 87.62 732 LYS A C 1
ATOM 5897 O O . LYS A 1 732 ? -18.670 -25.636 -16.905 1.00 87.62 732 LYS A O 1
ATOM 5902 N N . LYS A 1 733 ? -17.620 -26.890 -18.455 1.00 91.75 733 LYS A N 1
ATOM 5903 C CA . LYS A 1 733 ? -16.279 -26.365 -18.199 1.00 91.75 733 LYS A CA 1
ATOM 5904 C C . LYS A 1 733 ? -15.968 -25.200 -19.121 1.00 91.75 733 LYS A C 1
ATOM 5906 O O . LYS A 1 733 ? -16.090 -25.304 -20.336 1.00 91.75 733 LYS A O 1
ATOM 5911 N N . ILE A 1 734 ? -15.527 -24.101 -18.529 1.00 91.69 734 ILE A N 1
ATOM 5912 C CA . ILE A 1 734 ? -15.098 -22.888 -19.220 1.00 91.69 734 ILE A CA 1
ATOM 5913 C C . ILE A 1 734 ? -13.693 -22.511 -18.745 1.00 91.69 734 ILE A C 1
ATOM 5915 O O . ILE A 1 734 ? -13.240 -22.931 -17.675 1.00 91.69 734 ILE A O 1
ATOM 5919 N N . SER A 1 735 ? -12.966 -21.732 -19.543 1.00 92.81 735 SER A N 1
ATOM 5920 C CA . SER A 1 735 ? -11.728 -21.129 -19.060 1.00 92.81 735 SER A CA 1
ATOM 5921 C C . SER A 1 735 ? -12.038 -20.148 -17.929 1.00 92.81 735 SER A C 1
ATOM 5923 O O . SER A 1 735 ? -13.045 -19.432 -17.946 1.00 92.81 735 SER A O 1
ATOM 5925 N N . PHE A 1 736 ? -11.158 -20.110 -16.930 1.00 94.12 736 PHE A N 1
ATOM 5926 C CA . PHE A 1 736 ? -11.350 -19.268 -15.754 1.00 94.12 736 PHE A CA 1
ATOM 5927 C C . PHE A 1 736 ? -11.459 -17.777 -16.113 1.00 94.12 736 PHE A C 1
ATOM 5929 O O . PHE A 1 736 ? -12.367 -17.103 -15.634 1.00 94.12 736 PHE A O 1
ATOM 5936 N N . ALA A 1 737 ? -10.602 -17.285 -17.017 1.00 91.62 737 ALA A N 1
ATOM 5937 C CA . ALA A 1 737 ? -10.632 -15.904 -17.501 1.00 91.62 737 ALA A CA 1
ATOM 5938 C C . ALA A 1 737 ? -11.995 -15.521 -18.110 1.00 91.62 737 ALA A C 1
ATOM 5940 O O . ALA A 1 737 ? -12.590 -14.516 -17.716 1.00 91.62 737 ALA A O 1
ATOM 5941 N N . LEU A 1 738 ? -12.518 -16.339 -19.034 1.00 93.06 738 LEU A N 1
ATOM 5942 C CA . LEU A 1 738 ? -13.789 -16.058 -19.703 1.00 93.06 738 LEU A CA 1
ATOM 5943 C C . LEU A 1 738 ? -14.979 -16.176 -18.745 1.00 93.06 738 LEU A C 1
ATOM 5945 O O . LEU A 1 738 ? -15.831 -15.292 -18.740 1.00 93.06 738 LEU A O 1
ATOM 5949 N N . GLY A 1 739 ? -15.031 -17.216 -17.907 1.00 93.38 739 GLY A N 1
ATOM 5950 C CA . GLY A 1 739 ? -16.117 -17.376 -16.936 1.00 93.38 739 GLY A CA 1
ATOM 5951 C C . GLY A 1 739 ? -16.146 -16.268 -15.876 1.00 93.38 739 GLY A C 1
ATOM 5952 O O . GLY A 1 739 ? -17.223 -15.762 -15.565 1.00 93.38 739 GLY A O 1
ATOM 5953 N N . ASN A 1 740 ? -14.979 -15.819 -15.394 1.00 94.38 740 ASN A N 1
ATOM 5954 C CA . ASN A 1 740 ? -14.880 -14.668 -14.491 1.00 94.38 740 ASN A CA 1
ATOM 5955 C C . ASN A 1 740 ? -15.407 -13.382 -15.157 1.00 94.38 740 ASN A C 1
ATOM 5957 O O . ASN A 1 740 ? -16.218 -12.679 -14.562 1.00 94.38 740 ASN A O 1
ATOM 5961 N N . ALA A 1 741 ? -15.014 -13.110 -16.407 1.00 92.50 741 ALA A N 1
ATOM 5962 C CA . ALA A 1 741 ? -15.437 -11.908 -17.134 1.00 92.50 741 ALA A CA 1
ATOM 5963 C C . ALA A 1 741 ? -16.919 -11.930 -17.576 1.00 92.50 741 ALA A C 1
ATOM 5965 O O . ALA A 1 741 ? -17.550 -10.876 -17.685 1.00 92.50 741 ALA A O 1
ATOM 5966 N N . LEU A 1 742 ? -17.486 -13.116 -17.833 1.00 93.00 742 LEU A N 1
ATOM 5967 C CA . LEU A 1 742 ? -18.916 -13.293 -18.109 1.00 93.00 742 LEU A CA 1
ATOM 5968 C C . LEU A 1 742 ? -19.763 -13.006 -16.868 1.00 93.00 742 LEU A C 1
ATOM 5970 O O . LEU A 1 742 ? -20.757 -12.289 -16.968 1.00 93.00 742 LEU A O 1
ATOM 5974 N N . LEU A 1 743 ? -19.361 -13.532 -15.706 1.00 92.31 743 LEU A N 1
ATOM 5975 C CA . LEU A 1 743 ? -20.058 -13.281 -14.444 1.00 92.31 743 LEU A CA 1
ATOM 5976 C C . LEU A 1 743 ? -19.952 -11.814 -14.014 1.00 92.31 743 LEU A C 1
ATOM 5978 O O . LEU A 1 743 ? -20.955 -11.260 -13.581 1.00 92.31 743 LEU A O 1
ATOM 5982 N N . GLU A 1 744 ? -18.810 -11.162 -14.246 1.00 91.94 744 GLU A N 1
ATOM 5983 C CA . GLU A 1 744 ? -18.632 -9.721 -14.006 1.00 91.94 744 GLU A CA 1
ATOM 5984 C C . GLU A 1 744 ? -19.583 -8.856 -14.842 1.00 91.94 744 GLU A C 1
ATOM 5986 O O . GLU A 1 744 ? -20.242 -7.950 -14.330 1.00 91.94 744 GLU A O 1
ATOM 5991 N N . PHE A 1 745 ? -19.718 -9.169 -16.134 1.00 91.75 745 PHE A N 1
ATOM 5992 C CA . PHE A 1 745 ? -20.675 -8.477 -16.995 1.00 91.75 745 PHE A CA 1
ATOM 5993 C C . PHE A 1 745 ? -22.133 -8.749 -16.594 1.00 91.75 745 PHE A C 1
ATOM 5995 O O . PHE A 1 745 ? -22.959 -7.836 -16.636 1.00 91.75 745 PHE A O 1
ATOM 6002 N N . LEU A 1 746 ? -22.461 -9.989 -16.219 1.00 91.06 746 LEU A N 1
ATOM 6003 C CA . LEU A 1 746 ? -23.813 -10.351 -15.801 1.00 91.06 746 LEU A CA 1
ATOM 6004 C C . LEU A 1 746 ? -24.196 -9.723 -14.456 1.00 91.06 746 LEU A C 1
ATOM 6006 O O . LEU A 1 746 ? -25.343 -9.304 -14.322 1.00 91.06 746 LEU A O 1
ATOM 6010 N N . ASP A 1 747 ? -23.265 -9.607 -13.503 1.00 90.31 747 ASP A N 1
ATOM 6011 C CA . ASP A 1 747 ? -23.492 -8.919 -12.225 1.00 90.31 747 ASP A CA 1
ATOM 6012 C C . ASP A 1 747 ? -23.823 -7.444 -12.466 1.00 90.31 747 ASP A C 1
ATOM 6014 O O . ASP A 1 747 ? -24.888 -6.975 -12.062 1.00 90.31 747 ASP A O 1
ATOM 6018 N N . GLU A 1 748 ? -22.986 -6.740 -13.239 1.00 87.50 748 GLU A N 1
ATOM 6019 C CA . GLU A 1 748 ? -23.243 -5.342 -13.589 1.00 87.50 748 GLU A CA 1
ATOM 6020 C C . GLU A 1 748 ? -24.574 -5.173 -14.339 1.00 87.50 748 GLU A C 1
ATOM 6022 O O . GLU A 1 748 ? -25.340 -4.256 -14.027 1.00 87.50 748 GLU A O 1
ATOM 6027 N N . LYS A 1 749 ? -24.875 -6.056 -15.299 1.00 88.38 749 LYS A N 1
ATOM 6028 C CA . LYS A 1 749 ? -26.129 -6.024 -16.060 1.00 88.38 749 LYS A CA 1
ATOM 6029 C C . LYS A 1 749 ? -27.343 -6.222 -15.150 1.00 88.38 749 LYS A C 1
ATOM 6031 O O . LYS A 1 749 ? -28.248 -5.391 -15.180 1.00 88.38 749 LYS A O 1
ATOM 6036 N N . GLN A 1 750 ? -27.351 -7.270 -14.328 1.00 88.38 750 GLN A N 1
ATOM 6037 C CA . GLN A 1 750 ? -28.452 -7.568 -13.408 1.00 88.38 750 GLN A CA 1
ATOM 6038 C C . GLN A 1 750 ? -28.638 -6.437 -12.387 1.00 88.38 750 GLN A C 1
ATOM 6040 O O . GLN A 1 750 ? -29.766 -6.015 -12.130 1.00 88.38 750 GLN A O 1
ATOM 6045 N N . HIS A 1 751 ? -27.540 -5.888 -11.862 1.00 86.25 751 HIS A N 1
ATOM 6046 C CA . HIS A 1 751 ? -27.571 -4.772 -10.921 1.00 86.25 751 HIS A CA 1
ATOM 6047 C C . HIS A 1 751 ? -28.137 -3.482 -11.537 1.00 86.25 751 HIS A C 1
ATOM 6049 O O . HIS A 1 751 ? -28.832 -2.733 -10.859 1.00 86.25 751 HIS A O 1
ATOM 6055 N N . ILE A 1 752 ? -27.874 -3.211 -12.820 1.00 85.00 752 ILE A N 1
ATOM 6056 C CA . ILE A 1 752 ? -28.465 -2.065 -13.531 1.00 85.00 752 ILE A CA 1
ATOM 6057 C C . ILE A 1 752 ? -29.943 -2.323 -13.859 1.00 85.00 752 ILE A C 1
ATOM 6059 O O . ILE A 1 752 ? -30.768 -1.413 -13.776 1.00 85.00 752 ILE A O 1
ATOM 6063 N N . GLU A 1 753 ? -30.296 -3.551 -14.245 1.00 85.69 753 GLU A N 1
ATOM 6064 C CA . GLU A 1 753 ? -31.649 -3.887 -14.699 1.00 85.69 753 GLU A CA 1
ATOM 6065 C C . GLU A 1 753 ? -32.650 -4.075 -13.544 1.00 85.69 753 GLU A C 1
ATOM 6067 O O . GLU A 1 753 ? -33.842 -3.834 -13.753 1.00 85.69 753 GLU A O 1
ATOM 6072 N N . ARG A 1 754 ? -32.198 -4.412 -12.321 1.00 85.44 754 ARG A N 1
ATOM 6073 C CA . ARG A 1 754 ? -33.071 -4.562 -11.132 1.00 85.44 754 ARG A CA 1
ATOM 6074 C C . ARG A 1 754 ? -33.807 -3.273 -10.744 1.00 85.44 754 ARG A C 1
ATOM 6076 O O . ARG A 1 754 ? -34.922 -3.345 -10.230 1.00 85.44 754 ARG A O 1
ATOM 6083 N N . ASP A 1 755 ? -33.222 -2.115 -11.053 1.00 83.06 755 ASP A N 1
ATOM 6084 C CA . ASP A 1 755 ? -33.798 -0.789 -10.786 1.00 83.06 755 ASP A CA 1
ATOM 6085 C C . ASP A 1 755 ? -34.803 -0.331 -11.869 1.00 83.06 755 ASP A C 1
ATOM 6087 O O . ASP A 1 755 ? -35.428 0.726 -11.742 1.00 83.06 755 ASP A O 1
ATOM 6091 N N . ILE A 1 756 ? -34.990 -1.117 -12.939 1.00 85.81 756 ILE A N 1
ATOM 6092 C CA . ILE A 1 756 ? -35.905 -0.814 -14.048 1.00 85.81 756 ILE A CA 1
ATOM 6093 C C . ILE A 1 756 ? -37.182 -1.655 -13.891 1.00 85.81 756 ILE A C 1
ATOM 6095 O O . ILE A 1 756 ? -37.245 -2.811 -14.319 1.00 85.81 756 ILE A O 1
ATOM 6099 N N . GLU A 1 757 ? -38.226 -1.066 -13.292 1.00 79.75 757 GLU A N 1
ATOM 6100 C CA . GLU A 1 757 ? -39.497 -1.751 -12.979 1.00 79.75 757 GLU A CA 1
ATOM 6101 C C . GLU A 1 757 ? -40.116 -2.486 -14.186 1.00 79.75 757 GLU A C 1
ATOM 6103 O O . GLU A 1 757 ? -40.724 -3.546 -14.018 1.00 79.75 757 GLU A O 1
ATOM 6108 N N . GLU A 1 758 ? -39.958 -1.966 -15.410 1.00 86.44 758 GLU A N 1
ATOM 6109 C CA . GLU A 1 758 ? -40.497 -2.589 -16.625 1.00 86.44 758 GLU A CA 1
ATOM 6110 C C . GLU A 1 758 ? -39.816 -3.908 -17.031 1.00 86.44 758 GLU A C 1
ATOM 6112 O O . GLU A 1 758 ? -40.417 -4.673 -17.791 1.00 86.44 758 GLU A O 1
ATOM 6117 N N . LEU A 1 759 ? -38.592 -4.184 -16.559 1.00 78.88 759 LEU A N 1
ATOM 6118 C CA . LEU A 1 759 ? -37.844 -5.397 -16.918 1.00 78.88 759 LEU A CA 1
ATOM 6119 C C . LEU A 1 759 ? -38.175 -6.593 -16.013 1.00 78.88 759 LEU A C 1
ATOM 6121 O O . LEU A 1 759 ? -38.113 -7.732 -16.473 1.00 78.88 759 LEU A O 1
ATOM 6125 N N . ASN A 1 760 ? -38.587 -6.352 -14.760 1.00 78.81 760 ASN A N 1
ATOM 6126 C CA . ASN A 1 760 ? -39.009 -7.389 -13.804 1.00 78.81 760 ASN A CA 1
ATOM 6127 C C . ASN A 1 760 ? -37.964 -8.528 -13.636 1.00 78.81 760 ASN A C 1
ATOM 6129 O O . ASN A 1 760 ? -38.320 -9.706 -13.575 1.00 78.81 760 ASN A O 1
ATOM 6133 N N . VAL A 1 761 ? -36.673 -8.183 -13.570 1.00 71.81 761 VAL A N 1
ATOM 6134 C CA . VAL A 1 761 ? -35.550 -9.151 -13.550 1.00 71.81 761 VAL A CA 1
ATOM 6135 C C . VAL A 1 761 ? -35.223 -9.748 -12.174 1.00 71.81 761 VAL A C 1
ATOM 6137 O O . VAL A 1 761 ? -34.453 -10.695 -12.095 1.00 71.81 761 VAL A O 1
ATOM 6140 N N . GLY A 1 762 ? -35.826 -9.255 -11.088 1.00 79.69 762 GLY A N 1
ATOM 6141 C CA . GLY A 1 762 ? -35.502 -9.706 -9.726 1.00 79.69 762 GLY A CA 1
ATOM 6142 C C . GLY A 1 762 ? -34.228 -9.062 -9.162 1.00 79.69 762 GLY A C 1
ATOM 6143 O O . GLY A 1 762 ? -33.607 -8.233 -9.814 1.00 79.69 762 GLY A O 1
ATOM 6144 N N . TYR A 1 763 ? -33.870 -9.398 -7.918 1.00 81.75 763 TYR A N 1
ATOM 6145 C CA . TYR A 1 763 ? -32.741 -8.759 -7.222 1.00 81.75 763 TYR A CA 1
ATOM 6146 C C . TYR A 1 763 ? -31.380 -9.357 -7.594 1.00 81.75 763 TYR A C 1
ATOM 6148 O O . TYR A 1 763 ? -30.438 -8.602 -7.812 1.00 81.75 763 TYR A O 1
ATOM 6156 N N . TYR A 1 764 ? -31.288 -10.688 -7.667 1.00 86.75 764 TYR A N 1
ATOM 6157 C CA . TYR A 1 764 ? -30.077 -11.420 -8.035 1.00 86.75 764 TYR A CA 1
ATOM 6158 C C . TYR A 1 764 ? -30.412 -12.835 -8.540 1.00 86.75 764 TYR A C 1
ATOM 6160 O O . TYR A 1 764 ? -31.440 -13.393 -8.144 1.00 86.75 764 TYR A O 1
ATOM 6168 N N . ASP A 1 765 ? -29.525 -13.413 -9.356 1.00 86.62 765 ASP A N 1
ATOM 6169 C CA . ASP A 1 765 ? -29.595 -14.792 -9.868 1.00 86.62 765 ASP A CA 1
ATOM 6170 C C . ASP A 1 765 ? -28.483 -15.659 -9.250 1.00 86.62 765 ASP A C 1
ATOM 6172 O O . ASP A 1 765 ? -27.290 -15.385 -9.414 1.00 86.62 765 ASP A O 1
ATOM 6176 N N . LYS A 1 766 ? -28.840 -16.755 -8.570 1.00 89.25 766 LYS A N 1
ATOM 6177 C CA . LYS A 1 766 ? -27.848 -17.628 -7.916 1.00 89.25 766 LYS A CA 1
ATOM 6178 C C . LYS A 1 766 ? -27.110 -18.493 -8.926 1.00 89.25 766 LYS A C 1
ATOM 6180 O O . LYS A 1 766 ? -27.734 -19.222 -9.699 1.00 89.25 766 LYS A O 1
ATOM 6185 N N . THR A 1 767 ? -25.784 -18.505 -8.841 1.00 90.25 767 THR A N 1
ATOM 6186 C CA . THR A 1 767 ? -24.909 -19.338 -9.671 1.00 90.25 767 THR A CA 1
ATOM 6187 C C . THR A 1 767 ? -23.918 -20.117 -8.820 1.00 90.25 767 THR A C 1
ATOM 6189 O O . THR A 1 767 ? -23.118 -19.558 -8.082 1.00 90.25 767 THR A O 1
ATOM 6192 N N . HIS A 1 768 ? -23.960 -21.437 -8.924 1.00 92.00 768 HIS A N 1
ATOM 6193 C CA . HIS A 1 768 ? -23.015 -22.345 -8.292 1.00 92.00 768 HIS A CA 1
ATOM 6194 C C . HIS A 1 768 ? -21.844 -22.633 -9.230 1.00 92.00 768 HIS A C 1
ATOM 6196 O O . HIS A 1 768 ? -22.057 -22.897 -10.417 1.00 92.00 768 HIS A O 1
ATOM 6202 N N . PHE A 1 769 ? -20.627 -22.618 -8.695 1.00 93.50 769 PHE A N 1
ATOM 6203 C CA . PHE A 1 769 ? -19.408 -22.829 -9.468 1.00 93.50 769 PHE A CA 1
ATOM 6204 C C . PHE A 1 769 ? -18.373 -23.642 -8.684 1.00 93.50 769 PHE A C 1
ATOM 6206 O O . PHE A 1 769 ? -18.368 -23.652 -7.449 1.00 93.50 769 PHE A O 1
ATOM 6213 N N . THR A 1 770 ? -17.468 -24.282 -9.420 1.00 93.25 770 THR A N 1
ATOM 6214 C CA . THR A 1 770 ? -16.325 -25.012 -8.867 1.00 93.25 770 THR A CA 1
ATOM 6215 C C . THR A 1 770 ? -15.059 -24.623 -9.621 1.00 93.25 770 THR A C 1
ATOM 6217 O O . THR A 1 770 ? -15.043 -24.618 -10.851 1.00 93.25 770 THR A O 1
ATOM 6220 N N . ILE A 1 771 ? -13.989 -24.310 -8.895 1.00 93.38 771 ILE A N 1
ATOM 6221 C CA . ILE A 1 771 ? -12.648 -24.088 -9.440 1.00 93.38 771 ILE A CA 1
ATOM 6222 C C . ILE A 1 771 ? -11.788 -25.300 -9.095 1.00 93.38 771 ILE A C 1
ATOM 6224 O O . ILE A 1 771 ? -11.828 -25.809 -7.972 1.00 93.38 771 ILE A O 1
ATOM 6228 N N . THR A 1 772 ? -10.983 -25.750 -10.053 1.00 90.31 772 THR A N 1
ATOM 6229 C CA . THR A 1 772 ? -9.917 -26.729 -9.819 1.00 90.31 772 THR A CA 1
ATOM 6230 C C . THR A 1 772 ? -8.615 -26.170 -10.367 1.00 90.31 772 THR A C 1
ATOM 6232 O O . THR A 1 772 ? -8.487 -25.970 -11.580 1.00 90.31 772 THR A O 1
ATOM 6235 N N . ALA A 1 773 ? -7.658 -25.918 -9.477 1.00 88.88 773 ALA A N 1
ATOM 6236 C CA . ALA A 1 773 ? -6.352 -25.378 -9.814 1.00 88.88 773 ALA A CA 1
ATOM 6237 C C . ALA A 1 773 ? -5.223 -26.297 -9.325 1.00 88.88 773 ALA A C 1
ATOM 6239 O O . ALA A 1 773 ? -5.218 -26.701 -8.172 1.00 88.88 773 ALA A O 1
ATOM 6240 N N . LEU A 1 774 ? -4.251 -26.591 -10.188 1.00 83.12 774 LEU A N 1
ATOM 6241 C CA . LEU A 1 774 ? -2.999 -27.259 -9.823 1.00 83.12 774 LEU A CA 1
ATOM 6242 C C . LEU A 1 774 ? -1.885 -26.209 -9.839 1.00 83.12 774 LEU A C 1
ATOM 6244 O O . LEU A 1 774 ? -1.475 -25.759 -10.917 1.00 83.12 774 LEU A O 1
ATOM 6248 N N . ILE A 1 775 ? -1.418 -25.811 -8.655 1.00 80.19 775 ILE A N 1
ATOM 6249 C CA . ILE A 1 775 ? -0.441 -24.733 -8.457 1.00 80.19 775 ILE A CA 1
ATOM 6250 C C . ILE A 1 775 ? 0.795 -25.342 -7.797 1.00 80.19 775 ILE A C 1
ATOM 6252 O O . ILE A 1 775 ? 0.709 -25.937 -6.731 1.00 80.19 775 ILE A O 1
ATOM 6256 N N . ASN A 1 776 ? 1.954 -25.247 -8.454 1.00 70.31 776 ASN A N 1
ATOM 6257 C CA . ASN A 1 776 ? 3.231 -25.813 -7.984 1.00 70.31 776 ASN A CA 1
ATOM 6258 C C . ASN A 1 776 ? 3.210 -27.331 -7.670 1.00 70.31 776 ASN A C 1
ATOM 6260 O O . ASN A 1 776 ? 4.139 -27.847 -7.051 1.00 70.31 776 ASN A O 1
ATOM 6264 N N . GLY A 1 777 ? 2.194 -28.057 -8.150 1.00 62.50 777 GLY A N 1
ATOM 6265 C CA . GLY A 1 777 ? 1.988 -29.483 -7.879 1.00 62.50 777 GLY A CA 1
ATOM 6266 C C . GLY A 1 777 ? 1.085 -29.792 -6.680 1.00 62.50 777 GLY A C 1
ATOM 6267 O O . GLY A 1 777 ? 0.928 -30.968 -6.364 1.00 62.50 777 GLY A O 1
ATOM 6268 N N . GLU A 1 778 ? 0.492 -28.778 -6.044 1.00 71.38 778 GLU A N 1
ATOM 6269 C CA . GLU A 1 778 ? -0.522 -28.919 -4.992 1.00 71.38 778 GLU A CA 1
ATOM 6270 C C . GLU A 1 778 ? -1.911 -28.504 -5.533 1.00 71.38 778 GLU A C 1
ATOM 6272 O O . GLU A 1 778 ? -2.021 -27.645 -6.418 1.00 71.38 778 GLU A O 1
ATOM 6277 N N . ASP A 1 779 ? -2.965 -29.178 -5.059 1.00 80.62 779 ASP A N 1
ATOM 6278 C CA . ASP A 1 779 ? -4.344 -29.026 -5.545 1.00 80.62 779 ASP A CA 1
ATOM 6279 C C . ASP A 1 779 ? -5.107 -27.962 -4.740 1.00 80.62 779 ASP A C 1
ATOM 6281 O O . ASP A 1 779 ? -5.362 -28.123 -3.549 1.00 80.62 779 ASP A O 1
ATOM 6285 N N . TYR A 1 780 ? -5.554 -26.909 -5.423 1.00 85.75 780 TYR A N 1
ATOM 6286 C CA . TYR A 1 780 ? -6.388 -25.835 -4.888 1.00 85.75 780 TYR A CA 1
ATOM 6287 C C . TYR A 1 780 ? -7.795 -25.942 -5.486 1.00 85.75 780 TYR A C 1
ATOM 6289 O O . TYR A 1 780 ? -8.060 -25.526 -6.619 1.00 85.75 780 TYR A O 1
ATOM 6297 N N . GLY A 1 781 ? -8.712 -26.530 -4.718 1.00 86.38 781 GLY A N 1
ATOM 6298 C CA . GLY A 1 781 ? -10.135 -26.614 -5.049 1.00 86.38 781 GLY A CA 1
ATOM 6299 C C . GLY A 1 781 ? -10.947 -25.529 -4.343 1.00 86.38 781 GLY A C 1
ATOM 6300 O O . GLY A 1 781 ? -10.660 -25.193 -3.198 1.00 86.38 781 GLY A O 1
ATOM 6301 N N . TYR A 1 782 ? -11.974 -24.995 -5.004 1.00 89.75 782 TYR A N 1
ATOM 6302 C CA . TYR A 1 782 ? -12.963 -24.124 -4.358 1.00 89.75 782 TYR A CA 1
ATOM 6303 C C . TYR A 1 782 ? -14.355 -24.381 -4.929 1.00 89.75 782 TYR A C 1
ATOM 6305 O O . TYR A 1 782 ? -14.526 -24.442 -6.145 1.00 89.75 782 TYR A O 1
ATOM 6313 N N . GLU A 1 783 ? -15.352 -24.509 -4.060 1.00 90.06 783 GLU A N 1
ATOM 6314 C CA . GLU A 1 783 ? -16.756 -24.713 -4.417 1.00 90.06 783 GLU A CA 1
ATOM 6315 C C . GLU A 1 783 ? -17.589 -23.595 -3.774 1.00 90.06 783 GLU A C 1
ATOM 6317 O O . GLU A 1 783 ? -17.530 -23.398 -2.561 1.00 90.06 783 GLU A O 1
ATOM 6322 N N . GLY A 1 784 ? -18.345 -22.844 -4.581 1.00 86.38 784 GLY A N 1
ATOM 6323 C CA . GLY A 1 784 ? -18.982 -21.602 -4.137 1.00 86.38 784 GLY A CA 1
ATOM 6324 C C . GLY A 1 784 ? -20.357 -21.329 -4.741 1.00 86.38 784 GLY A C 1
ATOM 6325 O O . GLY A 1 784 ? -20.857 -22.058 -5.606 1.00 86.38 784 GLY A O 1
ATOM 6326 N N . ARG A 1 785 ? -20.985 -20.244 -4.274 1.00 88.06 785 ARG A N 1
ATOM 6327 C CA . ARG A 1 785 ? -22.209 -19.683 -4.861 1.00 88.06 785 ARG A CA 1
ATOM 6328 C C . ARG A 1 785 ? -22.050 -18.177 -5.042 1.00 88.06 785 ARG A C 1
ATOM 6330 O O . ARG A 1 785 ? -22.041 -17.438 -4.065 1.00 88.06 785 ARG A O 1
ATOM 6337 N N . PHE A 1 786 ? -21.980 -17.761 -6.297 1.00 88.31 786 PHE A N 1
ATOM 6338 C CA . PHE A 1 786 ? -21.954 -16.375 -6.732 1.00 88.31 786 PHE A CA 1
ATOM 6339 C C . PHE A 1 786 ? -23.389 -15.902 -7.010 1.00 88.31 786 PHE A C 1
ATOM 6341 O O . PHE A 1 786 ? -24.101 -16.524 -7.804 1.00 88.31 786 PHE A O 1
ATOM 6348 N N . ASP A 1 787 ? -23.822 -14.824 -6.361 1.00 89.00 787 ASP A N 1
ATOM 6349 C CA . ASP A 1 787 ? -25.169 -14.263 -6.512 1.00 89.00 787 ASP A CA 1
ATOM 6350 C C . ASP A 1 787 ? -25.110 -13.052 -7.457 1.00 89.00 787 ASP A C 1
ATOM 6352 O O . ASP A 1 787 ? -24.764 -11.943 -7.059 1.00 89.00 787 ASP A O 1
ATOM 6356 N N . ILE A 1 788 ? -25.413 -13.289 -8.736 1.00 87.56 788 ILE A N 1
ATOM 6357 C CA . ILE A 1 788 ? -25.286 -12.310 -9.825 1.00 87.56 788 ILE A CA 1
ATOM 6358 C C . ILE A 1 788 ? -26.254 -11.144 -9.583 1.00 87.56 788 ILE A C 1
ATOM 6360 O O . ILE A 1 788 ? -27.463 -11.361 -9.606 1.00 87.56 788 ILE A O 1
ATOM 6364 N N . GLY A 1 789 ? -25.744 -9.921 -9.420 1.00 80.88 789 GLY A N 1
ATOM 6365 C CA . GLY A 1 789 ? -26.506 -8.676 -9.237 1.00 80.88 789 GLY A CA 1
ATOM 6366 C C . GLY A 1 789 ? -26.352 -8.026 -7.853 1.00 80.88 789 GLY A C 1
ATOM 6367 O O . GLY A 1 789 ? -26.865 -6.919 -7.633 1.00 80.88 789 GLY A O 1
ATOM 6368 N N . ASP A 1 790 ? -25.660 -8.691 -6.923 1.00 76.50 790 ASP A N 1
ATOM 6369 C CA . ASP A 1 790 ? -25.496 -8.252 -5.529 1.00 76.50 790 ASP A CA 1
ATOM 6370 C C . ASP A 1 790 ? -24.184 -7.469 -5.289 1.00 76.50 790 ASP A C 1
ATOM 6372 O O . ASP A 1 790 ? -24.110 -6.646 -4.376 1.00 76.50 790 ASP A O 1
ATOM 6376 N N . GLY A 1 791 ? -23.161 -7.640 -6.140 1.00 63.38 791 GLY A N 1
ATOM 6377 C CA . GLY A 1 791 ? -21.780 -7.209 -5.855 1.00 63.38 791 GLY A CA 1
ATOM 6378 C C . GLY A 1 791 ? -21.537 -5.696 -5.719 1.00 63.38 791 GLY A C 1
ATOM 6379 O O . GLY A 1 791 ? -20.543 -5.260 -5.126 1.00 63.38 791 GLY A O 1
ATOM 6380 N N . LYS A 1 792 ? -22.427 -4.847 -6.248 1.00 52.38 792 LYS A N 1
ATOM 6381 C CA . LYS A 1 792 ? -22.133 -3.414 -6.446 1.00 52.38 792 LYS A CA 1
ATOM 6382 C C . LYS A 1 792 ? -22.332 -2.485 -5.245 1.00 52.38 792 LYS A C 1
ATOM 6384 O O . LYS A 1 792 ? -21.870 -1.349 -5.317 1.00 52.38 792 LYS A O 1
ATOM 6389 N N . GLU A 1 793 ? -22.955 -2.925 -4.149 1.00 48.16 793 GLU A N 1
ATOM 6390 C CA . GLU A 1 793 ? -23.029 -2.097 -2.926 1.00 48.16 793 GLU A CA 1
ATOM 6391 C C . GLU A 1 793 ? -21.701 -2.084 -2.140 1.00 48.16 793 GLU A C 1
ATOM 6393 O O . GLU A 1 793 ? -21.445 -1.125 -1.413 1.00 48.16 793 GLU A O 1
ATOM 6398 N N . ASN A 1 794 ? -20.815 -3.065 -2.381 1.00 45.25 794 ASN A N 1
ATOM 6399 C CA . ASN A 1 794 ? -19.487 -3.173 -1.755 1.00 45.25 794 ASN A CA 1
ATOM 6400 C C . ASN A 1 794 ? -18.300 -3.072 -2.745 1.00 45.25 794 ASN A C 1
ATOM 6402 O O . ASN A 1 794 ? -17.166 -2.890 -2.310 1.00 45.25 794 ASN A O 1
ATOM 6406 N N . GLY A 1 795 ? -18.542 -3.133 -4.064 1.00 47.59 795 GLY A N 1
ATOM 6407 C CA . GLY A 1 795 ? -17.509 -2.978 -5.106 1.00 47.59 795 GLY A CA 1
ATOM 6408 C C . GLY A 1 795 ? -16.948 -4.288 -5.680 1.00 47.59 795 GLY A C 1
ATOM 6409 O O . GLY A 1 795 ? -15.827 -4.301 -6.182 1.00 47.59 795 GLY A O 1
ATOM 6410 N N . GLU A 1 796 ? -17.713 -5.380 -5.612 1.00 55.44 796 GLU A N 1
ATOM 6411 C CA . GLU A 1 796 ? -17.220 -6.763 -5.703 1.00 55.44 796 GLU A CA 1
ATOM 6412 C C . GLU A 1 796 ? -17.835 -7.529 -6.891 1.00 55.44 796 GLU A C 1
ATOM 6414 O O . GLU A 1 796 ? -18.734 -8.349 -6.728 1.00 55.44 796 GLU A O 1
ATOM 6419 N N . GLY A 1 797 ? -17.390 -7.239 -8.117 1.00 66.75 797 GLY A N 1
ATOM 6420 C CA . GLY A 1 797 ? -18.109 -7.670 -9.327 1.00 66.75 797 GLY A CA 1
ATOM 6421 C C . GLY A 1 797 ? -17.854 -9.094 -9.847 1.00 66.75 797 GLY A C 1
ATOM 6422 O O . GLY A 1 797 ? -18.590 -9.530 -10.723 1.00 66.75 797 GLY A O 1
ATOM 6423 N N . ASN A 1 798 ? -16.824 -9.826 -9.402 1.00 85.62 798 ASN A N 1
ATOM 6424 C CA . ASN A 1 798 ? -16.399 -11.074 -10.068 1.00 85.62 798 ASN A CA 1
ATOM 6425 C C . ASN A 1 798 ? -15.973 -12.204 -9.111 1.00 85.62 798 ASN A C 1
ATOM 6427 O O . ASN A 1 798 ? -15.893 -12.005 -7.899 1.00 85.62 798 ASN A O 1
ATOM 6431 N N . ILE A 1 799 ? -15.715 -13.407 -9.651 1.00 88.69 799 ILE A N 1
ATOM 6432 C CA . ILE A 1 799 ? -15.415 -14.610 -8.850 1.00 88.69 799 ILE A CA 1
ATOM 6433 C C . ILE A 1 799 ? -14.177 -14.402 -7.975 1.00 88.69 799 ILE A C 1
ATOM 6435 O O . ILE A 1 799 ? -14.198 -14.771 -6.804 1.00 88.69 799 ILE A O 1
ATOM 6439 N N . ILE A 1 800 ? -13.103 -13.827 -8.531 1.00 90.69 800 ILE A N 1
ATOM 6440 C CA . ILE A 1 800 ? -11.851 -13.596 -7.791 1.00 90.69 800 ILE A CA 1
ATOM 6441 C C . ILE A 1 800 ? -12.140 -12.769 -6.539 1.00 90.69 800 ILE A C 1
ATOM 6443 O O . ILE A 1 800 ? -11.751 -13.163 -5.442 1.00 90.69 800 ILE A O 1
ATOM 6447 N N . HIS A 1 801 ? -12.855 -11.655 -6.714 1.00 85.06 801 HIS A N 1
ATOM 6448 C CA . HIS A 1 801 ? -13.186 -10.745 -5.624 1.00 85.06 801 HIS A CA 1
ATOM 6449 C C . HIS A 1 801 ? -14.128 -11.399 -4.608 1.00 85.06 801 HIS A C 1
ATOM 6451 O O . HIS A 1 801 ? -13.871 -11.339 -3.413 1.00 85.06 801 HIS A O 1
ATOM 6457 N N . HIS A 1 802 ? -15.168 -12.097 -5.072 1.00 86.50 802 HIS A N 1
ATOM 6458 C CA . HIS A 1 802 ? -16.103 -12.829 -4.212 1.00 86.50 802 HIS A CA 1
ATOM 6459 C C . HIS A 1 802 ? -15.396 -13.835 -3.287 1.00 86.50 802 HIS A C 1
ATOM 6461 O O . HIS A 1 802 ? -15.716 -13.910 -2.101 1.00 86.50 802 HIS A O 1
ATOM 6467 N N . ILE A 1 803 ? -14.418 -14.588 -3.805 1.00 88.56 803 ILE A N 1
ATOM 6468 C CA . ILE A 1 803 ? -13.633 -15.534 -2.997 1.00 88.56 803 ILE A CA 1
ATOM 6469 C C . ILE A 1 803 ? -12.714 -14.782 -2.029 1.00 88.56 803 ILE A C 1
ATOM 6471 O O . ILE A 1 803 ? -12.667 -15.118 -0.847 1.00 88.56 803 ILE A O 1
ATOM 6475 N N . GLU A 1 804 ? -12.000 -13.765 -2.518 1.00 89.75 804 GLU A N 1
ATOM 6476 C CA . GLU A 1 804 ? -11.060 -12.964 -1.729 1.00 89.75 804 GLU A CA 1
ATOM 6477 C C . GLU A 1 804 ? -11.751 -12.292 -0.533 1.00 89.75 804 GLU A C 1
ATOM 6479 O O . GLU A 1 804 ? -11.342 -12.505 0.608 1.00 89.75 804 GLU A O 1
ATOM 6484 N N . SER A 1 805 ? -12.854 -11.575 -0.756 1.00 83.69 805 SER A N 1
ATOM 6485 C CA . SER A 1 805 ? -13.611 -10.911 0.311 1.00 83.69 805 SER A CA 1
ATOM 6486 C C . SER A 1 805 ? -14.279 -11.885 1.277 1.00 83.69 805 SER A C 1
ATOM 6488 O O . SER A 1 805 ? -14.293 -11.629 2.482 1.00 83.69 805 SER A O 1
ATOM 6490 N N . TYR A 1 806 ? -14.774 -13.032 0.796 1.00 83.75 806 TYR A N 1
ATOM 6491 C CA . TYR A 1 806 ? -15.319 -14.074 1.669 1.00 83.75 806 TYR A CA 1
ATOM 6492 C C . TYR A 1 806 ? -14.251 -14.645 2.616 1.00 83.75 806 TYR A C 1
ATOM 6494 O O . TYR A 1 806 ? -14.483 -14.742 3.823 1.00 83.75 806 TYR A O 1
ATOM 6502 N N . LEU A 1 807 ? -13.062 -14.969 2.095 1.00 84.19 807 LEU A N 1
ATOM 6503 C CA . LEU A 1 807 ? -11.944 -15.473 2.899 1.00 84.19 807 LEU A CA 1
ATOM 6504 C C . LEU A 1 807 ? -11.406 -14.406 3.865 1.00 84.19 807 LEU A C 1
ATOM 6506 O O . LEU A 1 807 ? -11.185 -14.706 5.038 1.00 84.19 807 LEU A O 1
ATOM 6510 N N . ILE A 1 808 ? -11.267 -13.151 3.423 1.00 83.50 808 ILE A N 1
ATOM 6511 C CA . ILE A 1 808 ? -10.854 -12.025 4.279 1.00 83.50 808 ILE A CA 1
ATOM 6512 C C . ILE A 1 808 ? -11.855 -11.804 5.424 1.00 83.50 808 ILE A C 1
ATOM 6514 O O . ILE A 1 808 ? -11.439 -11.612 6.568 1.00 83.50 808 ILE A O 1
ATOM 6518 N N . HIS A 1 809 ? -13.163 -11.863 5.155 1.00 81.31 809 HIS A N 1
ATOM 6519 C CA . HIS A 1 809 ? -14.196 -11.752 6.190 1.00 81.31 809 HIS A CA 1
ATOM 6520 C C . HIS A 1 809 ? -14.109 -12.903 7.207 1.00 81.31 809 HIS A C 1
ATOM 6522 O O . HIS A 1 809 ? -14.118 -12.644 8.411 1.00 81.31 809 HIS A O 1
ATOM 6528 N N . LEU A 1 810 ? -13.937 -14.154 6.756 1.00 77.00 810 LEU A N 1
ATOM 6529 C CA . LEU A 1 810 ? -13.757 -15.304 7.655 1.00 77.00 810 LEU A CA 1
ATOM 6530 C C . LEU A 1 810 ? -12.514 -15.169 8.551 1.00 77.00 810 LEU A C 1
ATOM 6532 O O . LEU A 1 810 ? -12.609 -15.393 9.759 1.00 77.00 810 LEU A O 1
ATOM 6536 N N . VAL A 1 811 ? -11.375 -14.762 7.979 1.00 77.81 811 VAL A N 1
ATOM 6537 C CA . VAL A 1 811 ? -10.107 -14.579 8.710 1.00 77.81 811 VAL A CA 1
ATOM 6538 C C . VAL A 1 811 ? -10.186 -13.429 9.725 1.00 77.81 811 VAL A C 1
ATOM 6540 O O . VAL A 1 811 ? -9.577 -13.522 10.792 1.00 77.81 811 VAL A O 1
ATOM 6543 N N . ASN A 1 812 ? -10.937 -12.362 9.425 1.00 73.62 812 ASN A N 1
ATOM 6544 C CA . ASN A 1 812 ? -11.012 -11.166 10.271 1.00 73.62 812 ASN A CA 1
ATOM 6545 C C . ASN A 1 812 ? -12.119 -11.206 11.337 1.00 73.62 812 ASN A C 1
ATOM 6547 O O . ASN A 1 812 ? -11.889 -10.750 12.458 1.00 73.62 812 ASN A O 1
ATOM 6551 N N . GLU A 1 813 ? -13.315 -11.711 11.017 1.00 62.38 813 GLU A N 1
ATOM 6552 C CA . GLU A 1 813 ? -14.476 -11.621 11.917 1.00 62.38 813 GLU A CA 1
ATOM 6553 C C . GLU A 1 813 ? -14.713 -12.869 12.776 1.00 62.38 813 GLU A C 1
ATOM 6555 O O . GLU A 1 813 ? -15.347 -12.745 13.827 1.00 62.38 813 GLU A O 1
ATOM 6560 N N . ASN A 1 814 ? -14.191 -14.050 12.402 1.00 51.91 814 ASN A N 1
ATOM 6561 C CA . ASN A 1 814 ? -14.516 -15.305 13.100 1.00 51.91 814 ASN A CA 1
ATOM 6562 C C . ASN A 1 814 ? -13.334 -16.105 13.721 1.00 51.91 814 ASN A C 1
ATOM 6564 O O . ASN A 1 814 ? -13.328 -17.338 13.647 1.00 51.91 814 ASN A O 1
ATOM 6568 N N . PRO A 1 815 ? -12.370 -15.474 14.434 1.00 48.09 815 PRO A N 1
ATOM 6569 C CA . PRO A 1 815 ? -11.233 -16.165 15.068 1.00 48.09 815 PRO A CA 1
ATOM 6570 C C . PRO A 1 815 ? -11.599 -17.015 16.309 1.00 48.09 815 PRO A C 1
ATOM 6572 O O . PRO A 1 815 ? -10.715 -17.411 17.068 1.00 48.09 815 PRO A O 1
ATOM 6575 N N . TYR A 1 816 ? -12.890 -17.257 16.567 1.00 42.97 816 TYR A N 1
ATOM 6576 C CA . TYR A 1 816 ? -13.383 -17.993 17.741 1.00 42.97 816 TYR A CA 1
ATOM 6577 C C . TYR A 1 816 ? -14.118 -19.304 17.414 1.00 42.97 816 TYR A C 1
ATOM 6579 O O . TYR A 1 816 ? -14.383 -20.072 18.342 1.00 42.97 816 TYR A O 1
ATOM 6587 N N . GLU A 1 817 ? -14.430 -19.576 16.141 1.00 50.03 817 GLU A N 1
ATOM 6588 C CA . GLU A 1 817 ? -15.057 -20.839 15.709 1.00 50.03 817 GLU A CA 1
ATOM 6589 C C . GLU A 1 817 ? -14.170 -21.681 14.777 1.00 50.03 817 GLU A C 1
ATOM 6591 O O . GLU A 1 817 ? -14.247 -22.907 14.849 1.00 50.03 817 GLU A O 1
ATOM 6596 N N . ALA A 1 818 ? -13.307 -21.055 13.967 1.00 51.59 818 ALA A N 1
ATOM 6597 C CA . ALA A 1 818 ? -12.300 -21.749 13.160 1.00 51.59 818 ALA A CA 1
ATOM 6598 C C . ALA A 1 818 ? -11.046 -22.086 13.987 1.00 51.59 818 ALA A C 1
ATOM 6600 O O . ALA A 1 818 ? -10.663 -21.346 14.899 1.00 51.59 818 ALA A O 1
ATOM 6601 N N . ASN A 1 819 ? -10.391 -23.200 13.667 1.00 65.62 819 ASN A N 1
ATOM 6602 C CA . ASN A 1 819 ? -9.121 -23.586 14.281 1.00 65.62 819 ASN A CA 1
ATOM 6603 C C . ASN A 1 819 ? -7.908 -23.006 13.506 1.00 65.62 819 ASN A C 1
ATOM 6605 O O . ASN A 1 819 ? -8.044 -22.545 12.377 1.00 65.62 819 ASN A O 1
ATOM 6609 N N . GLU A 1 820 ? -6.711 -22.998 14.107 1.00 70.62 820 GLU A N 1
ATOM 6610 C CA . GLU A 1 820 ? -5.504 -22.411 13.478 1.00 70.62 820 GLU A CA 1
ATOM 6611 C C . GLU A 1 820 ? -5.069 -23.117 12.179 1.00 70.62 820 GLU A C 1
ATOM 6613 O O . GLU A 1 820 ? -4.394 -22.501 11.361 1.00 70.62 820 GLU A O 1
ATOM 6618 N N . GLU A 1 821 ? -5.447 -24.382 11.968 1.00 70.38 821 GLU A N 1
ATOM 6619 C CA . GLU A 1 821 ? -5.168 -25.130 10.734 1.00 70.38 821 GLU A CA 1
ATOM 6620 C C . GLU A 1 821 ? -6.082 -24.630 9.601 1.00 70.38 821 GLU A C 1
ATOM 6622 O O . GLU A 1 821 ? -5.591 -24.227 8.552 1.00 70.38 821 GLU A O 1
ATOM 6627 N N . GLU A 1 822 ? -7.387 -24.489 9.867 1.00 69.44 822 GLU A N 1
ATOM 6628 C CA . GLU A 1 822 ? -8.363 -23.882 8.941 1.00 69.44 822 GLU A CA 1
ATOM 6629 C C . GLU A 1 822 ? -8.005 -22.420 8.604 1.00 69.44 822 GLU A C 1
ATOM 6631 O O . GLU A 1 822 ? -8.080 -22.003 7.449 1.00 69.44 822 GLU A O 1
ATOM 6636 N N . LEU A 1 823 ? -7.566 -21.631 9.594 1.00 72.62 823 LEU A N 1
ATOM 6637 C CA . LEU A 1 823 ? -7.109 -20.254 9.367 1.00 72.62 823 LEU A CA 1
ATOM 6638 C C . LEU A 1 823 ? -5.786 -20.190 8.586 1.00 72.62 823 LEU A C 1
ATOM 6640 O O . LEU A 1 823 ? -5.565 -19.220 7.861 1.00 72.62 823 LEU A O 1
ATOM 6644 N N . ALA A 1 824 ? -4.907 -21.187 8.717 1.00 75.06 824 ALA A N 1
ATOM 6645 C CA . ALA A 1 824 ? -3.688 -21.283 7.917 1.00 75.06 824 ALA A CA 1
ATOM 6646 C C . ALA A 1 824 ? -3.994 -21.659 6.458 1.00 75.06 824 ALA A C 1
ATOM 6648 O O . ALA A 1 824 ? -3.445 -21.026 5.559 1.00 75.06 824 ALA A O 1
ATOM 6649 N N . GLU A 1 825 ? -4.914 -22.600 6.218 1.00 79.00 825 GLU A N 1
ATOM 6650 C CA . GLU A 1 825 ? -5.394 -22.947 4.870 1.00 79.00 825 GLU A CA 1
ATOM 6651 C C . GLU A 1 825 ? -6.057 -21.746 4.174 1.00 79.00 825 GLU A C 1
ATOM 6653 O O . GLU A 1 825 ? -5.772 -21.471 3.010 1.00 79.00 825 GLU A O 1
ATOM 6658 N N . MET A 1 826 ? -6.886 -20.968 4.884 1.00 83.62 826 MET A N 1
ATOM 6659 C CA . MET A 1 826 ? -7.496 -19.751 4.322 1.00 83.62 826 MET A CA 1
ATOM 6660 C C . MET A 1 826 ? -6.460 -18.670 3.977 1.00 83.62 826 MET A C 1
ATOM 6662 O O . MET A 1 826 ? -6.615 -17.984 2.966 1.00 83.62 826 MET A O 1
ATOM 6666 N N . ARG A 1 827 ? -5.407 -18.516 4.794 1.00 83.75 827 ARG A N 1
ATOM 6667 C CA . ARG A 1 827 ? -4.297 -17.582 4.527 1.00 83.75 827 ARG A CA 1
ATOM 6668 C C . ARG A 1 827 ? -3.473 -18.025 3.318 1.00 83.75 827 ARG A C 1
ATOM 6670 O O . ARG A 1 827 ? -3.274 -17.222 2.419 1.00 83.75 827 ARG A O 1
ATOM 6677 N N . ASP A 1 828 ? -3.094 -19.298 3.233 1.00 86.69 828 ASP A N 1
ATOM 6678 C CA . ASP A 1 828 ? -2.391 -19.826 2.055 1.00 86.69 828 ASP A CA 1
ATOM 6679 C C . ASP A 1 828 ? -3.240 -19.724 0.774 1.00 86.69 828 ASP A C 1
ATOM 6681 O O . ASP A 1 828 ? -2.732 -19.361 -0.285 1.00 86.69 828 ASP A O 1
ATOM 6685 N N . TYR A 1 829 ? -4.559 -19.920 0.852 1.00 89.06 829 TYR A N 1
ATOM 6686 C CA . TYR A 1 829 ? -5.436 -19.697 -0.301 1.00 89.06 829 TYR A CA 1
ATOM 6687 C C . TYR A 1 829 ? -5.431 -18.225 -0.767 1.00 89.06 829 TYR A C 1
ATOM 6689 O O . TYR A 1 829 ? -5.418 -17.951 -1.974 1.00 89.06 829 TYR A O 1
ATOM 6697 N N . LEU A 1 830 ? -5.412 -17.273 0.174 1.00 85.38 830 LEU A N 1
ATOM 6698 C CA . LEU A 1 830 ? -5.286 -15.837 -0.109 1.00 85.38 830 LEU A CA 1
ATOM 6699 C C . LEU A 1 830 ? -3.905 -15.467 -0.676 1.00 85.38 830 LEU A C 1
ATOM 6701 O O . LEU A 1 830 ? -3.841 -14.677 -1.616 1.00 85.38 830 LEU A O 1
ATOM 6705 N N . ASP A 1 831 ? -2.825 -16.054 -0.158 1.00 86.06 831 ASP A N 1
ATOM 6706 C CA . ASP A 1 831 ? -1.445 -15.725 -0.544 1.00 86.06 831 ASP A CA 1
ATOM 6707 C C . ASP A 1 831 ? -0.991 -16.446 -1.833 1.00 86.06 831 ASP A C 1
ATOM 6709 O O . ASP A 1 831 ? -0.204 -15.902 -2.613 1.00 86.06 831 ASP A O 1
ATOM 6713 N N . THR A 1 832 ? -1.518 -17.645 -2.107 1.00 86.62 832 THR A N 1
ATOM 6714 C CA . THR A 1 832 ? -1.098 -18.507 -3.226 1.00 86.62 832 THR A CA 1
ATOM 6715 C C . THR A 1 832 ? -2.123 -18.546 -4.366 1.00 86.62 832 THR A C 1
ATOM 6717 O O . THR A 1 832 ? -1.788 -18.254 -5.523 1.00 86.62 832 THR A O 1
ATOM 6720 N N . ALA A 1 833 ? -3.385 -18.893 -4.084 1.00 87.75 833 ALA A N 1
ATOM 6721 C CA . ALA A 1 833 ? -4.379 -19.145 -5.133 1.00 87.75 833 ALA A CA 1
ATOM 6722 C C . ALA A 1 833 ? -4.973 -17.857 -5.726 1.00 87.75 833 ALA A C 1
ATOM 6724 O O . ALA A 1 833 ? -5.074 -17.740 -6.951 1.00 87.75 833 ALA A O 1
ATOM 6725 N N . ILE A 1 834 ? -5.301 -16.856 -4.901 1.00 92.00 834 ILE A N 1
ATOM 6726 C CA . ILE A 1 834 ? -5.866 -15.584 -5.388 1.00 92.00 834 ILE A CA 1
ATOM 6727 C C . ILE A 1 834 ? -4.905 -14.831 -6.337 1.00 92.00 834 ILE A C 1
ATOM 6729 O O . ILE A 1 834 ? -5.347 -14.444 -7.426 1.00 92.00 834 ILE A O 1
ATOM 6733 N N . PRO A 1 835 ? -3.595 -14.666 -6.050 1.00 87.75 835 PRO A N 1
ATOM 6734 C CA . PRO A 1 835 ? -2.652 -14.065 -6.997 1.00 87.75 835 PRO A CA 1
ATOM 6735 C C . PRO A 1 835 ? -2.498 -14.877 -8.286 1.00 87.75 835 PRO A C 1
ATOM 6737 O O . PRO A 1 835 ? -2.385 -14.301 -9.373 1.00 87.75 835 PRO A O 1
ATOM 6740 N N . TYR A 1 836 ? -2.553 -16.211 -8.199 1.00 86.94 836 TYR A N 1
ATOM 6741 C CA . TYR A 1 836 ? -2.544 -17.077 -9.376 1.00 86.94 836 TYR A CA 1
ATOM 6742 C C . TYR A 1 836 ? -3.797 -16.873 -10.244 1.00 86.94 836 TYR A C 1
ATOM 6744 O O . TYR A 1 836 ? -3.677 -16.739 -11.464 1.00 86.94 836 TYR A O 1
ATOM 6752 N N . PHE A 1 837 ? -4.987 -16.758 -9.649 1.00 91.75 837 PHE A N 1
ATOM 6753 C CA . PHE A 1 837 ? -6.228 -16.451 -10.373 1.00 91.75 837 PHE A CA 1
ATOM 6754 C C . PHE A 1 837 ? -6.188 -15.060 -11.013 1.00 91.75 837 PHE A C 1
ATOM 6756 O O . PHE A 1 837 ? -6.499 -14.925 -12.197 1.00 91.75 837 PHE A O 1
ATOM 6763 N N . LYS A 1 838 ? -5.707 -14.041 -10.284 1.00 89.31 838 LYS A N 1
ATOM 6764 C CA . LYS A 1 838 ? -5.498 -12.679 -10.810 1.00 89.31 838 LYS A CA 1
ATOM 6765 C C . LYS A 1 838 ? -4.578 -12.690 -12.035 1.00 89.31 838 LYS A C 1
ATOM 6767 O O . LYS A 1 838 ? -4.928 -12.113 -13.065 1.00 89.31 838 LYS A O 1
ATOM 6772 N N . LYS A 1 839 ? -3.460 -13.423 -11.979 1.00 86.31 839 LYS A N 1
ATOM 6773 C CA . LYS A 1 839 ? -2.507 -13.569 -13.097 1.00 86.31 839 LYS A CA 1
ATOM 6774 C C . LYS A 1 839 ? -3.086 -14.301 -14.318 1.00 86.31 839 LYS A C 1
ATOM 6776 O O . LYS A 1 839 ? -2.671 -14.017 -15.437 1.00 86.31 839 LYS A O 1
ATOM 6781 N N . ASN A 1 840 ? -4.038 -15.212 -14.115 1.00 85.50 840 ASN A N 1
ATOM 6782 C CA . ASN A 1 840 ? -4.675 -16.009 -15.172 1.00 85.50 840 ASN A CA 1
ATOM 6783 C C . ASN A 1 840 ? -6.092 -15.514 -15.539 1.00 85.50 840 ASN A C 1
ATOM 6785 O O . ASN A 1 840 ? -6.882 -16.262 -16.110 1.00 85.50 840 ASN A O 1
ATOM 6789 N N . SER A 1 841 ? -6.419 -14.255 -15.226 1.00 88.94 841 SER A N 1
ATOM 6790 C CA . SER A 1 841 ? -7.709 -13.624 -15.559 1.00 88.94 841 SER A CA 1
ATOM 6791 C C . SER A 1 841 ? -7.728 -12.918 -16.926 1.00 88.94 841 SER A C 1
ATOM 6793 O O . SER A 1 841 ? -8.785 -12.495 -17.391 1.00 88.94 841 SER A O 1
ATOM 6795 N N . GLN A 1 842 ? -6.575 -12.790 -17.592 1.00 89.19 842 GLN A N 1
ATOM 6796 C CA . GLN A 1 842 ? -6.460 -12.098 -18.876 1.00 89.19 842 GLN A CA 1
ATOM 6797 C C . GLN A 1 842 ? -7.060 -12.923 -20.025 1.00 89.19 842 GLN A C 1
ATOM 6799 O O . GLN A 1 842 ? -6.585 -14.014 -20.332 1.00 89.19 842 GLN A O 1
ATOM 6804 N N . LEU A 1 843 ? -8.060 -12.357 -20.704 1.00 86.50 843 LEU A N 1
ATOM 6805 C CA . LEU A 1 843 ? -8.695 -12.954 -21.881 1.00 86.50 843 LEU A CA 1
ATOM 6806 C C . LEU A 1 843 ? -7.730 -13.025 -23.074 1.00 86.50 843 LEU A C 1
ATOM 6808 O O . LEU A 1 843 ? -7.050 -12.049 -23.410 1.00 86.50 843 LEU A O 1
ATOM 6812 N N . THR A 1 844 ? -7.737 -14.155 -23.778 1.00 88.94 844 THR A N 1
ATOM 6813 C CA . THR A 1 844 ? -7.175 -14.258 -25.132 1.00 88.94 844 THR A CA 1
ATOM 6814 C C . THR A 1 844 ? -8.022 -13.475 -26.142 1.00 88.94 844 THR A C 1
ATOM 6816 O O . THR A 1 844 ? -9.165 -13.104 -25.876 1.00 88.94 844 THR A O 1
ATOM 6819 N N . ALA A 1 845 ? -7.489 -13.236 -27.345 1.00 86.19 845 ALA A N 1
ATOM 6820 C CA . ALA A 1 845 ? -8.218 -12.520 -28.397 1.00 86.19 845 ALA A CA 1
ATOM 6821 C C . ALA A 1 845 ? -9.526 -13.222 -28.822 1.00 86.19 845 ALA A C 1
ATOM 6823 O O . ALA A 1 845 ? -10.503 -12.545 -29.144 1.00 86.19 845 ALA A O 1
ATOM 6824 N N . ASP A 1 846 ? -9.560 -14.559 -28.791 1.00 86.75 846 ASP A N 1
ATOM 6825 C CA . ASP A 1 846 ? -10.757 -15.339 -29.119 1.00 86.75 846 ASP A CA 1
ATOM 6826 C C . ASP A 1 846 ? -11.792 -15.285 -27.983 1.00 86.75 846 ASP A C 1
ATOM 6828 O O . ASP A 1 846 ? -12.972 -15.065 -28.244 1.00 86.75 846 ASP A O 1
ATOM 6832 N N . GLU A 1 847 ? -11.371 -15.385 -26.717 1.00 92.44 847 GLU A N 1
ATOM 6833 C CA . GLU A 1 847 ? -12.268 -15.235 -25.557 1.00 92.44 847 GLU A CA 1
ATOM 6834 C C . GLU A 1 847 ? -12.815 -13.811 -25.430 1.00 92.44 847 GLU A C 1
ATOM 6836 O O . GLU A 1 847 ? -13.999 -13.624 -25.162 1.00 92.44 847 GLU A O 1
ATOM 6841 N N . GLN A 1 848 ? -11.986 -12.797 -25.693 1.00 92.19 848 GLN A N 1
ATOM 6842 C CA . GLN A 1 848 ? -12.422 -11.402 -25.747 1.00 92.19 848 GLN A CA 1
ATOM 6843 C C . GLN A 1 848 ? -13.474 -11.188 -26.839 1.00 92.19 848 GLN A C 1
ATOM 6845 O O . GLN A 1 848 ? -14.396 -10.390 -26.655 1.00 92.19 848 GLN A O 1
ATOM 6850 N N . LYS A 1 849 ? -13.362 -11.906 -27.963 1.00 90.25 849 LYS A N 1
ATOM 6851 C CA . LYS A 1 849 ? -14.387 -11.899 -29.002 1.00 90.25 849 LYS A CA 1
ATOM 6852 C C . LYS A 1 849 ? -15.661 -12.607 -28.533 1.00 90.25 849 LYS A C 1
ATOM 6854 O O . LYS A 1 849 ? -16.723 -12.022 -28.675 1.00 90.25 849 LYS A O 1
ATOM 6859 N N . ILE A 1 850 ? -15.567 -13.796 -27.930 1.00 91.75 850 ILE A N 1
ATOM 6860 C CA . ILE A 1 850 ? -16.728 -14.520 -27.376 1.00 91.75 850 ILE A CA 1
ATOM 6861 C C . ILE A 1 850 ? -17.474 -13.657 -26.344 1.00 91.75 850 ILE A C 1
ATOM 6863 O O . ILE A 1 850 ? -18.697 -13.579 -26.383 1.00 91.75 850 ILE A O 1
ATOM 6867 N N . LEU A 1 851 ? -16.749 -12.952 -25.469 1.00 93.81 851 LEU A N 1
ATOM 6868 C CA . LEU A 1 851 ? -17.337 -12.026 -24.500 1.00 93.81 851 LEU A CA 1
ATOM 6869 C C . LEU A 1 851 ? -18.029 -10.831 -25.173 1.00 93.81 851 LEU A C 1
ATOM 6871 O O . LEU A 1 851 ? -19.059 -10.380 -24.685 1.00 93.81 851 LEU A O 1
ATOM 6875 N N . ASN A 1 852 ? -17.482 -10.306 -26.272 1.00 91.31 852 ASN A N 1
ATOM 6876 C CA . ASN A 1 852 ? -18.127 -9.229 -27.027 1.00 91.31 852 ASN A CA 1
ATOM 6877 C C . ASN A 1 852 ? -19.382 -9.736 -27.754 1.00 91.31 852 ASN A C 1
ATOM 6879 O O . ASN A 1 852 ? -20.424 -9.100 -27.656 1.00 91.31 852 ASN A O 1
ATOM 6883 N N . ASP A 1 853 ? -19.301 -10.904 -28.399 1.00 90.44 853 ASP A N 1
ATOM 6884 C CA . ASP A 1 853 ? -20.421 -11.564 -29.081 1.00 90.44 853 ASP A CA 1
ATOM 6885 C C . ASP A 1 853 ? -21.547 -11.955 -28.080 1.00 90.44 853 ASP A C 1
ATOM 6887 O O . ASP A 1 853 ? -22.703 -12.045 -28.477 1.00 90.44 853 ASP A O 1
ATOM 6891 N N . PHE A 1 854 ? -21.240 -12.151 -26.785 1.00 92.38 854 PHE A N 1
ATOM 6892 C CA . PHE A 1 854 ? -22.216 -12.360 -25.692 1.00 92.38 854 PHE A CA 1
ATOM 6893 C C . PHE A 1 854 ? -22.829 -11.057 -25.137 1.00 92.38 854 PHE A C 1
ATOM 6895 O O . PHE A 1 854 ? -23.863 -11.090 -24.468 1.00 92.38 854 PHE A O 1
ATOM 6902 N N . LYS A 1 855 ? -22.181 -9.907 -25.365 1.00 89.12 855 LYS A N 1
ATOM 6903 C CA . LYS A 1 855 ? -22.639 -8.585 -24.900 1.00 89.12 855 LYS A CA 1
ATOM 6904 C C . LYS A 1 855 ? -23.609 -7.898 -25.872 1.00 89.12 855 LYS A C 1
ATOM 6906 O O . LYS A 1 855 ? -24.276 -6.952 -25.449 1.00 89.12 855 LYS A O 1
ATOM 6911 N N . GLU A 1 856 ? -23.652 -8.330 -27.136 1.00 83.19 856 GLU A N 1
ATOM 6912 C CA . GLU A 1 856 ? -24.573 -7.850 -28.189 1.00 83.19 856 GLU A CA 1
ATOM 6913 C C . GLU A 1 856 ? -25.958 -8.528 -28.148 1.00 83.19 856 GLU A C 1
ATOM 6915 O O . GLU A 1 856 ? -26.951 -7.794 -28.373 1.00 83.19 856 GLU A O 1
#

Radius of gyration: 39.79 Å; chains: 1; bounding box: 105×100×115 Å

pLDDT: mean 82.25, std 15.23, range [24.39, 98.25]

Sequence (856 aa):
MGLQLYGNTIWNANVSNSNKVVILAEENKFDNILKTLEYTGLNYCAYIYKGNAHIAVNKSDIDKIQRLPIEYGAILPSSKNNTLPKGNIIGTTSYKNISDKEYRKYDIDFAFKLAQRLSENNIPFSGRIYNSSTTITVDKSDIGALNDLVSVLQDEKSVFNREGNIYIYSNSDNISIAAKADYFDVKISNFNELESILTYLYDKINFTVVSTDDNTFTFYCDKGSKEKLQQLINTANENILASRFNLLISDYKYTDEQEKAVEAVKDLLSSKMDDENLIAAFKLIFENTSKYSSKQLALLSTEFVNTYENLNKFECVFADNSRLNDLKNQFEKEILLADVTKNRGYLPEQIDTIKELVNRDASKLILELLDYTFTADDIKSFMQEYINGNYRGLINVIAKVKHTTPFEIDALIEGGEYVPELPPVDATILAELNNYTENHRNKINLLSNERNTIVINAFAGPGAGKTTSCLEIAEKLKKQGFVTEYVQEYAKELVWDNKLDLLNGSMENQFAILQEQLNRIDRLYGKVDFIVTDSPVLLNATYLKESNEKYVKAVQEIYSHFDNFNYFVERNVEAFETEGRIHNLEQSLQIDDELKDTLAELNLEYNTYNHSTIDNIVQDAIEYKENYSVAAQKAQLKKAQKLAEENNLPFSDKFSEGADDEIDPVIYDGSMTSEDFEKMQENLDSEHSINEEPIEQIQPLVQTQPNKLELEIGFTESGLLNDFMNENYPDKKISFALGNALLEFLDEKQHIERDIEELNVGYYDKTHFTITALINGEDYGYEGRFDIGDGKENGEGNIIHHIESYLIHLVNENPYEANEEELAEMRDYLDTAIPYFKKNSQLTADEQKILNDFKE

Foldseek 3Di:
DDWDKDFQPLCVQADWLQQKKWFKAFPVQQVVLSLLCVLLLFGWMWTDDPRIITIIGGPVCVVVSVQEPGDTDDIGRRPDDTDHHPDFKDWPDDPVPQDAKDKDKDFPRSVSSLRVVCVVVVFGWMWGHDPTMIMIIGHPVCVVVSVQSSQLSCQSNCLVVDDHHKDKDWLDSPDRSGPQWDKDKDFDDAVVLVVLLCVQCNPPFTWMWMDRDGTIIMITGGHPCVVVSVVSSVVSLVVVLVVVVCVLCVVLPADPLLVVLLVLVSVQCSVPVVQPLLSVVVCVLCPPCNLFDSVLSNVLNVVSCVQPVPDDSVCSNVTDCVVSVVSVLVRVLVSLLCVLPPQQQADPLLSVLLSVLSVVVDDSLLSQLDGNLQDSVLSVQLSVCVVVVNPLSNLVSSCVSVVHDSVVSVVCSVVVNDHYDGDDDPPVLLVVLVVVLVVLLVLLVVLCVLDAEEEEEEDFFPFQCQVPLLVVLQVVCVVVPWFEEEQEQPLLVCLVVVVCVLLPQASVSLSVSLVVSVVRVSVCRSPTHYYGYHDQLLVSVLSHPNDDPSSNVSSVSSNVSHNYAYAYRHHDPVRGDDPSDDDDPVVRVVSRVVRVVVCVVVVNDYHYDDPVCSVVSSVVSVVSSVVVVVVVLVVLQVVQVVVCVVVVAAEDADDDPDDPDDPDLRYGYSPDDPVNVVVSVVVVVVPPPDDDDDDDDDDDDDDPDDKDKKKFWDDKQDPLVVVVCVVPPVVRIDQLLLQFLLQLVQLVVLQVCCPPPVNPSDQWMKIWMKIWTQFPNDTDIDTDIDTRNPQPVPPQRGDLSVLLVVLVCCLPPPPPPDDPVRNVVSVCCNVGVSVVSVVRNDDDPVSVVVSVVSVD

Secondary structure (DSSP, 8-state):
-PPP-EE-HHHHHHS-GGGEEEEEEEGGGHHHHHHHHHHTT--EEEEE-SSEEEEEEEGGGHHHHTTSS---SEEEE--S--PPPS-SEESSS-TTT-SSEEEEEEEHHHHHHHHHHHHHTT--EEEEEETTEEEEEEEGGGHHHHHHHHHHHHHHHHGGGS-S--EEEES-TT--S-TTSEEEEEE-SSHHHHHHHHHHHTTTS-EEEEESSTTEEEEEESTT-HHHHHHHHHHHHHHHHHHHHHHHHGGG---HHHHHHHHHHHHHHHHTTT-HHHHHHHHHHSTTGGGS-HHHHHHHHHHHHHHHTT--TTTGGG---HHHHHHHHHHHHHHHHHHHHTTS---HHHHHHHHHHHHTT--HHHHTT--TTS-HHHHHHHHHHHHTT-HHHHHHHHHHHTTS-HHHHHHHHHTT---PPPPPP-HHHHHHHHHHHHHHHHHHHHHTTT---EEEEEE-STTSSHHHHHHHHHHHHHHHT--EEEE--HHHHHHHTT-GGGGS--HHHHHHHHHHHHHHHHTTTTTSSEEEESS-TTHHHHT--S--HHHHHHHHHHHTTSEEEEEEE---GGG---TT-S--HHHHHHHHHHHHHHHHHTT---EEE-TTTHHHHHHHHHHHHHHHHHHHHHHHHHHHHHHHHHTTPPEESPPP-STTS---TT-EETT--HHHHHHHHHHHHHH--S--------------PPPEEEEEEEEES-HHHHHHHHHH-TTSEEEHHHHHHHHHHHHHHHHHHTT-TTT---S-EEEEEEEEEEETTEEEEEEEEEEET-GGGTT--SHHHHHHHHHHHHHHH-TTTS-HHHHHHHHHIIIIIHHHHHHT-PPPHHHHHHHHHHH-